Protein AF-A0A1I0Y227-F1 (afdb_monomer)

Mean predicted aligned error: 12.65 Å

Nearest PDB structures (foldseek):
  1t8q-assembly2_C  TM=7.961E-01  e=6.641E-20  Escherichia coli
  8cwp-assembly1_A-2  TM=7.856E-01  e=3.814E-19  Haemophilus influenzae
  2pz0-assembly1_A  TM=8.758E-01  e=2.659E-15  Caldanaerobacter subterraneus subsp. tengcongensis MB4
  1zcc-assembly1_D  TM=8.301E-01  e=1.974E-12  Agrobacterium fabrum str. C58
  1zcc-assembly1_C  TM=8.437E-01  e=1.335E-11  Agrobacterium fabrum str. C58

Foldseek 3Di:
DDDDDDDDDDDDDDDDDDDDDDDDDDDDDDDPDDDDPPDPPPPPPPDPPFFWAFAKAFFWKAFFAQADFDAACFAQQPADDFLNDHDSDRHAGDFFFLEWDQDPVRWIKGWAWLQRPDLVRWLRHFTKIWTWDAQIQGLVGTDSYIDTPDIATAFEQPVQQVDDASPNPDNGRTHHSNSWGWRYWDADPQRWIWTATAQQRWIFIAHNRNYTDHHTQGDPQFGEPNHPPQDPPHDTFAYHRFGFNEWEAAPNRQKIWTKTFWHTPPDPQRQWIKTWIAGPVVRDTPPDIAIAGALDSQKTWQYKYDPHRFKMWIWIFHQDAALLGQFGWIWIFGNVAADPVRHTDIATDDGQLFHAHLSQGQPDQWGQSGGRRHDRWSRFRYWDQDPVRWIKTWGGQSPPHIDRGHPSGGDITMITTIDRDTFRQFDDDLAAEEAEQALLLQAQGQFSSSNSVLQSLQHLAYEFEWDAALVQFTWGDVFQFCQQFKPQVVDPVCPVQFAWDQFLNDIDTHHGRSSHDPVRQQVIWTARNCCVLRVNNRVCHPPTGTDTPLSSLSSQQNGAGLSRHRRAYEYEYPRQVPCVVVVNHCLVVVQVSCVVSVQQACPHRYEYEYCADVSLQVNLVVTHHAYEHEAEPWADHSVCVVVVHPDISVNLLPLVNLLVCLVRHQEYEYEPCQQWNADPQQATDDGPCSLVSNVVSNYAYEYDDQEQFQLPDGPVQHDDDHRSDGTNSCVVVVVSVVSPHRYYHYSRSSNNQWDWQKEWEDEWLLFDQDPCPSLVLLQPLPNQQLQLVLQQCLVSVGQKYKYWQHFDDPVCSNVVSSLPSHQQDDRDPGDHHHQPDKDFDWWQFQAALQDPLQPPPDGDDQNRTLAGHVHTRGRAMMMTHNFDWPPVPKFKQRFAFQVLDPPQPAQPPRDDPVSRVRRGLANTIWMFIWGQDSSATETETEHEAAQQDDGDPSSRRLSSLLVRLVVLLCQQVWNQSDATPVGDGIHDRPSHWYKYWYLSNFFQWQGPHDPSSNCSQPVRLFKHALLAFEPQQVVQLVVLPALSVVTDDDSRSFFFAPGNYPPGTGNRTDIIITPSKDWPHWHWQDYHPPPPSNQSQDHPVHSTDRGTMIITTIRPSDSD

Organism: NCBI:txid988821

InterPro domains:
  IPR005135 Endonuclease/exonuclease/phosphatase [PF03372] (761-1107)
  IPR017946 PLC-like phosphodiesterase, TIM beta/alpha-barrel domain superfamily [G3DSA:3.20.20.190] (430-754)
  IPR017946 PLC-like phosphodiesterase, TIM beta/alpha-barrel domain superfamily [SSF51695] (431-753)
  IPR027372 Phytase-like domain [PF13449] (94-399)
  IPR030395 Glycerophosphodiester phosphodiesterase domain [PF03009] (436-750)
  IPR030395 Glycerophosphodiester phosphodiesterase domain [PS51704] (431-737)
  IPR036691 Endonuclease/exonuclease/phosphatase superfamily [G3DSA:3.60.10.10] (755-1117)
  IPR036691 Endonuclease/exonuclease/phosphatase superfamily [SSF56219] (756-1115)

Secondary structure (DSSP, 8-state):
---------------------------PPP----SSS-SSS-TTS----PPPEEEEEEEEEEEE-TT-EESSS-B-TTPPPBTTB-S-BSSEE----SEEEE-TTS-EEEE--SSSSSTTT-TT-B-EEEEEEEE-BBTTB---EEEEEEEEE-B-TT--SSS--TTTTSSS-B-BTTT--EEEEEE-TTS-EEEEETTTTEEEEE-TTSBB-S--EE-TT---TT-TT--TTPPPSSPTT-S--EEEE-TTSSEEEEE-SS--TT-S-TTEEEEEEEETTTTEEEEEEEEEE-SSTT-EEEEEEESSSSEEEEEEE-S--GGG---EEEEEEEEEEE-TTSBEEEEEEEETT-BB-TT-TT-SSSTT-SSSB----SEEEEEEE-TTSPEEEEEE-TTTT--SSSTTSPPPEEEEEEEEEEEPPPPPPSSEEEETTTTTTTS-SSSHHHHHHHHHTT-SEE--EEEE-TTS-EEE-S-SB-TTTBGGGG-GGGGGG-EEEEETTEEEEE-BGGGS-HHHHTTS-B--S-TTT-GGGGGGTTTPPPPBHHHHHHHHHH-B-TTSSBPEE--EE-SHHHHHHTT---HHHHHHHHHHHT--STTSSBEEEES-HHHHHHHTTT--SEEEEEE-SSS--HHHHHHT----HHHHTSHHHHHHHTTT-SEEEEEHHHHSPBPTTS-B----SHHHHHHHTT-EEEEEEE--BGGGS-GGG--SS-TTSB--HHHHHHHHHHTT--EEEES-HHHHS--EEEEEEEEEEE--SSTTHHHHHHTTS--HHHHHHHHHHHHH--SEEEEEEE---TT-HHHHHHIIIIISS--TTPPP----EEE----SBT-B-SS-TT-SSS--SGGGBSBS-SSTTTT-EEEEESSPB-TTS-EE-SS-BGGGSTT--PPTTTS-HHHHTT-BS-SS-EEEEEEEETTEEEEEEEE-PPPS-SS-TT-HHHHHHHHHHHHHHHHHTT-TT-B-TT--B--PPTT--EEEEEE----SSSS--GGGTTHHHHT-TTB-----B-SHHHHHHHHH-TTGGG--S-GGG--EE--SSTT-EE--EEEEEBTTSEEEEEEES-PPTTSTTHHHH-SSSPSS-SB--EEEEEE-----

Sequence (1120 aa):
MRRLRTRTVLVTGLVACLLTPTAALAAPADTAADSAAGSAADAQTGRTRISPLTEPTLVARATLDADTLVEGPPSGALATPANGRQGPFAGQVVPGFSAVVEGRDGTLYGMPDNGFGTKGNSADFLLRIYTLAPDWETAEGGSGELALDGFISLRDPDGLAGFPIVNEGTAERLLTGGDFDVESLVQLRDGTFWIGEEFGPFLLHVDATGKLLQAPVPFPGGRSPQNPFLAPDESPRVKASKGFESLAVSANGKFLYPITEGAYVDDPQQRRRTVHEVDTATGQYTGRTWDYEADREPNVIGDAFMVGNHRMLVVERDDFDGAASVTKRVYEVDLKQVEPDGYLRKTLVLDALKIANPDGIGAGDGYGTGDPYSLPVQSFETVVRLRDGRLLIANDNNYPGNAARVPGTPDATELAVVDLRRVPAAAPSETTVIAHRGASGERPEHTLAAYERAILACADYIEPDLVMTKDGVLVSRHENEISGTTDVATRPEFADRRTTKTVDGTAYTGWFTEDFTLAELRTLRAVERLPEVRPGNTAFDGLYEIPTFDEVIDLARRSVSCDGRPVGVIPEIKHGTYFDSIGLSMEEAVVAGIDAAGWNSRGYPVQIQSFEVGNLQELNGMTTVRLAQLIDAAGAPADKVAAGDPLTYADMVTREGLHDVAEYADVVGLQKNVMIPREEDGTLGEPTGVIEQAHRLGLEVTGWTFRKENQFLPAEFRIGDDPNAPGDLVGEIRAFVQAGMDNAFTDDPAVAVTDDLRVATYNLSLNRATEGGLAADLATGDNAQAKAVAEVIQTAAPDVVLLNEFDHDAEGVSARLFRENYLEVPQGDGAPVTYPYAFWAPVNTGVPSGFDLNNDGSVGGPDDAWGFGAFPGQYGMLVLSRYPIDTDAVRTFQGFRWQDMPGNVIPADWYSSEELESFPLSSKSHWDVPVVVDGRTVHVLAAHPTPPSFDGAEDRNGRRNHDEIRFWADYVQGADYVYDDEGVHGGLARGERFVIVGDLNADPADGDSYDTAIGQLLSLDLLQDPAPTSAGGPEAAAAQGGANAAHTGDPALDTADFADTAPGNLRVDYVLPSTTLGVADAGVFWPAAGQPGSELTGTFPFPTSDHRLVWADLEVDLLR

Radius of gyration: 35.4 Å; Cα contacts (8 Å, |Δi|>4): 2829; chains: 1; bounding box: 126×94×93 Å

pLDDT: mean 90.55, std 14.95, range [24.23, 98.81]

Structure (mmCIF, N/CA/C/O backbone):
data_AF-A0A1I0Y227-F1
#
_entry.id   AF-A0A1I0Y227-F1
#
loop_
_atom_site.group_PDB
_atom_site.id
_atom_site.type_symbol
_atom_site.label_atom_id
_atom_site.label_alt_id
_atom_site.label_comp_id
_atom_site.label_asym_id
_atom_site.label_entity_id
_atom_site.label_seq_id
_atom_site.pdbx_PDB_ins_code
_atom_site.Cartn_x
_atom_site.Cartn_y
_atom_site.Cartn_z
_atom_site.occupancy
_atom_site.B_iso_or_equiv
_atom_site.auth_seq_id
_atom_site.auth_comp_id
_atom_site.auth_asym_id
_atom_site.auth_atom_id
_atom_site.pdbx_PDB_model_num
ATOM 1 N N . MET A 1 1 ? -68.365 -30.123 2.644 1.00 35.91 1 MET A N 1
ATOM 2 C CA . MET A 1 1 ? -68.358 -31.374 1.846 1.00 35.91 1 MET A CA 1
ATOM 3 C C . MET A 1 1 ? -66.928 -31.619 1.355 1.00 35.91 1 MET A C 1
ATOM 5 O O . MET A 1 1 ? -66.407 -30.762 0.667 1.00 35.91 1 MET A O 1
ATOM 9 N N . ARG A 1 2 ? -66.180 -32.532 2.007 1.00 33.25 2 ARG A N 1
ATOM 10 C CA . ARG A 1 2 ? -65.522 -33.751 1.446 1.00 33.25 2 ARG A CA 1
ATOM 11 C C . ARG A 1 2 ? -64.756 -33.516 0.128 1.00 33.25 2 ARG A C 1
ATOM 13 O O . ARG A 1 2 ? -65.394 -33.316 -0.891 1.00 33.25 2 ARG A O 1
ATOM 20 N N . ARG A 1 3 ? -63.417 -33.395 0.134 1.00 39.12 3 ARG A N 1
ATOM 21 C CA . ARG A 1 3 ? -62.353 -34.441 0.215 1.00 39.12 3 ARG A CA 1
ATOM 22 C C . ARG A 1 3 ? -62.492 -35.566 -0.818 1.00 39.12 3 ARG A C 1
ATOM 24 O O . ARG A 1 3 ? -63.443 -36.335 -0.735 1.00 39.12 3 ARG A O 1
ATOM 31 N N . LEU A 1 4 ? -61.435 -35.775 -1.606 1.00 28.73 4 LEU A N 1
ATOM 32 C CA . LEU A 1 4 ? -61.007 -37.110 -2.023 1.00 28.73 4 LEU A CA 1
ATOM 33 C C . LEU A 1 4 ? -59.515 -37.323 -1.722 1.00 28.73 4 LEU A C 1
ATOM 35 O O . LEU A 1 4 ? -58.655 -36.516 -2.054 1.00 28.73 4 LEU A O 1
ATOM 39 N N . ARG A 1 5 ? -59.275 -38.446 -1.048 1.00 40.09 5 ARG A N 1
ATOM 40 C CA . ARG A 1 5 ? -58.043 -39.236 -0.930 1.00 40.09 5 ARG A CA 1
ATOM 41 C C . ARG A 1 5 ? -58.349 -40.553 -1.688 1.00 40.09 5 ARG A C 1
ATOM 43 O O . ARG A 1 5 ? -59.504 -40.792 -2.037 1.00 40.09 5 ARG A O 1
ATOM 50 N N . THR A 1 6 ? -57.417 -41.463 -1.955 1.00 28.11 6 THR A N 1
ATOM 51 C CA . THR A 1 6 ? -56.985 -42.490 -0.985 1.00 28.11 6 THR A CA 1
ATOM 52 C C . THR A 1 6 ? -55.779 -43.254 -1.527 1.00 28.11 6 THR A C 1
ATOM 54 O O . THR A 1 6 ? -55.561 -43.346 -2.728 1.00 28.11 6 THR A O 1
ATOM 57 N N . ARG A 1 7 ? -54.979 -43.730 -0.577 1.00 30.11 7 ARG A N 1
ATOM 58 C CA . ARG A 1 7 ? -53.579 -44.140 -0.636 1.00 30.11 7 ARG A CA 1
ATOM 59 C C . ARG A 1 7 ? -53.488 -45.658 -0.359 1.00 30.11 7 ARG A C 1
ATOM 61 O O . ARG A 1 7 ? -54.288 -46.150 0.434 1.00 30.11 7 ARG A O 1
ATOM 68 N N . THR A 1 8 ? -52.439 -46.297 -0.902 1.00 28.64 8 THR A N 1
ATOM 69 C CA . THR A 1 8 ? -51.575 -47.299 -0.214 1.00 28.64 8 THR A CA 1
ATOM 70 C C . THR A 1 8 ? -51.910 -48.814 -0.346 1.00 28.64 8 THR A C 1
ATOM 72 O O . THR A 1 8 ? -52.780 -49.318 0.349 1.00 28.64 8 THR A O 1
ATOM 75 N N . VAL A 1 9 ? -51.083 -49.522 -1.157 1.00 28.19 9 VAL A N 1
ATOM 76 C CA . VAL A 1 9 ? -50.067 -50.567 -0.777 1.00 28.19 9 VAL A CA 1
ATOM 77 C C . VAL A 1 9 ? -50.231 -52.086 -1.065 1.00 28.19 9 VAL A C 1
ATOM 79 O O . VAL A 1 9 ? -51.200 -52.715 -0.662 1.00 28.19 9 VAL A O 1
ATOM 82 N N . LEU A 1 10 ? -49.125 -52.595 -1.664 1.00 26.73 10 LEU A N 1
ATOM 83 C CA . LEU A 1 10 ? -48.409 -53.903 -1.740 1.00 26.73 10 LEU A CA 1
ATOM 84 C C . LEU A 1 10 ? -49.098 -55.240 -2.092 1.00 26.73 10 LEU A C 1
ATOM 86 O O . LEU A 1 10 ? -50.113 -55.594 -1.509 1.00 26.73 10 LEU A O 1
ATOM 90 N N . VAL A 1 11 ? -48.389 -56.053 -2.911 1.00 24.94 11 VAL A N 1
ATOM 91 C CA . VAL A 1 11 ? -47.783 -57.380 -2.580 1.00 24.94 11 VAL A CA 1
ATOM 92 C C . VAL A 1 11 ? -46.835 -57.868 -3.720 1.00 24.94 11 VAL A C 1
ATOM 94 O O . VAL A 1 11 ? -46.925 -57.423 -4.858 1.00 24.94 11 VAL A O 1
ATOM 97 N N . THR A 1 12 ? -45.895 -58.733 -3.323 1.00 29.42 12 THR A N 1
ATOM 98 C CA . THR A 1 12 ? -44.632 -59.324 -3.841 1.00 29.42 12 THR A CA 1
ATOM 99 C C . THR A 1 12 ? -44.636 -60.252 -5.081 1.00 29.42 12 THR A C 1
ATOM 101 O O . THR A 1 12 ? -45.651 -60.859 -5.407 1.00 29.42 12 THR A O 1
ATOM 104 N N . GLY A 1 13 ? -43.437 -60.497 -5.663 1.00 24.23 13 GLY A N 1
ATOM 105 C CA . GLY A 1 13 ? -43.122 -61.670 -6.514 1.00 24.23 13 GLY A CA 1
ATOM 106 C C . GLY A 1 13 ? -41.698 -61.717 -7.131 1.00 24.23 13 GLY A C 1
ATOM 107 O O . GLY A 1 13 ? -41.348 -60.858 -7.926 1.00 24.23 13 GLY A O 1
ATOM 108 N N . LEU A 1 14 ? -40.911 -62.740 -6.762 1.00 28.48 14 LEU A N 1
ATOM 109 C CA . LEU A 1 14 ? -39.513 -63.102 -7.120 1.00 28.48 14 LEU A CA 1
ATOM 110 C C . LEU A 1 14 ? -39.367 -63.794 -8.506 1.00 28.48 14 LEU A C 1
ATOM 112 O O . LEU A 1 14 ? -40.310 -64.478 -8.882 1.00 28.48 14 LEU A O 1
ATOM 116 N N . VAL A 1 15 ? -38.177 -63.761 -9.153 1.00 25.47 15 VAL A N 1
ATOM 117 C CA . VAL A 1 15 ? -37.394 -64.901 -9.747 1.00 25.47 15 VAL A CA 1
ATOM 118 C C . VAL A 1 15 ? -36.026 -64.399 -10.287 1.00 25.47 15 VAL A C 1
ATOM 120 O O . VAL A 1 15 ? -35.926 -63.289 -10.798 1.00 25.47 15 VAL A O 1
ATOM 123 N N . ALA A 1 16 ? -34.983 -65.235 -10.160 1.00 26.61 16 ALA A N 1
ATOM 124 C CA . ALA A 1 16 ? -33.559 -65.003 -10.454 1.00 26.61 16 ALA A CA 1
ATOM 125 C C . ALA A 1 16 ? -32.971 -65.956 -11.535 1.00 26.61 16 ALA A C 1
ATOM 127 O O . ALA A 1 16 ? -33.628 -66.934 -11.889 1.00 26.61 16 ALA A O 1
ATOM 128 N N . CYS A 1 17 ? -31.683 -65.723 -11.883 1.00 26.19 17 CYS A N 1
ATOM 129 C CA . CYS A 1 17 ? -30.651 -66.574 -12.554 1.00 26.19 17 CYS A CA 1
ATOM 130 C C . CYS A 1 17 ? -30.380 -66.306 -14.057 1.00 26.19 17 CYS A C 1
ATOM 132 O O . CYS A 1 17 ? -31.331 -66.192 -14.815 1.00 26.19 17 CYS A O 1
ATOM 134 N N . LEU A 1 18 ? -29.152 -66.308 -14.620 1.00 27.12 18 LEU A N 1
ATOM 135 C CA . LEU A 1 18 ? -27.733 -66.301 -14.177 1.00 27.12 18 LEU A CA 1
ATOM 136 C C . LEU A 1 18 ? -26.827 -66.273 -15.457 1.00 27.12 18 LEU A C 1
ATOM 138 O O . LEU A 1 18 ? -27.217 -66.855 -16.465 1.00 27.12 18 LEU A O 1
ATOM 142 N N . LEU A 1 19 ? -25.597 -65.739 -15.322 1.00 26.58 19 LEU A N 1
ATOM 143 C CA . LEU A 1 19 ? -24.307 -66.086 -15.991 1.00 26.58 19 LEU A CA 1
ATOM 144 C C . LEU A 1 19 ? -23.741 -65.316 -17.223 1.00 26.58 19 LEU A C 1
ATOM 146 O O . LEU A 1 19 ? -24.401 -65.056 -18.220 1.00 26.58 19 LEU A O 1
ATOM 150 N N . THR A 1 20 ? -22.441 -65.017 -17.051 1.00 26.22 20 THR A N 1
ATOM 151 C CA . THR A 1 20 ? -21.367 -64.248 -17.745 1.00 26.22 20 THR A CA 1
ATOM 152 C C . THR A 1 20 ? -20.598 -65.099 -18.800 1.00 26.22 20 THR A C 1
ATOM 154 O O . THR A 1 20 ? -21.082 -66.210 -19.034 1.00 26.22 20 THR A O 1
ATOM 157 N N . PRO A 1 21 ? -19.418 -64.731 -19.414 1.00 42.28 21 PRO A N 1
ATOM 158 C CA . PRO A 1 21 ? -18.433 -63.615 -19.230 1.00 42.28 21 PRO A CA 1
ATOM 159 C C . PRO A 1 21 ? -17.977 -62.928 -20.569 1.00 42.28 21 PRO A C 1
ATOM 161 O O . PRO A 1 21 ? -18.496 -63.282 -21.616 1.00 42.28 21 PRO A O 1
ATOM 164 N N . THR A 1 22 ? -17.150 -61.866 -20.675 1.00 26.62 22 THR A N 1
ATOM 165 C CA . THR A 1 22 ? -15.727 -61.677 -20.284 1.00 26.62 22 THR A CA 1
ATOM 166 C C . THR A 1 22 ? -15.225 -60.220 -20.467 1.00 26.62 22 THR A C 1
ATOM 168 O O . THR A 1 22 ? -15.478 -59.618 -21.503 1.00 26.62 22 THR A O 1
ATOM 171 N N . ALA A 1 23 ? -14.424 -59.765 -19.489 1.00 26.94 23 ALA A N 1
ATOM 172 C CA . ALA A 1 23 ? -13.204 -58.928 -19.529 1.00 26.94 23 ALA A CA 1
ATOM 173 C C . ALA A 1 23 ? -13.139 -57.600 -20.329 1.00 26.94 23 ALA A C 1
ATOM 175 O O . ALA A 1 23 ? -12.976 -57.600 -21.545 1.00 26.94 23 ALA A O 1
ATOM 176 N N . ALA A 1 24 ? -13.046 -56.483 -19.594 1.00 27.38 24 ALA A N 1
ATOM 177 C CA . ALA A 1 24 ? -12.377 -55.251 -20.020 1.00 27.38 24 ALA A CA 1
ATOM 178 C C . ALA A 1 24 ? -11.326 -54.859 -18.965 1.00 27.38 24 ALA A C 1
ATOM 180 O O . ALA A 1 24 ? -11.592 -54.921 -17.764 1.00 27.38 24 ALA A O 1
ATOM 181 N N . LEU A 1 25 ? -10.123 -54.534 -19.444 1.00 29.00 25 LEU A N 1
ATOM 182 C CA . LEU A 1 25 ? -8.980 -54.048 -18.675 1.00 29.00 25 LEU A CA 1
ATOM 183 C C . LEU A 1 25 ? -9.198 -52.603 -18.209 1.00 29.00 25 LEU A C 1
ATOM 185 O O . LEU A 1 25 ? -9.838 -51.806 -18.890 1.00 29.00 25 LEU A O 1
ATOM 189 N N . ALA A 1 26 ? -8.632 -52.310 -17.042 1.00 28.20 26 ALA A N 1
ATOM 190 C CA . ALA A 1 26 ? -8.669 -51.041 -16.337 1.00 28.20 26 ALA A CA 1
ATOM 191 C C . ALA A 1 26 ? -7.771 -49.958 -16.965 1.00 28.20 26 ALA A C 1
ATOM 193 O O . ALA A 1 26 ? -6.666 -50.249 -17.421 1.00 28.20 26 ALA A O 1
ATOM 194 N N . ALA A 1 27 ? -8.229 -48.709 -16.871 1.00 28.72 27 ALA A N 1
ATOM 195 C CA . ALA A 1 27 ? -7.420 -47.494 -16.769 1.00 28.72 27 ALA A CA 1
ATOM 196 C C . ALA A 1 27 ? -8.154 -46.543 -15.794 1.00 28.72 27 ALA A C 1
ATOM 198 O O . ALA A 1 27 ? -9.390 -46.522 -15.826 1.00 28.72 27 ALA A O 1
ATOM 199 N N . PRO A 1 28 ? -7.458 -45.840 -14.882 1.00 29.83 28 PRO A N 1
ATOM 200 C CA . PRO A 1 28 ? -8.103 -45.091 -13.809 1.00 29.83 28 PRO A CA 1
ATOM 201 C C . PRO A 1 28 ? -8.656 -43.763 -14.336 1.00 29.83 28 PRO A C 1
ATOM 203 O O . PRO A 1 28 ? -8.022 -43.093 -15.147 1.00 29.83 28 PRO A O 1
ATOM 206 N N . ALA A 1 29 ? -9.854 -43.408 -13.879 1.00 27.69 29 ALA A N 1
ATOM 207 C CA . ALA A 1 29 ? -10.400 -42.067 -13.999 1.00 27.69 29 ALA A CA 1
ATOM 208 C C . ALA A 1 29 ? -10.073 -41.324 -12.701 1.00 27.69 29 ALA A C 1
ATOM 210 O O . ALA A 1 29 ? -10.506 -41.757 -11.631 1.00 27.69 29 ALA A O 1
ATOM 211 N N . ASP A 1 30 ? -9.307 -40.241 -12.814 1.00 27.31 30 ASP A N 1
ATOM 212 C CA . ASP A 1 30 ? -9.138 -39.257 -11.751 1.00 27.31 30 ASP A CA 1
ATOM 213 C C . ASP A 1 30 ? -10.489 -38.609 -11.438 1.00 27.31 30 ASP A C 1
ATOM 215 O O . ASP A 1 30 ? -11.207 -38.118 -12.314 1.00 27.31 30 ASP A O 1
ATOM 219 N N . THR A 1 31 ? -10.857 -38.655 -10.165 1.00 29.59 31 THR A N 1
ATOM 220 C CA . THR A 1 31 ? -12.074 -38.070 -9.616 1.00 29.59 31 THR A CA 1
ATOM 221 C C . THR A 1 31 ? -11.836 -36.603 -9.276 1.00 29.59 31 THR A C 1
ATOM 223 O O . THR A 1 31 ? -11.270 -36.295 -8.233 1.00 29.59 31 THR A O 1
ATOM 226 N N . ALA A 1 32 ? -12.327 -35.694 -10.120 1.00 32.28 32 ALA A N 1
ATOM 227 C CA . ALA A 1 32 ? -12.645 -34.325 -9.722 1.00 32.28 32 ALA A CA 1
ATOM 228 C C . ALA A 1 32 ? -14.060 -34.313 -9.119 1.00 32.28 32 ALA A C 1
ATOM 230 O O . ALA A 1 32 ? -15.047 -34.105 -9.823 1.00 32.28 32 ALA A O 1
ATOM 231 N N . ALA A 1 33 ? -14.154 -34.640 -7.833 1.00 30.80 33 ALA A N 1
ATOM 232 C CA . ALA A 1 33 ? -15.348 -34.449 -7.016 1.00 30.80 33 ALA A CA 1
ATOM 233 C C . ALA A 1 33 ? -14.953 -34.520 -5.535 1.00 30.80 33 ALA A C 1
ATOM 235 O O . ALA A 1 33 ? -15.154 -35.547 -4.900 1.00 30.80 33 ALA A O 1
ATOM 236 N N . ASP A 1 34 ? -14.364 -33.445 -5.013 1.00 28.19 34 ASP A N 1
ATOM 237 C CA . ASP A 1 34 ? -14.393 -33.139 -3.579 1.00 28.19 34 ASP A CA 1
ATOM 238 C C . ASP A 1 34 ? -14.025 -31.665 -3.361 1.00 28.19 34 ASP A C 1
ATOM 240 O O . ASP A 1 34 ? -12.858 -31.288 -3.400 1.00 28.19 34 ASP A O 1
ATOM 244 N N . SER A 1 35 ? -15.032 -30.806 -3.175 1.00 30.75 35 SER A N 1
ATOM 245 C CA . SER A 1 35 ? -14.838 -29.441 -2.654 1.00 30.75 35 SER A CA 1
ATOM 246 C C . SER A 1 35 ? -16.098 -28.857 -1.997 1.00 30.75 35 SER A C 1
ATOM 248 O O . SER A 1 35 ? -16.312 -27.651 -2.042 1.00 30.75 35 SER A O 1
ATOM 250 N N . ALA A 1 36 ? -16.975 -29.684 -1.412 1.00 31.50 36 ALA A N 1
ATOM 251 C CA . ALA A 1 36 ? -18.208 -29.167 -0.796 1.00 31.50 36 ALA A CA 1
ATOM 252 C C . ALA A 1 36 ? -18.665 -29.874 0.495 1.00 31.50 36 ALA A C 1
ATOM 254 O O . ALA A 1 36 ? -19.810 -29.701 0.901 1.00 31.50 36 ALA A O 1
ATOM 255 N N . ALA A 1 37 ? -17.820 -30.668 1.166 1.00 28.66 37 ALA A N 1
ATOM 256 C CA . ALA A 1 37 ? -18.249 -31.386 2.380 1.00 28.66 37 ALA A CA 1
ATOM 257 C C . ALA A 1 37 ? -17.203 -31.495 3.507 1.00 28.66 37 ALA A C 1
ATOM 259 O O . ALA A 1 37 ? -17.393 -32.278 4.437 1.00 28.66 37 ALA A O 1
ATOM 260 N N . GLY A 1 38 ? -16.120 -30.717 3.466 1.00 28.64 38 GLY A N 1
ATOM 261 C CA . GLY A 1 38 ? -15.080 -30.726 4.498 1.00 28.64 38 GLY A CA 1
ATOM 262 C C . GLY A 1 38 ? -15.081 -29.460 5.352 1.00 28.64 38 GLY A C 1
ATOM 263 O O . GLY A 1 38 ? -14.218 -28.621 5.159 1.00 28.64 38 GLY A O 1
ATOM 264 N N . SER A 1 39 ? -16.031 -29.294 6.278 1.00 35.78 39 SER A N 1
ATOM 265 C CA . SER A 1 39 ? -15.917 -28.245 7.318 1.00 35.78 39 SER A CA 1
ATOM 266 C C . SER A 1 39 ? -16.409 -28.652 8.711 1.00 35.78 39 SER A C 1
ATOM 268 O O . SER A 1 39 ? -16.387 -27.842 9.629 1.00 35.78 39 SER A O 1
ATOM 270 N N . ALA A 1 40 ? -16.811 -29.911 8.922 1.00 30.11 40 ALA A N 1
ATOM 271 C CA . ALA A 1 40 ? -17.374 -30.345 10.208 1.00 30.11 40 ALA A CA 1
ATOM 272 C C . ALA A 1 40 ? -16.551 -31.416 10.956 1.00 30.11 40 ALA A C 1
ATOM 274 O O . ALA A 1 40 ? -16.970 -31.846 12.027 1.00 30.11 40 ALA A O 1
ATOM 275 N N . ALA A 1 41 ? -15.407 -31.867 10.422 1.00 26.59 41 ALA A N 1
ATOM 276 C CA . ALA A 1 41 ? -14.636 -32.979 11.004 1.00 26.59 41 ALA A CA 1
ATOM 277 C C . ALA A 1 41 ? -13.223 -32.619 11.512 1.00 26.59 41 ALA A C 1
ATOM 279 O O . ALA A 1 41 ? -12.666 -33.398 12.281 1.00 26.59 41 ALA A O 1
ATOM 280 N N . ASP A 1 42 ? -12.669 -31.451 11.169 1.00 26.55 42 ASP A N 1
ATOM 281 C CA . ASP A 1 42 ? -11.286 -31.074 11.529 1.00 26.55 42 ASP A CA 1
ATOM 282 C C . ASP A 1 42 ? -11.144 -30.344 12.880 1.00 26.55 42 ASP A C 1
ATOM 284 O O . ASP A 1 42 ? -10.037 -30.048 13.320 1.00 26.55 42 ASP A O 1
ATOM 288 N N . ALA A 1 43 ? -12.236 -30.141 13.623 1.00 27.19 43 ALA A N 1
ATOM 289 C CA . ALA A 1 43 ? -12.214 -29.459 14.924 1.00 27.19 43 ALA A CA 1
ATOM 290 C C . ALA A 1 43 ? -11.578 -30.273 16.082 1.00 27.19 43 ALA A C 1
ATOM 292 O O . ALA A 1 43 ? -11.646 -29.853 17.234 1.00 27.19 43 ALA A O 1
ATOM 293 N N . GLN A 1 44 ? -10.985 -31.448 15.824 1.00 26.77 44 GLN A N 1
ATOM 294 C CA . GLN A 1 44 ? -10.410 -32.317 16.869 1.00 26.77 44 GLN A CA 1
ATOM 295 C C . GLN A 1 44 ? -8.898 -32.555 16.779 1.00 26.77 44 GLN A C 1
ATOM 297 O O . GLN A 1 44 ? -8.334 -33.199 17.663 1.00 26.77 44 GLN A O 1
ATOM 302 N N . THR A 1 45 ? -8.212 -31.998 15.782 1.00 25.80 45 THR A N 1
ATOM 303 C CA . THR A 1 45 ? -6.745 -32.014 15.708 1.00 25.80 45 THR A CA 1
ATOM 304 C C . THR A 1 45 ? -6.283 -30.633 15.268 1.00 25.80 45 THR A C 1
ATOM 306 O O . THR A 1 45 ? -6.407 -30.323 14.091 1.00 25.80 45 THR A O 1
ATOM 309 N N . GLY A 1 46 ? -5.811 -29.799 16.201 1.00 26.38 46 GLY A N 1
ATOM 310 C CA . GLY A 1 46 ? -5.457 -28.383 16.002 1.00 26.38 46 GLY A CA 1
ATOM 311 C C . GLY A 1 46 ? -4.321 -28.118 15.006 1.00 26.38 46 GLY A C 1
ATOM 312 O O . GLY A 1 46 ? -3.253 -27.655 15.380 1.00 26.38 46 GLY A O 1
ATOM 313 N N . ARG A 1 47 ? -4.546 -28.425 13.730 1.00 26.97 47 ARG A N 1
ATOM 314 C CA . ARG A 1 47 ? -3.725 -28.035 12.586 1.00 26.97 47 ARG A CA 1
ATOM 315 C C . ARG A 1 47 ? -4.656 -27.417 11.555 1.00 26.97 47 ARG A C 1
ATOM 317 O O . ARG A 1 47 ? -5.178 -28.116 10.688 1.00 26.97 47 ARG A O 1
ATOM 324 N N . THR A 1 48 ? -4.888 -26.118 11.675 1.00 32.84 48 THR A N 1
ATOM 325 C CA . THR A 1 48 ? -5.594 -25.335 10.661 1.00 32.84 48 THR A CA 1
ATOM 326 C C . THR A 1 48 ? -4.735 -25.352 9.397 1.00 32.84 48 THR A C 1
ATOM 328 O O . THR A 1 48 ? -3.625 -24.828 9.393 1.00 32.84 48 THR A O 1
ATOM 331 N N . ARG A 1 49 ? -5.185 -26.026 8.332 1.00 33.66 49 ARG A N 1
ATOM 332 C CA . ARG A 1 49 ? -4.516 -25.925 7.029 1.00 33.66 49 ARG A CA 1
ATOM 333 C C . ARG A 1 49 ? -4.806 -24.541 6.460 1.00 33.66 49 ARG A C 1
ATOM 335 O O . ARG A 1 49 ? -5.916 -24.299 5.995 1.00 33.66 49 ARG A O 1
ATOM 342 N N . ILE A 1 50 ? -3.812 -23.663 6.501 1.00 49.47 50 ILE A N 1
ATOM 343 C CA . ILE A 1 50 ? -3.828 -22.399 5.769 1.00 49.47 50 ILE A CA 1
ATOM 344 C C . ILE A 1 50 ? -3.808 -22.744 4.272 1.00 49.47 50 ILE A C 1
ATOM 346 O O . ILE A 1 50 ? -2.970 -23.529 3.821 1.00 49.47 50 ILE A O 1
ATOM 350 N N . SER A 1 51 ? -4.789 -22.253 3.514 1.00 48.44 51 SER A N 1
ATOM 351 C CA . SER A 1 51 ? -4.812 -22.441 2.058 1.00 48.44 51 SER A CA 1
ATOM 352 C C . SER A 1 51 ? -3.896 -21.401 1.413 1.00 48.44 51 SER A C 1
ATOM 354 O O . SER A 1 51 ? -3.932 -20.254 1.843 1.00 48.44 51 SER A O 1
ATOM 356 N N . PRO A 1 52 ? -3.079 -21.766 0.411 1.00 63.16 52 PRO A N 1
ATOM 357 C CA . PRO A 1 52 ? -2.202 -20.808 -0.251 1.00 63.16 52 PRO A CA 1
ATOM 358 C C . PRO A 1 52 ? -3.018 -19.745 -0.999 1.00 63.16 52 PRO A C 1
ATOM 360 O O . PRO A 1 52 ? -4.019 -20.077 -1.645 1.00 63.16 52 PRO A O 1
ATOM 363 N N . LEU A 1 53 ? -2.566 -18.496 -0.928 1.00 73.62 53 LEU A N 1
ATOM 364 C CA . LEU A 1 53 ? -3.115 -17.357 -1.656 1.00 73.62 53 LEU A CA 1
ATOM 365 C C . LEU A 1 53 ? -2.513 -17.272 -3.048 1.00 73.62 53 LEU A C 1
ATOM 367 O O . LEU A 1 53 ? -1.435 -17.802 -3.308 1.00 73.62 53 LEU A O 1
ATOM 371 N N . THR A 1 54 ? -3.241 -16.631 -3.957 1.00 82.88 54 THR A N 1
ATOM 372 C CA . THR A 1 54 ? -2.677 -16.218 -5.242 1.00 82.88 54 THR A CA 1
ATOM 373 C C . THR A 1 54 ? -2.269 -14.762 -5.111 1.00 82.88 54 THR A C 1
ATOM 375 O O . THR A 1 54 ? -3.140 -13.904 -5.014 1.00 82.88 54 THR A O 1
ATOM 378 N N . GLU A 1 55 ? -0.969 -14.505 -5.090 1.00 85.44 55 GLU A N 1
ATOM 379 C CA . GLU A 1 55 ? -0.400 -13.164 -5.038 1.00 85.44 55 GLU A CA 1
ATOM 380 C C . GLU A 1 55 ? 0.054 -12.768 -6.450 1.00 85.44 55 GLU A C 1
ATOM 382 O O . GLU A 1 55 ? 0.894 -13.455 -7.043 1.00 85.44 55 GLU A O 1
ATOM 387 N N . PRO A 1 56 ? -0.510 -11.699 -7.035 1.00 93.19 56 PRO A N 1
ATOM 388 C CA . PRO A 1 56 ? 0.032 -11.122 -8.251 1.00 93.19 56 PRO A CA 1
ATOM 389 C C . PRO A 1 56 ? 1.396 -10.491 -7.966 1.00 93.19 56 PRO A C 1
ATOM 391 O O . PRO A 1 56 ? 1.505 -9.597 -7.130 1.00 93.19 56 PRO A O 1
ATOM 394 N N . THR A 1 57 ? 2.425 -10.928 -8.684 1.00 93.94 57 THR A N 1
ATOM 395 C CA . THR A 1 57 ? 3.796 -10.436 -8.530 1.00 93.94 57 THR A CA 1
ATOM 396 C C . THR A 1 57 ? 4.321 -9.899 -9.854 1.00 93.94 57 THR A C 1
ATOM 398 O O . THR A 1 57 ? 4.244 -10.582 -10.879 1.00 93.94 57 THR A O 1
ATOM 401 N N . LEU A 1 58 ? 4.870 -8.687 -9.844 1.00 97.38 58 LEU A N 1
ATOM 402 C CA . LEU A 1 58 ? 5.550 -8.097 -10.988 1.00 97.38 58 LEU A CA 1
ATOM 403 C C . LEU A 1 58 ? 6.839 -8.881 -11.247 1.00 97.38 58 LEU A C 1
ATOM 405 O O . LEU A 1 58 ? 7.631 -9.098 -10.338 1.00 97.38 58 LEU A O 1
ATOM 409 N N . VAL A 1 59 ? 7.033 -9.338 -12.484 1.00 97.44 59 VAL A N 1
ATOM 410 C CA . VAL A 1 59 ? 8.221 -10.127 -12.866 1.00 97.44 59 VAL A CA 1
ATOM 411 C C . VAL A 1 59 ? 8.973 -9.558 -14.057 1.00 97.44 59 VAL A C 1
ATOM 413 O O . VAL A 1 59 ? 10.089 -9.992 -14.335 1.00 97.44 59 VAL A O 1
ATOM 416 N N . ALA A 1 60 ? 8.359 -8.631 -14.790 1.00 98.06 60 ALA A N 1
ATOM 417 C CA . ALA A 1 60 ? 9.025 -7.920 -15.865 1.00 98.06 60 ALA A CA 1
ATOM 418 C C . ALA A 1 60 ? 8.342 -6.580 -16.143 1.00 98.06 60 ALA A C 1
ATOM 420 O O . ALA A 1 60 ? 7.113 -6.500 -16.080 1.00 98.06 60 ALA A O 1
ATOM 421 N N . ARG A 1 61 ? 9.109 -5.561 -16.528 1.00 98.06 61 ARG A N 1
ATOM 422 C CA . ARG A 1 61 ? 8.572 -4.266 -16.965 1.00 98.06 61 ARG A CA 1
ATOM 423 C C . ARG A 1 61 ? 9.379 -3.697 -18.127 1.00 98.06 61 ARG A C 1
ATOM 425 O O . ARG A 1 61 ? 10.591 -3.872 -18.185 1.00 98.06 61 ARG A O 1
ATOM 432 N N . ALA A 1 62 ? 8.709 -3.031 -19.060 1.00 98.19 62 ALA A N 1
ATOM 433 C CA . ALA A 1 62 ? 9.350 -2.248 -20.110 1.00 98.19 62 ALA A CA 1
ATOM 434 C C . ALA A 1 62 ? 8.532 -0.987 -20.413 1.00 98.19 62 ALA A C 1
ATOM 436 O O . ALA A 1 62 ? 7.302 -1.016 -20.355 1.00 98.19 62 ALA A O 1
ATOM 437 N N . THR A 1 63 ? 9.204 0.112 -20.753 1.00 97.56 63 THR A N 1
ATOM 438 C CA . THR A 1 63 ? 8.566 1.409 -21.010 1.00 97.56 63 THR A CA 1
ATOM 439 C C . THR A 1 63 ? 9.034 2.056 -22.309 1.00 97.56 63 THR A C 1
ATOM 441 O O . THR A 1 63 ? 10.201 1.952 -22.683 1.00 97.56 63 THR A O 1
ATOM 444 N N . LEU A 1 64 ? 8.120 2.733 -23.001 1.00 97.69 64 LEU A N 1
ATOM 445 C CA . LEU A 1 64 ? 8.399 3.592 -24.151 1.00 97.69 64 LEU A CA 1
ATOM 446 C C . LEU A 1 64 ? 8.156 5.046 -23.747 1.00 97.69 64 LEU A C 1
ATOM 448 O O . LEU A 1 64 ? 7.092 5.374 -23.222 1.00 97.69 64 LEU A O 1
ATOM 452 N N . ASP A 1 65 ? 9.127 5.917 -24.019 1.00 96.44 65 ASP A N 1
ATOM 453 C CA . ASP A 1 65 ? 9.007 7.352 -23.751 1.00 96.44 65 ASP A CA 1
ATOM 454 C C . ASP A 1 65 ? 7.758 7.928 -24.441 1.00 96.44 65 ASP A C 1
ATOM 456 O O . ASP A 1 65 ? 7.537 7.703 -25.635 1.00 96.44 65 ASP A O 1
ATOM 460 N N . ALA A 1 66 ? 6.956 8.687 -23.694 1.00 95.12 66 ALA A N 1
ATOM 461 C CA . ALA A 1 66 ? 5.720 9.296 -24.172 1.00 95.12 66 ALA A CA 1
ATOM 462 C C . ALA A 1 66 ? 5.933 10.236 -25.374 1.00 95.12 66 ALA A C 1
ATOM 464 O O . ALA A 1 66 ? 5.061 10.378 -26.226 1.00 95.12 66 ALA A O 1
ATOM 465 N N . ASP A 1 67 ? 7.100 10.880 -25.462 1.00 95.38 67 ASP A N 1
ATOM 466 C CA . ASP A 1 67 ? 7.473 11.796 -26.539 1.00 95.38 67 ASP A CA 1
ATOM 467 C C . ASP A 1 67 ? 8.103 11.058 -27.748 1.00 95.38 67 ASP A C 1
ATOM 469 O O . ASP A 1 67 ? 8.698 11.687 -28.633 1.00 95.38 67 ASP A O 1
ATOM 473 N N . THR A 1 68 ? 7.972 9.726 -27.824 1.00 96.56 68 THR A N 1
ATOM 474 C CA . THR A 1 68 ? 8.479 8.920 -28.944 1.00 96.56 68 THR A CA 1
ATOM 475 C C . THR A 1 68 ? 7.859 9.349 -30.273 1.00 96.56 68 THR A C 1
ATOM 477 O O . THR A 1 68 ? 6.642 9.339 -30.474 1.00 96.56 68 THR A O 1
ATOM 480 N N . LEU A 1 69 ? 8.733 9.652 -31.239 1.00 96.06 69 LEU A N 1
ATOM 481 C CA . LEU A 1 69 ? 8.367 9.962 -32.618 1.00 96.06 69 LEU A CA 1
ATOM 482 C C . LEU A 1 69 ? 8.928 8.916 -33.578 1.00 96.06 69 LEU A C 1
ATOM 484 O O . LEU A 1 69 ? 10.127 8.637 -33.587 1.00 96.06 69 LEU A O 1
ATOM 488 N N . VAL A 1 70 ? 8.072 8.417 -34.465 1.00 95.88 70 VAL A N 1
ATOM 489 C CA . VAL A 1 70 ? 8.446 7.497 -35.547 1.00 95.88 70 VAL A CA 1
ATOM 490 C C . VAL A 1 70 ? 8.235 8.130 -36.925 1.00 95.88 70 VAL A C 1
ATOM 492 O O . VAL A 1 70 ? 7.663 9.215 -37.072 1.00 95.88 70 VAL A O 1
ATOM 495 N N . GLU A 1 71 ? 8.705 7.442 -37.970 1.00 94.31 71 GLU A N 1
ATOM 496 C CA . GLU A 1 71 ? 8.542 7.885 -39.357 1.00 94.31 71 GLU A CA 1
ATOM 497 C C . GLU A 1 71 ? 7.058 8.085 -39.712 1.00 94.31 71 GLU A C 1
ATOM 499 O O . GLU A 1 71 ? 6.237 7.165 -39.640 1.00 94.31 71 GLU A O 1
ATOM 504 N N . GLY A 1 72 ? 6.711 9.296 -40.144 1.00 91.69 72 GLY A N 1
ATOM 505 C CA . GLY A 1 72 ? 5.360 9.682 -40.538 1.00 91.69 72 GLY A CA 1
ATOM 506 C C . GLY A 1 72 ? 5.262 11.182 -40.834 1.00 91.69 72 GLY A C 1
ATOM 507 O O . GLY A 1 72 ? 6.247 11.906 -40.665 1.00 91.69 72 GLY A O 1
ATOM 508 N N . PRO A 1 73 ? 4.105 11.664 -41.322 1.00 91.62 73 PRO A N 1
ATOM 509 C CA . PRO A 1 73 ? 3.855 13.098 -41.418 1.00 91.62 73 PRO A CA 1
ATOM 510 C C . PRO A 1 73 ? 3.854 13.745 -40.018 1.00 91.62 73 PRO A C 1
ATOM 512 O O . PRO A 1 73 ? 3.673 13.039 -39.026 1.00 91.62 73 PRO A O 1
ATOM 515 N N . PRO A 1 74 ? 4.024 15.078 -39.919 1.00 95.56 74 PRO A N 1
ATOM 516 C CA . PRO A 1 74 ? 3.725 15.796 -38.686 1.00 95.56 74 PRO A CA 1
ATOM 517 C C . PRO A 1 74 ? 2.306 15.488 -38.202 1.00 95.56 74 PRO A C 1
ATOM 519 O O . PRO A 1 74 ? 1.380 15.501 -39.015 1.00 95.56 74 PRO A O 1
ATOM 522 N N . SER A 1 75 ? 2.152 15.243 -36.904 1.00 95.56 75 SER A N 1
ATOM 523 C CA . SER A 1 75 ? 0.878 14.875 -36.269 1.00 95.56 75 SER A CA 1
ATOM 524 C C . SER A 1 75 ? 0.520 15.831 -35.126 1.00 95.56 75 SER A C 1
ATOM 526 O O . SER A 1 75 ? 1.364 16.606 -34.666 1.00 95.56 75 SER A O 1
ATOM 528 N N . GLY A 1 76 ? -0.732 15.813 -34.668 1.00 95.38 76 GLY A N 1
ATOM 529 C CA . GLY A 1 76 ? -1.172 16.547 -33.482 1.00 95.38 76 GLY A CA 1
ATOM 530 C C . GLY A 1 76 ? -1.313 18.049 -33.695 1.00 95.38 76 GLY A C 1
ATOM 531 O O . GLY A 1 76 ? -1.227 18.820 -32.741 1.00 95.38 76 GLY A O 1
ATOM 532 N N . ALA A 1 77 ? -1.543 18.509 -34.928 1.00 96.19 77 ALA A N 1
ATOM 533 C CA . ALA A 1 77 ? -1.737 19.932 -35.213 1.00 96.19 77 ALA A CA 1
ATOM 534 C C . ALA A 1 77 ? -2.946 20.531 -34.471 1.00 96.19 77 ALA A C 1
ATOM 536 O O . ALA A 1 77 ? -2.994 21.742 -34.243 1.00 96.19 77 ALA A O 1
ATOM 537 N N . LEU A 1 78 ? -3.918 19.686 -34.116 1.00 95.75 78 LEU A N 1
ATOM 538 C CA . LEU A 1 78 ? -5.120 20.039 -33.360 1.00 95.75 78 LEU A CA 1
ATOM 539 C C . LEU A 1 78 ? -5.180 19.369 -31.978 1.00 95.75 78 LEU A C 1
ATOM 541 O O . LEU A 1 78 ? -6.201 19.499 -31.303 1.00 95.75 78 LEU A O 1
ATOM 545 N N . ALA A 1 79 ? -4.119 18.672 -31.557 1.00 94.38 79 ALA A N 1
ATOM 546 C CA . ALA A 1 79 ? -4.059 18.033 -30.247 1.00 94.38 79 ALA A CA 1
ATOM 547 C C . ALA A 1 79 ? -4.228 19.075 -29.130 1.00 94.38 79 ALA A C 1
ATOM 549 O O . ALA A 1 79 ? -3.709 20.195 -29.217 1.00 94.38 79 ALA A O 1
ATOM 550 N N . THR A 1 80 ? -4.956 18.707 -28.076 1.00 94.56 80 THR A N 1
ATOM 551 C CA . THR A 1 80 ? -5.141 19.571 -26.907 1.00 94.56 80 THR A CA 1
ATOM 552 C C . THR A 1 80 ? -3.812 19.667 -26.152 1.00 94.56 80 THR A C 1
ATOM 554 O O . THR A 1 80 ? -3.284 18.632 -25.752 1.00 94.56 80 THR A O 1
ATOM 557 N N . PRO A 1 81 ? -3.241 20.870 -25.940 1.00 95.19 81 PRO A N 1
ATOM 558 C CA . PRO A 1 81 ? -2.007 20.997 -25.175 1.00 95.19 81 PRO A CA 1
ATOM 559 C C . PRO A 1 81 ? -2.205 20.552 -23.722 1.00 95.19 81 PRO A C 1
ATOM 561 O O . PRO A 1 81 ? -3.111 21.042 -23.048 1.00 95.19 81 PRO A O 1
ATOM 564 N N . ALA A 1 82 ? -1.327 19.681 -23.234 1.00 95.44 82 ALA A N 1
ATOM 565 C CA . ALA A 1 82 ? -1.293 19.209 -21.851 1.00 95.44 82 ALA A CA 1
ATOM 566 C C . ALA A 1 82 ? 0.154 18.896 -21.445 1.00 95.44 82 ALA A C 1
ATOM 568 O O . ALA A 1 82 ? 1.012 18.708 -22.309 1.00 95.44 82 ALA A O 1
ATOM 569 N N . ASN A 1 83 ? 0.448 18.920 -20.140 1.00 95.31 83 ASN A N 1
ATOM 570 C CA . ASN A 1 83 ? 1.750 18.525 -19.576 1.00 95.31 83 ASN A CA 1
ATOM 571 C C . ASN A 1 83 ? 2.976 19.166 -20.271 1.00 95.31 83 ASN A C 1
ATOM 573 O O . ASN A 1 83 ? 4.030 18.558 -20.463 1.00 95.31 83 ASN A O 1
ATOM 577 N N . GLY A 1 84 ? 2.823 20.423 -20.706 1.00 95.00 84 GLY A N 1
ATOM 578 C CA . GLY A 1 84 ? 3.862 21.197 -21.394 1.00 95.00 84 GLY A CA 1
ATOM 579 C C . GLY A 1 84 ? 4.098 20.841 -22.869 1.00 95.00 84 GLY A C 1
ATOM 580 O O . GLY A 1 84 ? 4.987 21.432 -23.483 1.00 95.00 84 GLY A O 1
ATOM 581 N N . ARG A 1 85 ? 3.325 19.920 -23.455 1.00 95.94 85 ARG A N 1
ATOM 582 C CA . ARG A 1 85 ? 3.433 19.501 -24.861 1.00 95.94 85 ARG A CA 1
ATOM 583 C C . ARG A 1 85 ? 2.382 20.205 -25.713 1.00 95.94 85 ARG A C 1
ATOM 585 O O . ARG A 1 85 ? 1.240 20.403 -25.301 1.00 95.94 85 ARG A O 1
ATOM 592 N N . GLN A 1 86 ? 2.776 20.588 -26.923 1.00 95.81 86 GLN A N 1
ATOM 593 C CA . GLN A 1 86 ? 1.902 21.217 -27.908 1.00 95.81 86 GLN A CA 1
ATOM 594 C C . GLN A 1 86 ? 2.364 20.843 -29.318 1.00 95.81 86 GLN A C 1
ATOM 596 O O . GLN A 1 86 ? 3.534 21.029 -29.653 1.00 95.81 86 GLN A O 1
ATOM 601 N N . GLY A 1 87 ? 1.436 20.359 -30.143 1.00 93.56 87 GLY A N 1
ATOM 602 C CA . GLY A 1 87 ? 1.704 20.057 -31.545 1.00 93.56 87 GLY A CA 1
ATOM 603 C C . GLY A 1 87 ? 1.703 21.295 -32.465 1.00 93.56 87 GLY A C 1
ATOM 604 O O . GLY A 1 87 ? 1.441 22.421 -32.025 1.00 93.56 87 GLY A O 1
ATOM 605 N N . PRO A 1 88 ? 1.980 21.115 -33.770 1.00 95.81 88 PRO A N 1
ATOM 606 C CA . PRO A 1 88 ? 2.250 19.833 -34.417 1.00 95.81 88 PRO A CA 1
ATOM 607 C C . PRO A 1 88 ? 3.628 19.275 -34.050 1.00 95.81 88 PRO A C 1
ATOM 609 O O . PRO A 1 88 ? 4.617 20.008 -33.982 1.00 95.81 88 PRO A O 1
ATOM 612 N N . PHE A 1 89 ? 3.695 17.964 -33.870 1.00 96.38 89 PHE A N 1
ATOM 613 C CA . PHE A 1 89 ? 4.929 17.226 -33.635 1.00 96.38 89 PHE A CA 1
ATOM 614 C C . PHE A 1 89 ? 5.625 16.927 -34.965 1.00 96.38 89 PHE A C 1
ATOM 616 O O . PHE A 1 89 ? 4.985 16.826 -36.008 1.00 96.38 89 PHE A O 1
ATOM 623 N N . ALA A 1 90 ? 6.955 16.811 -34.959 1.00 94.88 90 ALA A N 1
ATOM 624 C CA . ALA A 1 90 ? 7.743 16.720 -36.195 1.00 94.88 90 ALA A CA 1
ATOM 625 C C . ALA A 1 90 ? 7.560 15.399 -36.976 1.00 94.88 90 ALA A C 1
ATOM 627 O O . ALA A 1 90 ? 7.989 15.317 -38.128 1.00 94.88 90 ALA A O 1
ATOM 628 N N . GLY A 1 91 ? 6.927 14.395 -36.366 1.00 95.25 91 GLY A N 1
ATOM 629 C CA . GLY A 1 91 ? 6.617 13.094 -36.956 1.00 95.25 91 GLY A CA 1
ATOM 630 C C . GLY A 1 91 ? 5.339 12.500 -36.366 1.00 95.25 91 GLY A C 1
ATOM 631 O O . GLY A 1 91 ? 4.522 13.221 -35.784 1.00 95.25 91 GLY A O 1
ATOM 632 N N . GLN A 1 92 ? 5.184 11.184 -36.511 1.00 95.44 92 GLN A N 1
ATOM 633 C CA . GLN A 1 92 ? 4.072 10.440 -35.925 1.00 95.44 92 GLN A CA 1
ATOM 634 C C . GLN A 1 92 ? 4.394 10.152 -34.457 1.00 95.44 92 GLN A C 1
ATOM 636 O O . GLN A 1 92 ? 5.355 9.434 -34.180 1.00 95.44 92 GLN A O 1
ATOM 641 N N . VAL A 1 93 ? 3.600 10.708 -33.543 1.00 95.25 93 VAL A N 1
ATOM 642 C CA . VAL A 1 93 ? 3.633 10.321 -32.127 1.00 95.25 93 VAL A CA 1
ATOM 643 C C . VAL A 1 93 ? 3.179 8.869 -31.993 1.00 95.25 93 VAL A C 1
ATOM 645 O O . VAL A 1 93 ? 2.289 8.430 -32.733 1.00 95.25 93 VAL A O 1
ATOM 648 N N . VAL A 1 94 ? 3.800 8.137 -31.070 1.00 95.44 94 VAL A N 1
ATOM 649 C CA . VAL A 1 94 ? 3.325 6.830 -30.606 1.00 95.44 94 VAL A CA 1
ATOM 650 C C . VAL A 1 94 ? 2.808 7.013 -29.174 1.00 95.44 94 VAL A C 1
ATOM 652 O O . VAL A 1 94 ? 3.628 7.073 -28.262 1.00 95.44 94 VAL A O 1
ATOM 655 N N . PRO A 1 95 ? 1.484 7.187 -28.984 1.00 92.19 95 PRO A N 1
ATOM 656 C CA . PRO A 1 95 ? 0.872 7.190 -27.662 1.00 92.19 95 PRO A CA 1
ATOM 657 C C . PRO A 1 95 ? 0.928 5.785 -27.048 1.00 92.19 95 PRO A C 1
ATOM 659 O O . PRO A 1 95 ? 1.508 4.859 -27.625 1.00 92.19 95 PRO A O 1
ATOM 662 N N . GLY A 1 96 ? 0.314 5.637 -25.877 1.00 92.56 96 GLY A N 1
ATOM 663 C CA . GLY A 1 96 ? 0.061 4.345 -25.264 1.00 92.56 96 GLY A CA 1
ATOM 664 C C . GLY A 1 96 ? -0.771 3.418 -26.145 1.00 92.56 96 GLY A C 1
ATOM 665 O O . GLY A 1 96 ? -1.178 3.762 -27.254 1.00 92.56 96 GLY A O 1
ATOM 666 N N . PHE A 1 97 ? -0.924 2.183 -25.682 1.00 96.06 97 PHE A N 1
ATOM 667 C CA . PHE A 1 97 ? -1.584 1.141 -26.452 1.00 96.06 97 PHE A CA 1
ATOM 668 C C . PHE A 1 97 ? -2.918 0.798 -25.801 1.00 96.06 97 PHE A C 1
ATOM 670 O O . PHE A 1 97 ? -2.926 0.170 -24.742 1.00 96.06 97 PHE A O 1
ATOM 677 N N . SER A 1 98 ? -4.015 1.128 -26.481 1.00 94.62 98 SER A N 1
ATOM 678 C CA . SER A 1 98 ? -5.354 0.629 -26.154 1.00 94.62 98 SER A CA 1
ATOM 679 C C . SER A 1 98 ? -5.474 -0.880 -26.394 1.00 94.62 98 SER A C 1
ATOM 681 O O . SER A 1 98 ? -6.272 -1.556 -25.760 1.00 94.62 98 SER A O 1
ATOM 683 N N . ALA A 1 99 ? -4.606 -1.469 -27.233 1.00 96.44 99 ALA A N 1
ATOM 684 C CA . ALA A 1 99 ? -4.524 -2.921 -27.378 1.00 96.44 99 ALA A CA 1
ATOM 685 C C . ALA A 1 99 ? -3.101 -3.463 -27.515 1.00 96.44 99 ALA A C 1
ATOM 687 O O . ALA A 1 99 ? -2.308 -2.994 -28.338 1.00 96.44 99 ALA A O 1
ATOM 688 N N . VAL A 1 100 ? -2.826 -4.577 -26.832 1.00 97.06 100 VAL A N 1
ATOM 689 C CA . VAL A 1 100 ? -1.648 -5.423 -27.076 1.00 97.06 100 VAL A CA 1
ATOM 690 C C . VAL A 1 100 ? -2.080 -6.863 -27.340 1.00 97.06 100 VAL A C 1
ATOM 692 O O . VAL A 1 100 ? -2.993 -7.376 -26.705 1.00 97.06 100 VAL A O 1
ATOM 695 N N . VAL A 1 101 ? -1.410 -7.562 -28.262 1.00 95.62 101 VAL A N 1
ATOM 696 C CA . VAL A 1 101 ? -1.604 -9.007 -28.474 1.00 95.62 101 VAL A CA 1
ATOM 697 C C . VAL A 1 101 ? -0.297 -9.750 -28.706 1.00 95.62 101 VAL A C 1
ATOM 699 O O . VAL A 1 101 ? 0.607 -9.259 -29.380 1.00 95.62 101 VAL A O 1
ATOM 702 N N . GLU A 1 102 ? -0.228 -10.990 -28.217 1.00 94.94 102 GLU A N 1
ATOM 703 C CA . GLU A 1 102 ? 0.856 -11.921 -28.539 1.00 94.94 102 GLU A CA 1
ATOM 704 C C . GLU A 1 102 ? 0.506 -12.757 -29.782 1.00 94.94 102 GLU A C 1
ATOM 706 O O . GLU A 1 102 ? -0.399 -13.600 -29.788 1.00 94.94 102 GLU A O 1
ATOM 711 N N . GLY A 1 103 ? 1.258 -12.528 -30.855 1.00 90.06 103 GLY A N 1
ATOM 712 C CA . GLY A 1 103 ? 1.155 -13.227 -32.125 1.00 90.06 103 GLY A CA 1
ATOM 713 C C . GLY A 1 103 ? 1.536 -14.705 -32.059 1.00 90.06 103 GLY A C 1
ATOM 714 O O . GLY A 1 103 ? 1.969 -15.268 -31.044 1.00 90.06 103 GLY A O 1
ATOM 715 N N . ARG A 1 104 ? 1.360 -15.407 -33.186 1.00 81.06 104 ARG A N 1
ATOM 716 C CA . ARG A 1 104 ? 1.566 -16.865 -33.217 1.00 81.06 104 ARG A CA 1
ATOM 717 C C . ARG A 1 104 ? 3.022 -17.318 -33.058 1.00 81.06 104 ARG A C 1
ATOM 719 O O . ARG A 1 104 ? 3.263 -18.435 -32.588 1.00 81.06 104 ARG A O 1
ATOM 726 N N . ASP A 1 105 ? 3.934 -16.463 -33.455 1.00 87.31 105 ASP A N 1
ATOM 727 C CA . ASP A 1 105 ? 5.386 -16.575 -33.404 1.00 87.31 105 ASP A CA 1
ATOM 728 C C . ASP A 1 105 ? 5.998 -15.962 -32.136 1.00 87.31 105 ASP A C 1
ATOM 730 O O . ASP A 1 105 ? 7.213 -16.029 -31.977 1.00 87.31 105 ASP A O 1
ATOM 734 N N . GLY A 1 106 ? 5.171 -15.444 -31.219 1.00 88.94 106 GLY A N 1
ATOM 735 C CA . GLY A 1 106 ? 5.619 -14.751 -30.007 1.00 88.94 106 GLY A CA 1
ATOM 736 C C . GLY A 1 106 ? 5.870 -13.258 -30.224 1.00 88.94 106 GLY A C 1
ATOM 737 O O . GLY A 1 106 ? 6.249 -12.567 -29.286 1.00 88.94 106 GLY A O 1
ATOM 738 N N . THR A 1 107 ? 5.650 -12.741 -31.437 1.00 93.62 107 THR A N 1
ATOM 739 C CA . THR A 1 107 ? 5.737 -11.306 -31.705 1.00 93.62 107 THR A CA 1
ATOM 740 C C . THR A 1 107 ? 4.630 -10.564 -30.968 1.00 93.62 107 THR A C 1
ATOM 742 O O . THR A 1 107 ? 3.455 -10.897 -31.120 1.00 93.62 107 THR A O 1
ATOM 745 N N . LEU A 1 108 ? 4.996 -9.543 -30.198 1.00 97.44 108 LEU A N 1
ATOM 746 C CA . LEU A 1 108 ? 4.041 -8.648 -29.559 1.00 97.44 108 LEU A CA 1
ATOM 747 C C . LEU A 1 108 ? 3.636 -7.540 -30.535 1.00 97.44 108 LEU A C 1
ATOM 749 O O . LEU A 1 108 ? 4.483 -6.933 -31.194 1.00 97.44 108 LEU A O 1
ATOM 753 N N . TYR A 1 109 ? 2.335 -7.284 -30.620 1.00 97.88 109 TYR A N 1
ATOM 754 C CA . TYR A 1 109 ? 1.769 -6.193 -31.403 1.00 97.88 109 TYR A CA 1
ATOM 755 C C . TYR A 1 109 ? 1.052 -5.217 -30.480 1.00 97.88 109 TYR A C 1
ATOM 757 O O . TYR A 1 109 ? 0.224 -5.664 -29.696 1.00 97.88 109 TYR A O 1
ATOM 765 N N . GLY A 1 110 ? 1.347 -3.923 -30.600 1.00 97.62 110 GLY A N 1
ATOM 766 C CA . GLY A 1 110 ? 0.666 -2.841 -29.885 1.00 97.62 110 GLY A CA 1
ATOM 767 C C . GLY A 1 110 ? -0.081 -1.935 -30.856 1.00 97.62 110 GLY A C 1
ATOM 768 O O . GLY A 1 110 ? 0.427 -1.642 -31.939 1.00 97.62 110 GLY A O 1
ATOM 769 N N . MET A 1 111 ? -1.278 -1.497 -30.502 1.00 98.06 111 MET A N 1
ATOM 770 C CA . MET A 1 111 ? -2.088 -0.583 -31.302 1.00 98.06 111 MET A CA 1
ATOM 771 C C . MET A 1 111 ? -2.561 0.554 -30.395 1.00 98.06 111 MET A C 1
ATOM 773 O O . MET A 1 111 ? -3.251 0.266 -29.423 1.00 98.06 111 MET A O 1
ATOM 777 N N . PRO A 1 112 ? -2.149 1.804 -30.669 1.00 96.62 112 PRO A N 1
ATOM 778 C CA . PRO A 1 112 ? -2.747 2.974 -30.044 1.00 96.62 112 PRO A CA 1
ATOM 779 C C . PRO A 1 112 ? -4.176 3.194 -30.531 1.00 96.62 112 PRO A C 1
ATOM 781 O O . PRO A 1 112 ? -4.529 2.723 -31.622 1.00 96.62 112 PRO A O 1
ATOM 784 N N . ASP A 1 113 ? -4.920 3.984 -29.765 1.00 94.88 113 ASP A N 1
ATOM 785 C CA . ASP A 1 113 ? -6.262 4.454 -30.083 1.00 94.88 113 ASP A CA 1
ATOM 786 C C . ASP A 1 113 ? -6.299 5.430 -31.285 1.00 94.88 113 ASP A C 1
ATOM 788 O O . ASP A 1 113 ? -5.444 5.430 -32.189 1.00 94.88 113 ASP A O 1
ATOM 792 N N . ASN A 1 114 ? -7.312 6.301 -31.342 1.00 94.25 114 ASN A N 1
ATOM 793 C CA . ASN A 1 114 ? -7.351 7.363 -32.345 1.00 94.25 114 ASN A CA 1
ATOM 794 C C . ASN A 1 114 ? -6.189 8.377 -32.237 1.00 94.25 114 ASN A C 1
ATOM 796 O O . ASN A 1 114 ? -5.984 9.148 -33.178 1.00 94.25 114 ASN A O 1
ATOM 800 N N . GLY A 1 115 ? -5.438 8.405 -31.137 1.00 93.12 115 GLY A N 1
ATOM 801 C CA . GLY A 1 115 ? -4.191 9.136 -30.949 1.00 93.12 115 GLY A CA 1
ATOM 802 C C . GLY A 1 115 ? -4.281 10.372 -30.055 1.00 93.12 115 GLY A C 1
ATOM 803 O O . GLY A 1 115 ? -3.429 10.552 -29.192 1.00 93.12 115 GLY A O 1
ATOM 804 N N . PHE A 1 116 ? -5.248 11.273 -30.278 1.00 94.00 116 PHE A N 1
ATOM 805 C CA . PHE A 1 116 ? -5.369 12.542 -29.526 1.00 94.00 116 PHE A CA 1
ATOM 806 C C . PHE A 1 116 ? -6.731 12.718 -28.830 1.00 94.00 116 PHE A C 1
ATOM 808 O O . PHE A 1 116 ? -7.093 13.830 -28.420 1.00 94.00 116 PHE A O 1
ATOM 815 N N . GLY A 1 117 ? -7.495 11.634 -28.701 1.00 87.06 117 GLY A N 1
ATOM 816 C CA . GLY A 1 117 ? -8.697 11.519 -27.878 1.00 87.06 117 GLY A CA 1
ATOM 817 C C . GLY A 1 117 ? -10.017 11.918 -28.541 1.00 87.06 117 GLY A C 1
ATOM 818 O O . GLY A 1 117 ? -11.075 11.661 -27.974 1.00 87.06 117 GLY A O 1
ATOM 819 N N . THR A 1 118 ? -10.036 12.556 -29.722 1.00 91.00 118 THR A N 1
ATOM 820 C CA . THR A 1 118 ? -11.308 12.833 -30.418 1.00 91.00 118 THR A CA 1
ATOM 821 C C . THR A 1 118 ? -11.205 12.761 -31.939 1.00 91.00 118 THR A C 1
ATOM 823 O O . THR A 1 118 ? -10.220 13.154 -32.562 1.00 91.00 118 THR A O 1
ATOM 826 N N . LYS A 1 119 ? -12.339 12.482 -32.588 1.00 92.94 119 LYS A N 1
ATOM 827 C CA . LYS A 1 119 ? -12.478 12.596 -34.051 1.00 92.94 119 LYS A CA 1
ATOM 828 C C . LYS A 1 119 ? -11.992 13.939 -34.622 1.00 92.94 119 LYS A C 1
ATOM 830 O O . LYS A 1 119 ? -11.535 14.012 -35.760 1.00 92.94 119 LYS A O 1
ATOM 835 N N . GLY A 1 120 ? -12.163 15.026 -33.864 1.00 92.38 120 GLY A N 1
ATOM 836 C CA . GLY A 1 120 ? -11.888 16.389 -34.320 1.00 92.38 120 GLY A CA 1
ATOM 837 C C . GLY A 1 120 ? -10.410 16.779 -34.311 1.00 92.38 120 GLY A C 1
ATOM 838 O O . GLY A 1 120 ? -10.026 17.662 -35.079 1.00 92.38 120 GLY A O 1
ATOM 839 N N . ASN A 1 121 ? -9.594 16.144 -33.469 1.00 94.50 121 ASN A N 1
ATOM 840 C CA . ASN A 1 121 ? -8.169 16.448 -33.325 1.00 94.50 121 ASN A CA 1
ATOM 841 C C . ASN A 1 121 ? -7.238 15.330 -33.817 1.00 94.50 121 ASN A C 1
ATOM 843 O O . ASN A 1 121 ? -6.051 15.594 -33.984 1.00 94.50 121 ASN A O 1
ATOM 847 N N . SER A 1 122 ? -7.780 14.160 -34.156 1.00 96.25 122 SER A N 1
ATOM 848 C CA . SER A 1 122 ? -7.014 12.985 -34.592 1.00 96.25 122 SER A CA 1
ATOM 849 C C . SER A 1 122 ? -6.925 12.783 -36.113 1.00 96.25 122 SER A C 1
ATOM 851 O O . SER A 1 122 ? -6.473 11.749 -36.603 1.00 96.25 122 SER A O 1
ATOM 853 N N . ALA A 1 123 ? -7.335 13.772 -36.915 1.00 96.19 123 ALA A N 1
ATOM 854 C CA . ALA A 1 123 ? -7.357 13.642 -38.376 1.00 96.19 123 ALA A CA 1
ATOM 855 C C . ALA A 1 123 ? -5.963 13.466 -39.015 1.00 96.19 123 ALA A C 1
ATOM 857 O O . ALA A 1 123 ? -5.872 12.905 -40.106 1.00 96.19 123 ALA A O 1
ATOM 858 N N . ASP A 1 124 ? -4.896 13.943 -38.367 1.00 96.06 124 ASP A N 1
ATOM 859 C CA . ASP A 1 124 ? -3.505 13.822 -38.825 1.00 96.06 124 ASP A CA 1
ATOM 860 C C . ASP A 1 124 ? -2.722 12.681 -38.142 1.00 96.06 124 ASP A C 1
ATOM 862 O O . ASP A 1 124 ? -1.521 12.542 -38.372 1.00 96.06 124 ASP A O 1
ATOM 866 N N . PHE A 1 125 ? -3.403 11.837 -37.360 1.00 97.38 125 PHE A N 1
ATOM 867 C CA . PHE A 1 125 ? -2.831 10.663 -36.705 1.00 97.38 125 PHE A CA 1
ATOM 868 C C . PHE A 1 125 ? -3.075 9.403 -37.543 1.00 97.38 125 PHE A C 1
ATOM 870 O O . PHE A 1 125 ? -4.222 9.014 -37.755 1.00 97.38 125 PHE A O 1
ATOM 877 N N . LEU A 1 126 ? -2.023 8.757 -38.055 1.00 97.88 126 LEU A N 1
ATOM 878 C CA . LEU A 1 126 ? -2.172 7.525 -38.841 1.00 97.88 126 LEU A CA 1
ATOM 879 C C . LEU A 1 126 ? -2.434 6.320 -37.930 1.00 97.88 126 LEU A C 1
ATOM 881 O O . LEU A 1 126 ? -1.608 6.024 -37.069 1.00 97.88 126 LEU A O 1
ATOM 885 N N . LEU A 1 127 ? -3.499 5.559 -38.199 1.00 98.38 127 LEU A N 1
ATOM 886 C CA . LEU A 1 127 ? -3.786 4.333 -37.450 1.00 98.38 127 LEU A CA 1
ATOM 887 C C . LEU A 1 127 ? -2.788 3.230 -37.817 1.00 98.38 127 LEU A C 1
ATOM 889 O O . LEU A 1 127 ? -2.613 2.886 -38.998 1.00 98.38 127 LEU A O 1
ATOM 893 N N . ARG A 1 128 ? -2.115 2.678 -36.803 1.00 98.00 128 ARG A N 1
ATOM 894 C CA . ARG A 1 128 ? -1.012 1.727 -36.970 1.00 98.00 128 ARG A CA 1
ATOM 895 C C . ARG A 1 128 ? -1.025 0.631 -35.912 1.00 98.00 128 ARG A C 1
ATOM 897 O O . ARG A 1 128 ? -1.331 0.886 -34.759 1.00 98.00 128 ARG A O 1
ATOM 904 N N . ILE A 1 129 ? -0.588 -0.559 -36.319 1.00 98.44 129 ILE A N 1
ATOM 905 C CA . ILE A 1 129 ? -0.230 -1.659 -35.417 1.00 98.44 129 ILE A CA 1
ATOM 906 C C . ILE A 1 129 ? 1.298 -1.750 -35.397 1.00 98.44 129 ILE A C 1
ATOM 908 O O . ILE A 1 129 ? 1.917 -1.979 -36.439 1.00 98.44 129 ILE A O 1
ATOM 912 N N . TYR A 1 130 ? 1.910 -1.555 -34.239 1.00 98.12 130 TYR A N 1
ATOM 913 C CA . TYR A 1 130 ? 3.352 -1.588 -34.021 1.00 98.12 130 TYR A CA 1
ATOM 914 C C . TYR A 1 130 ? 3.820 -2.979 -33.615 1.00 98.12 130 TYR A C 1
ATOM 916 O O . TYR A 1 130 ? 3.112 -3.709 -32.932 1.00 98.12 130 TYR A O 1
ATOM 924 N N . THR A 1 131 ? 5.025 -3.348 -34.040 1.00 97.69 131 THR A N 1
ATOM 925 C CA . THR A 1 131 ? 5.730 -4.525 -33.522 1.00 97.69 131 THR A CA 1
ATOM 926 C C . THR A 1 131 ? 6.576 -4.103 -32.331 1.00 97.69 131 THR A C 1
ATOM 928 O O . THR A 1 131 ? 7.409 -3.206 -32.466 1.00 97.69 131 THR A O 1
ATOM 931 N N . LEU A 1 132 ? 6.340 -4.736 -31.185 1.00 98.00 132 LEU A N 1
ATOM 932 C CA . LEU A 1 132 ? 6.938 -4.388 -29.903 1.00 98.00 132 LEU A CA 1
ATOM 933 C C . LEU A 1 132 ? 8.122 -5.310 -29.598 1.00 98.00 132 LEU A C 1
ATOM 935 O O . LEU A 1 132 ? 7.994 -6.535 -29.673 1.00 98.00 132 LEU A O 1
ATOM 939 N N . ALA A 1 133 ? 9.249 -4.714 -29.222 1.00 96.94 133 ALA A N 1
ATOM 940 C CA . ALA A 1 133 ? 10.468 -5.402 -28.817 1.00 96.94 133 ALA A CA 1
ATOM 941 C C . ALA A 1 133 ? 10.899 -4.907 -27.423 1.00 96.94 133 ALA A C 1
ATOM 943 O O . ALA A 1 133 ? 11.771 -4.042 -27.320 1.00 96.94 133 ALA A O 1
ATOM 944 N N . PRO A 1 134 ? 10.250 -5.392 -26.348 1.00 97.00 134 PRO A N 1
ATOM 945 C CA . PRO A 1 134 ? 10.628 -5.037 -24.985 1.00 97.00 134 PRO A CA 1
ATOM 946 C C . PRO A 1 134 ? 11.966 -5.678 -24.601 1.00 97.00 134 PRO A C 1
ATOM 948 O O . PRO A 1 134 ? 12.126 -6.897 -24.711 1.00 97.00 134 PRO A O 1
ATOM 951 N N . ASP A 1 135 ? 12.900 -4.866 -24.109 1.00 97.44 135 ASP A N 1
ATOM 952 C CA . ASP A 1 135 ? 14.035 -5.323 -23.310 1.00 97.44 135 ASP A CA 1
ATOM 953 C C . ASP A 1 135 ? 13.648 -5.232 -21.832 1.00 97.44 135 ASP A C 1
ATOM 955 O O . ASP A 1 135 ? 13.766 -4.190 -21.190 1.00 97.44 135 ASP A O 1
ATOM 959 N N . TRP A 1 136 ? 13.082 -6.325 -21.328 1.00 97.75 136 TRP A N 1
ATOM 960 C CA . TRP A 1 136 ? 12.481 -6.388 -20.003 1.00 97.75 136 TRP A CA 1
ATOM 961 C C . TRP A 1 136 ? 13.482 -6.090 -18.890 1.00 97.75 136 TRP A C 1
ATOM 963 O O . TRP A 1 136 ? 14.498 -6.768 -18.782 1.00 97.75 136 TRP A O 1
ATOM 973 N N . GLU A 1 137 ? 13.139 -5.165 -18.001 1.00 97.69 137 GLU A N 1
ATOM 974 C CA . GLU A 1 137 ? 13.709 -5.126 -16.659 1.00 97.69 137 GLU A CA 1
ATOM 975 C C . GLU A 1 137 ? 13.103 -6.271 -15.840 1.00 97.69 137 GLU A C 1
ATOM 977 O O . GLU A 1 137 ? 11.881 -6.424 -15.791 1.00 97.69 137 GLU A O 1
ATOM 982 N N . THR A 1 138 ? 13.954 -7.090 -15.230 1.00 95.06 138 THR A N 1
ATOM 983 C CA . THR A 1 138 ? 13.593 -8.244 -14.393 1.00 95.06 138 THR A CA 1
ATOM 984 C C . THR A 1 138 ? 14.490 -8.286 -13.152 1.00 95.06 138 THR A C 1
ATOM 986 O O . THR A 1 138 ? 15.446 -7.516 -13.062 1.00 95.06 138 THR A O 1
ATOM 989 N N . ALA A 1 139 ? 14.260 -9.236 -12.241 1.00 83.19 139 ALA A N 1
ATOM 990 C CA . ALA A 1 139 ? 15.165 -9.498 -11.114 1.00 83.19 139 ALA A CA 1
ATOM 991 C C . ALA A 1 139 ? 16.626 -9.767 -11.549 1.00 83.19 139 ALA A C 1
ATOM 993 O O . ALA A 1 139 ? 17.570 -9.453 -10.828 1.00 83.19 139 ALA A O 1
ATOM 994 N N . GLU A 1 140 ? 16.830 -10.309 -12.756 1.00 87.50 140 GLU A N 1
ATOM 995 C CA . GLU A 1 140 ? 18.158 -10.590 -13.325 1.00 87.50 140 GLU A CA 1
ATOM 996 C C . GLU A 1 140 ? 18.782 -9.364 -14.036 1.00 87.50 140 GLU A C 1
ATOM 998 O O . GLU A 1 140 ? 19.897 -9.441 -14.557 1.00 87.50 140 GLU A O 1
ATOM 1003 N N . GLY A 1 141 ? 18.081 -8.224 -14.063 1.00 82.44 141 GLY A N 1
ATOM 1004 C CA . GLY A 1 141 ? 18.446 -7.010 -14.795 1.00 82.44 141 GLY A CA 1
ATOM 1005 C C . GLY A 1 141 ? 17.706 -6.857 -16.131 1.00 82.44 141 GLY A C 1
ATOM 1006 O O . GLY A 1 141 ? 16.669 -7.481 -16.358 1.00 82.44 141 GLY A O 1
ATOM 1007 N N . GLY A 1 142 ? 18.244 -5.995 -17.000 1.00 92.62 142 GLY A N 1
ATOM 1008 C CA . GLY A 1 142 ? 17.634 -5.551 -18.265 1.00 92.62 142 GLY A CA 1
ATOM 1009 C C . GLY A 1 142 ? 17.437 -4.033 -18.290 1.00 92.62 142 GLY A C 1
ATOM 1010 O O . GLY A 1 142 ? 17.480 -3.399 -17.238 1.00 92.62 142 GLY A O 1
ATOM 1011 N N . SER A 1 143 ? 17.306 -3.421 -19.473 1.00 95.81 143 SER A N 1
ATOM 1012 C CA . SER A 1 143 ? 17.207 -1.950 -19.556 1.00 95.81 143 SER A CA 1
ATOM 1013 C C . SER A 1 143 ? 15.832 -1.396 -19.185 1.00 95.81 143 SER A C 1
ATOM 1015 O O . SER A 1 143 ? 15.734 -0.220 -18.843 1.00 95.81 143 SER A O 1
ATOM 1017 N N . GLY A 1 144 ? 14.776 -2.210 -19.277 1.00 97.06 144 GLY A N 1
ATOM 1018 C CA . GLY A 1 144 ? 13.402 -1.739 -19.121 1.00 97.06 144 GLY A CA 1
ATOM 1019 C C . GLY A 1 144 ? 12.932 -0.856 -20.279 1.00 97.06 144 GLY A C 1
ATOM 1020 O O . GLY A 1 144 ? 11.902 -0.190 -20.158 1.00 97.06 144 GLY A O 1
ATOM 1021 N N . GLU A 1 145 ? 13.654 -0.824 -21.404 1.00 97.62 145 GLU A N 1
ATOM 1022 C CA . GLU A 1 145 ? 13.283 -0.046 -22.585 1.00 97.62 145 GLU A CA 1
ATOM 1023 C C . GLU A 1 145 ? 12.392 -0.861 -23.532 1.00 97.62 145 GLU A C 1
ATOM 1025 O O . GLU A 1 145 ? 12.663 -2.015 -23.872 1.00 97.62 145 GLU A O 1
ATOM 1030 N N . LEU A 1 146 ? 11.320 -0.238 -24.014 1.00 97.75 146 LEU A N 1
ATOM 1031 C CA . LEU A 1 146 ? 10.481 -0.772 -25.077 1.00 97.75 146 LEU A CA 1
ATOM 1032 C C . LEU A 1 146 ? 10.909 -0.181 -26.420 1.00 97.75 146 LEU A C 1
ATOM 1034 O O . LEU A 1 146 ? 10.737 1.010 -26.668 1.00 97.75 146 LEU A O 1
ATOM 1038 N N . ALA A 1 147 ? 11.413 -1.024 -27.321 1.00 96.38 147 ALA A N 1
ATOM 1039 C CA . ALA A 1 147 ? 11.701 -0.634 -28.696 1.00 96.38 147 ALA A CA 1
ATOM 1040 C C . ALA A 1 147 ? 10.545 -0.983 -29.650 1.00 96.38 147 ALA A C 1
ATOM 1042 O O . ALA A 1 147 ? 9.750 -1.896 -29.409 1.00 96.38 147 ALA A O 1
ATOM 1043 N N . LEU A 1 148 ? 10.482 -0.265 -30.776 1.00 97.19 148 LEU A N 1
ATOM 1044 C CA . LEU A 1 148 ? 9.537 -0.513 -31.866 1.00 97.19 148 LEU A CA 1
ATOM 1045 C C . LEU A 1 148 ? 10.294 -1.009 -33.107 1.00 97.19 148 LEU A C 1
ATOM 1047 O O . LEU A 1 148 ? 11.029 -0.246 -33.736 1.00 97.19 148 LEU A O 1
ATOM 1051 N N . ASP A 1 149 ? 10.081 -2.267 -33.495 1.00 95.56 149 ASP A N 1
ATOM 1052 C CA . ASP A 1 149 ? 10.788 -2.901 -34.625 1.00 95.56 149 ASP A CA 1
ATOM 1053 C C . ASP A 1 149 ? 10.187 -2.547 -35.995 1.00 95.56 149 ASP A C 1
ATOM 1055 O O . ASP A 1 149 ? 10.826 -2.687 -37.043 1.00 95.56 149 ASP A O 1
ATOM 1059 N N . GLY A 1 150 ? 8.934 -2.098 -36.013 1.00 96.31 150 GLY A N 1
ATOM 1060 C CA . GLY A 1 150 ? 8.223 -1.754 -37.236 1.00 96.31 150 GLY A CA 1
ATOM 1061 C C . GLY A 1 150 ? 6.747 -1.473 -36.998 1.00 96.31 150 GLY A C 1
ATOM 1062 O O . GLY A 1 150 ? 6.259 -1.523 -35.870 1.00 96.31 150 GLY A O 1
ATOM 1063 N N . PHE A 1 151 ? 6.023 -1.175 -38.076 1.00 97.19 151 PHE A N 1
ATOM 1064 C CA . PHE A 1 151 ? 4.588 -0.912 -38.015 1.00 97.19 151 PHE A CA 1
ATOM 1065 C C . PHE A 1 151 ? 3.845 -1.348 -39.280 1.00 97.19 151 PHE A C 1
ATOM 1067 O O . PHE A 1 151 ? 4.402 -1.424 -40.378 1.00 97.19 151 PHE A O 1
ATOM 1074 N N . ILE A 1 152 ? 2.545 -1.567 -39.114 1.00 97.62 152 ILE A N 1
ATOM 1075 C CA . ILE A 1 152 ? 1.552 -1.843 -40.146 1.00 97.62 152 ILE A CA 1
ATOM 1076 C C . ILE A 1 152 ? 0.593 -0.652 -40.180 1.00 97.62 152 ILE A C 1
ATOM 1078 O O . ILE A 1 152 ? -0.047 -0.364 -39.178 1.00 97.62 152 ILE A O 1
ATOM 1082 N N . SER A 1 153 ? 0.474 0.051 -41.310 1.00 97.81 153 SER A N 1
ATOM 1083 C CA . SER A 1 153 ? -0.506 1.144 -41.450 1.00 97.81 153 SER A CA 1
ATOM 1084 C C . SER A 1 153 ? -1.853 0.620 -41.940 1.00 97.81 153 SER A C 1
ATOM 1086 O O . SER A 1 153 ? -1.920 -0.045 -42.983 1.00 97.81 153 SER A O 1
ATOM 1088 N N . LEU A 1 154 ? -2.920 0.958 -41.212 1.00 98.62 154 LEU A N 1
ATOM 1089 C CA . LEU A 1 154 ? -4.281 0.603 -41.593 1.00 98.62 154 LEU A CA 1
ATOM 1090 C C . LEU A 1 154 ? -4.719 1.418 -42.811 1.00 98.62 154 LEU A C 1
ATOM 1092 O O . LEU A 1 154 ? -4.448 2.618 -42.912 1.00 98.62 154 LEU A O 1
ATOM 1096 N N . ARG A 1 155 ? -5.364 0.761 -43.778 1.00 98.56 155 ARG A N 1
ATOM 1097 C CA . ARG A 1 155 ? -5.706 1.398 -45.053 1.00 98.56 155 ARG A CA 1
ATOM 1098 C C . ARG A 1 155 ? -6.877 0.758 -45.780 1.00 98.56 155 ARG A C 1
ATOM 1100 O O . ARG A 1 155 ? -7.119 -0.444 -45.669 1.00 98.56 155 ARG A O 1
ATOM 1107 N N . ASP A 1 156 ? -7.538 1.559 -46.605 1.00 98.50 156 ASP A N 1
ATOM 1108 C CA . ASP A 1 156 ? -8.716 1.163 -47.376 1.00 98.50 156 ASP A CA 1
ATOM 1109 C C . ASP A 1 156 ? -8.563 1.419 -48.894 1.00 98.50 156 ASP A C 1
ATOM 1111 O O . ASP A 1 156 ? -9.358 2.152 -49.481 1.00 98.50 156 ASP A O 1
ATOM 1115 N N . PRO A 1 157 ? -7.561 0.844 -49.588 1.00 98.06 157 PRO A N 1
ATOM 1116 C CA . PRO A 1 157 ? -7.306 1.121 -51.008 1.00 98.06 157 PRO A CA 1
ATOM 1117 C C . PRO A 1 157 ? -8.454 0.691 -51.937 1.00 98.06 157 PRO A C 1
ATOM 1119 O O . PRO A 1 157 ? -8.552 1.182 -53.062 1.00 98.06 157 PRO A O 1
ATOM 1122 N N . ASP A 1 158 ? -9.328 -0.207 -51.474 1.00 97.56 158 ASP A N 1
ATOM 1123 C CA . ASP A 1 158 ? -10.459 -0.731 -52.243 1.00 97.56 158 ASP A CA 1
ATOM 1124 C C . ASP A 1 158 ? -11.771 0.048 -51.989 1.00 97.56 158 ASP A C 1
ATOM 1126 O O . ASP A 1 158 ? -12.782 -0.245 -52.632 1.00 97.56 158 ASP A O 1
ATOM 1130 N N . GLY A 1 159 ? -11.773 1.052 -51.100 1.00 97.12 159 GLY A N 1
ATOM 1131 C CA . GLY A 1 159 ? -12.944 1.894 -50.817 1.00 97.12 159 GLY A CA 1
ATOM 1132 C C . GLY A 1 159 ? -14.074 1.165 -50.080 1.00 97.12 159 GLY A C 1
ATOM 1133 O O . GLY A 1 159 ? -15.252 1.399 -50.359 1.00 97.12 159 GLY A O 1
ATOM 1134 N N . LEU A 1 160 ? -13.725 0.243 -49.185 1.00 97.69 160 LEU A N 1
ATOM 1135 C CA . LEU A 1 160 ? -14.631 -0.619 -48.433 1.00 97.69 160 LEU A CA 1
ATOM 1136 C C . LEU A 1 160 ? -15.189 0.031 -47.161 1.00 97.69 160 LEU A C 1
ATOM 1138 O O . LEU A 1 160 ? -16.198 -0.462 -46.660 1.00 97.69 160 LEU A O 1
ATOM 1142 N N . ALA A 1 161 ? -14.617 1.137 -46.662 1.00 96.19 161 ALA A N 1
ATOM 1143 C CA . ALA A 1 161 ? -15.110 1.820 -45.457 1.00 96.19 161 ALA A CA 1
ATOM 1144 C C . ALA A 1 161 ? -16.591 2.237 -45.572 1.00 96.19 161 ALA A C 1
ATOM 1146 O O . ALA A 1 161 ? -17.337 2.215 -44.596 1.00 96.19 161 ALA A O 1
ATOM 1147 N N . GLY A 1 162 ? -17.046 2.571 -46.786 1.00 93.88 162 GLY A N 1
ATOM 1148 C CA . GLY A 1 162 ? -18.453 2.875 -47.070 1.00 93.88 162 GLY A CA 1
ATOM 1149 C C . GLY A 1 162 ? -18.892 4.306 -46.728 1.00 93.88 162 GLY A C 1
ATOM 1150 O O . GLY A 1 162 ? -20.069 4.629 -46.887 1.00 93.88 162 GLY A O 1
ATOM 1151 N N . PHE A 1 163 ? -17.963 5.169 -46.312 1.00 95.94 163 PHE A N 1
ATOM 1152 C CA . PHE A 1 163 ? -18.150 6.602 -46.069 1.00 95.94 163 PHE A CA 1
ATOM 1153 C C . PHE A 1 163 ? -16.859 7.379 -46.414 1.00 95.94 163 PHE A C 1
ATOM 1155 O O . PHE A 1 163 ? -15.812 6.750 -46.573 1.00 95.94 163 PHE A O 1
ATOM 1162 N N . PRO A 1 164 ? -16.907 8.718 -46.585 1.00 96.12 164 PRO A N 1
ATOM 1163 C CA . PRO A 1 164 ? -15.709 9.510 -46.871 1.00 96.12 164 PRO A CA 1
ATOM 1164 C C . PRO A 1 164 ? -14.707 9.476 -45.712 1.00 96.12 164 PRO A C 1
ATOM 1166 O O . PRO A 1 164 ? -15.088 9.794 -44.587 1.00 96.12 164 PRO A O 1
ATOM 1169 N N . ILE A 1 165 ? -13.446 9.164 -46.013 1.00 97.56 165 ILE A N 1
ATOM 1170 C CA . ILE A 1 165 ? -12.337 9.166 -45.040 1.00 97.56 165 ILE A CA 1
ATOM 1171 C C . ILE A 1 165 ? -11.413 10.384 -45.225 1.00 97.56 165 ILE A C 1
ATOM 1173 O O . ILE A 1 165 ? -11.466 11.065 -46.254 1.00 97.56 165 ILE A O 1
ATOM 1177 N N . VAL A 1 166 ? -10.519 10.662 -44.275 1.00 97.12 166 VAL A N 1
ATOM 1178 C CA . VAL A 1 166 ? -9.590 11.807 -44.337 1.00 97.12 166 VAL A CA 1
ATOM 1179 C C . VAL A 1 166 ? -8.696 11.743 -45.580 1.00 97.12 166 VAL A C 1
ATOM 1181 O O . VAL A 1 166 ? -8.575 12.721 -46.323 1.00 97.12 166 VAL A O 1
ATOM 1184 N N . ASN A 1 167 ? -8.119 10.573 -45.868 1.00 96.94 167 ASN A N 1
ATOM 1185 C CA . ASN A 1 167 ? -7.201 10.373 -46.995 1.00 96.94 167 ASN A CA 1
ATOM 1186 C C . ASN A 1 167 ? -7.885 9.845 -48.271 1.00 96.94 167 ASN A C 1
ATOM 1188 O O . ASN A 1 167 ? -7.234 9.203 -49.103 1.00 96.94 167 ASN A O 1
ATOM 1192 N N . GLU A 1 168 ? -9.177 10.144 -48.459 1.00 96.31 168 GLU A N 1
ATOM 1193 C CA . GLU A 1 168 ? -10.042 9.656 -49.553 1.00 96.31 168 GLU A CA 1
ATOM 1194 C C . GLU A 1 168 ? -9.406 9.806 -50.947 1.00 96.31 168 GLU A C 1
ATOM 1196 O O . GLU A 1 168 ? -9.535 8.929 -51.801 1.00 96.31 168 GLU A O 1
ATOM 1201 N N . GLY A 1 169 ? -8.703 10.922 -51.177 1.00 94.31 169 GLY A N 1
ATOM 1202 C CA . GLY A 1 169 ? -8.090 11.275 -52.462 1.00 94.31 169 GLY A CA 1
ATOM 1203 C C . GLY A 1 169 ? -6.704 10.675 -52.729 1.00 94.31 169 GLY A C 1
ATOM 1204 O O . GLY A 1 169 ? -6.094 11.007 -53.748 1.00 94.31 169 GLY A O 1
ATOM 1205 N N . THR A 1 170 ? -6.176 9.843 -51.829 1.00 95.81 170 THR A N 1
ATOM 1206 C CA . THR A 1 170 ? -4.855 9.205 -51.969 1.00 95.81 170 THR A CA 1
ATOM 1207 C C . THR A 1 170 ? -4.978 7.784 -52.526 1.00 95.81 170 THR A C 1
ATOM 1209 O O . THR A 1 170 ? -6.048 7.189 -52.480 1.00 95.81 170 THR A O 1
ATOM 1212 N N . ALA A 1 171 ? -3.893 7.228 -53.079 1.00 93.75 171 ALA A N 1
ATOM 1213 C CA . ALA A 1 171 ? -3.918 5.872 -53.643 1.00 93.75 171 ALA A CA 1
ATOM 1214 C C . ALA A 1 171 ? -4.045 4.786 -52.563 1.00 93.75 171 ALA A C 1
ATOM 1216 O O . ALA A 1 171 ? -4.792 3.831 -52.742 1.00 93.75 171 ALA A O 1
ATOM 1217 N N . GLU A 1 172 ? -3.327 4.948 -51.449 1.00 95.06 172 GLU A N 1
ATOM 1218 C CA . GLU A 1 172 ? -3.338 3.970 -50.359 1.00 95.06 172 GLU A CA 1
ATOM 1219 C C . GLU A 1 172 ? -4.548 4.126 -49.441 1.00 95.06 172 GLU A C 1
ATOM 1221 O O . GLU A 1 172 ? -4.931 3.141 -48.826 1.00 95.06 172 GLU A O 1
ATOM 1226 N N . ARG A 1 173 ? -5.172 5.317 -49.363 1.00 97.50 173 ARG A N 1
ATOM 1227 C CA . ARG A 1 173 ? -6.334 5.574 -48.491 1.00 97.50 173 ARG A CA 1
ATOM 1228 C C . ARG A 1 173 ? -6.046 5.175 -47.036 1.00 97.50 173 ARG A C 1
ATOM 1230 O O . ARG A 1 173 ? -6.779 4.387 -46.442 1.00 97.50 173 ARG A O 1
ATOM 1237 N N . LEU A 1 174 ? -4.927 5.676 -46.502 1.00 98.19 174 LEU A N 1
ATOM 1238 C CA . LEU A 1 174 ? -4.511 5.425 -45.118 1.00 98.19 174 LEU A CA 1
ATOM 1239 C C . LEU A 1 174 ? -5.587 5.918 -44.147 1.00 98.19 174 LEU A C 1
ATOM 1241 O O . LEU A 1 174 ? -6.041 7.056 -44.280 1.00 98.19 174 LEU A O 1
ATOM 1245 N N . LEU A 1 175 ? -5.964 5.077 -43.191 1.00 98.44 175 LEU A N 1
ATOM 1246 C CA . LEU A 1 175 ? -6.955 5.413 -42.174 1.00 98.44 175 LEU A CA 1
ATOM 1247 C C . LEU A 1 175 ? -6.305 6.245 -41.066 1.00 98.44 175 LEU A C 1
ATOM 1249 O O . LEU A 1 175 ? -5.148 6.011 -40.703 1.00 98.44 175 LEU A O 1
ATOM 1253 N N . THR A 1 176 ? -7.044 7.224 -40.553 1.00 98.12 176 THR A N 1
ATOM 1254 C CA . THR A 1 176 ? -6.594 8.091 -39.458 1.00 98.12 176 THR A CA 1
ATOM 1255 C C . THR A 1 176 ? -7.528 8.009 -38.260 1.00 98.12 176 THR A C 1
ATOM 1257 O O . THR A 1 176 ? -8.649 7.513 -38.381 1.00 98.12 176 THR A O 1
ATOM 1260 N N . GLY A 1 177 ? -7.104 8.539 -37.113 1.00 96.81 177 GLY A N 1
ATOM 1261 C CA . GLY A 1 177 ? -7.976 8.675 -35.942 1.00 96.81 177 GLY A CA 1
ATOM 1262 C C . GLY A 1 177 ? -9.166 9.623 -36.158 1.00 96.81 177 GLY A C 1
ATOM 1263 O O . GLY A 1 177 ? -10.071 9.708 -35.338 1.00 96.81 177 GLY A O 1
ATOM 1264 N N . GLY A 1 178 ? -9.218 10.342 -37.286 1.00 96.56 178 GLY A N 1
ATOM 1265 C CA . GLY A 1 178 ? -10.423 11.050 -37.727 1.00 96.56 178 GLY A CA 1
ATOM 1266 C C . GLY A 1 178 ? -11.469 10.141 -38.391 1.00 96.56 178 GLY A C 1
ATOM 1267 O O . GLY A 1 178 ? -12.626 10.548 -38.541 1.00 96.56 178 GLY A O 1
ATOM 1268 N N . ASP A 1 179 ? -11.077 8.932 -38.801 1.00 97.75 179 ASP A N 1
ATOM 1269 C CA . ASP A 1 179 ? -11.923 7.970 -39.510 1.00 97.75 179 ASP A CA 1
ATOM 1270 C C . ASP A 1 179 ? -12.551 6.947 -38.555 1.00 97.75 179 ASP A C 1
ATOM 1272 O O . ASP A 1 179 ? -13.769 6.748 -38.603 1.00 97.75 179 ASP A O 1
ATOM 1276 N N . PHE A 1 180 ? -11.731 6.343 -37.688 1.00 97.88 180 PHE A N 1
ATOM 1277 C CA . PHE A 1 180 ? -12.103 5.298 -36.728 1.00 97.88 180 PHE A CA 1
ATOM 1278 C C . PHE A 1 180 ? -11.420 5.519 -35.374 1.00 97.88 180 PHE A C 1
ATOM 1280 O O . PHE A 1 180 ? -10.322 6.074 -35.332 1.00 97.88 180 PHE A O 1
ATOM 1287 N N . ASP A 1 181 ? -12.071 5.042 -34.315 1.00 96.88 181 ASP A N 1
ATOM 1288 C CA . ASP A 1 181 ? -11.602 5.086 -32.923 1.00 96.88 181 ASP A CA 1
ATOM 1289 C C . ASP A 1 181 ? -11.281 3.666 -32.468 1.00 96.88 181 ASP A C 1
ATOM 1291 O O . ASP A 1 181 ? -12.181 2.951 -32.047 1.00 96.88 181 ASP A O 1
ATOM 1295 N N . VAL A 1 182 ? -10.085 3.174 -32.794 1.00 97.69 182 VAL A N 1
ATOM 1296 C CA . VAL A 1 182 ? -9.752 1.744 -32.677 1.00 97.69 182 VAL A CA 1
ATOM 1297 C C . VAL A 1 182 ? -9.261 1.420 -31.271 1.00 97.69 182 VAL A C 1
ATOM 1299 O O . VAL A 1 182 ? -8.229 1.933 -30.890 1.00 97.69 182 VAL A O 1
ATOM 1302 N N . GLU A 1 183 ? -9.920 0.518 -30.546 1.00 95.62 183 GLU A N 1
ATOM 1303 C CA . GLU A 1 183 ? -9.579 0.283 -29.125 1.00 95.62 183 GLU A CA 1
ATOM 1304 C C . GLU A 1 183 ? -9.046 -1.111 -28.841 1.00 95.62 183 GLU A C 1
ATOM 1306 O O . GLU A 1 183 ? -8.217 -1.309 -27.971 1.00 95.62 183 GLU A O 1
ATOM 1311 N N . SER A 1 184 ? -9.481 -2.112 -29.605 1.00 96.81 184 SER A N 1
ATOM 1312 C CA . SER A 1 184 ? -9.119 -3.504 -29.331 1.00 96.81 184 SER A CA 1
ATOM 1313 C C . SER A 1 184 ? -8.665 -4.239 -30.572 1.00 96.81 184 SER A C 1
ATOM 1315 O O . SER A 1 184 ? -9.146 -4.002 -31.680 1.00 96.81 184 SER A O 1
ATOM 1317 N N . LEU A 1 185 ? -7.748 -5.186 -30.386 1.00 96.50 185 LEU A N 1
ATOM 1318 C CA . LEU A 1 185 ? -7.103 -5.931 -31.459 1.00 96.50 185 LEU A CA 1
ATOM 1319 C C . LEU A 1 185 ? -7.089 -7.424 -31.138 1.00 96.50 185 LEU A C 1
ATOM 1321 O O . LEU A 1 185 ? -6.727 -7.831 -30.044 1.00 96.50 185 LEU A O 1
ATOM 1325 N N . VAL A 1 186 ? -7.394 -8.270 -32.126 1.00 96.31 186 VAL A N 1
ATOM 1326 C CA . VAL A 1 186 ? -7.126 -9.716 -32.056 1.00 96.31 186 VAL A CA 1
ATOM 1327 C C . VAL A 1 186 ? -6.547 -10.240 -33.363 1.00 96.31 186 VAL A C 1
ATOM 1329 O O . VAL A 1 186 ? -6.976 -9.856 -34.452 1.00 96.31 186 VAL A O 1
ATOM 1332 N N . GLN A 1 187 ? -5.610 -11.185 -33.271 1.00 95.31 187 GLN A N 1
ATOM 1333 C CA . GLN A 1 187 ? -5.036 -11.863 -34.436 1.00 95.31 187 GLN A CA 1
ATOM 1334 C C . GLN A 1 187 ? -5.652 -13.257 -34.633 1.00 95.31 187 GLN A C 1
ATOM 1336 O O . GLN A 1 187 ? -5.657 -14.102 -33.732 1.00 95.31 187 GLN A O 1
ATOM 1341 N N . LEU A 1 188 ? -6.144 -13.541 -35.841 1.00 93.81 188 LEU A N 1
ATOM 1342 C CA . LEU A 1 188 ? -6.618 -14.871 -36.221 1.00 93.81 188 LEU A CA 1
ATOM 1343 C C . LEU A 1 188 ? -5.478 -15.788 -36.674 1.00 93.81 188 LEU A C 1
ATOM 1345 O O . LEU A 1 188 ? -4.350 -15.389 -36.948 1.00 93.81 188 LEU A O 1
ATOM 1349 N N . ARG A 1 189 ? -5.787 -17.086 -36.785 1.00 89.81 189 ARG A N 1
ATOM 1350 C CA . ARG A 1 189 ? -4.804 -18.128 -37.135 1.00 89.81 189 ARG A CA 1
ATOM 1351 C C . ARG A 1 189 ? -4.199 -17.978 -38.531 1.00 89.81 189 ARG A C 1
ATOM 1353 O O . ARG A 1 189 ? -3.162 -18.580 -38.788 1.00 89.81 189 ARG A O 1
ATOM 1360 N N . ASP A 1 190 ? -4.873 -17.261 -39.420 1.00 92.00 190 ASP A N 1
ATOM 1361 C CA . ASP A 1 190 ? -4.421 -16.969 -40.780 1.00 92.00 190 ASP A CA 1
ATOM 1362 C C . ASP A 1 190 ? -3.566 -15.692 -40.871 1.00 92.00 190 ASP A C 1
ATOM 1364 O O . ASP A 1 190 ? -3.124 -15.343 -41.964 1.00 92.00 190 ASP A O 1
ATOM 1368 N N . GLY A 1 191 ? -3.303 -15.026 -39.739 1.00 92.94 191 GLY A N 1
ATOM 1369 C CA . GLY A 1 191 ? -2.511 -13.800 -39.653 1.00 92.94 191 GLY A CA 1
ATOM 1370 C C . GLY A 1 191 ? -3.300 -12.519 -39.928 1.00 92.94 191 GLY A C 1
ATOM 1371 O O . GLY A 1 191 ? -2.712 -11.443 -39.912 1.00 92.94 191 GLY A O 1
ATOM 1372 N N . THR A 1 192 ? -4.609 -12.612 -40.188 1.00 96.44 192 THR A N 1
ATOM 1373 C CA . THR A 1 192 ? -5.481 -11.432 -40.289 1.00 96.44 192 THR A CA 1
ATOM 1374 C C . THR A 1 192 ? -5.827 -10.881 -38.906 1.00 96.44 192 THR A C 1
ATOM 1376 O O . THR A 1 192 ? -5.781 -11.614 -37.913 1.00 96.44 192 THR A O 1
ATOM 1379 N N . PHE A 1 193 ? -6.193 -9.602 -38.844 1.00 97.75 193 PHE A N 1
ATOM 1380 C CA . PHE A 1 193 ? -6.541 -8.917 -37.602 1.00 97.75 193 PHE A CA 1
ATOM 1381 C C . PHE A 1 193 ? -7.997 -8.463 -37.608 1.00 97.75 193 PHE A C 1
ATOM 1383 O O . PHE A 1 193 ? -8.483 -7.931 -38.609 1.00 97.75 193 PHE A O 1
ATOM 1390 N N . TRP A 1 194 ? -8.674 -8.653 -36.481 1.00 98.31 194 TRP A N 1
ATOM 1391 C CA . TRP A 1 194 ? -9.960 -8.024 -36.200 1.00 98.31 194 TRP A CA 1
ATOM 1392 C C . TRP A 1 194 ? -9.782 -6.930 -35.161 1.00 98.31 194 TRP A C 1
ATOM 1394 O O . TRP A 1 194 ? -9.012 -7.110 -34.220 1.00 98.31 194 TRP A O 1
ATOM 1404 N N . ILE A 1 195 ? -10.488 -5.822 -35.363 1.00 98.62 195 ILE A N 1
ATOM 1405 C CA . ILE A 1 195 ? -10.365 -4.614 -34.549 1.00 98.62 195 ILE A CA 1
ATOM 1406 C C . ILE A 1 195 ? -11.756 -4.151 -34.115 1.00 98.62 195 ILE A C 1
ATOM 1408 O O . ILE A 1 195 ? -12.662 -4.092 -34.955 1.00 98.62 195 ILE A O 1
ATOM 1412 N N . GLY A 1 196 ? -11.920 -3.860 -32.825 1.00 98.06 196 GLY A N 1
ATOM 1413 C CA . GLY A 1 196 ? -13.074 -3.141 -32.285 1.00 98.06 196 GLY A CA 1
ATOM 1414 C C . GLY A 1 196 ? -12.858 -1.636 -32.405 1.00 98.06 196 GLY A C 1
ATOM 1415 O O . GLY A 1 196 ? -11.730 -1.171 -32.263 1.00 98.06 196 GLY A O 1
ATOM 1416 N N . GLU A 1 197 ? -13.909 -0.887 -32.736 1.00 96.50 197 GLU A N 1
ATOM 1417 C CA . GLU A 1 197 ? -13.825 0.574 -32.778 1.00 96.50 197 GLU A CA 1
ATOM 1418 C C . GLU A 1 197 ? -15.086 1.261 -32.240 1.00 96.50 197 GLU A C 1
ATOM 1420 O O . GLU A 1 197 ? -16.173 0.664 -32.235 1.00 96.50 197 GLU A O 1
ATOM 1425 N N . GLU A 1 198 ? -14.963 2.523 -31.822 1.00 95.75 198 GLU A N 1
ATOM 1426 C CA . GLU A 1 198 ? -15.997 3.203 -31.043 1.00 95.75 198 GLU A CA 1
ATOM 1427 C C . GLU A 1 198 ? -16.912 4.186 -31.784 1.00 95.75 198 GLU A C 1
ATOM 1429 O O . GLU A 1 198 ? -18.071 4.404 -31.393 1.00 95.75 198 GLU A O 1
ATOM 1434 N N . PHE A 1 199 ? -16.433 4.811 -32.859 1.00 95.38 199 PHE A N 1
ATOM 1435 C CA . PHE A 1 199 ? -17.190 5.847 -33.562 1.00 95.38 199 PHE A CA 1
ATOM 1436 C C . PHE A 1 199 ? -18.399 5.290 -34.303 1.00 95.38 199 PHE A C 1
ATOM 1438 O O . PHE A 1 199 ? -19.392 5.992 -34.464 1.00 95.38 199 PHE A O 1
ATOM 1445 N N . GLY A 1 200 ? -18.360 4.052 -34.773 1.00 93.31 200 GLY A N 1
ATOM 1446 C CA . GLY A 1 200 ? -19.508 3.338 -35.310 1.00 93.31 200 GLY A CA 1
ATOM 1447 C C . GLY A 1 200 ? -20.518 3.023 -34.205 1.00 93.31 200 GLY A C 1
ATOM 1448 O O . GLY A 1 200 ? -21.569 3.668 -34.124 1.00 93.31 200 GLY A O 1
ATOM 1449 N N . PRO A 1 201 ? -20.280 2.052 -33.322 1.00 96.50 201 PRO A N 1
ATOM 1450 C CA . PRO A 1 201 ? -19.179 1.093 -33.303 1.00 96.50 201 PRO A CA 1
ATOM 1451 C C . PRO A 1 201 ? -19.240 0.053 -34.439 1.00 96.50 201 PRO A C 1
ATOM 1453 O O . PRO A 1 201 ? -20.321 -0.373 -34.878 1.00 96.50 201 PRO A O 1
ATOM 1456 N N . PHE A 1 202 ? -18.068 -0.364 -34.909 1.00 97.44 202 PHE A N 1
ATOM 1457 C CA . PHE A 1 202 ? -17.852 -1.332 -35.979 1.00 97.44 202 PHE A CA 1
ATOM 1458 C C . PHE A 1 202 ? -16.851 -2.412 -35.556 1.00 97.44 202 PHE A C 1
ATOM 1460 O O . PHE A 1 202 ? -16.034 -2.219 -34.663 1.00 97.44 202 PHE A O 1
ATOM 1467 N N . LEU A 1 203 ? -16.877 -3.548 -36.256 1.00 98.50 203 LEU A N 1
ATOM 1468 C CA . LEU A 1 203 ? -15.732 -4.459 -36.289 1.00 98.50 203 LEU A CA 1
ATOM 1469 C C . LEU A 1 203 ? -15.035 -4.355 -37.643 1.00 98.50 203 LEU A C 1
ATOM 1471 O O . LEU A 1 203 ? -15.658 -4.578 -38.690 1.00 98.50 203 LEU A O 1
ATOM 1475 N N . LEU A 1 204 ? -13.744 -4.036 -37.624 1.00 98.56 204 LEU A N 1
ATOM 1476 C CA . LEU A 1 204 ? -12.896 -3.981 -38.812 1.00 98.56 204 LEU A CA 1
ATOM 1477 C C . LEU A 1 204 ? -12.167 -5.318 -38.976 1.00 98.56 204 LEU A C 1
ATOM 1479 O O . LEU A 1 204 ? -11.755 -5.931 -37.996 1.00 98.56 204 LEU A O 1
ATOM 1483 N N . HIS A 1 205 ? -11.986 -5.769 -40.220 1.00 98.38 205 HIS A N 1
ATOM 1484 C CA . HIS A 1 205 ? -11.199 -6.965 -40.539 1.00 98.38 205 HIS A CA 1
ATOM 1485 C C . HIS A 1 205 ? -10.146 -6.607 -41.578 1.00 98.38 205 HIS A C 1
ATOM 1487 O O . HIS A 1 205 ? -10.487 -6.249 -42.709 1.00 98.38 205 HIS A O 1
ATOM 1493 N N . VAL A 1 206 ? -8.875 -6.683 -41.194 1.00 98.56 206 VAL A N 1
ATOM 1494 C CA . VAL A 1 206 ? -7.738 -6.301 -42.037 1.00 98.56 206 VAL A CA 1
ATOM 1495 C C . VAL A 1 206 ? -6.797 -7.482 -42.258 1.00 98.56 206 VAL A C 1
ATOM 1497 O O . VAL A 1 206 ? -6.693 -8.388 -41.428 1.00 98.56 206 VAL A O 1
ATOM 1500 N N . ASP A 1 207 ? -6.102 -7.500 -43.394 1.00 97.94 207 ASP A N 1
ATOM 1501 C CA . ASP A 1 207 ? -5.040 -8.478 -43.624 1.00 97.94 207 ASP A CA 1
ATOM 1502 C C . ASP A 1 207 ? -3.770 -8.163 -42.816 1.00 97.94 207 ASP A C 1
ATOM 1504 O O . ASP A 1 207 ? -3.653 -7.114 -42.185 1.00 97.94 207 ASP A O 1
ATOM 1508 N N . ALA A 1 208 ? -2.783 -9.060 -42.873 1.00 95.88 208 ALA A N 1
ATOM 1509 C CA . ALA A 1 208 ? -1.495 -8.898 -42.191 1.00 95.88 208 ALA A CA 1
ATOM 1510 C C . ALA A 1 208 ? -0.693 -7.658 -42.641 1.00 95.88 208 ALA A C 1
ATOM 1512 O O . ALA A 1 208 ? 0.334 -7.338 -42.053 1.00 95.88 208 ALA A O 1
ATOM 1513 N N . THR A 1 209 ? -1.121 -6.979 -43.709 1.00 97.62 209 THR A N 1
ATOM 1514 C CA . THR A 1 209 ? -0.516 -5.731 -44.175 1.00 97.62 209 THR A CA 1
ATOM 1515 C C . THR A 1 209 ? -1.290 -4.501 -43.719 1.00 97.62 209 THR A C 1
ATOM 1517 O O . THR A 1 209 ? -0.823 -3.405 -44.000 1.00 97.62 209 THR A O 1
ATOM 1520 N N . GLY A 1 210 ? -2.442 -4.642 -43.055 1.00 98.06 210 GLY A N 1
ATOM 1521 C CA . GLY A 1 210 ? -3.308 -3.538 -42.623 1.00 98.06 210 GLY A CA 1
ATOM 1522 C C . GLY A 1 210 ? -4.365 -3.125 -43.650 1.00 98.06 210 GLY A C 1
ATOM 1523 O O . GLY A 1 210 ? -5.038 -2.112 -43.467 1.00 98.06 210 GLY A O 1
ATOM 1524 N N . LYS A 1 211 ? -4.527 -3.870 -44.750 1.00 98.62 211 LYS A N 1
ATOM 1525 C CA . LYS A 1 211 ? -5.555 -3.571 -45.754 1.00 98.62 211 LYS A CA 1
ATOM 1526 C C . LYS A 1 211 ? -6.916 -4.092 -45.292 1.00 98.62 211 LYS A C 1
ATOM 1528 O O . LYS A 1 211 ? -7.047 -5.280 -45.005 1.00 98.62 211 LYS A O 1
ATOM 1533 N N . LEU A 1 212 ? -7.932 -3.230 -45.314 1.00 98.50 212 LEU A N 1
ATOM 1534 C CA . LEU A 1 212 ? -9.326 -3.591 -45.051 1.00 98.50 212 LEU A CA 1
ATOM 1535 C C . LEU A 1 212 ? -9.823 -4.657 -46.048 1.00 98.50 212 LEU A C 1
ATOM 1537 O O . LEU A 1 212 ? -9.680 -4.502 -47.262 1.00 98.50 212 LEU A O 1
ATOM 1541 N N . LEU A 1 213 ? -10.375 -5.759 -45.529 1.00 97.88 213 LEU A N 1
ATOM 1542 C CA . LEU A 1 213 ? -10.782 -6.938 -46.310 1.00 97.88 213 LEU A CA 1
ATOM 1543 C C . LEU A 1 213 ? -12.260 -6.930 -46.708 1.00 97.88 213 LEU A C 1
ATOM 1545 O O . LEU A 1 213 ? -12.645 -7.551 -47.701 1.00 97.88 213 LEU A O 1
ATOM 1549 N N . GLN A 1 214 ? -13.090 -6.248 -45.926 1.00 96.50 214 GLN A N 1
ATOM 1550 C CA . GLN A 1 214 ? -14.532 -6.157 -46.123 1.00 96.50 214 GLN A CA 1
ATOM 1551 C C . GLN A 1 214 ? -15.073 -4.862 -45.521 1.00 96.50 214 GLN A C 1
ATOM 1553 O O . GLN A 1 214 ? -14.375 -4.179 -44.775 1.00 96.50 214 GLN A O 1
ATOM 1558 N N . ALA A 1 215 ? -16.326 -4.533 -45.838 1.00 96.75 215 ALA A N 1
ATOM 1559 C CA . ALA A 1 215 ? -16.993 -3.406 -45.200 1.00 96.75 215 ALA A CA 1
ATOM 1560 C C . ALA A 1 215 ? -17.031 -3.595 -43.669 1.00 96.75 215 ALA A C 1
ATOM 1562 O O . ALA A 1 215 ? -17.278 -4.724 -43.227 1.00 96.75 215 ALA A O 1
ATOM 1563 N N . PRO A 1 216 ? -16.824 -2.524 -42.875 1.00 97.75 216 PRO A N 1
ATOM 1564 C CA . PRO A 1 216 ? -16.939 -2.576 -41.420 1.00 97.75 216 PRO A CA 1
ATOM 1565 C C . PRO A 1 216 ? -18.255 -3.231 -40.984 1.00 97.75 216 PRO A C 1
ATOM 1567 O O . PRO A 1 216 ? -19.325 -2.881 -41.493 1.00 97.75 216 PRO A O 1
ATOM 1570 N N . VAL A 1 217 ? -18.192 -4.195 -40.062 1.00 97.88 217 VAL A N 1
ATOM 1571 C CA . VAL A 1 217 ? -19.387 -4.897 -39.571 1.00 97.88 217 VAL A CA 1
ATOM 1572 C C . VAL A 1 217 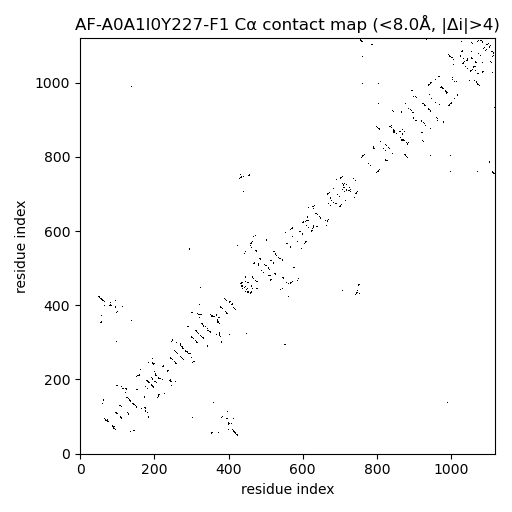? -20.121 -3.974 -38.592 1.00 97.88 217 VAL A C 1
ATOM 1574 O O . VAL A 1 217 ? -19.561 -3.667 -37.542 1.00 97.88 217 VAL A O 1
ATOM 1577 N N . PRO A 1 218 ? -21.354 -3.521 -38.890 1.00 96.56 218 PRO A N 1
ATOM 1578 C CA . PRO A 1 218 ? -22.076 -2.589 -38.031 1.00 96.56 218 PRO A CA 1
ATOM 1579 C C . PRO A 1 218 ? -22.613 -3.266 -36.778 1.00 96.56 218 PRO A C 1
ATOM 1581 O O . PRO A 1 218 ? -23.206 -4.345 -36.856 1.00 96.56 218 PRO A O 1
ATOM 1584 N N . PHE A 1 219 ? -22.491 -2.584 -35.641 1.00 96.69 219 PHE A N 1
ATOM 1585 C CA . PHE A 1 219 ? -23.105 -3.032 -34.404 1.00 96.69 219 PHE A CA 1
ATOM 1586 C C . PHE A 1 219 ? -24.643 -2.942 -34.470 1.00 96.69 219 PHE A C 1
ATOM 1588 O O . PHE A 1 219 ? -25.195 -1.852 -34.643 1.00 96.69 219 PHE A O 1
ATOM 1595 N N . PRO A 1 220 ? -25.388 -4.053 -34.304 1.00 93.25 220 PRO A N 1
ATOM 1596 C CA . PRO A 1 220 ? -26.848 -4.018 -34.316 1.00 93.25 220 PRO A CA 1
ATOM 1597 C C . PRO A 1 220 ? -27.448 -3.393 -33.052 1.00 93.25 220 PRO A C 1
ATOM 1599 O O . PRO A 1 220 ? -28.628 -3.048 -33.059 1.00 93.25 220 PRO A O 1
ATOM 1602 N N . GLY A 1 221 ? -26.678 -3.277 -31.964 1.00 89.31 221 GLY A N 1
ATOM 1603 C CA . GLY A 1 221 ? -27.178 -2.765 -30.690 1.00 89.31 221 GLY A CA 1
ATOM 1604 C C . GLY A 1 221 ? -27.305 -1.245 -30.632 1.00 89.31 221 GLY A C 1
ATOM 1605 O O . GLY A 1 221 ? -27.970 -0.749 -29.729 1.00 89.31 221 GLY A O 1
ATOM 1606 N N . GLY A 1 222 ? -26.748 -0.495 -31.581 1.00 92.62 222 GLY A N 1
ATOM 1607 C CA . GLY A 1 222 ? -26.907 0.954 -31.622 1.00 92.62 222 GLY A CA 1
ATOM 1608 C C . GLY A 1 222 ? -25.766 1.665 -32.329 1.00 92.62 222 GLY A C 1
ATOM 1609 O O . GLY A 1 222 ? -24.823 1.044 -32.806 1.00 92.62 222 GLY A O 1
ATOM 1610 N N . ARG A 1 223 ? -25.877 2.990 -32.382 1.00 96.19 223 ARG A N 1
ATOM 1611 C CA . ARG A 1 223 ? -24.880 3.894 -32.960 1.00 96.19 223 ARG A CA 1
ATOM 1612 C C . ARG A 1 223 ? -24.456 4.925 -31.925 1.00 96.19 223 ARG A C 1
ATOM 1614 O O . ARG A 1 223 ? -25.285 5.305 -31.087 1.00 96.19 223 ARG A O 1
ATOM 1621 N N . SER A 1 224 ? -23.210 5.378 -32.016 1.00 96.06 224 SER A N 1
ATOM 1622 C CA . SER A 1 224 ? -22.728 6.544 -31.274 1.00 96.06 224 SER A CA 1
ATOM 1623 C C . SER A 1 224 ? -23.002 7.844 -32.055 1.00 96.06 224 SER A C 1
ATOM 1625 O O . SER A 1 224 ? -23.364 7.792 -33.240 1.00 96.06 224 SER A O 1
ATOM 1627 N N . PRO A 1 225 ? -22.860 9.028 -31.428 1.00 95.69 225 PRO A N 1
ATOM 1628 C CA . PRO A 1 225 ? -22.984 10.321 -32.108 1.00 95.69 225 PRO A CA 1
ATOM 1629 C C . PRO A 1 225 ? -22.027 10.507 -33.294 1.00 95.69 225 PRO A C 1
ATOM 1631 O O . PRO A 1 225 ? -22.331 11.272 -34.210 1.00 95.69 225 PRO A O 1
ATOM 1634 N N . GLN A 1 226 ? -20.875 9.832 -33.282 1.00 95.25 226 GLN A N 1
ATOM 1635 C CA . GLN A 1 226 ? -19.844 9.929 -34.315 1.00 95.25 226 GLN A CA 1
ATOM 1636 C C . GLN A 1 226 ? -20.105 9.022 -35.529 1.00 95.25 226 GLN A C 1
ATOM 1638 O O . GLN A 1 226 ? -19.391 9.148 -36.536 1.00 95.25 226 GLN A O 1
ATOM 1643 N N . ASN A 1 227 ? -21.122 8.151 -35.462 1.00 96.50 227 ASN A N 1
ATOM 1644 C CA . ASN A 1 227 ? -21.383 7.153 -36.492 1.00 96.50 227 ASN A CA 1
ATOM 1645 C C . ASN A 1 227 ? -21.752 7.828 -37.825 1.00 96.50 227 ASN A C 1
ATOM 1647 O O . ASN A 1 227 ? -22.727 8.584 -37.884 1.00 96.50 227 ASN A O 1
ATOM 1651 N N . PRO A 1 228 ? -21.052 7.514 -38.931 1.00 95.00 228 PRO A N 1
ATOM 1652 C CA . PRO A 1 228 ? -21.294 8.138 -40.236 1.00 95.00 228 PRO A CA 1
ATOM 1653 C C . PRO A 1 228 ? -22.676 7.825 -40.839 1.00 95.00 228 PRO A C 1
ATOM 1655 O O . PRO A 1 228 ? -23.100 8.479 -41.793 1.00 95.00 228 PRO A O 1
ATOM 1658 N N . PHE A 1 229 ? -23.385 6.836 -40.296 1.00 95.06 229 PHE A N 1
ATOM 1659 C CA . PHE A 1 229 ? -24.714 6.392 -40.711 1.00 95.06 229 PHE A CA 1
ATOM 1660 C C . PHE A 1 229 ? -25.821 6.729 -39.696 1.00 95.06 229 PHE A C 1
ATOM 1662 O O . PHE A 1 229 ? -26.949 6.261 -39.876 1.00 95.06 229 PHE A O 1
ATOM 1669 N N . LEU A 1 230 ? -25.535 7.505 -38.641 1.00 95.38 230 LEU A N 1
ATOM 1670 C CA . LEU A 1 230 ? -26.566 8.014 -37.730 1.00 95.38 230 LEU A CA 1
ATOM 1671 C C . LEU A 1 230 ? -27.470 8.998 -38.487 1.00 95.38 230 LEU A C 1
ATOM 1673 O O . LEU A 1 230 ? -26.998 9.998 -39.036 1.00 95.38 230 LEU A O 1
ATOM 1677 N N . ALA A 1 231 ? -28.773 8.716 -38.552 1.00 93.38 231 ALA A N 1
ATOM 1678 C CA . ALA A 1 231 ? -29.699 9.628 -39.218 1.00 93.38 231 ALA A CA 1
ATOM 1679 C C . ALA A 1 231 ? -29.881 10.923 -38.394 1.00 93.38 231 ALA A C 1
ATOM 1681 O O . ALA A 1 231 ? -29.831 10.872 -37.168 1.00 93.38 231 ALA A O 1
ATOM 1682 N N . PRO A 1 232 ? -30.149 12.088 -39.020 1.00 90.75 232 PRO A N 1
ATOM 1683 C CA . PRO A 1 232 ? -30.302 13.359 -38.297 1.00 90.75 232 PRO A CA 1
ATOM 1684 C C . PRO A 1 232 ? -31.379 13.375 -37.197 1.00 90.75 232 PRO A C 1
ATOM 1686 O O . PRO A 1 232 ? -31.337 14.230 -36.317 1.00 90.75 232 PRO A O 1
ATOM 1689 N N . ASP A 1 233 ? -32.368 12.486 -37.279 1.00 92.38 233 ASP A N 1
ATOM 1690 C CA . ASP A 1 233 ? -33.469 12.312 -36.329 1.00 92.38 233 ASP A CA 1
ATOM 1691 C C . ASP A 1 233 ? -33.341 11.048 -35.455 1.00 92.38 233 ASP A C 1
ATOM 1693 O O . ASP A 1 233 ? -34.203 10.789 -34.613 1.00 92.38 233 ASP A O 1
ATOM 1697 N N . GLU A 1 234 ? -32.272 10.269 -35.624 1.00 93.75 234 GLU A N 1
ATOM 1698 C CA . GLU A 1 234 ? -31.974 9.089 -34.814 1.00 93.75 234 GLU A CA 1
ATOM 1699 C C . GLU A 1 234 ? -31.230 9.498 -33.536 1.00 93.75 234 GLU A C 1
ATOM 1701 O O . GLU A 1 234 ? -30.217 10.192 -33.581 1.00 93.75 234 GLU A O 1
ATOM 1706 N N . SER A 1 235 ? -31.734 9.070 -32.375 1.00 94.69 235 SER A N 1
ATOM 1707 C CA . SER A 1 235 ? -31.029 9.273 -31.105 1.00 94.69 235 SER A CA 1
ATOM 1708 C C . SER A 1 235 ? -29.940 8.208 -30.932 1.00 94.69 235 SER A C 1
ATOM 1710 O O . SER A 1 235 ? -30.244 7.022 -31.084 1.00 94.69 235 SER A O 1
ATOM 1712 N N . PRO A 1 236 ? -28.695 8.596 -30.605 1.00 96.12 236 PRO A N 1
ATOM 1713 C CA . PRO A 1 236 ? -27.617 7.646 -30.370 1.00 96.12 236 PRO A CA 1
ATOM 1714 C C . PRO A 1 236 ? -27.920 6.814 -29.120 1.00 96.12 236 PRO A C 1
ATOM 1716 O O . PRO A 1 236 ? -28.360 7.340 -28.096 1.00 96.12 236 PRO A O 1
ATOM 1719 N N . ARG A 1 237 ? -27.698 5.502 -29.220 1.00 95.56 237 ARG A N 1
ATOM 1720 C CA . ARG A 1 237 ? -27.909 4.548 -28.118 1.00 95.56 237 ARG A CA 1
ATOM 1721 C C . ARG A 1 237 ? -26.608 4.220 -27.385 1.00 95.56 237 ARG A C 1
ATOM 1723 O O . ARG A 1 237 ? -26.635 3.880 -26.206 1.00 95.56 237 ARG A O 1
ATOM 1730 N N . VAL A 1 238 ? -25.484 4.362 -28.081 1.00 96.00 238 VAL A N 1
ATOM 1731 C CA . VAL A 1 238 ? -24.130 4.286 -27.528 1.00 96.00 238 VAL A CA 1
ATOM 1732 C C . VAL A 1 238 ? -23.666 5.718 -27.249 1.00 96.00 238 VAL A C 1
ATOM 1734 O O . VAL A 1 238 ? -23.970 6.620 -28.033 1.00 96.00 238 VAL A O 1
ATOM 1737 N N . LYS A 1 239 ? -22.997 5.957 -26.117 1.00 93.44 239 LYS A N 1
ATOM 1738 C CA . LYS A 1 239 ? -22.457 7.286 -25.777 1.00 93.44 239 LYS A CA 1
ATOM 1739 C C . LYS A 1 239 ? -21.284 7.632 -26.720 1.00 93.44 239 LYS A C 1
ATOM 1741 O O . LYS A 1 239 ? -20.805 6.783 -27.465 1.00 93.44 239 LYS A O 1
ATOM 1746 N N . ALA A 1 240 ? -20.891 8.904 -26.764 1.00 91.81 240 ALA A N 1
ATOM 1747 C CA . ALA A 1 240 ? -19.740 9.335 -27.561 1.00 91.81 240 ALA A CA 1
ATOM 1748 C C . ALA A 1 240 ? -18.455 8.723 -26.995 1.00 91.81 240 ALA A C 1
ATOM 1750 O O . ALA A 1 240 ? -18.260 8.874 -25.793 1.00 91.81 240 ALA A O 1
ATOM 1751 N N . SER A 1 241 ? -17.637 8.091 -27.849 1.00 86.31 241 SER A N 1
ATOM 1752 C CA . SER A 1 241 ? -16.410 7.372 -27.442 1.00 86.31 241 SER A CA 1
ATOM 1753 C C . SER A 1 241 ? -16.672 6.475 -26.227 1.00 86.31 241 SER A C 1
ATOM 1755 O O . SER A 1 241 ? -16.207 6.738 -25.124 1.00 86.31 241 SER A O 1
ATOM 1757 N N . LYS A 1 242 ? -17.630 5.559 -26.433 1.00 92.00 242 LYS A N 1
ATOM 1758 C CA . LYS A 1 242 ? -18.014 4.468 -25.522 1.00 92.00 242 LYS A CA 1
ATOM 1759 C C . LYS A 1 242 ? -18.496 3.257 -26.338 1.00 92.00 242 LYS A C 1
ATOM 1761 O O . LYS A 1 242 ? -19.493 2.611 -25.984 1.00 92.00 242 LYS A O 1
ATOM 1766 N N . GLY A 1 243 ? -17.938 3.079 -27.533 1.00 93.88 243 GLY A N 1
ATOM 1767 C CA . GLY A 1 243 ? -18.284 1.998 -28.448 1.00 93.88 243 GLY A CA 1
ATOM 1768 C C . GLY A 1 243 ? -17.539 0.724 -28.076 1.00 93.88 243 GLY A C 1
ATOM 1769 O O . GLY A 1 243 ? -17.650 0.325 -26.924 1.00 93.88 243 GLY A O 1
ATOM 1770 N N . PHE A 1 244 ? -16.928 -0.002 -29.020 1.00 96.94 244 PHE A N 1
ATOM 1771 C CA . PHE A 1 244 ? -16.258 -1.264 -28.681 1.00 96.94 244 PHE A CA 1
ATOM 1772 C C . PHE A 1 244 ? -14.856 -1.042 -28.116 1.00 96.94 244 PHE A C 1
ATOM 1774 O O . PHE A 1 244 ? -13.899 -1.133 -28.880 1.00 96.94 244 PHE A O 1
ATOM 1781 N N . GLU A 1 245 ? -14.764 -0.887 -26.794 1.00 94.62 245 GLU A N 1
ATOM 1782 C CA . GLU A 1 245 ? -13.473 -0.897 -26.100 1.00 94.62 245 GLU A CA 1
ATOM 1783 C C . GLU A 1 245 ? -12.765 -2.234 -26.293 1.00 94.62 245 GLU A C 1
ATOM 1785 O O . GLU A 1 245 ? -11.634 -2.297 -26.746 1.00 94.62 245 GLU A O 1
ATOM 1790 N N . SER A 1 246 ? -13.456 -3.344 -26.011 1.00 96.94 246 SER A N 1
ATOM 1791 C CA . SER A 1 246 ? -12.804 -4.647 -25.930 1.00 96.94 246 SER A CA 1
ATOM 1792 C C . SER A 1 246 ? -13.297 -5.645 -26.962 1.00 96.94 246 SER A C 1
ATOM 1794 O O . SER A 1 246 ? -14.468 -5.670 -27.365 1.00 96.94 246 SER A O 1
ATOM 1796 N N . LEU A 1 247 ? -12.381 -6.526 -27.363 1.00 97.44 247 LEU A N 1
ATOM 1797 C CA . LEU A 1 247 ? -12.623 -7.580 -28.332 1.00 97.44 247 LEU A CA 1
ATOM 1798 C C . LEU A 1 247 ? -11.840 -8.828 -27.941 1.00 97.44 247 LEU A C 1
ATOM 1800 O O . LEU A 1 247 ? -10.643 -8.922 -28.173 1.00 97.44 247 LEU A O 1
ATOM 1804 N N . ALA A 1 248 ? -12.539 -9.852 -27.458 1.00 97.25 248 ALA A N 1
ATOM 1805 C CA . ALA A 1 248 ? -11.911 -11.144 -27.201 1.00 97.25 248 ALA A CA 1
ATOM 1806 C C . ALA A 1 248 ? -12.143 -12.121 -28.367 1.00 97.25 248 ALA A C 1
ATOM 1808 O O . ALA A 1 248 ? -13.157 -12.062 -29.065 1.00 97.25 248 ALA A O 1
ATOM 1809 N N . VAL A 1 249 ? -11.251 -13.098 -28.564 1.00 96.00 249 VAL A N 1
ATOM 1810 C CA . VAL A 1 249 ? -11.418 -14.152 -29.583 1.00 96.00 249 VAL A CA 1
ATOM 1811 C C . VAL A 1 249 ? -11.379 -15.546 -28.971 1.00 96.00 249 VAL A C 1
ATOM 1813 O O . VAL A 1 249 ? -10.497 -15.898 -28.198 1.00 96.00 249 VAL A O 1
ATOM 1816 N N . SER A 1 250 ? -12.337 -16.395 -29.338 1.00 94.88 250 SER A N 1
ATOM 1817 C CA . SER A 1 250 ? -12.333 -17.812 -28.947 1.00 94.88 250 SER A CA 1
ATOM 1818 C C . SER A 1 250 ? -11.040 -18.529 -29.369 1.00 94.88 250 SER A C 1
ATOM 1820 O O . SER A 1 250 ? -10.515 -18.302 -30.456 1.00 94.88 250 SER A O 1
ATOM 1822 N N . ALA A 1 251 ? -10.574 -19.501 -28.579 1.00 88.69 251 ALA A N 1
ATOM 1823 C CA . ALA A 1 251 ? -9.322 -20.229 -28.846 1.00 88.69 251 ALA A CA 1
ATOM 1824 C C . ALA A 1 251 ? -9.243 -20.908 -30.238 1.00 88.69 251 ALA A C 1
ATOM 1826 O O . ALA A 1 251 ? -8.160 -21.158 -30.783 1.00 88.69 251 ALA A O 1
ATOM 1827 N N . ASN A 1 252 ? -10.390 -21.245 -30.839 1.00 89.94 252 ASN A N 1
ATOM 1828 C CA . ASN A 1 252 ? -10.466 -21.811 -32.189 1.00 89.94 252 ASN A CA 1
ATOM 1829 C C . ASN A 1 252 ? -10.560 -20.754 -33.308 1.00 89.94 252 ASN A C 1
ATOM 1831 O O . ASN A 1 252 ? -10.490 -21.133 -34.475 1.00 89.94 252 ASN A O 1
ATOM 1835 N N . GLY A 1 253 ? -10.672 -19.469 -32.965 1.00 92.88 253 GLY A N 1
ATOM 1836 C CA . GLY A 1 253 ? -10.797 -18.341 -33.886 1.00 92.88 253 GLY A CA 1
ATOM 1837 C C . GLY A 1 253 ? -12.170 -18.212 -34.543 1.00 92.88 253 GLY A C 1
ATOM 1838 O O . GLY A 1 253 ? -12.298 -17.474 -35.512 1.00 92.88 253 GLY A O 1
ATOM 1839 N N . LYS A 1 254 ? -13.183 -18.962 -34.087 1.00 95.12 254 LYS A N 1
ATOM 1840 C CA . LYS A 1 254 ? -14.506 -19.006 -34.730 1.00 95.12 254 LYS A CA 1
ATOM 1841 C C . LYS A 1 254 ? -15.411 -17.849 -34.310 1.00 95.12 254 LYS A C 1
ATOM 1843 O O . LYS A 1 254 ? -16.243 -17.404 -35.092 1.00 95.12 254 LYS A O 1
ATOM 1848 N N . PHE A 1 255 ? -15.279 -17.422 -33.064 1.00 97.62 255 PHE A N 1
ATOM 1849 C CA . PHE A 1 255 ? -16.114 -16.392 -32.468 1.00 97.62 255 PHE A CA 1
ATOM 1850 C C . PHE A 1 255 ? -15.277 -15.257 -31.901 1.00 97.62 255 PHE A C 1
ATOM 1852 O O . PHE A 1 255 ? -14.249 -15.524 -31.268 1.00 97.62 255 PHE A O 1
ATOM 1859 N N . LEU A 1 256 ? -15.757 -14.038 -32.126 1.00 98.19 256 LEU A N 1
ATOM 1860 C CA . LEU A 1 256 ? -15.340 -12.818 -31.447 1.00 98.19 256 LEU A CA 1
ATOM 1861 C C . LEU A 1 256 ? -16.363 -12.455 -30.375 1.00 98.19 256 LEU A C 1
ATOM 1863 O O . LEU A 1 256 ? -17.552 -12.749 -30.544 1.00 98.19 256 LEU A O 1
ATOM 1867 N N . TYR A 1 257 ? -15.895 -11.777 -29.334 1.00 98.25 257 TYR A N 1
ATOM 1868 C CA . TYR A 1 257 ? -16.700 -11.314 -28.217 1.00 98.25 257 TYR A CA 1
ATOM 1869 C C . TYR A 1 257 ? -16.462 -9.828 -27.943 1.00 98.25 257 TYR A C 1
ATOM 1871 O O . TYR A 1 257 ? -15.679 -9.507 -27.052 1.00 98.25 257 TYR A O 1
ATOM 1879 N N . PRO A 1 258 ? -17.071 -8.922 -28.727 1.00 98.06 258 PRO A N 1
ATOM 1880 C CA . PRO A 1 258 ? -16.945 -7.498 -28.471 1.00 98.06 258 PRO A CA 1
ATOM 1881 C C . PRO A 1 258 ? -17.820 -7.057 -27.290 1.00 98.06 258 PRO A C 1
ATOM 1883 O O . PRO A 1 258 ? -18.949 -7.547 -27.129 1.00 98.06 258 PRO A O 1
ATOM 1886 N N . ILE A 1 259 ? -17.318 -6.105 -26.506 1.00 97.62 259 ILE A N 1
ATOM 1887 C CA . ILE A 1 259 ? -18.009 -5.490 -25.364 1.00 97.62 259 ILE A CA 1
ATOM 1888 C C . ILE A 1 259 ? -17.922 -3.977 -25.531 1.00 97.62 259 ILE A C 1
ATOM 1890 O O . ILE A 1 259 ? -16.894 -3.463 -25.962 1.00 97.62 259 ILE A O 1
ATOM 1894 N N . THR A 1 260 ? -19.009 -3.265 -25.228 1.00 95.81 260 THR A N 1
ATOM 1895 C CA . THR A 1 260 ? -18.952 -1.802 -25.217 1.00 95.81 260 THR A CA 1
ATOM 1896 C C . THR A 1 260 ? -18.308 -1.270 -23.941 1.00 95.81 260 THR A C 1
ATOM 1898 O O . THR A 1 260 ? -18.546 -1.846 -22.878 1.00 95.81 260 THR A O 1
ATOM 1901 N N . GLU A 1 261 ? -17.577 -0.156 -24.026 1.00 94.44 261 GLU A N 1
ATOM 1902 C CA . GLU A 1 261 ? -16.909 0.479 -22.878 1.00 94.44 261 GLU A CA 1
ATOM 1903 C C . GLU A 1 261 ? -17.915 0.793 -21.747 1.00 94.44 261 GLU A C 1
ATOM 1905 O O . GLU A 1 261 ? -17.749 0.436 -20.574 1.00 94.44 261 GLU A O 1
ATOM 1910 N N . GLY A 1 262 ? -19.027 1.430 -22.135 1.00 93.69 262 GLY A N 1
ATOM 1911 C CA . GLY A 1 262 ? -20.096 1.902 -21.257 1.00 93.69 262 GLY A CA 1
ATOM 1912 C C . GLY A 1 262 ? -21.436 1.171 -21.424 1.00 93.69 262 GLY A C 1
ATOM 1913 O O . GLY A 1 262 ? -21.644 0.373 -22.343 1.00 93.69 262 GLY A O 1
ATOM 1914 N N . ALA A 1 263 ? -22.389 1.489 -20.539 1.00 94.31 263 ALA A N 1
ATOM 1915 C CA . ALA A 1 263 ? -23.799 1.123 -20.698 1.00 94.31 263 ALA A CA 1
ATOM 1916 C C . ALA A 1 263 ? -24.466 1.920 -21.831 1.00 94.31 263 ALA A C 1
ATOM 1918 O O . ALA A 1 263 ? -24.064 3.043 -22.158 1.00 94.31 263 ALA A O 1
ATOM 1919 N N . TYR A 1 264 ? -25.557 1.376 -22.377 1.00 94.94 264 TYR A N 1
ATOM 1920 C CA . TYR A 1 264 ? -26.395 2.116 -23.320 1.00 94.94 264 TYR A CA 1
ATOM 1921 C C . TYR A 1 264 ? -27.119 3.280 -22.637 1.00 94.94 264 TYR A C 1
ATOM 1923 O O . TYR A 1 264 ? -27.483 3.216 -21.462 1.00 94.94 264 TYR A O 1
ATOM 1931 N N . VAL A 1 265 ? -27.369 4.348 -23.398 1.00 93.94 265 VAL A N 1
ATOM 1932 C CA . VAL A 1 265 ? -28.035 5.571 -22.909 1.00 93.94 265 VAL A CA 1
ATOM 1933 C C . VAL A 1 265 ? -29.435 5.279 -22.363 1.00 93.94 265 VAL A C 1
ATOM 1935 O O . VAL A 1 265 ? -29.867 5.902 -21.399 1.00 93.94 265 VAL A O 1
ATOM 1938 N N . ASP A 1 266 ? -30.148 4.345 -22.989 1.00 93.12 266 ASP A N 1
ATOM 1939 C CA . ASP A 1 266 ? -31.513 3.954 -22.634 1.00 93.12 266 ASP A CA 1
ATOM 1940 C C . ASP A 1 266 ? -31.577 2.741 -21.692 1.00 93.12 266 ASP A C 1
ATOM 1942 O O . ASP A 1 266 ? -32.668 2.237 -21.413 1.00 93.12 266 ASP A O 1
ATOM 1946 N N . ASP A 1 267 ? -30.427 2.260 -21.210 1.00 93.44 267 ASP A N 1
ATOM 1947 C CA . ASP A 1 267 ? -30.372 1.140 -20.282 1.00 93.44 267 ASP A CA 1
ATOM 1948 C C . ASP A 1 267 ? -30.800 1.587 -18.873 1.00 93.44 267 ASP A C 1
ATOM 1950 O O . ASP A 1 267 ? -30.166 2.474 -18.302 1.00 93.44 267 ASP A O 1
ATOM 1954 N N . PRO A 1 268 ? -31.844 1.000 -18.262 1.00 90.50 268 PRO A N 1
ATOM 1955 C CA . PRO A 1 268 ? -32.194 1.337 -16.885 1.00 90.50 268 PRO A CA 1
ATOM 1956 C C . PRO A 1 268 ? -31.100 0.951 -15.874 1.00 90.50 268 PRO A C 1
ATOM 1958 O O . PRO A 1 268 ? -31.024 1.581 -14.827 1.00 90.50 268 PRO A O 1
ATOM 1961 N N . GLN A 1 269 ? -30.259 -0.043 -16.188 1.00 92.69 269 GLN A N 1
ATOM 1962 C CA . GLN A 1 269 ? -29.162 -0.528 -15.352 1.00 92.69 269 GLN A CA 1
ATOM 1963 C C . GLN A 1 269 ? -27.822 -0.041 -15.906 1.00 92.69 269 GLN A C 1
ATOM 1965 O O . GLN A 1 269 ? -27.175 -0.705 -16.714 1.00 92.69 269 GLN A O 1
ATOM 1970 N N . GLN A 1 270 ? -27.367 1.121 -15.439 1.00 92.56 270 GLN A N 1
ATOM 1971 C CA . GLN A 1 270 ? -26.134 1.743 -15.937 1.00 92.56 270 GLN A CA 1
ATOM 1972 C C . GLN A 1 270 ? -24.839 1.002 -15.531 1.00 92.56 270 GLN A C 1
ATOM 1974 O O . GLN A 1 270 ? -23.787 1.253 -16.116 1.00 92.56 270 GLN A O 1
ATOM 1979 N N . ARG A 1 271 ? -24.904 0.020 -14.616 1.00 93.44 271 ARG A N 1
ATOM 1980 C CA . ARG A 1 271 ? -23.811 -0.939 -14.331 1.00 93.44 271 ARG A CA 1
ATOM 1981 C C . ARG A 1 271 ? -23.688 -2.065 -15.369 1.00 93.44 271 ARG A C 1
ATOM 1983 O O . ARG A 1 271 ? -22.681 -2.764 -15.389 1.00 93.44 271 ARG A O 1
ATOM 1990 N N . ARG A 1 272 ? -24.682 -2.268 -16.243 1.00 95.56 272 ARG A N 1
ATOM 1991 C CA . ARG A 1 272 ? -24.667 -3.368 -17.216 1.00 95.56 272 ARG A CA 1
ATOM 1992 C C . ARG A 1 272 ? -23.745 -3.069 -18.398 1.00 95.56 272 ARG A C 1
ATOM 1994 O O . ARG A 1 272 ? -23.800 -1.992 -18.993 1.00 95.56 272 ARG A O 1
ATOM 2001 N N . ARG A 1 273 ? -22.945 -4.059 -18.780 1.00 95.56 273 ARG A N 1
ATOM 2002 C CA . ARG A 1 273 ? -22.206 -4.146 -20.045 1.00 95.56 273 ARG A CA 1
ATOM 2003 C C . ARG A 1 273 ? -22.626 -5.437 -20.737 1.00 95.56 273 ARG A C 1
ATOM 2005 O O . ARG A 1 273 ? -22.873 -6.433 -20.065 1.00 95.56 273 ARG A O 1
ATOM 2012 N N . THR A 1 274 ? -22.746 -5.443 -22.060 1.00 95.50 274 THR A N 1
ATOM 2013 C CA . THR A 1 274 ? -23.219 -6.634 -22.785 1.00 95.50 274 THR A CA 1
ATOM 2014 C C . THR A 1 274 ? -22.113 -7.185 -23.670 1.00 95.50 274 THR A C 1
ATOM 2016 O O . THR A 1 274 ? -21.645 -6.506 -24.582 1.00 95.50 274 THR A O 1
ATOM 2019 N N . VAL A 1 275 ? -21.746 -8.441 -23.428 1.00 97.56 275 VAL A N 1
ATOM 2020 C CA . VAL A 1 275 ? -20.858 -9.233 -24.281 1.00 97.56 275 VAL A CA 1
ATOM 2021 C C . VAL A 1 275 ? -21.674 -9.765 -25.450 1.00 97.56 275 VAL A C 1
ATOM 2023 O O . VAL A 1 275 ? -22.675 -10.453 -25.238 1.00 97.56 275 VAL A O 1
ATOM 2026 N N . HIS A 1 276 ? -21.258 -9.483 -26.682 1.00 97.88 276 HIS A N 1
ATOM 2027 C CA . HIS A 1 276 ? -21.902 -10.009 -27.894 1.00 97.88 276 HIS A CA 1
ATOM 2028 C C . HIS A 1 276 ? -21.089 -11.157 -28.479 1.00 97.88 276 HIS A C 1
ATOM 2030 O O . HIS A 1 276 ? -19.913 -11.286 -28.184 1.00 97.88 276 HIS A O 1
ATOM 2036 N N . GLU A 1 277 ? -21.679 -11.991 -29.332 1.00 98.00 277 GLU A N 1
ATOM 2037 C CA . GLU A 1 277 ? -20.925 -12.997 -30.088 1.00 98.00 277 GLU A CA 1
ATOM 2038 C C . GLU A 1 277 ? -21.057 -12.789 -31.598 1.00 98.00 277 GLU A C 1
ATOM 2040 O O . GLU A 1 277 ? -22.166 -12.676 -32.133 1.00 98.00 277 GLU A O 1
ATOM 2045 N N . VAL A 1 278 ? -19.922 -12.813 -32.298 1.00 98.44 278 VAL A N 1
ATOM 2046 C CA . VAL A 1 278 ? -19.835 -12.655 -33.757 1.00 98.44 278 VAL A CA 1
ATOM 2047 C C . VAL A 1 278 ? -19.111 -13.847 -34.372 1.00 98.44 278 VAL A C 1
ATOM 2049 O O . VAL A 1 278 ? -18.049 -14.240 -33.900 1.00 98.44 278 VAL A O 1
ATOM 2052 N N . ASP A 1 279 ? -19.670 -14.435 -35.431 1.00 97.75 279 ASP A N 1
ATOM 2053 C CA . ASP A 1 279 ? -19.034 -15.524 -36.183 1.00 97.75 279 ASP A CA 1
ATOM 2054 C C . ASP A 1 279 ? -18.030 -14.953 -37.200 1.00 97.75 279 ASP A C 1
ATOM 2056 O O . ASP A 1 279 ? -18.410 -14.233 -38.126 1.00 97.75 279 ASP A O 1
ATOM 2060 N N . THR A 1 280 ? -16.748 -15.294 -37.047 1.00 96.50 280 THR A N 1
ATOM 2061 C CA . THR A 1 280 ? -15.642 -14.744 -37.855 1.00 96.50 280 THR A CA 1
ATOM 2062 C C . THR A 1 280 ? -15.690 -15.158 -39.320 1.00 96.50 280 THR A C 1
ATOM 2064 O O . THR A 1 280 ? -15.167 -14.446 -40.172 1.00 96.50 280 THR A O 1
ATOM 2067 N N . ALA A 1 281 ? -16.319 -16.292 -39.645 1.00 94.00 281 ALA A N 1
ATOM 2068 C CA . ALA A 1 281 ? -16.403 -16.773 -41.021 1.00 94.00 281 ALA A CA 1
ATOM 2069 C C . ALA A 1 281 ? -17.465 -16.018 -41.829 1.00 94.00 281 ALA A C 1
ATOM 2071 O O . ALA A 1 281 ? -17.372 -15.940 -43.053 1.00 94.00 281 ALA A O 1
ATOM 2072 N N . THR A 1 282 ? -18.491 -15.500 -41.153 1.00 94.69 282 THR A N 1
ATOM 2073 C CA . THR A 1 282 ? -19.600 -14.775 -41.789 1.00 94.69 282 THR A CA 1
ATOM 2074 C C . THR A 1 282 ? -19.567 -13.271 -41.543 1.00 94.69 282 THR A C 1
ATOM 2076 O O . THR A 1 282 ? -20.217 -12.539 -42.288 1.00 94.69 282 THR A O 1
ATOM 2079 N N . GLY A 1 283 ? -18.850 -12.810 -40.513 1.00 93.00 283 GLY A N 1
ATOM 2080 C CA . GLY A 1 283 ? -18.891 -11.424 -40.049 1.00 93.00 283 GLY A CA 1
ATOM 2081 C C . GLY A 1 283 ? -20.262 -11.030 -39.492 1.00 93.00 283 GLY A C 1
ATOM 2082 O O . GLY A 1 283 ? -20.663 -9.879 -39.621 1.00 93.00 283 GLY A O 1
ATOM 2083 N N . GLN A 1 284 ? -21.028 -11.983 -38.946 1.00 95.75 284 GLN A N 1
ATOM 2084 C CA . GLN A 1 284 ? -22.393 -11.751 -38.462 1.00 95.75 284 GLN A CA 1
ATOM 2085 C C . GLN A 1 284 ? -22.526 -12.025 -36.965 1.00 95.75 284 GLN A C 1
ATOM 2087 O O . GLN A 1 284 ? -22.019 -13.025 -36.452 1.00 95.75 284 GLN A O 1
ATOM 2092 N N . TYR A 1 285 ? -23.279 -11.162 -36.280 1.00 97.88 285 TYR A N 1
ATOM 2093 C CA . TYR A 1 285 ? -23.711 -11.385 -34.903 1.00 97.88 285 TYR A CA 1
ATOM 2094 C C . TYR A 1 285 ? -24.602 -12.624 -34.830 1.00 97.88 285 TYR A C 1
ATOM 2096 O O . TYR A 1 285 ? -25.562 -12.761 -35.592 1.00 97.88 285 TYR A O 1
ATOM 2104 N N . THR A 1 286 ? -24.314 -13.520 -33.890 1.00 97.62 286 THR A N 1
ATOM 2105 C CA . THR A 1 286 ? -25.074 -14.769 -33.733 1.00 97.62 286 THR A CA 1
ATOM 2106 C C . THR A 1 286 ? -26.388 -14.563 -32.973 1.00 97.62 286 THR A C 1
ATOM 2108 O O . THR A 1 286 ? -27.260 -15.433 -32.993 1.00 97.62 286 THR A O 1
ATOM 2111 N N . GLY A 1 287 ? -26.529 -13.411 -32.305 1.00 96.44 287 GLY A N 1
ATOM 2112 C CA . GLY A 1 287 ? -27.640 -13.075 -31.415 1.00 96.44 287 GLY A CA 1
ATOM 2113 C C . GLY A 1 287 ? -27.479 -13.607 -29.988 1.00 96.44 287 GLY A C 1
ATOM 2114 O O . GLY A 1 287 ? -28.378 -13.407 -29.177 1.00 96.44 287 GLY A O 1
ATOM 2115 N N . ARG A 1 288 ? -26.367 -14.287 -29.671 1.00 96.94 288 ARG A N 1
ATOM 2116 C CA . ARG A 1 288 ? -26.025 -14.649 -28.290 1.00 96.94 288 ARG A CA 1
ATOM 2117 C C . ARG A 1 288 ? -25.373 -13.468 -27.582 1.00 96.94 288 ARG A C 1
ATOM 2119 O O . ARG A 1 288 ? -24.490 -12.830 -28.156 1.00 96.94 288 ARG A O 1
ATOM 2126 N N . THR A 1 289 ? -25.810 -13.223 -26.352 1.00 97.00 289 THR A N 1
ATOM 2127 C CA . THR A 1 289 ? -25.300 -12.159 -25.489 1.00 97.00 289 THR A CA 1
ATOM 2128 C C . THR A 1 289 ? -25.207 -12.617 -24.038 1.00 97.00 289 THR A C 1
ATOM 2130 O O . THR A 1 289 ? -25.924 -13.536 -23.632 1.00 97.00 289 THR A O 1
ATOM 2133 N N . TRP A 1 290 ? -24.355 -11.946 -23.267 1.00 97.69 290 TRP A N 1
ATOM 2134 C CA . TRP A 1 290 ? -24.226 -12.113 -21.821 1.00 97.69 290 TRP A CA 1
ATOM 2135 C C . TRP A 1 290 ? -24.093 -10.751 -21.158 1.00 97.69 290 TRP A C 1
ATOM 2137 O O . TRP A 1 290 ? -23.434 -9.872 -21.708 1.00 97.69 290 TRP A O 1
ATOM 2147 N N . ASP A 1 291 ? -24.688 -10.597 -19.982 1.00 97.31 291 ASP A N 1
ATOM 2148 C CA . ASP A 1 291 ? -24.613 -9.353 -19.229 1.00 97.31 291 ASP A CA 1
ATOM 2149 C C . ASP A 1 291 ? -23.500 -9.450 -18.181 1.00 97.31 291 ASP A C 1
ATOM 2151 O O . ASP A 1 291 ? -23.449 -10.380 -17.378 1.00 97.31 291 ASP A O 1
ATOM 2155 N N . TYR A 1 292 ? -22.594 -8.484 -18.215 1.00 97.00 292 TYR A N 1
ATOM 2156 C CA . TYR A 1 292 ? -21.550 -8.238 -17.232 1.00 97.00 292 TYR A CA 1
ATOM 2157 C C . TYR A 1 292 ? -21.986 -7.068 -16.346 1.00 97.00 292 TYR A C 1
ATOM 2159 O O . TYR A 1 292 ? -22.502 -6.069 -16.852 1.00 97.00 292 TYR A O 1
ATOM 2167 N N . GLU A 1 293 ? -21.784 -7.180 -15.037 1.00 94.75 293 GLU A N 1
ATOM 2168 C CA . GLU A 1 293 ? -22.083 -6.107 -14.090 1.00 94.75 293 GLU A CA 1
ATOM 2169 C C . GLU A 1 293 ? -20.792 -5.433 -13.614 1.00 94.75 293 GLU A C 1
ATOM 2171 O O . GLU A 1 293 ? -19.976 -6.049 -12.920 1.00 94.75 293 GLU A O 1
ATOM 2176 N N . ALA A 1 294 ? -20.622 -4.158 -13.958 1.00 94.12 294 ALA A N 1
ATOM 2177 C CA . ALA A 1 294 ? -19.566 -3.324 -13.396 1.00 94.12 294 ALA A CA 1
ATOM 2178 C C . ALA A 1 294 ? -19.786 -3.105 -11.886 1.00 94.12 294 ALA A C 1
ATOM 2180 O O . ALA A 1 294 ? -20.927 -3.108 -11.419 1.00 94.12 294 ALA A O 1
ATOM 2181 N N . ASP A 1 295 ? -18.712 -2.921 -11.116 1.00 89.38 295 ASP A N 1
ATOM 2182 C CA . ASP A 1 295 ? -18.731 -2.615 -9.676 1.00 89.38 295 ASP A CA 1
ATOM 2183 C C . ASP A 1 295 ? -19.502 -1.324 -9.402 1.00 89.38 295 ASP A C 1
ATOM 2185 O O . ASP A 1 295 ? -20.299 -1.254 -8.468 1.00 89.38 295 ASP A O 1
ATOM 2189 N N . ARG A 1 296 ? -19.315 -0.316 -10.259 1.00 88.69 296 ARG A N 1
ATOM 2190 C CA . ARG A 1 296 ? -19.994 0.977 -10.160 1.00 88.69 296 ARG A CA 1
ATOM 2191 C C . ARG A 1 296 ? -20.509 1.442 -11.512 1.00 88.69 296 ARG A C 1
ATOM 2193 O O . ARG A 1 296 ? -20.008 1.046 -12.558 1.00 88.69 296 ARG A O 1
ATOM 2200 N N . GLU A 1 297 ? -21.507 2.320 -11.487 1.00 89.12 297 GLU A N 1
ATOM 2201 C CA . GLU A 1 297 ? -22.022 2.976 -12.694 1.00 89.12 297 GLU A CA 1
ATOM 2202 C C . GLU A 1 297 ? -20.933 3.675 -13.541 1.00 89.12 297 GLU A C 1
ATOM 2204 O O . GLU A 1 297 ? -20.910 3.423 -14.751 1.00 89.12 297 GLU A O 1
ATOM 2209 N N . PRO A 1 298 ? -20.034 4.505 -12.965 1.00 90.44 298 PRO A N 1
ATOM 2210 C CA . PRO A 1 298 ? -18.974 5.169 -13.726 1.00 90.44 298 PRO A CA 1
ATOM 2211 C C . PRO A 1 298 ? -17.851 4.239 -14.198 1.00 90.44 298 PRO A C 1
ATOM 2213 O O . PRO A 1 298 ? -17.069 4.664 -15.039 1.00 90.44 298 PRO A O 1
ATOM 2216 N N . ASN A 1 299 ? -17.753 3.006 -13.690 1.00 93.69 299 ASN A N 1
ATOM 2217 C CA . ASN A 1 299 ? -16.697 2.097 -14.122 1.00 93.69 299 ASN A CA 1
ATOM 2218 C C . ASN A 1 299 ? -16.926 1.662 -15.570 1.00 93.69 299 ASN A C 1
ATOM 2220 O O . ASN A 1 299 ? -18.059 1.432 -16.003 1.00 93.69 299 ASN A O 1
ATOM 2224 N N . VAL A 1 300 ? -15.847 1.500 -16.314 1.00 95.75 300 VAL A N 1
ATOM 2225 C CA . VAL A 1 300 ? -15.853 1.134 -17.727 1.00 95.75 300 VAL A CA 1
ATOM 2226 C C . VAL A 1 300 ? -15.046 -0.136 -17.973 1.00 95.75 300 VAL A C 1
ATOM 2228 O O . VAL A 1 300 ? -14.268 -0.568 -17.121 1.00 95.75 300 VAL A O 1
ATOM 2231 N N . ILE A 1 301 ? -15.294 -0.776 -19.115 1.00 97.25 301 ILE A N 1
ATOM 2232 C CA . ILE A 1 301 ? -14.509 -1.927 -19.574 1.00 97.25 301 ILE A CA 1
ATOM 2233 C C . ILE A 1 301 ? -13.297 -1.401 -20.319 1.00 97.25 301 ILE A C 1
ATOM 2235 O O . ILE A 1 301 ? -13.518 -0.619 -21.225 1.00 97.25 301 ILE A O 1
ATOM 2239 N N . GLY A 1 302 ? -12.091 -1.854 -19.964 1.00 95.94 302 GLY A N 1
ATOM 2240 C CA . GLY A 1 302 ? -10.847 -1.473 -20.650 1.00 95.94 302 GLY A CA 1
ATOM 2241 C C . GLY A 1 302 ? -10.359 -2.493 -21.688 1.00 95.94 302 GLY A C 1
ATOM 2242 O O . GLY A 1 302 ? -9.806 -2.125 -22.705 1.00 95.94 302 GLY A O 1
ATOM 2243 N N . ASP A 1 303 ? -10.564 -3.795 -21.457 1.00 97.25 303 ASP A N 1
ATOM 2244 C CA . ASP A 1 303 ? -10.127 -4.869 -22.366 1.00 97.25 303 ASP A CA 1
ATOM 2245 C C . ASP A 1 303 ? -10.789 -6.206 -21.999 1.00 97.25 303 ASP A C 1
ATOM 2247 O O . ASP A 1 303 ? -11.385 -6.358 -20.926 1.00 97.25 303 ASP A O 1
ATOM 2251 N N . ALA A 1 304 ? -10.680 -7.203 -22.877 1.00 97.44 304 ALA A N 1
ATOM 2252 C CA . ALA A 1 304 ? -11.117 -8.559 -22.620 1.00 97.44 304 ALA A CA 1
ATOM 2253 C C . ALA A 1 304 ? -10.303 -9.614 -23.385 1.00 97.44 304 ALA A C 1
ATOM 2255 O O . ALA A 1 304 ? -10.133 -9.557 -24.601 1.00 97.44 304 ALA A O 1
ATOM 2256 N N . PHE A 1 305 ? -9.921 -10.689 -22.690 1.00 97.06 305 PHE A N 1
ATOM 2257 C CA . PHE A 1 305 ? -9.089 -11.755 -23.248 1.00 97.06 305 PHE A CA 1
ATOM 2258 C C . PHE A 1 305 ? -9.618 -13.156 -22.931 1.00 97.06 305 PHE A C 1
ATOM 2260 O O . PHE A 1 305 ? -9.863 -13.514 -21.780 1.00 97.06 305 PHE A O 1
ATOM 2267 N N . MET A 1 306 ? -9.751 -14.024 -23.939 1.00 95.50 306 MET A N 1
ATOM 2268 C CA . MET A 1 306 ? -10.203 -15.406 -23.720 1.00 95.50 306 MET A CA 1
ATOM 2269 C C . MET A 1 306 ? -9.074 -16.297 -23.192 1.00 95.50 306 MET A C 1
ATOM 2271 O O . MET A 1 306 ? -8.141 -16.638 -23.915 1.00 95.50 306 MET A O 1
ATOM 2275 N N . VAL A 1 307 ? -9.226 -16.802 -21.967 1.00 92.06 307 VAL A N 1
ATOM 2276 C CA . VAL A 1 307 ? -8.290 -17.758 -21.336 1.00 92.06 307 VAL A CA 1
ATOM 2277 C C . VAL A 1 307 ? -8.738 -19.220 -21.449 1.00 92.06 307 VAL A C 1
ATOM 2279 O O . VAL A 1 307 ? -8.055 -20.136 -20.990 1.00 92.06 307 VAL A O 1
ATOM 2282 N N . GLY A 1 308 ? -9.884 -19.471 -22.087 1.00 87.88 308 GLY A N 1
ATOM 2283 C CA . GLY A 1 308 ? -10.409 -20.810 -22.340 1.00 87.88 308 GLY A CA 1
ATOM 2284 C C . GLY A 1 308 ? -11.484 -20.829 -23.427 1.00 87.88 308 GLY A C 1
ATOM 2285 O O . GLY A 1 308 ? -11.630 -19.897 -24.207 1.00 87.88 308 GLY A O 1
ATOM 2286 N N . ASN A 1 309 ? -12.276 -21.903 -23.492 1.00 86.94 309 ASN A N 1
ATOM 2287 C CA . ASN A 1 309 ? -13.374 -21.995 -24.472 1.00 86.94 309 ASN A CA 1
ATOM 2288 C C . ASN A 1 309 ? -14.604 -21.153 -24.094 1.00 86.94 309 ASN A C 1
ATOM 2290 O O . ASN A 1 309 ? -15.447 -20.896 -24.946 1.00 86.94 309 ASN A O 1
ATOM 2294 N N . HIS A 1 310 ? -14.739 -20.808 -22.815 1.00 92.00 310 HIS A N 1
ATOM 2295 C CA . HIS A 1 310 ? -15.880 -20.081 -22.253 1.00 92.00 310 HIS A CA 1
ATOM 2296 C C . HIS A 1 310 ? -15.480 -19.198 -21.062 1.00 92.00 310 HIS A C 1
ATOM 2298 O O . HIS A 1 310 ? -16.357 -18.713 -20.366 1.00 92.00 310 HIS A O 1
ATOM 2304 N N . ARG A 1 311 ? -14.175 -19.032 -20.808 1.00 95.81 311 ARG A N 1
ATOM 2305 C CA . ARG A 1 311 ? -13.642 -18.200 -19.725 1.00 95.81 311 ARG A CA 1
ATOM 2306 C C . ARG A 1 311 ? -12.901 -17.021 -20.333 1.00 95.81 311 ARG A C 1
ATOM 2308 O O . ARG A 1 311 ? -12.137 -17.227 -21.283 1.00 95.81 311 ARG A O 1
ATOM 2315 N N . MET A 1 312 ? -13.149 -15.840 -19.792 1.00 96.50 312 MET A N 1
ATOM 2316 C CA . MET A 1 312 ? -12.669 -14.560 -20.298 1.00 96.50 312 MET A CA 1
ATOM 2317 C C . MET A 1 312 ? -12.160 -13.725 -19.127 1.00 96.50 312 MET A C 1
ATOM 2319 O O . MET A 1 312 ? -12.814 -13.692 -18.090 1.00 96.50 312 MET A O 1
ATOM 2323 N N . LEU A 1 313 ? -11.009 -13.088 -19.294 1.00 97.81 313 LEU A N 1
ATOM 2324 C CA . LEU A 1 313 ? -10.559 -11.988 -18.452 1.00 97.81 313 LEU A CA 1
ATOM 2325 C C . LEU A 1 313 ? -11.196 -10.705 -18.972 1.00 97.81 313 LEU A C 1
ATOM 2327 O O . LEU A 1 313 ? -11.262 -10.532 -20.184 1.00 97.81 313 LEU A O 1
ATOM 2331 N N . VAL A 1 314 ? -11.658 -9.840 -18.082 1.00 98.25 314 VAL A N 1
ATOM 2332 C CA . VAL A 1 314 ? -12.266 -8.547 -18.398 1.00 98.25 314 VAL A CA 1
ATOM 2333 C C . VAL A 1 314 ? -11.611 -7.504 -17.504 1.00 98.25 314 VAL A C 1
ATOM 2335 O O . VAL A 1 314 ? -11.616 -7.664 -16.282 1.00 98.25 314 VAL A O 1
ATOM 2338 N N . VAL A 1 315 ? -11.034 -6.469 -18.109 1.00 98.12 315 VAL A N 1
ATOM 2339 C CA . VAL A 1 315 ? -10.523 -5.301 -17.389 1.00 98.12 315 VAL A CA 1
ATOM 2340 C C . VAL A 1 315 ? -11.688 -4.376 -17.079 1.00 98.12 315 VAL A C 1
ATOM 2342 O O . VAL A 1 315 ? -12.462 -4.024 -17.967 1.00 98.12 315 VAL A O 1
ATOM 2345 N N . GLU A 1 316 ? -11.793 -3.975 -15.821 1.00 96.81 316 GLU A N 1
ATOM 2346 C CA . GLU A 1 316 ? -12.728 -2.972 -15.340 1.00 96.81 316 GLU A CA 1
ATOM 2347 C C . GLU A 1 316 ? -11.955 -1.860 -14.628 1.00 96.81 316 GLU A C 1
ATOM 2349 O O . GLU A 1 316 ? -11.131 -2.131 -13.750 1.00 96.81 316 GLU A O 1
ATOM 2354 N N . ARG A 1 317 ? -12.229 -0.606 -14.990 1.00 96.25 317 ARG A N 1
ATOM 2355 C CA . ARG A 1 317 ? -11.519 0.560 -14.457 1.00 96.25 317 ARG A CA 1
ATOM 2356 C C . ARG A 1 317 ? -12.449 1.730 -14.151 1.00 96.25 317 ARG A C 1
ATOM 2358 O O . ARG A 1 317 ? -13.523 1.841 -14.737 1.00 96.25 317 ARG A O 1
ATOM 2365 N N . ASP A 1 318 ? -12.025 2.610 -13.252 1.00 94.69 318 ASP A N 1
ATOM 2366 C CA . ASP A 1 318 ? -12.524 3.989 -13.200 1.00 94.69 318 ASP A CA 1
ATOM 2367 C C . ASP A 1 318 ? -11.738 4.911 -14.157 1.00 94.69 318 ASP A C 1
ATOM 2369 O O . ASP A 1 318 ? -10.733 4.503 -14.742 1.00 94.69 318 ASP A O 1
ATOM 2373 N N . ASP A 1 319 ? -12.183 6.162 -14.284 1.00 93.12 319 ASP A N 1
ATOM 2374 C CA . ASP A 1 319 ? -11.526 7.208 -15.084 1.00 93.12 319 ASP A CA 1
ATOM 2375 C C . ASP A 1 319 ? -10.561 8.092 -14.258 1.00 93.12 319 ASP A C 1
ATOM 2377 O O . ASP A 1 319 ? -10.188 9.177 -14.704 1.00 93.12 319 ASP A O 1
ATOM 2381 N N . PHE A 1 320 ? -10.175 7.680 -13.045 1.00 94.12 320 PHE A N 1
ATOM 2382 C CA . PHE A 1 320 ? -9.182 8.394 -12.237 1.00 94.12 320 PHE A CA 1
ATOM 2383 C C . PHE A 1 320 ? -7.760 7.909 -12.539 1.00 94.12 320 PHE A C 1
ATOM 2385 O O . PHE A 1 320 ? -7.561 6.809 -13.058 1.00 94.12 320 PHE A O 1
ATOM 2392 N N . ASP A 1 321 ? -6.766 8.722 -12.185 1.00 93.31 321 ASP A N 1
ATOM 2393 C CA . ASP A 1 321 ? -5.351 8.386 -12.277 1.00 93.31 321 ASP A CA 1
ATOM 2394 C C . ASP A 1 321 ? -4.589 8.682 -10.973 1.00 93.31 321 ASP A C 1
ATOM 2396 O O . ASP A 1 321 ? -5.080 9.324 -10.036 1.00 93.31 321 ASP A O 1
ATOM 2400 N N . GLY A 1 322 ? -3.383 8.124 -10.878 1.00 91.88 322 GLY A N 1
ATOM 2401 C CA . GLY A 1 322 ? -2.490 8.249 -9.736 1.00 91.88 322 GLY A CA 1
ATOM 2402 C C . GLY A 1 322 ? -3.187 7.923 -8.414 1.00 91.88 322 GLY A C 1
ATOM 2403 O O . GLY A 1 322 ? -3.958 6.966 -8.300 1.00 91.88 322 GLY A O 1
ATOM 2404 N N . ALA A 1 323 ? -2.947 8.772 -7.417 1.00 89.00 323 ALA A N 1
ATOM 2405 C CA . ALA A 1 323 ? -3.474 8.624 -6.065 1.00 89.00 323 ALA A CA 1
ATOM 2406 C C . ALA A 1 323 ? -5.009 8.708 -5.954 1.00 89.00 323 ALA A C 1
ATOM 2408 O O . ALA A 1 323 ? -5.545 8.377 -4.890 1.00 89.00 323 ALA A O 1
ATOM 2409 N N . ALA A 1 324 ? -5.701 9.170 -7.004 1.00 92.06 324 ALA A N 1
ATOM 2410 C CA . ALA A 1 324 ? -7.157 9.260 -7.040 1.00 92.06 324 ALA A CA 1
ATOM 2411 C C . ALA A 1 324 ? -7.847 7.966 -7.511 1.00 92.06 324 ALA A C 1
ATOM 2413 O O . ALA A 1 324 ? -9.066 7.846 -7.388 1.00 92.06 324 ALA A O 1
ATOM 2414 N N . SER A 1 325 ? -7.079 7.010 -8.043 1.00 92.88 325 SER A N 1
ATOM 2415 C CA . SER A 1 325 ? -7.590 5.727 -8.534 1.00 92.88 325 SER A CA 1
ATOM 2416 C C . SER A 1 325 ? -8.259 4.908 -7.426 1.00 92.88 325 SER A C 1
ATOM 2418 O O . SER A 1 325 ? -7.774 4.855 -6.297 1.00 92.88 325 SER A O 1
ATOM 2420 N N . VAL A 1 326 ? -9.359 4.237 -7.770 1.00 91.19 326 VAL A N 1
ATOM 2421 C CA . VAL A 1 326 ? -10.166 3.386 -6.876 1.00 91.19 326 VAL A CA 1
ATOM 2422 C C . VAL A 1 326 ? -10.372 1.987 -7.460 1.00 91.19 326 VAL A C 1
ATOM 2424 O O . VAL A 1 326 ? -10.516 1.019 -6.728 1.00 91.19 326 VAL A O 1
ATOM 2427 N N . THR A 1 327 ? -10.438 1.836 -8.778 1.00 92.38 327 THR A N 1
ATOM 2428 C CA . THR A 1 327 ? -10.670 0.546 -9.430 1.00 92.38 327 THR A CA 1
ATOM 2429 C C . THR A 1 327 ? -9.810 0.431 -10.676 1.00 92.38 327 THR A C 1
ATOM 2431 O O . THR A 1 327 ? -10.018 1.172 -11.634 1.00 92.38 327 THR A O 1
ATOM 2434 N N . LYS A 1 328 ? -8.882 -0.535 -10.673 1.00 95.44 328 LYS A N 1
ATOM 2435 C CA . LYS A 1 328 ? -8.137 -1.021 -11.848 1.00 95.44 328 LYS A CA 1
ATOM 2436 C C . LYS A 1 328 ? -8.045 -2.545 -11.753 1.00 95.44 328 LYS A C 1
ATOM 2438 O O . LYS A 1 328 ? -7.053 -3.086 -11.284 1.00 95.44 328 LYS A O 1
ATOM 2443 N N . ARG A 1 329 ? -9.107 -3.267 -12.106 1.00 95.56 329 ARG A N 1
ATOM 2444 C CA . ARG A 1 329 ? -9.237 -4.701 -11.795 1.00 95.56 329 ARG A CA 1
ATOM 2445 C C . ARG A 1 329 ? -9.356 -5.555 -13.040 1.00 95.56 329 ARG A C 1
ATOM 2447 O O . ARG A 1 329 ? -9.962 -5.163 -14.029 1.00 95.56 329 ARG A O 1
ATOM 2454 N N . VAL A 1 330 ? -8.827 -6.769 -12.955 1.00 97.62 330 VAL A N 1
ATOM 2455 C CA . VAL A 1 330 ? -9.065 -7.836 -13.924 1.00 97.62 330 VAL A CA 1
ATOM 2456 C C . VAL A 1 330 ? -9.938 -8.887 -13.266 1.00 97.62 330 VAL A C 1
ATOM 2458 O O . VAL A 1 330 ? -9.549 -9.521 -12.281 1.00 97.62 330 VAL A O 1
ATOM 2461 N N . TYR A 1 331 ? -11.107 -9.111 -13.849 1.00 96.94 331 TYR A N 1
ATOM 2462 C CA . TYR A 1 331 ? -12.028 -10.156 -13.439 1.00 96.94 331 TYR A CA 1
ATOM 2463 C C . TYR A 1 331 ? -12.008 -11.312 -14.428 1.00 96.94 331 TYR A C 1
ATOM 2465 O O . TYR A 1 331 ? -11.984 -11.107 -15.636 1.00 96.94 331 TYR A O 1
ATOM 2473 N N . GLU A 1 332 ? -12.105 -12.540 -13.935 1.00 96.62 332 GLU A N 1
ATOM 2474 C CA . GLU A 1 332 ? -12.475 -13.670 -14.775 1.00 96.62 332 GLU A CA 1
ATOM 2475 C C . GLU A 1 332 ? -13.986 -13.892 -14.741 1.00 96.62 332 GLU A C 1
ATOM 2477 O O . GLU A 1 332 ? -14.594 -13.928 -13.670 1.00 96.62 332 GLU A O 1
ATOM 2482 N N . VAL A 1 333 ? -14.578 -14.113 -15.913 1.00 96.75 333 VAL A N 1
ATOM 2483 C CA . VAL A 1 333 ? -15.972 -14.531 -16.081 1.00 96.75 333 VAL A CA 1
ATOM 2484 C C . VAL A 1 333 ? -16.076 -15.842 -16.852 1.00 96.75 333 VAL A C 1
ATOM 2486 O O . VAL A 1 333 ? -15.284 -16.12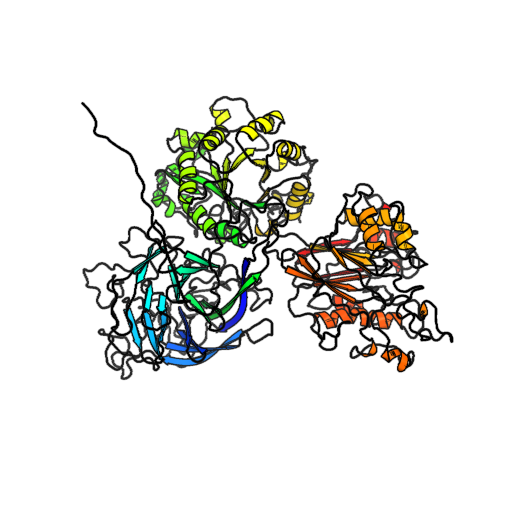7 -17.756 1.00 96.75 333 VAL A O 1
ATOM 2489 N N . ASP A 1 334 ? -17.093 -16.642 -16.529 1.00 95.06 334 ASP A N 1
ATOM 2490 C CA . ASP A 1 334 ? -17.448 -17.861 -17.260 1.00 95.06 334 ASP A CA 1
ATOM 2491 C C . ASP A 1 334 ? -18.785 -17.668 -17.991 1.00 95.06 334 ASP A C 1
ATOM 2493 O O . ASP A 1 334 ? -19.839 -17.587 -17.368 1.00 95.06 334 ASP A O 1
ATOM 2497 N N . LEU A 1 335 ? -18.766 -17.695 -19.328 1.00 95.19 335 LEU A N 1
ATOM 2498 C CA . LEU A 1 335 ? -19.940 -17.541 -20.203 1.00 95.19 335 LEU A CA 1
ATOM 2499 C C . LEU A 1 335 ? -21.020 -18.629 -20.009 1.00 95.19 335 LEU A C 1
ATOM 2501 O O . LEU A 1 335 ? -22.074 -18.593 -20.650 1.00 95.19 335 LEU A O 1
ATOM 2505 N N . LYS A 1 336 ? -20.771 -19.641 -19.173 1.00 95.06 336 LYS A N 1
ATOM 2506 C CA . LYS A 1 336 ? -21.755 -20.658 -18.771 1.00 95.06 336 LYS A CA 1
ATOM 2507 C C . LYS A 1 336 ? -22.333 -20.439 -17.373 1.00 95.06 336 LYS A C 1
ATOM 2509 O O . LYS A 1 336 ? -23.268 -21.157 -17.019 1.00 95.06 336 LYS A O 1
ATOM 2514 N N . GLN A 1 337 ? -21.780 -19.521 -16.586 1.00 94.94 337 GLN A N 1
ATOM 2515 C CA . GLN A 1 337 ? -22.169 -19.273 -15.201 1.00 94.94 337 GLN A CA 1
ATOM 2516 C C . GLN A 1 337 ? -22.820 -17.898 -15.097 1.00 94.94 337 GLN A C 1
ATOM 2518 O O . GLN A 1 337 ? -22.148 -16.873 -15.050 1.00 94.94 337 GLN A O 1
ATOM 2523 N N . VAL A 1 338 ? -24.149 -17.908 -15.085 1.00 93.88 338 VAL A N 1
ATOM 2524 C CA . VAL A 1 338 ? -24.979 -16.723 -14.874 1.00 93.88 338 VAL A CA 1
ATOM 2525 C C . VAL A 1 338 ? -25.608 -16.849 -13.494 1.00 93.88 338 VAL A C 1
ATOM 2527 O O . VAL A 1 338 ? -26.196 -17.889 -13.179 1.00 93.88 338 VAL A O 1
ATOM 2530 N N . GLU A 1 339 ? -25.440 -15.819 -12.676 1.00 87.69 339 GLU A N 1
ATOM 2531 C CA . GLU A 1 339 ? -26.015 -15.726 -11.340 1.00 87.69 339 GLU A CA 1
ATOM 2532 C C . GLU A 1 339 ? -27.544 -15.535 -11.403 1.00 87.69 339 GLU A C 1
ATOM 2534 O O . GLU A 1 339 ? -28.102 -15.217 -12.460 1.00 87.69 339 GLU A O 1
ATOM 2539 N N . PRO A 1 340 ? -28.281 -15.762 -10.297 1.00 86.38 340 PRO A N 1
ATOM 2540 C CA . PRO A 1 340 ? -29.737 -15.606 -10.267 1.00 86.38 340 PRO A CA 1
ATOM 2541 C C . PRO A 1 340 ? -30.259 -14.216 -10.670 1.00 86.38 340 PRO A C 1
ATOM 2543 O O . PRO A 1 340 ? -31.421 -14.108 -11.065 1.00 86.38 340 PRO A O 1
ATOM 2546 N N . ASP A 1 341 ? -29.427 -13.179 -10.567 1.00 83.19 341 ASP A N 1
ATOM 2547 C CA . ASP A 1 341 ? -29.717 -11.799 -10.978 1.00 83.19 341 ASP A CA 1
ATOM 2548 C C . ASP A 1 341 ? -29.611 -11.568 -12.501 1.00 83.19 341 ASP A C 1
ATOM 2550 O O . ASP A 1 341 ? -30.102 -10.558 -13.005 1.00 83.19 341 ASP A O 1
ATOM 2554 N N . GLY A 1 342 ? -29.061 -12.534 -13.245 1.00 92.00 342 GLY A N 1
ATOM 2555 C CA . GLY A 1 342 ? -28.914 -12.488 -14.698 1.00 92.00 342 GLY A CA 1
ATOM 2556 C C . GLY A 1 342 ? -27.535 -12.053 -15.198 1.00 92.00 342 GLY A C 1
ATOM 2557 O O . GLY A 1 342 ? -27.334 -12.062 -16.414 1.00 92.00 342 GLY A O 1
ATOM 2558 N N . TYR A 1 343 ? -26.588 -11.737 -14.311 1.00 95.19 343 TYR A N 1
ATOM 2559 C CA . TYR A 1 343 ? -25.230 -11.346 -14.689 1.00 95.19 343 TYR A CA 1
ATOM 2560 C C . TYR A 1 343 ? -24.254 -12.525 -14.671 1.00 95.19 343 TYR A C 1
ATOM 2562 O O . TYR A 1 343 ? -24.458 -13.537 -14.000 1.00 95.19 343 TYR A O 1
ATOM 2570 N N . LEU A 1 344 ? -23.172 -12.416 -15.439 1.00 96.12 344 LEU A N 1
ATOM 2571 C CA . LEU A 1 344 ? -22.061 -13.361 -15.384 1.00 96.12 344 LEU A CA 1
ATOM 2572 C C . LEU A 1 344 ? -21.440 -13.370 -13.983 1.00 96.12 344 LEU A C 1
ATOM 2574 O O . LEU A 1 344 ? -21.115 -12.314 -13.440 1.00 96.12 344 LEU A O 1
ATOM 2578 N N . ARG A 1 345 ? -21.192 -14.567 -13.432 1.00 91.94 345 ARG A N 1
ATOM 2579 C CA . ARG A 1 345 ? -20.346 -14.697 -12.240 1.00 91.94 345 ARG A CA 1
ATOM 2580 C C . ARG A 1 345 ? -18.957 -14.168 -12.581 1.00 91.94 345 ARG A C 1
ATOM 2582 O O . ARG A 1 345 ? -18.321 -14.692 -13.500 1.00 91.94 345 ARG A O 1
ATOM 2589 N N . LYS A 1 346 ? -18.483 -13.197 -11.801 1.00 91.38 346 LYS A N 1
ATOM 2590 C CA . LYS A 1 346 ? -17.121 -12.672 -11.893 1.00 91.38 346 LYS A CA 1
ATOM 2591 C C . LYS A 1 346 ? -16.285 -13.013 -10.663 1.00 91.38 346 LYS A C 1
ATOM 2593 O O . LYS A 1 346 ? -16.815 -13.188 -9.567 1.00 91.38 346 LYS A O 1
ATOM 2598 N N . THR A 1 347 ? -14.982 -13.176 -10.849 1.00 90.19 347 THR A N 1
ATOM 2599 C CA . THR A 1 347 ? -14.013 -13.490 -9.787 1.00 90.19 347 THR A CA 1
ATOM 2600 C C . THR A 1 347 ? -12.765 -12.647 -9.996 1.00 90.19 347 THR A C 1
ATOM 2602 O O . THR A 1 347 ? -12.257 -12.607 -11.115 1.00 90.19 347 THR A O 1
ATOM 2605 N N . LEU A 1 348 ? -12.303 -11.946 -8.956 1.00 91.62 348 LEU A N 1
ATOM 2606 C CA . LEU A 1 348 ? -11.106 -11.108 -9.035 1.00 91.62 348 LEU A CA 1
ATOM 2607 C C . LEU A 1 348 ? -9.881 -11.979 -9.351 1.00 91.62 348 LEU A C 1
ATOM 2609 O O . LEU A 1 348 ? -9.678 -13.017 -8.722 1.00 91.62 348 LEU A O 1
ATOM 2613 N N . VAL A 1 349 ? -9.096 -11.569 -10.347 1.00 93.38 349 VAL A N 1
ATOM 2614 C CA . VAL A 1 349 ? -7.835 -12.220 -10.744 1.00 93.38 349 VAL A CA 1
ATOM 2615 C C . VAL A 1 349 ? -6.640 -11.355 -10.381 1.00 93.38 349 VAL A C 1
ATOM 2617 O O . VAL A 1 349 ? -5.626 -11.873 -9.926 1.00 93.38 349 VAL A O 1
ATOM 2620 N N . LEU A 1 350 ? -6.758 -10.051 -10.615 1.00 94.44 350 LEU A N 1
ATOM 2621 C CA . LEU A 1 350 ? -5.708 -9.074 -10.381 1.00 94.44 350 LEU A CA 1
ATOM 2622 C C . LEU A 1 350 ? -6.362 -7.754 -9.981 1.00 94.44 350 LEU A C 1
ATOM 2624 O O . LEU A 1 350 ? -7.249 -7.273 -10.687 1.00 94.44 350 LEU A O 1
ATOM 2628 N N . ASP A 1 351 ? -5.889 -7.168 -8.889 1.00 93.56 351 ASP A N 1
ATOM 2629 C CA . ASP A 1 351 ? -6.054 -5.745 -8.630 1.00 93.56 351 ASP A CA 1
ATOM 2630 C C . ASP A 1 351 ? -4.774 -5.031 -9.073 1.00 93.56 351 ASP A C 1
ATOM 2632 O O . ASP A 1 351 ? -3.716 -5.204 -8.476 1.00 93.56 351 ASP A O 1
ATOM 2636 N N . ALA A 1 352 ? -4.835 -4.268 -10.160 1.00 96.12 352 ALA A N 1
ATOM 2637 C CA . ALA A 1 352 ? -3.676 -3.569 -10.697 1.00 96.12 352 ALA A CA 1
ATOM 2638 C C . ALA A 1 352 ? -3.257 -2.372 -9.830 1.00 96.12 352 ALA A C 1
ATOM 2640 O O . ALA A 1 352 ? -2.224 -1.770 -10.106 1.00 96.12 352 ALA A O 1
ATOM 2641 N N . LEU A 1 353 ? -4.004 -2.036 -8.771 1.00 93.56 353 LEU A N 1
ATOM 2642 C CA . LEU A 1 353 ? -3.547 -1.116 -7.729 1.00 93.56 353 LEU A CA 1
ATOM 2643 C C . LEU A 1 353 ? -2.704 -1.814 -6.645 1.00 93.56 353 LEU A C 1
ATOM 2645 O O . LEU A 1 353 ? -2.152 -1.126 -5.787 1.00 93.56 353 LEU A O 1
ATOM 2649 N N . LYS A 1 354 ? -2.569 -3.150 -6.691 1.00 89.62 354 LYS A N 1
ATOM 2650 C CA . LYS A 1 354 ? -1.780 -3.946 -5.740 1.00 89.62 354 LYS A CA 1
ATOM 2651 C C . LYS A 1 354 ? -1.117 -5.159 -6.387 1.00 89.62 354 LYS A C 1
ATOM 2653 O O . LYS A 1 354 ? -1.710 -6.230 -6.506 1.00 89.62 354 LYS A O 1
ATOM 2658 N N . ILE A 1 355 ? 0.151 -5.006 -6.739 1.00 93.00 355 ILE A N 1
ATOM 2659 C CA . ILE A 1 355 ? 0.983 -6.069 -7.302 1.00 93.00 355 ILE A CA 1
ATOM 2660 C C . ILE A 1 355 ? 2.274 -6.121 -6.493 1.00 93.00 355 ILE A C 1
ATOM 2662 O O . ILE A 1 355 ? 2.979 -5.122 -6.414 1.00 93.00 355 ILE A O 1
ATOM 2666 N N . ALA A 1 356 ? 2.612 -7.263 -5.898 1.00 85.81 356 ALA A N 1
ATOM 2667 C CA . ALA A 1 356 ? 3.876 -7.402 -5.179 1.00 85.81 356 ALA A CA 1
ATOM 2668 C C . ALA A 1 356 ? 5.056 -7.137 -6.131 1.00 85.81 356 ALA A C 1
ATOM 2670 O O . ALA A 1 356 ? 5.069 -7.633 -7.259 1.00 85.81 356 ALA A O 1
ATOM 2671 N N . ASN A 1 357 ? 6.050 -6.373 -5.688 1.00 86.38 357 ASN A N 1
ATOM 2672 C CA . ASN A 1 357 ? 7.259 -6.058 -6.452 1.00 86.38 357 ASN A CA 1
ATOM 2673 C C . ASN A 1 357 ? 8.520 -6.311 -5.609 1.00 86.38 357 ASN A C 1
ATOM 2675 O O . ASN A 1 357 ? 9.307 -5.391 -5.384 1.00 86.38 357 ASN A O 1
ATOM 2679 N N . PRO A 1 358 ? 8.724 -7.551 -5.125 1.00 76.75 358 PRO A N 1
ATOM 2680 C CA . PRO A 1 358 ? 9.821 -7.866 -4.210 1.00 76.75 358 PRO A CA 1
ATOM 2681 C C . PRO A 1 358 ? 11.201 -7.605 -4.826 1.00 76.75 358 PRO A C 1
ATOM 2683 O O . PRO A 1 358 ? 12.153 -7.366 -4.094 1.00 76.75 358 PRO A O 1
ATOM 2686 N N . ASP A 1 359 ? 11.285 -7.623 -6.158 1.00 80.31 359 ASP A N 1
ATOM 2687 C CA . ASP A 1 359 ? 12.517 -7.462 -6.926 1.00 80.31 359 ASP A CA 1
ATOM 2688 C C . ASP A 1 359 ? 12.812 -5.984 -7.276 1.00 80.31 359 ASP A C 1
ATOM 2690 O O . ASP A 1 359 ? 13.794 -5.693 -7.959 1.00 80.31 359 ASP A O 1
ATOM 2694 N N . GLY A 1 360 ? 11.961 -5.037 -6.849 1.00 80.56 360 GLY A N 1
ATOM 2695 C CA . GLY A 1 360 ? 12.144 -3.599 -7.085 1.00 80.56 360 GLY A CA 1
ATOM 2696 C C . GLY A 1 360 ? 12.123 -3.188 -8.563 1.00 80.56 360 GLY A C 1
ATOM 2697 O O . GLY A 1 360 ? 12.715 -2.172 -8.928 1.00 80.56 360 GLY A O 1
ATOM 2698 N N . ILE A 1 361 ? 11.456 -3.967 -9.422 1.00 89.38 361 ILE A N 1
ATOM 2699 C CA . ILE A 1 361 ? 11.431 -3.768 -10.876 1.00 89.38 361 ILE A CA 1
ATOM 2700 C C . ILE A 1 361 ? 10.760 -2.432 -11.195 1.00 89.38 361 ILE A C 1
ATOM 2702 O O . ILE A 1 361 ? 9.593 -2.214 -10.859 1.00 89.38 361 ILE A O 1
ATOM 2706 N N . GLY A 1 362 ? 11.480 -1.541 -11.874 1.00 87.56 362 GLY A N 1
ATOM 2707 C CA . GLY A 1 362 ? 10.980 -0.236 -12.291 1.00 87.56 362 GLY A CA 1
ATOM 2708 C C . GLY A 1 362 ? 10.735 0.751 -11.150 1.00 87.56 362 GLY A C 1
ATOM 2709 O O . GLY A 1 362 ? 10.096 1.780 -11.396 1.00 87.56 362 GLY A O 1
ATOM 2710 N N . ALA A 1 363 ? 11.208 0.452 -9.935 1.00 84.19 363 ALA A N 1
ATOM 2711 C CA . ALA A 1 363 ? 11.037 1.303 -8.766 1.00 84.19 363 ALA A CA 1
ATOM 2712 C C . ALA A 1 363 ? 11.763 2.648 -8.929 1.00 84.19 363 ALA A C 1
ATOM 2714 O O . ALA A 1 363 ? 12.864 2.737 -9.474 1.00 84.19 363 ALA A O 1
ATOM 2715 N N . GLY A 1 364 ? 11.128 3.721 -8.458 1.00 82.25 364 GLY A N 1
ATOM 2716 C CA . GLY A 1 364 ? 11.648 5.086 -8.544 1.00 82.25 364 GLY A CA 1
ATOM 2717 C C . GLY A 1 364 ? 10.653 6.103 -7.989 1.00 82.25 364 GLY A C 1
ATOM 2718 O O . GLY A 1 364 ? 9.707 5.733 -7.307 1.00 82.25 364 GLY A O 1
ATOM 2719 N N . ASP A 1 365 ? 10.817 7.380 -8.331 1.00 78.62 365 ASP A N 1
ATOM 2720 C CA . ASP A 1 365 ? 10.017 8.475 -7.743 1.00 78.62 365 ASP A CA 1
ATOM 2721 C C . ASP A 1 365 ? 8.576 8.589 -8.291 1.00 78.62 365 ASP A C 1
ATOM 2723 O O . ASP A 1 365 ? 7.804 9.450 -7.865 1.00 78.62 365 ASP A O 1
ATOM 2727 N N . GLY A 1 366 ? 8.210 7.767 -9.279 1.00 86.38 366 GLY A N 1
ATOM 2728 C CA . GLY A 1 366 ? 6.865 7.754 -9.853 1.00 86.38 366 GLY A CA 1
ATOM 2729 C C . GLY A 1 366 ? 5.842 7.133 -8.901 1.00 86.38 366 GLY A C 1
ATOM 2730 O O . GLY A 1 366 ? 6.120 6.136 -8.240 1.00 86.38 366 GLY A O 1
ATOM 2731 N N . TYR A 1 367 ? 4.624 7.675 -8.862 1.00 90.06 367 TYR A N 1
ATOM 2732 C CA . TYR A 1 367 ? 3.558 7.115 -8.035 1.00 90.06 367 TYR A CA 1
ATOM 2733 C C . TYR A 1 367 ? 3.307 5.641 -8.390 1.00 90.06 367 TYR A C 1
ATOM 2735 O O . TYR A 1 367 ? 3.064 5.298 -9.553 1.00 90.06 367 TYR A O 1
ATOM 2743 N N . GLY A 1 368 ? 3.362 4.774 -7.377 1.00 87.81 368 GLY A N 1
ATOM 2744 C CA . GLY A 1 368 ? 3.012 3.365 -7.511 1.00 87.81 368 GLY A CA 1
ATOM 2745 C C . GLY A 1 368 ? 4.058 2.478 -8.191 1.00 87.81 368 GLY A C 1
ATOM 2746 O O . GLY A 1 368 ? 3.676 1.451 -8.739 1.00 87.81 368 GLY A O 1
ATOM 2747 N N . THR A 1 369 ? 5.338 2.855 -8.226 1.00 90.25 369 THR A N 1
ATOM 2748 C CA . THR A 1 369 ? 6.398 2.028 -8.843 1.00 90.25 369 THR A CA 1
ATOM 2749 C C . THR A 1 369 ? 7.172 1.142 -7.855 1.00 90.25 369 THR A C 1
ATOM 2751 O O . THR A 1 369 ? 7.920 0.279 -8.302 1.00 90.25 369 THR A O 1
ATOM 2754 N N . GLY A 1 370 ? 7.008 1.342 -6.540 1.00 82.50 370 GLY A N 1
ATOM 2755 C CA . GLY A 1 370 ? 7.691 0.584 -5.476 1.00 82.50 370 GLY A CA 1
ATOM 2756 C C . GLY A 1 370 ? 7.148 -0.837 -5.251 1.00 82.50 370 GLY A C 1
ATOM 2757 O O . GLY A 1 370 ? 6.625 -1.449 -6.179 1.00 82.50 370 GLY A O 1
ATOM 2758 N N . ASP A 1 371 ? 7.282 -1.358 -4.025 1.00 78.19 371 ASP A N 1
ATOM 2759 C CA . ASP A 1 371 ? 6.616 -2.583 -3.540 1.00 78.19 371 ASP A CA 1
ATOM 2760 C C . ASP A 1 371 ? 5.540 -2.185 -2.506 1.00 78.19 371 ASP A C 1
ATOM 2762 O O . ASP A 1 371 ? 5.889 -1.614 -1.476 1.00 78.19 371 ASP A O 1
ATOM 2766 N N . PRO A 1 372 ? 4.240 -2.420 -2.762 1.00 82.44 372 PRO A N 1
ATOM 2767 C CA . PRO A 1 372 ? 3.689 -2.985 -3.986 1.00 82.44 372 PRO A CA 1
ATOM 2768 C C . PRO A 1 372 ? 3.761 -2.007 -5.169 1.00 82.44 372 PRO A C 1
ATOM 2770 O O . PRO A 1 372 ? 3.599 -0.791 -5.038 1.00 82.44 372 PRO A O 1
ATOM 2773 N N . TYR A 1 373 ? 3.928 -2.576 -6.356 1.00 93.56 373 TYR A N 1
ATOM 2774 C CA . TYR A 1 373 ? 3.737 -1.894 -7.623 1.00 93.56 373 TYR A CA 1
ATOM 2775 C C . TYR A 1 373 ? 2.236 -1.738 -7.906 1.00 93.56 373 TYR A C 1
ATOM 2777 O O . TYR A 1 373 ? 1.410 -2.587 -7.564 1.00 93.56 373 TYR A O 1
ATOM 2785 N N . SER A 1 374 ? 1.876 -0.659 -8.592 1.00 95.12 374 SER A N 1
ATOM 2786 C CA . SER A 1 374 ? 0.543 -0.432 -9.144 1.00 95.12 374 SER A CA 1
ATOM 2787 C C . SER A 1 374 ? 0.620 0.148 -10.555 1.00 95.12 374 SER A C 1
ATOM 2789 O O . SER A 1 374 ? 1.607 0.779 -10.940 1.00 95.12 374 SER A O 1
ATOM 2791 N N . LEU A 1 375 ? -0.457 -0.008 -11.325 1.00 96.19 375 LEU A N 1
ATOM 2792 C CA . LEU A 1 375 ? -0.691 0.642 -12.615 1.00 96.19 375 LEU A CA 1
ATOM 2793 C C . LEU A 1 375 ? -1.911 1.585 -12.506 1.00 96.19 375 LEU A C 1
ATOM 2795 O O . LEU A 1 375 ? -2.991 1.275 -13.013 1.00 96.19 375 LEU A O 1
ATOM 2799 N N . PRO A 1 376 ? -1.776 2.739 -11.820 1.00 94.31 376 PRO A N 1
ATOM 2800 C CA . PRO A 1 376 ? -2.882 3.629 -11.467 1.00 94.31 376 PRO A CA 1
ATOM 2801 C C . PRO A 1 376 ? -3.179 4.629 -12.593 1.00 94.31 376 PRO A C 1
ATOM 2803 O O . PRO A 1 376 ? -3.250 5.833 -12.381 1.00 94.31 376 PRO A O 1
ATOM 2806 N N . VAL A 1 377 ? -3.272 4.149 -13.824 1.00 94.88 377 VAL A N 1
ATOM 2807 C CA . VAL A 1 377 ? -3.452 4.986 -15.019 1.00 94.88 377 VAL A CA 1
ATOM 2808 C C . VAL A 1 377 ? -4.935 5.136 -15.348 1.00 94.88 377 VAL A C 1
ATOM 2810 O O . VAL A 1 377 ? -5.709 4.200 -15.136 1.00 94.88 377 VAL A O 1
ATOM 2813 N N . GLN A 1 378 ? -5.335 6.291 -15.891 1.00 93.62 378 GLN A N 1
ATOM 2814 C CA . GLN A 1 378 ? -6.718 6.512 -16.330 1.00 93.62 378 GLN A CA 1
ATOM 2815 C C . GLN A 1 378 ? -7.166 5.411 -17.294 1.00 93.62 378 GLN A C 1
ATOM 2817 O O . GLN A 1 378 ? -8.201 4.794 -17.061 1.00 93.62 378 GLN A O 1
ATOM 2822 N N . SER A 1 379 ? -6.345 5.130 -18.305 1.00 93.19 379 SER A N 1
ATOM 2823 C CA . SER A 1 379 ? -6.607 4.161 -19.367 1.00 93.19 379 SER A CA 1
ATOM 2824 C C . SER A 1 379 ? -5.828 2.862 -19.149 1.00 93.19 379 SER A C 1
ATOM 2826 O O . SER A 1 379 ? -4.794 2.593 -19.761 1.00 93.19 379 SER A O 1
ATOM 2828 N N . PHE A 1 380 ? -6.301 2.059 -18.192 1.00 95.50 380 PHE A N 1
ATOM 2829 C CA . PHE A 1 380 ? -5.860 0.673 -18.023 1.00 95.50 380 PHE A CA 1
ATOM 2830 C C . PHE A 1 380 ? -6.643 -0.222 -18.993 1.00 95.50 380 PHE A C 1
ATOM 2832 O O . PHE A 1 380 ? -7.781 -0.597 -18.716 1.00 95.50 380 PHE A O 1
ATOM 2839 N N . GLU A 1 381 ? -6.042 -0.519 -20.143 1.00 91.38 381 GLU A N 1
ATOM 2840 C CA . GLU A 1 381 ? -6.769 -0.984 -21.339 1.00 91.38 381 GLU A CA 1
ATOM 2841 C C . GLU A 1 381 ? -6.145 -2.223 -21.980 1.00 91.38 381 GLU A C 1
ATOM 2843 O O . GLU A 1 381 ? -6.448 -2.591 -23.102 1.00 91.38 381 GLU A O 1
ATOM 2848 N N . THR A 1 382 ? -5.254 -2.925 -21.288 1.00 96.00 382 THR A N 1
ATOM 2849 C CA . THR A 1 382 ? -4.680 -4.152 -21.845 1.00 96.00 382 THR A CA 1
ATOM 2850 C C . THR A 1 382 ? -4.605 -5.247 -20.801 1.00 96.00 382 THR A C 1
ATOM 2852 O O . THR A 1 382 ? -4.007 -5.072 -19.737 1.00 96.00 382 THR A O 1
ATOM 2855 N N . VAL A 1 383 ? -5.139 -6.420 -21.152 1.00 97.25 383 VAL A N 1
ATOM 2856 C CA . VAL A 1 383 ? -4.841 -7.686 -20.484 1.00 97.25 383 VAL A CA 1
ATOM 2857 C C . VAL A 1 383 ? -4.621 -8.799 -21.504 1.00 97.25 383 VAL A C 1
ATOM 2859 O O . VAL A 1 383 ? -5.497 -9.177 -22.273 1.00 97.25 383 VAL A O 1
ATOM 2862 N N . VAL A 1 384 ? -3.449 -9.424 -21.463 1.00 96.00 384 VAL A N 1
ATOM 2863 C CA . VAL A 1 384 ? -3.121 -10.570 -22.316 1.00 96.00 384 VAL A CA 1
ATOM 2864 C C . VAL A 1 384 ? -2.609 -11.699 -21.452 1.00 96.00 384 VAL A C 1
ATOM 2866 O O . VAL A 1 384 ? -1.682 -11.516 -20.671 1.00 96.00 384 VAL A O 1
ATOM 2869 N N . ARG A 1 385 ? -3.151 -12.909 -21.621 1.00 95.69 385 ARG A N 1
ATOM 2870 C CA . ARG A 1 385 ? -2.490 -14.093 -21.069 1.00 95.69 385 ARG A CA 1
ATOM 2871 C C . ARG A 1 385 ? -1.439 -14.588 -22.053 1.00 95.69 385 ARG A C 1
ATOM 2873 O O . ARG A 1 385 ? -1.787 -15.168 -23.085 1.00 95.69 385 ARG A O 1
ATOM 2880 N N . LEU A 1 386 ? -0.176 -14.378 -21.702 1.00 95.06 386 LEU A N 1
ATOM 2881 C CA . LEU A 1 386 ? 0.971 -14.852 -22.462 1.00 95.06 386 LEU A CA 1
ATOM 2882 C C . LEU A 1 386 ? 0.995 -16.385 -22.505 1.00 95.06 386 LEU A C 1
ATOM 2884 O O . LEU A 1 386 ? 0.397 -17.082 -21.677 1.00 95.06 386 LEU A O 1
ATOM 2888 N N . ARG A 1 387 ? 1.707 -16.942 -23.484 1.00 90.75 387 ARG A N 1
ATOM 2889 C CA . ARG A 1 387 ? 1.814 -18.403 -23.680 1.00 90.75 387 ARG A CA 1
ATOM 2890 C C . ARG A 1 387 ? 2.365 -19.179 -22.500 1.00 90.75 387 ARG A C 1
ATOM 2892 O O . ARG A 1 387 ? 2.012 -20.347 -22.337 1.00 90.75 387 ARG A O 1
ATOM 2899 N N . ASP A 1 388 ? 3.259 -18.566 -21.742 1.00 90.62 388 ASP A N 1
ATOM 2900 C CA . ASP A 1 388 ? 3.831 -19.157 -20.533 1.00 90.62 388 ASP A CA 1
ATOM 2901 C C . ASP A 1 388 ? 2.841 -19.163 -19.356 1.00 90.62 388 ASP A C 1
ATOM 2903 O O . ASP A 1 388 ? 3.074 -19.834 -18.354 1.00 90.62 388 ASP A O 1
ATOM 2907 N N . GLY A 1 389 ? 1.692 -18.504 -19.516 1.00 92.38 389 GLY A N 1
ATOM 2908 C CA . GLY A 1 389 ? 0.596 -18.470 -18.565 1.00 92.38 389 GLY A CA 1
ATOM 2909 C C . GLY A 1 389 ? 0.512 -17.187 -17.748 1.00 92.38 389 GLY A C 1
ATOM 2910 O O . GLY A 1 389 ? -0.540 -17.013 -17.125 1.00 92.38 389 GLY A O 1
ATOM 2911 N N . ARG A 1 390 ? 1.541 -16.327 -17.787 1.00 96.56 390 ARG A N 1
ATOM 2912 C CA . ARG A 1 390 ? 1.595 -15.026 -17.100 1.00 96.56 390 ARG A CA 1
ATOM 2913 C C . ARG A 1 390 ? 0.667 -14.007 -17.758 1.00 96.56 390 ARG A C 1
ATOM 2915 O O . ARG A 1 390 ? 0.213 -14.203 -18.889 1.00 96.56 390 ARG A O 1
ATOM 2922 N N . LEU A 1 391 ? 0.366 -12.931 -17.042 1.00 98.12 391 LEU A N 1
ATOM 2923 C CA . LEU A 1 391 ? -0.432 -11.822 -17.557 1.00 98.12 391 LEU A CA 1
ATOM 2924 C C . LEU A 1 391 ? 0.491 -10.700 -18.026 1.00 98.12 391 LEU A C 1
ATOM 2926 O O . LEU A 1 391 ? 1.424 -10.349 -17.321 1.00 98.12 391 LEU A O 1
ATOM 2930 N N . LEU A 1 392 ? 0.226 -10.135 -19.196 1.00 98.12 392 LEU A N 1
ATOM 2931 C CA . LEU A 1 392 ? 0.762 -8.849 -19.622 1.00 98.12 392 LEU A CA 1
ATOM 2932 C C . LEU A 1 392 ? -0.348 -7.816 -19.465 1.00 98.12 392 LEU A C 1
ATOM 2934 O O . LEU A 1 392 ? -1.455 -8.023 -19.967 1.00 98.12 392 LEU A O 1
ATOM 2938 N N . ILE A 1 393 ? -0.035 -6.728 -18.773 1.00 97.88 393 ILE A N 1
ATOM 2939 C CA . ILE A 1 393 ? -0.884 -5.550 -18.624 1.00 97.88 393 ILE A CA 1
ATOM 2940 C C . ILE A 1 393 ? -0.184 -4.334 -19.225 1.00 97.88 393 ILE A C 1
ATOM 2942 O O . ILE A 1 393 ? 1.048 -4.276 -19.241 1.00 97.88 393 ILE A O 1
ATOM 2946 N N . ALA A 1 394 ? -0.963 -3.385 -19.740 1.00 96.75 394 ALA A N 1
ATOM 2947 C CA . ALA A 1 394 ? -0.429 -2.163 -20.332 1.00 96.75 394 ALA A CA 1
ATOM 2948 C C . ALA A 1 394 ? -1.393 -0.980 -20.183 1.00 96.75 394 ALA A C 1
ATOM 2950 O O . ALA A 1 394 ? -2.560 -1.167 -19.821 1.00 96.75 394 ALA A O 1
ATOM 2951 N N . ASN A 1 395 ? -0.890 0.225 -20.451 1.00 95.75 395 ASN A N 1
ATOM 2952 C CA . ASN A 1 395 ? -1.675 1.456 -20.454 1.00 95.75 395 ASN A CA 1
ATOM 2953 C C . ASN A 1 395 ? -1.833 2.067 -21.852 1.00 95.75 395 ASN A C 1
ATOM 2955 O O . ASN A 1 395 ? -0.923 2.004 -22.687 1.00 95.75 395 ASN A O 1
ATOM 2959 N N . ASP A 1 396 ? -2.937 2.790 -22.024 1.00 94.00 396 ASP A N 1
ATOM 2960 C CA . ASP A 1 396 ? -2.976 3.951 -22.902 1.00 94.00 396 ASP A CA 1
ATOM 2961 C C . ASP A 1 396 ? -2.648 5.215 -22.082 1.00 94.00 396 ASP A C 1
ATOM 2963 O O . ASP A 1 396 ? -3.109 5.415 -20.954 1.00 94.00 396 ASP A O 1
ATOM 2967 N N . ASN A 1 397 ? -1.764 6.061 -22.602 1.00 91.38 397 ASN A N 1
ATOM 2968 C CA . ASN A 1 397 ? -1.334 7.286 -21.931 1.00 91.38 397 ASN A CA 1
ATOM 2969 C C . ASN A 1 397 ? -2.103 8.531 -22.408 1.00 91.38 397 ASN A C 1
ATOM 2971 O O . ASN A 1 397 ? -1.799 9.630 -21.936 1.00 91.38 397 ASN A O 1
ATOM 2975 N N . ASN A 1 398 ? -3.078 8.383 -23.319 1.00 90.81 398 ASN A N 1
ATOM 2976 C CA . ASN A 1 398 ? -3.906 9.470 -23.861 1.00 90.81 398 ASN A CA 1
ATOM 2977 C C . ASN A 1 398 ? -3.075 10.715 -24.203 1.00 90.81 398 ASN A C 1
ATOM 2979 O O . ASN A 1 398 ? -3.365 11.833 -23.754 1.00 90.81 398 ASN A O 1
ATOM 2983 N N . TYR A 1 399 ? -1.959 10.520 -24.908 1.00 93.88 399 TYR A N 1
ATOM 2984 C CA . TYR A 1 399 ? -0.930 11.544 -25.052 1.00 93.88 399 TYR A CA 1
ATOM 2985 C C . TYR A 1 399 ? -1.479 12.879 -25.610 1.00 93.88 399 TYR A C 1
ATOM 2987 O O . TYR A 1 399 ? -2.223 12.895 -26.594 1.00 93.88 399 TYR A O 1
ATOM 2995 N N . PRO A 1 400 ? -1.059 14.042 -25.066 1.00 94.19 400 PRO A N 1
ATOM 2996 C CA . PRO A 1 400 ? -0.092 14.229 -23.978 1.00 94.19 400 PRO A CA 1
ATOM 2997 C C . PRO A 1 400 ? -0.745 14.371 -22.588 1.00 94.19 400 PRO A C 1
ATOM 2999 O O . PRO A 1 400 ? -0.177 15.041 -21.726 1.00 94.19 400 PRO A O 1
ATOM 3002 N N . GLY A 1 401 ? -1.959 13.846 -22.396 1.00 92.12 401 GLY A N 1
ATOM 3003 C CA . GLY A 1 401 ? -2.864 14.166 -21.290 1.00 92.12 401 GLY A CA 1
ATOM 3004 C C . GLY A 1 401 ? -2.585 13.474 -19.955 1.00 92.12 401 GLY A C 1
ATOM 3005 O O . GLY A 1 401 ? -2.530 14.177 -18.943 1.00 92.12 401 GLY A O 1
ATOM 3006 N N . ASN A 1 402 ? -2.403 12.150 -19.931 1.00 94.19 402 ASN A N 1
ATOM 3007 C CA . ASN A 1 402 ? -2.272 11.412 -18.665 1.00 94.19 402 ASN A CA 1
ATOM 3008 C C . ASN A 1 402 ? -0.909 11.671 -18.014 1.00 94.19 402 ASN A C 1
ATOM 3010 O O . ASN A 1 402 ? 0.103 11.783 -18.709 1.00 94.19 402 ASN A O 1
ATOM 3014 N N . ALA A 1 403 ? -0.900 11.799 -16.686 1.00 94.38 403 ALA A N 1
ATOM 3015 C CA . ALA A 1 403 ? 0.293 12.083 -15.885 1.00 94.38 403 ALA A CA 1
ATOM 3016 C C . ALA A 1 403 ? 0.226 11.395 -14.507 1.00 94.38 403 ALA A C 1
ATOM 3018 O O . ALA A 1 403 ? 0.545 11.997 -13.476 1.00 94.38 403 ALA A O 1
ATOM 3019 N N . ALA A 1 404 ? -0.225 10.142 -14.497 1.00 94.31 404 ALA A N 1
ATOM 3020 C CA . ALA A 1 404 ? -0.468 9.320 -13.321 1.00 94.31 404 ALA A CA 1
ATOM 3021 C C . ALA A 1 404 ? 0.789 9.116 -12.469 1.00 94.31 404 ALA A C 1
ATOM 3023 O O . ALA A 1 404 ? 0.712 9.138 -11.239 1.00 94.31 404 ALA A O 1
ATOM 3024 N N . ARG A 1 405 ? 1.947 8.897 -13.112 1.00 93.31 405 ARG A N 1
ATOM 3025 C CA . ARG A 1 405 ? 3.213 8.624 -12.414 1.00 93.31 405 ARG A CA 1
ATOM 3026 C C . ARG A 1 405 ? 3.792 9.891 -11.800 1.00 93.31 405 ARG A C 1
ATOM 3028 O O . ARG A 1 405 ? 4.178 9.883 -10.634 1.00 93.31 405 ARG A 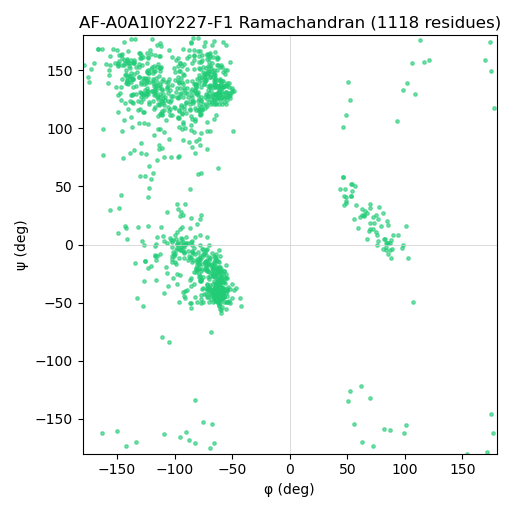O 1
ATOM 3035 N N . VAL A 1 406 ? 3.874 10.965 -12.586 1.00 92.56 406 VAL A N 1
ATOM 3036 C CA . VAL A 1 406 ? 4.476 12.242 -12.179 1.00 92.56 406 VAL A CA 1
ATOM 3037 C C . VAL A 1 406 ? 3.602 13.394 -12.680 1.00 92.56 406 VAL A C 1
ATOM 3039 O O . VAL A 1 406 ? 3.608 13.675 -13.883 1.00 92.56 406 VAL A O 1
ATOM 3042 N N . PRO A 1 407 ? 2.905 14.121 -11.785 1.00 89.62 407 PRO A N 1
ATOM 3043 C CA . PRO A 1 407 ? 2.029 15.217 -12.179 1.00 89.62 407 PRO A CA 1
ATOM 3044 C C . PRO A 1 407 ? 2.720 16.234 -13.098 1.00 89.62 407 PRO A C 1
ATOM 3046 O O . PRO A 1 407 ? 3.797 16.751 -12.794 1.00 89.62 407 PRO A O 1
ATOM 3049 N N . GLY A 1 408 ? 2.084 16.549 -14.228 1.00 91.69 408 GLY A N 1
ATOM 3050 C CA . GLY A 1 408 ? 2.607 17.499 -15.215 1.00 91.69 408 GLY A CA 1
ATOM 3051 C C . GLY A 1 408 ? 3.580 16.910 -16.244 1.00 91.69 408 GLY A C 1
ATOM 3052 O O . GLY A 1 408 ? 4.057 17.658 -17.102 1.00 91.69 408 GLY A O 1
ATOM 3053 N N . THR A 1 409 ? 3.860 15.605 -16.192 1.00 94.25 409 THR A N 1
ATOM 3054 C CA . THR A 1 409 ? 4.687 14.880 -17.169 1.00 94.25 409 THR A CA 1
ATOM 3055 C C . THR A 1 409 ? 3.840 13.803 -17.844 1.00 94.25 409 THR A C 1
ATOM 3057 O O . THR A 1 409 ? 3.222 13.035 -17.117 1.00 94.25 409 THR A O 1
ATOM 3060 N N . PRO A 1 410 ? 3.793 13.721 -19.190 1.00 95.19 410 PRO A N 1
ATOM 3061 C CA . PRO A 1 410 ? 3.053 12.654 -19.854 1.00 95.19 410 PRO A CA 1
ATOM 3062 C C . PRO A 1 410 ? 3.561 11.275 -19.426 1.00 95.19 410 PRO A C 1
ATOM 3064 O O . PRO A 1 410 ? 4.776 11.063 -19.381 1.00 95.19 410 PRO A O 1
ATOM 3067 N N . ASP A 1 411 ? 2.653 10.346 -19.141 1.00 95.12 411 ASP A N 1
ATOM 3068 C CA . ASP A 1 411 ? 3.031 8.980 -18.781 1.00 95.12 411 ASP A CA 1
ATOM 3069 C C . ASP A 1 411 ? 3.702 8.259 -19.956 1.00 95.12 411 ASP A C 1
ATOM 3071 O O . ASP A 1 411 ? 3.233 8.308 -21.096 1.00 95.12 411 ASP A O 1
ATOM 3075 N N . ALA A 1 412 ? 4.783 7.534 -19.669 1.00 95.81 412 ALA A N 1
ATOM 3076 C CA . ALA A 1 412 ? 5.342 6.569 -20.607 1.00 95.81 412 ALA A CA 1
ATOM 3077 C C . ALA A 1 412 ? 4.308 5.478 -20.935 1.00 95.81 412 ALA A C 1
ATOM 3079 O O . ALA A 1 412 ? 3.442 5.151 -20.116 1.00 95.81 412 ALA A O 1
ATOM 3080 N N . THR A 1 413 ? 4.418 4.884 -22.122 1.00 96.62 413 THR A N 1
ATOM 3081 C CA . THR A 1 413 ? 3.722 3.623 -22.390 1.00 96.62 413 THR A CA 1
ATOM 3082 C C . THR A 1 413 ? 4.431 2.528 -21.619 1.00 96.62 413 THR A C 1
ATOM 3084 O O . THR A 1 413 ? 5.649 2.399 -21.702 1.00 96.62 413 THR A O 1
ATOM 3087 N N . GLU A 1 414 ? 3.688 1.738 -20.871 1.00 95.81 414 GLU A N 1
ATOM 3088 C CA . GLU A 1 414 ? 4.205 0.798 -19.898 1.00 95.81 414 GLU A CA 1
ATOM 3089 C C . GLU A 1 414 ? 3.622 -0.584 -20.164 1.00 95.81 414 GLU A C 1
ATOM 3091 O O . GLU A 1 414 ? 2.408 -0.749 -20.224 1.00 95.81 414 GLU A O 1
ATOM 3096 N N . LEU A 1 415 ? 4.495 -1.578 -20.323 1.00 97.88 415 LEU A N 1
ATOM 3097 C CA . LEU A 1 415 ? 4.140 -2.992 -20.356 1.00 97.88 415 LEU A CA 1
ATOM 3098 C C . LEU A 1 415 ? 4.675 -3.633 -19.079 1.00 97.88 415 LEU A C 1
ATOM 3100 O O . LEU A 1 415 ? 5.874 -3.561 -18.806 1.00 97.88 415 LEU A O 1
ATOM 3104 N N . ALA A 1 416 ? 3.805 -4.306 -18.335 1.00 98.19 416 ALA A N 1
ATOM 3105 C CA . ALA A 1 416 ? 4.169 -5.050 -17.138 1.00 98.19 416 ALA A CA 1
ATOM 3106 C C . ALA A 1 416 ? 3.720 -6.509 -17.261 1.00 98.19 416 ALA A C 1
ATOM 3108 O O . ALA A 1 416 ? 2.598 -6.800 -17.677 1.00 98.19 416 ALA A O 1
ATOM 3109 N N . VAL A 1 417 ? 4.605 -7.437 -16.903 1.00 98.50 417 VAL A N 1
ATOM 3110 C CA . VAL A 1 417 ? 4.316 -8.871 -16.843 1.00 98.50 417 VAL A CA 1
ATOM 3111 C C . VAL A 1 417 ? 4.136 -9.271 -15.388 1.00 98.50 417 VAL A C 1
ATOM 3113 O O . VAL A 1 417 ? 5.026 -9.073 -14.563 1.00 98.50 417 VAL A O 1
ATOM 3116 N N . VAL A 1 418 ? 2.988 -9.871 -15.097 1.00 98.44 418 VAL A N 1
ATOM 3117 C CA . VAL A 1 418 ? 2.550 -10.280 -13.767 1.00 98.44 418 VAL A CA 1
ATOM 3118 C C . VAL A 1 418 ? 2.430 -11.798 -13.721 1.00 98.44 418 VAL A C 1
ATOM 3120 O O . VAL A 1 418 ? 1.756 -12.417 -14.553 1.00 98.44 418 VAL A O 1
ATOM 3123 N N . ASP A 1 419 ? 3.080 -12.403 -12.735 1.00 96.81 419 ASP A N 1
ATOM 3124 C CA . ASP A 1 419 ? 2.914 -13.810 -12.395 1.00 96.81 419 ASP A CA 1
ATOM 3125 C C . ASP A 1 419 ? 1.908 -13.966 -11.249 1.00 96.81 419 ASP A C 1
ATOM 3127 O O . ASP A 1 419 ? 1.899 -13.181 -10.308 1.00 96.81 419 ASP A O 1
ATOM 3131 N N . LEU A 1 420 ? 1.047 -14.978 -11.327 1.00 93.06 420 LEU A N 1
ATOM 3132 C CA . LEU A 1 420 ? 0.035 -15.262 -10.306 1.00 93.06 420 LEU A CA 1
ATOM 3133 C C . LEU A 1 420 ? 0.582 -16.347 -9.371 1.00 93.06 420 LEU A C 1
ATOM 3135 O O . LEU A 1 420 ? 0.222 -17.527 -9.484 1.00 93.06 420 LEU A O 1
ATOM 3139 N N . ARG A 1 421 ? 1.510 -15.951 -8.492 1.00 86.56 421 ARG A N 1
ATOM 3140 C CA . ARG A 1 421 ? 2.268 -16.861 -7.626 1.00 86.56 421 ARG A CA 1
ATOM 3141 C C . ARG A 1 421 ? 1.376 -17.422 -6.527 1.00 86.56 421 ARG A C 1
ATOM 3143 O O . ARG A 1 421 ? 0.471 -16.759 -6.033 1.00 86.56 421 ARG A O 1
ATOM 3150 N N . ARG A 1 422 ? 1.630 -18.670 -6.129 1.00 79.62 422 ARG A N 1
ATOM 3151 C CA . ARG A 1 422 ? 0.988 -19.253 -4.947 1.00 79.62 422 ARG A CA 1
ATOM 3152 C C . ARG A 1 422 ? 1.882 -19.058 -3.739 1.00 79.62 422 ARG A C 1
ATOM 3154 O O . ARG A 1 422 ? 2.925 -19.701 -3.671 1.00 79.62 422 ARG A O 1
ATOM 3161 N N . VAL A 1 423 ? 1.436 -18.243 -2.797 1.00 68.44 423 VAL A N 1
ATOM 3162 C CA . VAL A 1 423 ? 2.154 -17.958 -1.553 1.00 68.44 423 VAL A CA 1
ATOM 3163 C C . VAL A 1 423 ? 1.381 -18.525 -0.361 1.00 68.44 423 VAL A C 1
ATOM 3165 O O . VAL A 1 423 ? 0.163 -18.710 -0.453 1.00 68.44 423 VAL A O 1
ATOM 3168 N N . PRO A 1 424 ? 2.040 -18.889 0.749 1.00 59.44 424 PRO A N 1
ATOM 3169 C CA . PRO A 1 424 ? 1.336 -19.138 2.004 1.00 59.44 424 PRO A CA 1
ATOM 3170 C C . PRO A 1 424 ? 0.492 -17.910 2.368 1.00 59.44 424 PRO A C 1
ATOM 3172 O O . PRO A 1 424 ? 0.957 -16.792 2.184 1.00 59.44 424 PRO A O 1
ATOM 3175 N N . ALA A 1 425 ? -0.736 -18.096 2.863 1.00 60.22 425 ALA A N 1
ATOM 3176 C CA . ALA A 1 425 ? -1.426 -16.965 3.482 1.00 60.22 425 ALA A CA 1
ATOM 3177 C C . ALA A 1 425 ? -0.675 -16.574 4.755 1.00 60.22 425 ALA A C 1
ATOM 3179 O O . ALA A 1 425 ? -0.191 -17.469 5.465 1.00 60.22 425 ALA A O 1
ATOM 3180 N N . ALA A 1 426 ? -0.618 -15.278 5.048 1.00 55.97 426 ALA A N 1
ATOM 3181 C CA . ALA A 1 426 ? -0.135 -14.803 6.330 1.00 55.97 426 ALA A CA 1
ATOM 3182 C C . ALA A 1 426 ? -0.910 -15.471 7.477 1.00 55.97 426 ALA A C 1
ATOM 3184 O O . ALA A 1 426 ? -2.072 -15.888 7.338 1.00 55.97 426 ALA A O 1
ATOM 3185 N N . ALA A 1 427 ? -0.241 -15.628 8.619 1.00 53.03 427 ALA A N 1
ATOM 3186 C CA . ALA A 1 427 ? -0.942 -16.046 9.818 1.00 53.03 427 ALA A CA 1
ATOM 3187 C C . ALA A 1 427 ? -1.942 -14.939 10.192 1.00 53.03 427 ALA A C 1
ATOM 3189 O O . ALA A 1 427 ? -1.589 -13.765 10.132 1.00 53.03 427 ALA A O 1
ATOM 3190 N N . PRO A 1 428 ? -3.181 -15.278 10.584 1.00 55.66 428 PRO A N 1
ATOM 3191 C CA . PRO A 1 428 ? -4.102 -14.272 11.087 1.00 55.66 428 PRO A CA 1
ATOM 3192 C C . PRO A 1 428 ? -3.466 -13.596 12.296 1.00 55.66 428 PRO A C 1
ATOM 3194 O O . PRO A 1 428 ? -3.018 -14.299 13.206 1.00 55.66 428 PRO A O 1
ATOM 3197 N N . SER A 1 429 ? -3.447 -12.268 12.309 1.00 63.69 429 SER A N 1
ATOM 3198 C CA . SER A 1 429 ? -2.997 -11.544 13.489 1.00 63.69 429 SER A CA 1
ATOM 3199 C C . SER A 1 429 ? -3.907 -11.813 14.684 1.00 63.69 429 SER A C 1
ATOM 3201 O O . SER A 1 429 ? -5.109 -12.048 14.531 1.00 63.69 429 SER A O 1
ATOM 3203 N N . GLU A 1 430 ? -3.330 -11.749 15.883 1.00 68.62 430 GLU A N 1
ATOM 3204 C CA . GLU A 1 430 ? -4.098 -11.712 17.127 1.00 68.62 430 GLU A CA 1
ATOM 3205 C C . GLU A 1 430 ? -4.843 -10.377 17.309 1.00 68.62 430 GLU A C 1
ATOM 3207 O O . GLU A 1 430 ? -5.791 -10.326 18.088 1.00 68.62 430 GLU A O 1
ATOM 3212 N N . THR A 1 431 ? -4.468 -9.321 16.571 1.00 81.94 431 THR A N 1
ATOM 3213 C CA . THR A 1 431 ? -5.138 -8.014 16.587 1.00 81.94 431 THR A CA 1
ATOM 3214 C C . THR A 1 431 ? -5.692 -7.645 15.217 1.00 81.94 431 THR A C 1
ATOM 3216 O O . THR A 1 431 ? -4.945 -7.519 14.244 1.00 81.94 431 THR A O 1
ATOM 3219 N N . THR A 1 432 ? -6.999 -7.387 15.172 1.00 88.31 432 THR A N 1
ATOM 3220 C CA . THR A 1 432 ? -7.692 -6.931 13.960 1.00 88.31 432 THR A CA 1
ATOM 3221 C C . THR A 1 432 ? -7.527 -5.421 13.776 1.00 88.31 432 THR A C 1
ATOM 3223 O O . THR A 1 432 ? -7.838 -4.641 14.686 1.00 88.31 432 THR A O 1
ATOM 3226 N N . VAL A 1 433 ? -7.125 -4.990 12.581 1.00 92.00 433 VAL A N 1
ATOM 3227 C CA . VAL A 1 433 ? -7.094 -3.577 12.185 1.00 92.00 433 VAL A CA 1
ATOM 3228 C C . VAL A 1 433 ? -8.382 -3.223 11.454 1.00 92.00 433 VAL A C 1
ATOM 3230 O O . VAL A 1 433 ? -8.701 -3.763 10.393 1.00 92.00 433 VAL A O 1
ATOM 3233 N N . ILE A 1 434 ? -9.123 -2.267 12.010 1.00 96.44 434 ILE A N 1
ATOM 3234 C CA . ILE A 1 434 ? -10.374 -1.785 11.434 1.00 96.44 434 ILE A CA 1
ATOM 3235 C C . ILE A 1 434 ? -10.175 -0.365 10.908 1.00 96.44 434 ILE A C 1
ATOM 3237 O O . ILE A 1 434 ? -9.844 0.559 11.655 1.00 96.44 434 ILE A O 1
ATOM 3241 N N . ALA A 1 435 ? -10.419 -0.180 9.613 1.00 97.88 435 ALA A N 1
ATOM 3242 C CA . ALA A 1 435 ? -10.295 1.107 8.951 1.00 97.88 435 ALA A CA 1
ATOM 3243 C C . ALA A 1 435 ? -11.494 2.006 9.258 1.00 97.88 435 ALA A C 1
ATOM 3245 O O . ALA A 1 435 ? -12.542 1.920 8.606 1.00 97.88 435 ALA A O 1
ATOM 3246 N N . HIS A 1 436 ? -11.321 2.872 10.255 1.00 98.50 436 HIS A N 1
ATOM 3247 C CA . HIS A 1 436 ? -12.334 3.808 10.723 1.00 98.50 436 HIS A CA 1
ATOM 3248 C C . HIS A 1 436 ? -12.642 4.832 9.626 1.00 98.50 436 HIS A C 1
ATOM 3250 O O . HIS A 1 436 ? -11.833 5.713 9.307 1.00 98.50 436 HIS A O 1
ATOM 3256 N N . ARG A 1 437 ? -13.837 4.699 9.031 1.00 98.44 437 ARG A N 1
ATOM 3257 C CA . ARG A 1 437 ? -14.286 5.458 7.853 1.00 98.44 437 ARG A CA 1
ATOM 3258 C C . ARG A 1 437 ? -13.424 5.260 6.599 1.00 98.44 437 ARG A C 1
ATOM 3260 O O . ARG A 1 437 ? -13.420 6.118 5.709 1.00 98.44 437 ARG A O 1
ATOM 3267 N N . GLY A 1 438 ? -12.706 4.136 6.525 1.00 97.94 438 GLY A N 1
ATOM 3268 C CA . GLY A 1 438 ? -11.664 3.857 5.532 1.00 97.94 438 GLY A CA 1
ATOM 3269 C C . GLY A 1 438 ? -10.290 4.370 5.974 1.00 97.94 438 GLY A C 1
ATOM 3270 O O . GLY A 1 438 ? -10.056 4.598 7.155 1.00 97.94 438 GLY A O 1
ATOM 3271 N N . ALA A 1 439 ? -9.366 4.568 5.033 1.00 97.12 439 ALA A N 1
ATOM 3272 C CA . ALA A 1 439 ? -8.079 5.221 5.283 1.00 97.12 439 ALA A CA 1
ATOM 3273 C C . ALA A 1 439 ? -8.269 6.745 5.387 1.00 97.12 439 ALA A C 1
ATOM 3275 O O . ALA A 1 439 ? -7.779 7.516 4.557 1.00 97.12 439 ALA A O 1
ATOM 3276 N N . SER A 1 440 ? -9.058 7.180 6.371 1.00 97.88 440 SER A N 1
ATOM 3277 C CA . SER A 1 440 ? -9.489 8.572 6.539 1.00 97.88 440 SER A CA 1
ATOM 3278 C C . SER A 1 440 ? -8.342 9.526 6.903 1.00 97.88 440 SER A C 1
ATOM 3280 O O . SER A 1 440 ? -8.453 10.741 6.725 1.00 97.88 440 SER A O 1
ATOM 3282 N N . GLY A 1 441 ? -7.204 8.992 7.355 1.00 95.44 441 GLY A N 1
ATOM 3283 C CA . GLY A 1 441 ? -5.931 9.702 7.492 1.00 95.44 441 GLY A CA 1
ATOM 3284 C C . GLY A 1 441 ? -5.305 10.120 6.159 1.00 95.44 441 GLY A C 1
ATOM 3285 O O . GLY A 1 441 ? -4.486 11.035 6.130 1.00 95.44 441 GLY A O 1
ATOM 3286 N N . GLU A 1 442 ? -5.720 9.502 5.049 1.00 92.19 442 GLU A N 1
ATOM 3287 C CA . GLU A 1 442 ? -5.119 9.681 3.721 1.00 92.19 442 GLU A CA 1
ATOM 3288 C C . GLU A 1 442 ? -6.108 10.147 2.640 1.00 92.19 442 GLU A C 1
ATOM 3290 O O . GLU A 1 442 ? -5.691 10.619 1.578 1.00 92.19 442 GLU A O 1
ATOM 3295 N N . ARG A 1 443 ? -7.416 9.960 2.848 1.00 95.25 443 ARG A N 1
ATOM 3296 C CA . ARG A 1 443 ? -8.481 10.293 1.890 1.00 95.25 443 ARG A CA 1
ATOM 3297 C C . ARG A 1 443 ? -9.723 10.816 2.624 1.00 95.25 443 ARG A C 1
ATOM 3299 O O . ARG A 1 443 ? -9.935 10.430 3.771 1.00 95.25 443 ARG A O 1
ATOM 3306 N N . PRO A 1 444 ? -10.593 11.607 1.962 1.00 97.31 444 PRO A N 1
ATOM 3307 C CA . PRO A 1 444 ? -11.870 12.013 2.542 1.00 97.31 444 PRO A CA 1
ATOM 3308 C C . PRO A 1 444 ? -12.680 10.807 3.037 1.00 97.31 444 PRO A C 1
ATOM 3310 O O . PRO A 1 444 ? -12.905 9.845 2.291 1.00 97.31 444 PRO A O 1
ATOM 3313 N N . GLU A 1 445 ? -13.111 10.877 4.296 1.00 97.69 445 GLU A N 1
ATOM 3314 C CA . GLU A 1 445 ? -13.810 9.802 5.004 1.00 97.69 445 GLU A CA 1
ATOM 3315 C C . GLU A 1 445 ? -15.080 9.315 4.279 1.00 97.69 445 GLU A C 1
ATOM 3317 O O . GLU A 1 445 ? -15.755 10.073 3.573 1.00 97.69 445 GLU A O 1
ATOM 3322 N N . HIS A 1 446 ? -15.416 8.032 4.461 1.00 98.06 446 HIS A N 1
ATOM 3323 C CA . HIS A 1 446 ? -16.591 7.384 3.861 1.00 98.06 446 HIS A CA 1
ATOM 3324 C C . HIS A 1 446 ? -16.685 7.545 2.341 1.00 98.06 446 HIS A C 1
ATOM 3326 O O . HIS A 1 446 ? -17.748 7.803 1.775 1.00 98.06 446 HIS A O 1
ATOM 3332 N N . THR A 1 447 ? -15.569 7.418 1.643 1.00 97.56 447 THR A N 1
ATOM 3333 C CA . THR A 1 447 ? -15.553 7.310 0.183 1.00 97.56 447 THR A CA 1
ATOM 3334 C C . THR A 1 447 ? -15.090 5.913 -0.197 1.00 97.56 447 THR A C 1
ATOM 3336 O O . THR A 1 447 ? -14.310 5.301 0.529 1.00 97.56 447 THR A O 1
ATOM 3339 N N . LEU A 1 448 ? -15.522 5.398 -1.353 1.00 95.56 448 LEU A N 1
ATOM 3340 C CA . LEU A 1 448 ? -14.983 4.119 -1.838 1.00 95.56 448 LEU A CA 1
ATOM 3341 C C . LEU A 1 448 ? -13.466 4.193 -2.053 1.00 95.56 448 LEU A C 1
ATOM 3343 O O . LEU A 1 448 ? -12.799 3.188 -1.881 1.00 95.56 448 LEU A O 1
ATOM 3347 N N . ALA A 1 449 ? -12.916 5.379 -2.337 1.00 94.81 449 ALA A N 1
ATOM 3348 C CA . ALA A 1 449 ? -11.474 5.601 -2.396 1.00 94.81 449 ALA A CA 1
ATOM 3349 C C . ALA A 1 449 ? -10.786 5.399 -1.036 1.00 94.81 449 ALA A C 1
ATOM 3351 O O . ALA A 1 449 ? -9.743 4.756 -0.967 1.00 94.81 449 ALA A O 1
ATOM 3352 N N . ALA A 1 450 ? -11.366 5.916 0.055 1.00 97.44 450 ALA A N 1
ATOM 3353 C CA . ALA A 1 450 ? -10.837 5.695 1.400 1.00 97.44 450 ALA A CA 1
ATOM 3354 C C . ALA A 1 450 ? -10.932 4.218 1.809 1.00 97.44 450 ALA A C 1
ATOM 3356 O O . ALA A 1 450 ? -9.991 3.683 2.393 1.00 97.44 450 ALA A O 1
ATOM 3357 N N . TYR A 1 451 ? -12.041 3.548 1.485 1.00 97.31 451 TYR A N 1
ATOM 3358 C CA . TYR A 1 451 ? -12.202 2.117 1.750 1.00 97.31 451 TYR A CA 1
ATOM 3359 C C . TYR A 1 451 ? -11.240 1.261 0.940 1.00 97.31 451 TYR A C 1
ATOM 3361 O O . TYR A 1 451 ? -10.570 0.408 1.508 1.00 97.31 451 TYR A O 1
ATOM 3369 N N . GLU A 1 452 ? -11.108 1.528 -0.355 1.00 93.25 452 GLU A N 1
ATOM 3370 C CA . GLU A 1 452 ? -10.157 0.818 -1.200 1.00 93.25 452 GLU A CA 1
ATOM 3371 C C . GLU A 1 452 ? -8.728 1.023 -0.704 1.00 93.25 452 GLU A C 1
ATOM 3373 O O . GLU A 1 452 ? -7.995 0.058 -0.522 1.00 93.25 452 GLU A O 1
ATOM 3378 N N . ARG A 1 453 ? -8.335 2.262 -0.385 1.00 92.19 453 ARG A N 1
ATOM 3379 C CA . ARG A 1 453 ? -6.999 2.532 0.152 1.00 92.19 453 ARG A CA 1
ATOM 3380 C C . ARG A 1 453 ? -6.723 1.752 1.441 1.00 92.19 453 ARG A C 1
ATOM 3382 O O . ARG A 1 453 ? -5.611 1.256 1.605 1.00 92.19 453 ARG A O 1
ATOM 3389 N N . ALA A 1 454 ? -7.719 1.610 2.314 1.00 94.44 454 ALA A N 1
ATOM 3390 C CA . ALA A 1 454 ? -7.612 0.792 3.519 1.00 94.44 454 ALA A CA 1
ATOM 3391 C C . ALA A 1 454 ? -7.449 -0.705 3.217 1.00 94.44 454 ALA A C 1
ATOM 3393 O O . ALA A 1 454 ? -6.622 -1.363 3.838 1.00 94.44 454 ALA A O 1
ATOM 3394 N N . ILE A 1 455 ? -8.191 -1.232 2.242 1.00 91.62 455 ILE A N 1
ATOM 3395 C CA . ILE A 1 455 ? -8.073 -2.623 1.777 1.00 91.62 455 ILE A CA 1
ATOM 3396 C C . ILE A 1 455 ? -6.678 -2.879 1.198 1.00 91.62 455 ILE A C 1
ATOM 3398 O O . ILE A 1 455 ? -6.020 -3.866 1.530 1.00 91.62 455 ILE A O 1
ATOM 3402 N N . LEU A 1 456 ? -6.188 -1.957 0.363 1.00 87.06 456 LEU A N 1
ATOM 3403 C CA . LEU A 1 456 ? -4.836 -2.012 -0.189 1.00 87.06 456 LEU A CA 1
ATOM 3404 C C . LEU A 1 456 ? -3.787 -2.019 0.932 1.00 87.06 456 LEU A C 1
ATOM 3406 O O . LEU A 1 456 ? -2.817 -2.769 0.842 1.00 87.06 456 LEU A O 1
ATOM 3410 N N . ALA A 1 457 ? -4.043 -1.257 1.998 1.00 84.81 457 ALA A N 1
ATOM 3411 C CA . ALA A 1 457 ? -3.268 -1.197 3.235 1.00 84.81 457 ALA A CA 1
ATOM 3412 C C . ALA A 1 457 ? -3.556 -2.339 4.232 1.00 84.81 457 ALA A C 1
ATOM 3414 O O . ALA A 1 457 ? -3.232 -2.201 5.402 1.00 84.81 457 ALA A O 1
ATOM 3415 N N . CYS A 1 458 ? -4.170 -3.443 3.800 1.00 85.19 458 CYS A N 1
ATOM 3416 C CA . CYS A 1 458 ? -4.380 -4.641 4.618 1.00 85.19 458 CYS A CA 1
ATOM 3417 C C . CYS A 1 458 ? -5.291 -4.480 5.842 1.00 85.19 458 CYS A C 1
ATOM 3419 O O . CYS A 1 458 ? -5.197 -5.271 6.774 1.00 85.19 458 CYS A O 1
ATOM 3421 N N . ALA A 1 459 ? -6.219 -3.521 5.832 1.00 90.69 459 ALA A N 1
ATOM 3422 C CA . ALA A 1 459 ? -7.274 -3.496 6.840 1.00 90.69 459 ALA A CA 1
ATOM 3423 C C . ALA A 1 459 ? -8.147 -4.763 6.757 1.00 90.69 459 ALA A C 1
ATOM 3425 O O . ALA A 1 459 ? -8.621 -5.132 5.678 1.00 90.69 459 ALA A O 1
ATOM 3426 N N . ASP A 1 460 ? -8.417 -5.384 7.904 1.00 89.88 460 ASP A N 1
ATOM 3427 C CA . ASP A 1 460 ? -9.279 -6.565 8.003 1.00 89.88 460 ASP A CA 1
ATOM 3428 C C . ASP A 1 460 ? -10.755 -6.206 7.781 1.00 89.88 460 ASP A C 1
ATOM 3430 O O . ASP A 1 460 ? -11.532 -6.985 7.222 1.00 89.88 460 ASP A O 1
ATOM 3434 N N . TYR A 1 461 ? -11.146 -5.006 8.219 1.00 95.56 461 TYR A N 1
ATOM 3435 C CA . TYR A 1 461 ? -12.504 -4.481 8.112 1.00 95.56 461 TYR A CA 1
ATOM 3436 C C . TYR A 1 461 ? -12.510 -3.031 7.630 1.00 95.56 461 TYR A C 1
ATOM 3438 O O . TYR A 1 461 ? -11.664 -2.223 8.018 1.00 95.56 461 TYR A O 1
ATOM 3446 N N . ILE A 1 462 ? -13.543 -2.680 6.867 1.00 98.12 462 ILE A N 1
ATOM 3447 C CA . ILE A 1 462 ? -13.916 -1.295 6.572 1.00 98.12 462 ILE A CA 1
ATOM 3448 C C . ILE A 1 462 ? -15.166 -0.893 7.362 1.00 98.12 462 ILE A C 1
ATOM 3450 O O . ILE A 1 462 ? -16.114 -1.667 7.501 1.00 98.12 462 ILE A O 1
ATOM 3454 N N . GLU A 1 463 ? -15.181 0.331 7.881 1.00 98.38 463 GLU A N 1
ATOM 3455 C CA . GLU A 1 463 ? -16.249 0.828 8.754 1.00 98.38 463 GLU A CA 1
ATOM 3456 C C . GLU A 1 463 ? -17.082 1.913 8.042 1.00 98.38 463 GLU A C 1
ATOM 3458 O O . GLU A 1 463 ? -16.568 2.982 7.690 1.00 98.38 463 GLU A O 1
ATOM 3463 N N . PRO A 1 464 ? -18.355 1.628 7.710 1.00 98.50 464 PRO A N 1
ATOM 3464 C CA . PRO A 1 464 ? -19.298 2.654 7.286 1.00 98.50 464 PRO A CA 1
ATOM 3465 C C . PRO A 1 464 ? -20.250 3.098 8.400 1.00 98.50 464 PRO A C 1
ATOM 3467 O O . PRO A 1 464 ? -21.158 2.366 8.778 1.00 98.50 464 PRO A O 1
ATOM 3470 N N . ASP A 1 465 ? -20.171 4.368 8.783 1.00 98.69 465 ASP A N 1
ATOM 3471 C CA . ASP A 1 465 ? -21.262 5.058 9.467 1.00 98.69 465 ASP A CA 1
ATOM 3472 C C . ASP A 1 465 ? -22.451 5.213 8.515 1.00 98.69 465 ASP A C 1
ATOM 3474 O O . ASP A 1 465 ? -22.270 5.684 7.391 1.00 98.69 465 ASP A O 1
ATOM 3478 N N . LEU A 1 466 ? -23.658 4.833 8.932 1.00 98.69 466 LEU A N 1
ATOM 3479 C CA . LEU A 1 466 ? -24.859 4.834 8.102 1.00 98.69 466 LEU A CA 1
ATOM 3480 C C . LEU A 1 466 ? -25.886 5.864 8.573 1.00 98.69 466 LEU A C 1
ATOM 3482 O O . LEU A 1 466 ? -26.311 5.884 9.730 1.00 98.69 466 LEU A O 1
ATOM 3486 N N . VAL A 1 467 ? -26.346 6.659 7.607 1.00 98.50 467 VAL A N 1
ATOM 3487 C CA . VAL A 1 467 ? -27.494 7.569 7.705 1.00 98.50 467 VAL A CA 1
ATOM 3488 C C . VAL A 1 467 ? -28.421 7.347 6.510 1.00 98.50 467 VAL A C 1
ATOM 3490 O O . VAL A 1 467 ? -28.036 6.730 5.513 1.00 98.50 467 VAL A O 1
ATOM 3493 N N . MET A 1 468 ? -29.653 7.854 6.580 1.00 97.88 468 MET A N 1
ATOM 3494 C CA . MET A 1 468 ? -30.666 7.596 5.554 1.00 97.88 468 MET A CA 1
ATOM 3495 C C . MET A 1 468 ? -31.010 8.833 4.711 1.00 97.88 468 MET A C 1
ATOM 3497 O O . MET A 1 468 ? -31.098 9.962 5.205 1.00 97.88 468 MET A O 1
ATOM 3501 N N . THR A 1 469 ? -31.232 8.614 3.415 1.00 98.50 469 THR A N 1
ATOM 3502 C CA . THR A 1 469 ? -31.773 9.613 2.486 1.00 98.50 469 THR A CA 1
ATOM 3503 C C . THR A 1 469 ? -33.285 9.779 2.643 1.00 98.50 469 THR A C 1
ATOM 3505 O O . THR A 1 469 ? -33.986 8.944 3.213 1.00 98.50 469 THR A O 1
ATOM 3508 N N . LYS A 1 470 ? -33.838 10.840 2.052 1.00 98.06 470 LYS A N 1
ATOM 3509 C CA . LYS A 1 470 ? -35.285 11.107 2.019 1.00 98.06 470 LYS A CA 1
ATOM 3510 C C . LYS A 1 470 ? -36.116 9.964 1.423 1.00 98.06 470 LYS A C 1
ATOM 3512 O O . LYS A 1 470 ? -37.284 9.797 1.770 1.00 98.06 470 LYS A O 1
ATOM 3517 N N . ASP A 1 471 ? -35.548 9.254 0.455 1.00 97.94 471 ASP A N 1
ATOM 3518 C CA . ASP A 1 471 ? -36.157 8.131 -0.259 1.00 97.94 471 ASP A CA 1
ATOM 3519 C C . ASP A 1 471 ? -35.792 6.757 0.329 1.00 97.94 471 ASP A C 1
ATOM 3521 O O . ASP A 1 471 ? -36.120 5.738 -0.276 1.00 97.94 471 ASP A O 1
ATOM 3525 N N . GLY A 1 472 ? -35.212 6.725 1.535 1.00 96.81 472 GLY A N 1
ATOM 3526 C CA . GLY A 1 472 ? -35.041 5.506 2.326 1.00 96.81 472 GLY A CA 1
ATOM 3527 C C . GLY A 1 472 ? -33.794 4.688 1.990 1.00 96.81 472 GLY A C 1
ATOM 3528 O O . GLY A 1 472 ? -33.766 3.493 2.271 1.00 96.81 472 GLY A O 1
ATOM 3529 N N . VAL A 1 473 ? -32.784 5.293 1.359 1.00 98.00 473 VAL A N 1
ATOM 3530 C CA . VAL A 1 473 ? -31.527 4.618 1.008 1.00 98.00 473 VAL A CA 1
ATOM 3531 C C . VAL A 1 473 ? -30.483 4.871 2.092 1.00 98.00 473 VAL A C 1
ATOM 3533 O O . VAL A 1 473 ? -30.304 6.008 2.524 1.00 98.00 473 VAL A O 1
ATOM 3536 N N . LEU A 1 474 ? -29.771 3.822 2.504 1.00 98.50 474 LEU A N 1
ATOM 3537 C CA . LEU A 1 474 ? -28.630 3.930 3.414 1.00 98.50 474 LEU A CA 1
ATOM 3538 C C . LEU A 1 474 ? -27.397 4.439 2.664 1.00 98.50 474 LEU A C 1
ATOM 3540 O O . LEU A 1 474 ? -26.969 3.841 1.671 1.00 98.50 474 LEU A O 1
ATOM 3544 N N . VAL A 1 475 ? -26.816 5.530 3.153 1.00 98.50 475 VAL A N 1
ATOM 3545 C CA . VAL A 1 475 ? -25.581 6.124 2.631 1.00 98.50 475 VAL A CA 1
ATOM 3546 C C . VAL A 1 475 ? -24.540 6.218 3.730 1.00 98.50 475 VAL A C 1
ATOM 3548 O O . VAL A 1 475 ? -24.883 6.414 4.896 1.00 98.50 475 VAL A O 1
ATOM 3551 N N . SER A 1 476 ? -23.267 6.082 3.358 1.00 98.25 476 SER A N 1
ATOM 3552 C CA . SER A 1 476 ? -22.198 6.108 4.345 1.00 98.25 476 SER A CA 1
ATOM 3553 C C . SER A 1 476 ? -21.754 7.535 4.650 1.00 98.25 476 SER A C 1
ATOM 3555 O O . SER A 1 476 ? -21.165 8.183 3.785 1.00 98.25 476 SER A O 1
ATOM 3557 N N . ARG A 1 477 ? -22.041 8.038 5.852 1.00 97.56 477 ARG A N 1
ATOM 3558 C CA . ARG A 1 477 ? -21.591 9.334 6.385 1.00 97.56 477 ARG A CA 1
ATOM 3559 C C . ARG A 1 477 ? -21.647 9.307 7.912 1.00 97.56 477 ARG A C 1
ATOM 3561 O O . ARG A 1 477 ? -22.647 8.874 8.470 1.00 97.56 477 ARG A O 1
ATOM 3568 N N . HIS A 1 478 ? -20.628 9.875 8.557 1.00 96.75 478 HIS A N 1
ATOM 3569 C CA . HIS A 1 478 ? -20.571 9.965 10.016 1.00 96.75 478 HIS A CA 1
ATOM 3570 C C . HIS A 1 478 ? -21.693 10.807 10.633 1.00 96.75 478 HIS A C 1
ATOM 3572 O O . HIS A 1 478 ? -22.193 10.478 11.696 1.00 96.75 478 HIS A O 1
ATOM 3578 N N . GLU A 1 479 ? -22.099 11.901 9.993 1.00 95.94 479 GLU A N 1
ATOM 3579 C CA . GLU A 1 479 ? -23.218 12.726 10.457 1.00 95.94 479 GLU A CA 1
ATOM 3580 C C . GLU A 1 479 ? -24.250 12.853 9.342 1.00 95.94 479 GLU A C 1
ATOM 3582 O O . GLU A 1 479 ? -23.900 12.915 8.157 1.00 95.94 479 GLU A O 1
ATOM 3587 N N . ASN A 1 480 ? -25.525 12.968 9.717 1.00 97.38 480 ASN A N 1
ATOM 3588 C CA . ASN A 1 480 ? -26.564 13.296 8.747 1.00 97.38 480 ASN A CA 1
ATOM 3589 C C . ASN A 1 480 ? -26.473 14.763 8.296 1.00 97.38 480 ASN A C 1
ATOM 3591 O O . ASN A 1 480 ? -26.932 15.087 7.205 1.00 97.38 480 ASN A O 1
ATOM 3595 N N . GLU A 1 481 ? -25.854 15.645 9.090 1.00 98.19 481 GLU A N 1
ATOM 3596 C CA . GLU A 1 481 ? -25.488 17.008 8.690 1.00 98.19 481 GLU A CA 1
ATOM 3597 C C . GLU A 1 481 ? -24.203 16.998 7.839 1.00 98.19 481 GLU A C 1
ATOM 3599 O O . GLU A 1 481 ? -23.132 16.626 8.309 1.00 98.19 481 GLU A O 1
ATOM 3604 N N . ILE A 1 482 ? -24.299 17.423 6.577 1.00 98.06 482 ILE A N 1
ATOM 3605 C CA . ILE A 1 482 ? -23.252 17.225 5.559 1.00 98.06 482 ILE A CA 1
ATOM 3606 C C . ILE A 1 482 ? -22.547 18.515 5.112 1.00 98.06 482 ILE A C 1
ATOM 3608 O O . ILE A 1 482 ? -21.861 18.515 4.086 1.00 98.06 482 ILE A O 1
ATOM 3612 N N . SER A 1 483 ? -22.683 19.627 5.847 1.00 97.00 483 SER A N 1
ATOM 3613 C CA . SER A 1 483 ? -22.043 20.905 5.479 1.00 97.00 483 SER A CA 1
ATOM 3614 C C . SER A 1 483 ? -20.518 20.822 5.434 1.00 97.00 483 SER A C 1
ATOM 3616 O O . SER A 1 483 ? -19.905 21.505 4.620 1.00 97.00 483 SER A O 1
ATOM 3618 N N . GLY A 1 484 ? -19.917 20.054 6.349 1.00 95.56 484 GLY A N 1
ATOM 3619 C CA . GLY A 1 484 ? -18.462 19.980 6.534 1.00 95.56 484 GLY A CA 1
ATOM 3620 C C . GLY A 1 484 ? -17.773 18.824 5.809 1.00 95.56 484 GLY A C 1
ATOM 3621 O O . GLY A 1 484 ? -16.557 18.727 5.872 1.00 95.56 484 GLY A O 1
ATOM 3622 N N . THR A 1 485 ? -18.531 17.942 5.157 1.00 96.94 485 THR A N 1
ATOM 3623 C CA . THR A 1 485 ? -18.019 16.710 4.521 1.00 96.94 485 THR A CA 1
ATOM 3624 C C . THR A 1 485 ? -18.453 16.579 3.062 1.00 96.94 485 THR A C 1
ATOM 3626 O O . THR A 1 485 ? -18.161 15.582 2.396 1.00 96.94 485 THR A O 1
ATOM 3629 N N . THR A 1 486 ? -19.156 17.589 2.538 1.00 98.31 486 THR A N 1
ATOM 3630 C CA . THR A 1 486 ? -19.526 17.682 1.125 1.00 98.31 486 THR A CA 1
ATOM 3631 C C . THR A 1 486 ? -19.407 19.109 0.597 1.00 98.31 486 THR A C 1
ATOM 3633 O O . THR A 1 486 ? -19.358 20.080 1.350 1.00 98.31 486 THR A O 1
ATOM 3636 N N . ASP A 1 487 ? -19.452 19.256 -0.723 1.00 97.56 487 ASP A N 1
ATOM 3637 C CA . ASP A 1 487 ? -19.476 20.549 -1.405 1.00 97.56 487 ASP A CA 1
ATOM 3638 C C . ASP A 1 487 ? -20.853 21.256 -1.404 1.00 97.56 487 ASP A C 1
ATOM 3640 O O . ASP A 1 487 ? -21.009 22.301 -2.048 1.00 97.56 487 ASP A O 1
ATOM 3644 N N . VAL A 1 488 ? -21.852 20.744 -0.664 1.00 98.38 488 VAL A N 1
ATOM 3645 C CA . VAL A 1 488 ? -23.256 21.211 -0.681 1.00 98.38 488 VAL A CA 1
ATOM 3646 C C . VAL A 1 488 ? -23.412 22.712 -0.441 1.00 98.38 488 VAL A C 1
ATOM 3648 O O . VAL A 1 488 ? -24.237 23.364 -1.083 1.00 98.38 488 VAL A O 1
ATOM 3651 N N . ALA A 1 489 ? -22.581 23.296 0.427 1.00 96.81 489 ALA A N 1
ATOM 3652 C CA . ALA A 1 489 ? -22.632 24.720 0.751 1.00 96.81 489 ALA A CA 1
ATOM 3653 C C . ALA A 1 489 ? -22.325 25.625 -0.458 1.00 96.81 489 ALA A C 1
ATOM 3655 O O . ALA A 1 489 ? -22.699 26.800 -0.466 1.00 96.81 489 ALA A O 1
ATOM 3656 N N . THR A 1 490 ? -21.665 25.083 -1.487 1.00 96.31 490 THR A N 1
ATOM 3657 C CA . THR A 1 490 ? -21.308 25.797 -2.720 1.00 96.31 490 THR A CA 1
ATOM 3658 C C . THR A 1 490 ? -22.283 25.556 -3.874 1.00 96.31 490 THR A C 1
ATOM 3660 O O . THR A 1 490 ? -22.133 26.191 -4.917 1.00 96.31 490 THR A O 1
ATOM 3663 N N . ARG A 1 491 ? -23.306 24.703 -3.693 1.00 96.88 491 ARG A N 1
ATOM 3664 C CA . ARG A 1 491 ? -24.297 24.326 -4.718 1.00 96.88 491 ARG A CA 1
ATOM 3665 C C . ARG A 1 491 ? -25.550 25.216 -4.660 1.00 96.88 491 ARG A C 1
ATOM 3667 O O . ARG A 1 491 ? -26.393 25.033 -3.774 1.00 96.88 491 ARG A O 1
ATOM 3674 N N . PRO A 1 492 ? -25.730 26.187 -5.580 1.00 96.88 492 PRO A N 1
ATOM 3675 C CA . PRO A 1 492 ? -26.837 27.145 -5.503 1.00 96.88 492 PRO A CA 1
ATOM 3676 C C . PRO A 1 492 ? -28.225 26.497 -5.564 1.00 96.88 492 PRO A C 1
ATOM 3678 O O . PRO A 1 492 ? -29.164 26.995 -4.944 1.00 96.88 492 PRO A O 1
ATOM 3681 N N . GLU A 1 493 ? -28.358 25.383 -6.282 1.00 97.69 493 GLU A N 1
ATOM 3682 C CA . GLU A 1 493 ? -29.587 24.599 -6.420 1.00 97.69 493 GLU A CA 1
ATOM 3683 C C . GLU A 1 493 ? -30.093 24.007 -5.094 1.00 97.69 493 GLU A C 1
ATOM 3685 O O . GLU A 1 493 ? -31.290 23.740 -4.964 1.00 97.69 493 GLU A O 1
ATOM 3690 N N . PHE A 1 494 ? -29.220 23.868 -4.090 1.00 98.19 494 PHE A N 1
ATOM 3691 C CA . PHE A 1 494 ? -29.558 23.321 -2.775 1.00 98.19 494 PHE A CA 1
ATOM 3692 C C . PHE A 1 494 ? -29.559 24.364 -1.654 1.00 98.19 494 PHE A C 1
ATOM 3694 O O . PHE A 1 494 ? -29.851 24.019 -0.511 1.00 98.19 494 PHE A O 1
ATOM 3701 N N . ALA A 1 495 ? -29.321 25.646 -1.942 1.00 97.00 495 ALA A N 1
ATOM 3702 C CA . ALA A 1 495 ? -29.266 26.697 -0.920 1.00 97.00 495 ALA A CA 1
ATOM 3703 C C . ALA A 1 495 ? -30.533 26.758 -0.037 1.00 97.00 495 ALA A C 1
ATOM 3705 O O . ALA A 1 495 ? -30.440 26.923 1.180 1.00 97.00 495 ALA A O 1
ATOM 3706 N N . ASP A 1 496 ? -31.711 26.537 -0.631 1.00 97.00 496 ASP A N 1
ATOM 3707 C CA . ASP A 1 496 ? -33.009 26.545 0.062 1.00 97.00 496 ASP A CA 1
ATOM 3708 C C . ASP A 1 496 ? -33.252 25.308 0.956 1.00 97.00 496 ASP A C 1
ATOM 3710 O O . ASP A 1 496 ? -34.262 25.249 1.658 1.00 97.00 496 ASP A O 1
ATOM 3714 N N . ARG A 1 497 ? -32.367 24.299 0.928 1.00 97.75 497 ARG A N 1
ATOM 3715 C CA . ARG A 1 497 ? -32.424 23.114 1.809 1.00 97.75 497 ARG A CA 1
ATOM 3716 C C . ARG A 1 497 ? -31.747 23.337 3.159 1.00 97.75 497 ARG A C 1
ATOM 3718 O O . ARG A 1 497 ? -31.936 22.528 4.060 1.00 97.75 497 ARG A O 1
ATOM 3725 N N . ARG A 1 498 ? -31.003 24.434 3.327 1.00 98.38 498 ARG A N 1
ATOM 3726 C CA . ARG A 1 498 ? -30.355 24.748 4.599 1.00 98.38 498 ARG A CA 1
ATOM 3727 C C . ARG A 1 498 ? -31.404 24.992 5.684 1.00 98.38 498 ARG A C 1
ATOM 3729 O O . ARG A 1 498 ? -32.219 25.907 5.564 1.00 98.38 498 ARG A O 1
ATOM 3736 N N . THR A 1 499 ? -31.363 24.225 6.764 1.00 98.44 499 THR A N 1
ATOM 3737 C CA . THR A 1 499 ? -32.369 24.273 7.834 1.00 98.44 499 THR A CA 1
ATOM 3738 C C . THR A 1 499 ? -31.743 24.045 9.209 1.00 98.44 499 THR A C 1
ATOM 3740 O O . THR A 1 499 ? -30.547 23.788 9.311 1.00 98.44 499 THR A O 1
ATOM 3743 N N . THR A 1 500 ? -32.534 24.178 10.275 1.00 98.38 500 THR A N 1
ATOM 3744 C CA . THR A 1 500 ? -32.134 23.842 11.647 1.00 98.38 500 THR A CA 1
ATOM 3745 C C . THR A 1 500 ? -32.935 22.638 12.126 1.00 98.38 500 THR A C 1
ATOM 3747 O O . THR A 1 500 ? -34.167 22.680 12.088 1.00 98.38 500 THR A O 1
ATOM 3750 N N . LYS A 1 501 ? -32.256 21.596 12.613 1.00 97.88 501 LYS A N 1
ATOM 3751 C CA . LYS A 1 501 ? -32.878 20.393 13.186 1.00 97.88 501 LYS A CA 1
ATOM 3752 C C . LYS A 1 501 ? -32.300 20.092 14.562 1.00 97.88 501 LYS A C 1
ATOM 3754 O O . LYS A 1 501 ? -31.190 20.513 14.874 1.00 97.88 501 LYS A O 1
ATOM 3759 N N . THR A 1 502 ? -33.077 19.401 15.389 1.00 96.56 502 THR A N 1
ATOM 3760 C CA . THR A 1 502 ? -32.608 18.885 16.676 1.00 96.56 502 THR A CA 1
ATOM 3761 C C . THR A 1 502 ? -32.381 17.390 16.534 1.00 96.56 502 THR A C 1
ATOM 3763 O O . THR A 1 502 ? -33.353 16.659 16.369 1.00 96.56 502 THR A O 1
ATOM 3766 N N . VAL A 1 503 ? -31.120 16.976 16.595 1.00 95.50 503 VAL A N 1
ATOM 3767 C CA . VAL A 1 503 ? -30.674 15.580 16.539 1.00 95.50 503 VAL A CA 1
ATOM 3768 C C . VAL A 1 503 ? -30.115 15.253 17.920 1.00 95.50 503 VAL A C 1
ATOM 3770 O O . VAL A 1 503 ? -29.311 16.019 18.453 1.00 95.50 503 VAL A O 1
ATOM 3773 N N . ASP A 1 504 ? -30.652 14.216 18.559 1.00 93.12 504 ASP A N 1
ATOM 3774 C CA . ASP A 1 504 ? -30.266 13.747 19.900 1.00 93.12 504 ASP A CA 1
ATOM 3775 C C . ASP A 1 504 ? -30.194 14.855 20.967 1.00 93.12 504 ASP A C 1
ATOM 3777 O O . ASP A 1 504 ? -29.297 14.936 21.803 1.00 93.12 504 ASP A O 1
ATOM 3781 N N . GLY A 1 505 ? -31.167 15.770 20.923 1.00 90.62 505 GLY A N 1
ATOM 3782 C CA . GLY A 1 505 ? -31.274 16.897 21.856 1.00 90.62 505 GLY A CA 1
ATOM 3783 C C . GLY A 1 505 ? -30.387 18.104 21.527 1.00 90.62 505 GLY A C 1
ATOM 3784 O O . GLY A 1 505 ? -30.541 19.149 22.167 1.00 90.62 505 GLY A O 1
ATOM 3785 N N . THR A 1 506 ? -29.539 18.020 20.499 1.00 93.94 506 THR A N 1
ATOM 3786 C CA . THR A 1 506 ? -28.641 19.098 20.059 1.00 93.94 506 THR A CA 1
ATOM 3787 C C . THR A 1 506 ? -29.139 19.742 18.767 1.00 93.94 506 THR A C 1
ATOM 3789 O O . THR A 1 506 ? -29.598 19.070 17.850 1.00 93.94 506 THR A O 1
ATOM 3792 N N . ALA A 1 507 ? -29.105 21.077 18.688 1.00 97.19 507 ALA A N 1
ATOM 3793 C CA . ALA A 1 507 ? -29.559 21.817 17.512 1.00 97.19 507 ALA A CA 1
ATOM 3794 C C . ALA A 1 507 ? -28.417 22.051 16.510 1.00 97.19 507 ALA A C 1
ATOM 3796 O O . ALA A 1 507 ? -27.453 22.748 16.825 1.00 97.19 507 ALA A O 1
ATOM 3797 N N . TYR A 1 508 ? -28.588 21.569 15.281 1.00 97.44 508 TYR A N 1
ATOM 3798 C CA . TYR A 1 508 ? -27.660 21.742 14.161 1.00 97.44 508 TYR A CA 1
ATOM 3799 C C . TYR A 1 508 ? -28.295 22.601 13.075 1.00 97.44 508 TYR A C 1
ATOM 3801 O O . TYR A 1 508 ? -29.506 22.547 12.870 1.00 97.44 508 TYR A O 1
ATOM 3809 N N . THR A 1 509 ? -27.501 23.423 12.384 1.00 98.25 509 THR A N 1
ATOM 3810 C CA . THR A 1 509 ? -27.977 24.233 11.252 1.00 98.25 509 THR A CA 1
ATOM 3811 C C . THR A 1 509 ? -27.104 24.021 10.028 1.00 98.25 509 THR A C 1
ATOM 3813 O O . THR A 1 509 ? -25.963 24.479 10.010 1.00 98.25 509 THR A O 1
ATOM 3816 N N . GLY A 1 510 ? -27.676 23.433 8.985 1.00 98.25 510 GLY A N 1
ATOM 3817 C CA . GLY A 1 510 ? -26.942 23.020 7.798 1.00 98.25 510 GLY A CA 1
ATOM 3818 C C . GLY A 1 510 ? -27.826 22.252 6.821 1.00 98.25 510 GLY A C 1
ATOM 3819 O O . GLY A 1 510 ? -29.009 22.581 6.687 1.00 98.25 510 GLY A O 1
ATOM 3820 N N . TRP A 1 511 ? -27.256 21.272 6.132 1.00 98.62 511 TRP A N 1
ATOM 3821 C CA . TRP A 1 511 ? -27.943 20.429 5.153 1.00 98.62 511 TRP A CA 1
ATOM 3822 C C . TRP A 1 511 ? -27.933 18.993 5.640 1.00 98.62 511 TRP A C 1
ATOM 3824 O O . TRP A 1 511 ? -26.890 18.511 6.060 1.00 98.62 511 TRP A O 1
ATOM 3834 N N . PHE A 1 512 ? -29.079 18.323 5.572 1.00 98.75 512 PHE A N 1
ATOM 3835 C CA . PHE A 1 512 ? -29.247 17.009 6.181 1.00 98.75 512 PHE A CA 1
ATOM 3836 C C . PHE A 1 512 ? -29.559 15.950 5.132 1.00 98.75 512 PHE A C 1
ATOM 3838 O O . PHE A 1 512 ? -30.401 16.207 4.274 1.00 98.75 512 PHE A O 1
ATOM 3845 N N . THR A 1 513 ? -28.936 14.773 5.202 1.00 98.50 513 THR A N 1
ATOM 3846 C CA . THR A 1 513 ? -29.114 13.677 4.230 1.00 98.50 513 THR A CA 1
ATOM 3847 C C . THR A 1 513 ? -30.578 13.317 3.997 1.00 98.50 513 THR A C 1
ATOM 3849 O O . THR A 1 513 ? -30.988 13.112 2.854 1.00 98.50 513 THR A O 1
ATOM 3852 N N . GLU A 1 514 ? -31.407 13.340 5.040 1.00 98.44 514 GLU A N 1
ATOM 3853 C CA . GLU A 1 514 ? -32.830 13.006 4.948 1.00 98.44 514 GLU A CA 1
ATOM 3854 C C . GLU A 1 514 ? -33.690 14.072 4.233 1.00 98.44 514 GLU A C 1
ATOM 3856 O O . GLU A 1 514 ? -34.885 13.869 4.009 1.00 98.44 514 GLU A O 1
ATOM 3861 N N . ASP A 1 515 ? -33.107 15.213 3.847 1.00 98.38 515 ASP A N 1
ATOM 3862 C CA . ASP A 1 515 ? -33.768 16.236 3.025 1.00 98.38 515 ASP A CA 1
ATOM 3863 C C . ASP A 1 515 ? -33.505 16.059 1.516 1.00 98.38 515 ASP A C 1
ATOM 3865 O O . ASP A 1 515 ? -34.117 16.762 0.697 1.00 98.38 515 ASP A O 1
ATOM 3869 N N . PHE A 1 516 ? -32.644 15.106 1.144 1.00 98.62 516 PHE A N 1
ATOM 3870 C CA . PHE A 1 516 ? -32.229 14.813 -0.228 1.00 98.62 516 PHE A CA 1
ATOM 3871 C C . PHE A 1 516 ? -32.603 13.388 -0.630 1.00 98.62 516 PHE A C 1
ATOM 3873 O O . PHE A 1 516 ? -32.509 12.455 0.161 1.00 98.62 516 PHE A O 1
ATOM 3880 N N . THR A 1 517 ? -33.011 13.210 -1.882 1.00 98.44 517 THR A N 1
ATOM 3881 C CA . THR A 1 517 ? -33.056 11.879 -2.512 1.00 98.44 517 THR A CA 1
ATOM 3882 C C . THR A 1 517 ? -31.643 11.378 -2.813 1.00 98.44 517 THR A C 1
ATOM 3884 O O . THR A 1 517 ? -30.725 12.191 -2.962 1.00 98.44 517 THR A O 1
ATOM 3887 N N . LEU A 1 518 ? -31.458 10.066 -2.993 1.00 97.38 518 LEU A N 1
ATOM 3888 C CA . LEU A 1 518 ? -30.162 9.522 -3.424 1.00 97.38 518 LEU A CA 1
ATOM 3889 C C . LEU A 1 518 ? -29.681 10.180 -4.728 1.00 97.38 518 LEU A C 1
ATOM 3891 O O . LEU A 1 518 ? -28.511 10.534 -4.853 1.00 97.38 518 LEU A O 1
ATOM 3895 N N . ALA A 1 519 ? -30.592 10.391 -5.682 1.00 95.75 519 ALA A N 1
ATOM 3896 C CA . ALA A 1 519 ? -30.274 11.022 -6.961 1.00 95.75 519 ALA A CA 1
ATOM 3897 C C . ALA A 1 519 ? -29.753 12.461 -6.800 1.00 95.75 519 ALA A C 1
ATOM 3899 O O . ALA A 1 519 ? -28.852 12.865 -7.529 1.00 95.75 519 ALA A O 1
ATOM 3900 N N . GLU A 1 520 ? -30.287 13.233 -5.845 1.00 97.31 520 GLU A N 1
ATOM 3901 C CA . GLU A 1 520 ? -29.756 14.562 -5.521 1.00 97.31 520 GLU A CA 1
ATOM 3902 C C . GLU A 1 520 ? -28.390 14.452 -4.821 1.00 97.31 520 GLU A C 1
ATOM 3904 O O . GLU A 1 520 ? -27.457 15.150 -5.218 1.00 97.31 520 GLU A O 1
ATOM 3909 N N . LEU A 1 521 ? -28.228 13.548 -3.843 1.00 96.69 521 LEU A N 1
ATOM 3910 C CA . LEU A 1 521 ? -26.953 13.364 -3.129 1.00 96.69 521 LEU A CA 1
ATOM 3911 C C . LEU A 1 521 ? -25.806 12.925 -4.045 1.00 96.69 521 LEU A C 1
ATOM 3913 O O . LEU A 1 521 ? -24.683 13.386 -3.863 1.00 96.69 521 LEU A O 1
ATOM 3917 N N . ARG A 1 522 ? -26.073 12.108 -5.070 1.00 94.44 522 ARG A N 1
ATOM 3918 C CA . ARG A 1 522 ? -25.066 11.696 -6.070 1.00 94.44 522 ARG A CA 1
ATOM 3919 C C . ARG A 1 522 ? -24.471 12.854 -6.865 1.00 94.44 522 ARG A C 1
ATOM 3921 O O . ARG A 1 522 ? -23.387 12.731 -7.433 1.00 94.44 522 ARG A O 1
ATOM 3928 N N . THR A 1 523 ? -25.146 14.001 -6.895 1.00 96.00 523 THR A N 1
ATOM 3929 C CA . THR A 1 523 ? -24.609 15.203 -7.544 1.00 96.00 523 THR A CA 1
ATOM 3930 C C . THR A 1 523 ? -23.570 15.933 -6.693 1.00 96.00 523 THR A C 1
ATOM 3932 O O . THR A 1 523 ? -22.822 16.746 -7.242 1.00 96.00 523 THR A O 1
ATOM 3935 N N . LEU A 1 524 ? -23.510 15.653 -5.386 1.00 97.56 524 LEU A N 1
ATOM 3936 C CA . LEU A 1 524 ? -22.554 16.234 -4.445 1.00 97.56 524 LEU A CA 1
ATOM 3937 C C . LEU A 1 524 ? -21.220 15.488 -4.479 1.00 97.56 524 LEU A C 1
ATOM 3939 O O . LEU A 1 524 ? -21.123 14.357 -4.967 1.00 97.56 524 LEU A O 1
ATOM 3943 N N . ARG A 1 525 ? -20.179 16.133 -3.963 1.00 97.44 525 ARG A N 1
ATOM 3944 C CA . ARG A 1 525 ? -18.839 15.555 -3.849 1.00 97.44 525 ARG A CA 1
ATOM 3945 C C . ARG A 1 525 ? -18.322 15.656 -2.426 1.00 97.44 525 ARG A C 1
ATOM 3947 O O . ARG A 1 525 ? -18.579 16.649 -1.748 1.00 97.44 525 ARG A O 1
ATOM 3954 N N . ALA A 1 526 ? -17.633 14.610 -1.981 1.00 97.88 526 ALA A N 1
ATOM 3955 C CA . ALA A 1 526 ? -16.994 14.555 -0.675 1.00 97.88 526 ALA A CA 1
ATOM 3956 C C . ALA A 1 526 ? -15.854 15.581 -0.580 1.00 97.88 526 ALA A C 1
ATOM 3958 O O . ALA A 1 526 ? -15.187 15.866 -1.579 1.00 97.88 526 ALA A O 1
ATOM 3959 N N . VAL A 1 527 ? -15.642 16.110 0.623 1.00 97.69 527 VAL A N 1
ATOM 3960 C CA . VAL A 1 527 ? -14.498 16.967 0.965 1.00 97.69 527 VAL A CA 1
ATOM 3961 C C . VAL A 1 527 ? -13.910 16.537 2.307 1.00 97.69 527 VAL A C 1
ATOM 3963 O O . VAL A 1 527 ? -14.605 15.916 3.115 1.00 97.69 527 VAL A O 1
ATOM 3966 N N . GLU A 1 528 ? -12.639 16.853 2.535 1.00 96.38 528 GLU A N 1
ATOM 3967 C CA . GLU A 1 528 ? -11.924 16.579 3.780 1.00 96.38 528 GLU A CA 1
ATOM 3968 C C . GLU A 1 528 ? -12.576 17.300 4.974 1.00 96.38 528 GLU A C 1
ATOM 3970 O O . GLU A 1 528 ? -12.827 18.507 4.940 1.00 96.38 528 GLU A O 1
ATOM 3975 N N . ARG A 1 529 ? -12.825 16.553 6.057 1.00 94.81 529 ARG A N 1
ATOM 3976 C CA . ARG A 1 529 ? -13.478 17.047 7.278 1.00 94.81 529 ARG A CA 1
ATOM 3977 C C . ARG A 1 529 ? -12.531 17.865 8.159 1.00 94.81 529 ARG A C 1
ATOM 3979 O O . ARG A 1 529 ? -12.980 18.755 8.881 1.00 94.81 529 ARG A O 1
ATOM 3986 N N . LEU A 1 530 ? -11.237 17.549 8.128 1.00 95.69 530 LEU A N 1
ATOM 3987 C CA . LEU A 1 530 ? -10.180 18.136 8.952 1.00 95.69 530 LEU A CA 1
ATOM 3988 C C . LEU A 1 530 ? -9.086 18.801 8.089 1.00 95.69 530 LEU A C 1
ATOM 3990 O O . LEU A 1 530 ? -7.909 18.472 8.239 1.00 95.69 530 LEU A O 1
ATOM 3994 N N . PRO A 1 531 ? -9.410 19.764 7.205 1.00 95.19 531 PRO A N 1
ATOM 3995 C CA . PRO A 1 531 ? -8.461 20.302 6.220 1.00 95.19 531 PRO A CA 1
ATOM 3996 C C . PRO A 1 531 ? -7.251 21.012 6.850 1.00 95.19 531 PRO A C 1
ATOM 3998 O O . PRO A 1 531 ? -6.203 21.148 6.224 1.00 95.19 531 PRO A O 1
ATOM 4001 N N . GLU A 1 532 ? -7.380 21.466 8.096 1.00 95.31 532 GLU A N 1
ATOM 4002 C CA . GLU A 1 532 ? -6.308 22.125 8.850 1.00 95.31 532 GLU A CA 1
ATOM 4003 C C . GLU A 1 532 ? -5.350 21.126 9.518 1.00 95.31 532 GLU A C 1
ATOM 4005 O O . GLU A 1 532 ? -4.204 21.479 9.795 1.00 95.31 532 GLU A O 1
ATOM 4010 N N . VAL A 1 533 ? -5.811 19.896 9.769 1.00 95.69 533 VAL A N 1
ATOM 4011 C CA . VAL A 1 533 ? -5.011 18.795 10.332 1.00 95.69 533 VAL A CA 1
ATOM 4012 C C . VAL A 1 533 ? -4.411 17.952 9.208 1.00 95.69 533 VAL A C 1
ATOM 4014 O O . VAL A 1 533 ? -3.235 17.608 9.257 1.00 95.69 533 VAL A O 1
ATOM 4017 N N . ARG A 1 534 ? -5.198 17.687 8.156 1.00 94.88 534 ARG A N 1
ATOM 4018 C CA . ARG A 1 534 ? -4.860 16.837 7.005 1.00 94.88 534 ARG A CA 1
ATOM 4019 C C . ARG A 1 534 ? -4.894 17.628 5.691 1.00 94.88 534 ARG A C 1
ATOM 4021 O O . ARG A 1 534 ? -5.665 17.299 4.791 1.00 94.88 534 ARG A O 1
ATOM 4028 N N . PRO A 1 535 ? -4.059 18.671 5.520 1.00 90.81 535 PRO A N 1
ATOM 4029 C CA . PRO A 1 535 ? -4.084 19.489 4.307 1.00 90.81 535 PRO A CA 1
ATOM 4030 C C . PRO A 1 535 ? -3.791 18.681 3.034 1.00 90.81 535 PRO A C 1
ATOM 4032 O O . PRO A 1 535 ? -4.312 19.019 1.974 1.00 90.81 535 PRO A O 1
ATOM 4035 N N . GLY A 1 536 ? -3.015 17.593 3.125 1.00 88.88 536 GLY A N 1
ATOM 4036 C CA . GLY A 1 536 ? -2.755 16.689 1.998 1.00 88.88 536 GLY A CA 1
ATOM 4037 C C . GLY A 1 536 ? -4.018 16.026 1.435 1.00 88.88 536 GLY A C 1
ATOM 4038 O O . GLY A 1 536 ? -4.120 15.850 0.223 1.00 88.88 536 GLY A O 1
ATOM 4039 N N . ASN A 1 537 ? -5.018 15.752 2.279 1.00 92.31 537 ASN A N 1
ATOM 4040 C CA . ASN A 1 537 ? -6.266 15.120 1.846 1.00 92.31 537 ASN A CA 1
ATOM 4041 C C . ASN A 1 537 ? -7.142 16.058 1.003 1.00 92.31 537 ASN A C 1
ATOM 4043 O O . ASN A 1 537 ? -7.935 15.585 0.191 1.00 92.31 537 ASN A O 1
ATOM 4047 N N . THR A 1 538 ? -6.964 17.379 1.127 1.00 94.31 538 THR A N 1
ATOM 4048 C CA . THR A 1 538 ? -7.726 18.368 0.339 1.00 94.31 538 THR A CA 1
ATOM 4049 C C . THR A 1 538 ? -7.433 18.291 -1.162 1.00 94.31 538 THR A C 1
ATOM 4051 O O . THR A 1 538 ? -8.220 18.772 -1.973 1.00 94.31 538 THR A O 1
ATOM 4054 N N . ALA A 1 539 ? -6.343 17.622 -1.563 1.00 91.62 539 ALA A N 1
ATOM 4055 C CA . ALA A 1 539 ? -6.074 17.296 -2.963 1.00 91.62 539 ALA A CA 1
ATOM 4056 C C . ALA A 1 539 ? -7.163 16.400 -3.591 1.00 91.62 539 ALA A C 1
ATOM 4058 O O . ALA A 1 539 ? -7.280 16.356 -4.814 1.00 91.62 539 ALA A O 1
ATOM 4059 N N . PHE A 1 540 ? -7.964 15.714 -2.768 1.00 95.62 540 PHE A N 1
ATOM 4060 C CA . PHE A 1 540 ? -9.054 14.836 -3.197 1.00 95.62 540 PHE A CA 1
ATOM 4061 C C . PHE A 1 540 ? -10.450 15.462 -3.055 1.00 95.62 540 PHE A C 1
ATOM 4063 O O . PHE A 1 540 ? -11.454 14.804 -3.356 1.00 95.62 540 PHE A O 1
ATOM 4070 N N . ASP A 1 541 ? -10.537 16.718 -2.611 1.00 96.06 541 ASP A N 1
ATOM 4071 C CA . ASP A 1 541 ? -11.807 17.431 -2.500 1.00 96.06 541 ASP A CA 1
ATOM 4072 C C . ASP A 1 541 ? -12.495 17.520 -3.864 1.00 96.06 541 ASP A C 1
ATOM 4074 O O . ASP A 1 541 ? -11.891 17.863 -4.882 1.00 96.06 541 ASP A O 1
ATOM 4078 N N . GLY A 1 542 ? -13.797 17.235 -3.893 1.00 94.75 542 GLY A N 1
ATOM 4079 C CA . GLY A 1 542 ? -14.579 17.358 -5.121 1.00 94.75 542 GLY A CA 1
ATOM 4080 C C . GLY A 1 542 ? -14.498 16.152 -6.066 1.00 94.75 542 GLY A C 1
ATOM 4081 O O . GLY A 1 542 ? -15.188 16.156 -7.086 1.00 94.75 542 GLY A O 1
ATOM 4082 N N . LEU A 1 543 ? -13.716 15.114 -5.746 1.00 94.38 543 LEU A N 1
ATOM 4083 C CA . LEU A 1 543 ? -13.548 13.950 -6.626 1.00 94.38 543 LEU A CA 1
ATOM 4084 C C . LEU A 1 543 ? -14.636 12.889 -6.429 1.00 94.38 543 LEU A C 1
ATOM 4086 O O . LEU A 1 543 ? -15.269 12.453 -7.393 1.00 94.38 543 LEU A O 1
ATOM 4090 N N . TYR A 1 544 ? -14.883 12.482 -5.183 1.00 96.12 544 TYR A N 1
ATOM 4091 C CA . TYR A 1 544 ? -15.648 11.267 -4.895 1.00 96.12 544 TYR A CA 1
ATOM 4092 C C . TYR A 1 544 ? -17.112 11.527 -4.535 1.00 96.12 544 TYR A C 1
ATOM 4094 O O . TYR A 1 544 ? -17.464 12.538 -3.928 1.00 96.12 544 TYR A O 1
ATOM 4102 N N . GLU A 1 545 ? -17.974 10.576 -4.887 1.00 95.62 545 GLU A N 1
ATOM 4103 C CA . GLU A 1 545 ? -19.387 10.559 -4.499 1.00 95.62 545 GLU A CA 1
ATOM 4104 C C . GLU A 1 545 ? -19.590 10.041 -3.068 1.00 95.62 545 GLU A C 1
ATOM 4106 O O . GLU A 1 545 ? -18.705 9.420 -2.476 1.00 95.62 545 GLU A O 1
ATOM 4111 N N . ILE A 1 546 ? -20.796 10.257 -2.538 1.00 96.31 546 ILE A N 1
ATOM 4112 C CA . ILE A 1 546 ? -21.277 9.608 -1.315 1.00 96.31 546 ILE A CA 1
ATOM 4113 C C . ILE A 1 546 ? -21.684 8.162 -1.657 1.00 96.31 546 ILE A C 1
ATOM 4115 O O . ILE A 1 546 ? -22.602 7.990 -2.468 1.00 96.31 546 ILE A O 1
ATOM 4119 N N . PRO A 1 547 ? -21.048 7.131 -1.072 1.00 96.62 547 PRO A N 1
ATOM 4120 C CA . PRO A 1 547 ? -21.411 5.750 -1.336 1.00 96.62 547 PRO A CA 1
ATOM 4121 C C . PRO A 1 547 ? -22.669 5.333 -0.575 1.00 96.62 547 PRO A C 1
ATOM 4123 O O . PRO A 1 547 ? -22.967 5.816 0.519 1.00 96.62 547 PRO A O 1
ATOM 4126 N N . THR A 1 548 ? -23.396 4.397 -1.166 1.00 97.44 548 THR A N 1
ATOM 4127 C CA . THR A 1 548 ? -24.478 3.645 -0.519 1.00 97.44 548 THR A CA 1
ATOM 4128 C C . THR A 1 548 ? -23.920 2.466 0.266 1.00 97.44 548 THR A C 1
ATOM 4130 O O . THR A 1 548 ? -22.823 1.993 -0.025 1.00 97.44 548 THR A O 1
ATOM 4133 N N . PHE A 1 549 ? -24.684 1.952 1.230 1.00 97.06 549 PHE A N 1
ATOM 4134 C CA . PHE A 1 549 ? -24.285 0.750 1.968 1.00 97.06 549 PHE A CA 1
ATOM 4135 C C . PHE A 1 549 ? -24.063 -0.460 1.043 1.00 97.06 549 PHE A C 1
ATOM 4137 O O . PHE A 1 549 ? -23.066 -1.166 1.187 1.00 97.06 549 PHE A O 1
ATOM 4144 N N . ASP A 1 550 ? -24.929 -0.638 0.041 1.00 92.88 550 ASP A N 1
ATOM 4145 C CA . ASP A 1 550 ? -24.817 -1.723 -0.940 1.00 92.88 550 ASP A CA 1
ATOM 4146 C C . ASP A 1 550 ? -23.492 -1.669 -1.715 1.00 92.88 550 ASP A C 1
ATOM 4148 O O . ASP A 1 550 ? -22.870 -2.703 -1.934 1.00 92.88 550 ASP A O 1
ATOM 4152 N N . GLU A 1 551 ? -23.013 -0.477 -2.088 1.00 93.25 551 GLU A N 1
ATOM 4153 C CA . GLU A 1 551 ? -21.710 -0.327 -2.755 1.00 93.25 551 GLU A CA 1
ATOM 4154 C C . GLU A 1 551 ? -20.531 -0.622 -1.829 1.00 93.25 551 GLU A C 1
ATOM 4156 O O . GLU A 1 551 ? -19.525 -1.156 -2.289 1.00 93.25 551 GLU A O 1
ATOM 4161 N N . VAL A 1 552 ? -20.632 -0.279 -0.540 1.00 95.75 552 VAL A N 1
ATOM 4162 C CA . VAL A 1 552 ? -19.586 -0.606 0.442 1.00 95.75 552 VAL A CA 1
ATOM 4163 C C . VAL A 1 552 ? -19.503 -2.123 0.636 1.00 95.75 552 VAL A C 1
ATOM 4165 O O . VAL A 1 552 ? -18.406 -2.681 0.622 1.00 95.75 552 VAL A O 1
ATOM 4168 N N . ILE A 1 553 ? -20.647 -2.813 0.740 1.00 92.31 553 ILE A N 1
ATOM 4169 C CA . ILE A 1 553 ? -20.675 -4.281 0.798 1.00 92.31 553 ILE A CA 1
ATOM 4170 C C . ILE A 1 553 ? -20.179 -4.898 -0.516 1.00 92.31 553 ILE A C 1
ATOM 4172 O O . ILE A 1 553 ? -19.403 -5.853 -0.486 1.00 92.31 553 ILE A O 1
ATOM 4176 N N . ASP A 1 554 ? -20.606 -4.381 -1.671 1.00 87.88 554 ASP A N 1
ATOM 4177 C CA . ASP A 1 554 ? -20.152 -4.868 -2.977 1.00 87.88 554 ASP A CA 1
ATOM 4178 C C . ASP A 1 554 ? -18.631 -4.731 -3.128 1.00 87.88 554 ASP A C 1
ATOM 4180 O O . ASP A 1 554 ? -18.001 -5.664 -3.629 1.00 87.88 554 ASP A O 1
ATOM 4184 N N . LEU A 1 555 ? -18.041 -3.624 -2.658 1.00 90.88 555 LEU A N 1
ATOM 4185 C CA . LEU A 1 555 ? -16.592 -3.434 -2.624 1.00 90.88 555 LEU A CA 1
ATOM 4186 C C . LEU A 1 555 ? -15.924 -4.518 -1.773 1.00 90.88 555 LEU A C 1
ATOM 4188 O O . LEU A 1 555 ? -15.102 -5.272 -2.285 1.00 90.88 555 LEU A O 1
ATOM 4192 N N . ALA A 1 556 ? -16.338 -4.661 -0.511 1.00 91.31 556 ALA A N 1
ATOM 4193 C CA . ALA A 1 556 ? -15.761 -5.637 0.413 1.00 91.31 556 ALA A CA 1
ATOM 4194 C C . ALA A 1 556 ? -15.875 -7.085 -0.099 1.00 91.31 556 ALA A C 1
ATOM 4196 O O . ALA A 1 556 ? -14.924 -7.856 -0.012 1.00 91.31 556 ALA A O 1
ATOM 4197 N N . ARG A 1 557 ? -17.009 -7.458 -0.710 1.00 85.94 557 ARG A N 1
ATOM 4198 C CA . ARG A 1 557 ? -17.239 -8.795 -1.297 1.00 85.94 557 ARG A CA 1
ATOM 4199 C C . ARG A 1 557 ? -16.335 -9.120 -2.477 1.00 85.94 557 ARG A C 1
ATOM 4201 O O . ARG A 1 557 ? -16.134 -10.300 -2.773 1.00 85.94 557 ARG A O 1
ATOM 4208 N N . ARG A 1 558 ? -15.894 -8.094 -3.203 1.00 83.44 558 ARG A N 1
ATOM 4209 C CA . ARG A 1 558 ? -15.048 -8.216 -4.398 1.00 83.44 558 ARG A CA 1
ATOM 4210 C C . ARG A 1 558 ? -13.565 -8.043 -4.064 1.00 83.44 558 ARG A C 1
ATOM 4212 O O . ARG A 1 558 ? -12.743 -8.247 -4.951 1.00 83.44 558 ARG A O 1
ATOM 4219 N N . SER A 1 559 ? -13.250 -7.760 -2.802 1.00 86.69 559 SER A N 1
ATOM 4220 C CA . SER A 1 559 ? -11.902 -7.582 -2.277 1.00 86.69 559 SER A CA 1
ATOM 4221 C C . SER A 1 559 ? -11.523 -8.693 -1.296 1.00 86.69 559 SER A C 1
ATOM 4223 O O . SER A 1 559 ? -12.373 -9.404 -0.755 1.00 86.69 559 SER A O 1
ATOM 4225 N N . VAL A 1 560 ? -10.223 -8.835 -1.059 1.00 81.81 560 VAL A N 1
ATOM 4226 C CA . VAL A 1 560 ? -9.669 -9.743 -0.051 1.00 81.81 560 VAL A CA 1
ATOM 4227 C C . VAL A 1 560 ? -8.725 -8.972 0.867 1.00 81.81 560 VAL A C 1
ATOM 4229 O O . VAL A 1 560 ? -8.030 -8.065 0.408 1.00 81.81 560 VAL A O 1
ATOM 4232 N N . SER A 1 561 ? -8.731 -9.316 2.153 1.00 74.81 561 SER A N 1
ATOM 4233 C CA . SER A 1 561 ? -7.677 -8.944 3.092 1.00 74.81 561 SER A CA 1
ATOM 4234 C C . SER A 1 561 ? -6.389 -9.668 2.712 1.00 74.81 561 SER A C 1
ATOM 4236 O O . SER A 1 561 ? -6.362 -10.526 1.824 1.00 74.81 561 SER A O 1
ATOM 4238 N N . CYS A 1 562 ? -5.296 -9.306 3.363 1.00 73.69 562 CYS A N 1
ATOM 4239 C CA . CYS A 1 562 ? -3.987 -9.798 2.970 1.00 73.69 562 CYS A CA 1
ATOM 4240 C C . CYS A 1 562 ? -3.706 -11.236 3.478 1.00 73.69 562 CYS A C 1
ATOM 4242 O O . CYS A 1 562 ? -3.086 -12.024 2.766 1.00 73.69 562 CYS A O 1
ATOM 4244 N N . ASP A 1 563 ? -4.427 -11.684 4.518 1.00 70.81 563 ASP A N 1
ATOM 4245 C CA . ASP A 1 563 ? -4.606 -13.109 4.863 1.00 70.81 563 ASP A CA 1
ATOM 4246 C C . ASP A 1 563 ? -5.490 -13.892 3.853 1.00 70.81 563 ASP A C 1
ATOM 4248 O O . ASP A 1 563 ? -5.734 -15.099 3.994 1.00 70.81 563 ASP A O 1
ATOM 4252 N N . GLY A 1 564 ? -5.985 -13.200 2.822 1.00 73.50 564 GLY A N 1
ATOM 4253 C CA . GLY A 1 564 ? -6.774 -13.705 1.703 1.00 73.50 564 GLY A CA 1
ATOM 4254 C C . GLY A 1 564 ? -8.211 -14.090 2.025 1.00 73.50 564 GLY A C 1
ATOM 4255 O O . GLY A 1 564 ? -8.873 -14.751 1.213 1.00 73.50 564 GLY A O 1
ATOM 4256 N N . ARG A 1 565 ? -8.717 -13.702 3.197 1.00 76.88 565 ARG A N 1
ATOM 4257 C CA . ARG A 1 565 ? -10.145 -13.781 3.512 1.00 76.88 565 ARG A CA 1
ATOM 4258 C C . ARG A 1 565 ? -10.897 -12.611 2.865 1.00 76.88 565 ARG A C 1
ATOM 4260 O O . ARG A 1 565 ? -10.289 -11.641 2.430 1.00 76.88 565 ARG A O 1
ATOM 4267 N N . PRO A 1 566 ? -12.231 -12.683 2.729 1.00 83.19 566 PRO A N 1
ATOM 4268 C CA . PRO A 1 566 ? -13.011 -11.511 2.346 1.00 83.19 566 PRO A CA 1
ATOM 4269 C C . PRO A 1 566 ? -12.838 -10.394 3.380 1.00 83.19 566 PRO A C 1
ATOM 4271 O O . PRO A 1 566 ? -12.917 -10.669 4.577 1.00 83.19 566 PRO A O 1
ATOM 4274 N N . VAL A 1 567 ? -12.673 -9.155 2.914 1.00 90.44 567 VAL A N 1
ATOM 4275 C CA . VAL A 1 567 ? -12.644 -7.973 3.790 1.00 90.44 567 VAL A CA 1
ATOM 4276 C C . VAL A 1 567 ? -13.983 -7.851 4.513 1.00 90.44 567 VAL A C 1
ATOM 4278 O O . VAL A 1 567 ? -15.043 -8.021 3.905 1.00 90.44 567 VAL A O 1
ATOM 4281 N N . GLY A 1 568 ? -13.949 -7.555 5.807 1.00 94.00 568 GLY A N 1
ATOM 4282 C CA . GLY A 1 568 ? -15.151 -7.363 6.602 1.00 94.00 568 GLY A CA 1
ATOM 4283 C C . GLY A 1 568 ? -15.765 -5.969 6.521 1.00 94.00 568 GLY A C 1
ATOM 4284 O O . GLY A 1 568 ? -15.122 -5.004 6.118 1.00 94.00 568 GLY A O 1
ATOM 4285 N N . VAL A 1 569 ? -17.028 -5.845 6.939 1.00 97.12 569 VAL A N 1
ATOM 4286 C CA . VAL A 1 569 ? -17.744 -4.558 7.007 1.00 97.12 569 VAL A CA 1
ATOM 4287 C C . VAL A 1 569 ? -18.373 -4.382 8.386 1.00 97.12 569 VAL A C 1
ATOM 4289 O O . VAL A 1 569 ? -19.130 -5.245 8.834 1.00 97.12 569 VAL A O 1
ATOM 4292 N N . ILE A 1 570 ? -18.096 -3.253 9.043 1.00 98.12 570 ILE A N 1
ATOM 4293 C CA . ILE A 1 570 ? -18.670 -2.920 10.357 1.00 98.12 570 ILE A CA 1
ATOM 4294 C C . ILE A 1 570 ? -19.595 -1.702 10.241 1.00 98.12 570 ILE A C 1
ATOM 4296 O O . ILE A 1 570 ? -19.135 -0.589 10.476 1.00 98.12 570 ILE A O 1
ATOM 4300 N N . PRO A 1 571 ? -20.866 -1.849 9.814 1.00 98.31 571 PRO A N 1
ATOM 4301 C CA . PRO A 1 571 ? -21.758 -0.700 9.719 1.00 98.31 571 PRO A CA 1
ATOM 4302 C C . PRO A 1 571 ? -22.161 -0.141 11.090 1.00 98.31 571 PRO A C 1
ATOM 4304 O O . PRO A 1 571 ? -22.662 -0.886 11.937 1.00 98.31 571 PRO A O 1
ATOM 4307 N N . GLU A 1 572 ? -22.029 1.173 11.283 1.00 98.62 572 GLU A N 1
ATOM 4308 C CA . GLU A 1 572 ? -22.592 1.892 12.433 1.00 98.62 572 GLU A CA 1
ATOM 4309 C C . GLU A 1 572 ? -23.964 2.491 12.101 1.00 98.62 572 GLU A C 1
ATOM 4311 O O . GLU A 1 572 ? -24.114 3.201 11.111 1.00 98.62 572 GLU A O 1
ATOM 4316 N N . ILE A 1 573 ? -24.976 2.264 12.945 1.00 98.44 573 ILE A N 1
ATOM 4317 C CA . ILE A 1 573 ? -26.261 2.978 12.853 1.00 98.44 573 ILE A CA 1
ATOM 4318 C C . ILE A 1 573 ? -26.170 4.296 13.634 1.00 98.44 573 ILE A C 1
ATOM 4320 O O . ILE A 1 573 ? -26.054 4.268 14.866 1.00 98.44 573 ILE A O 1
ATOM 4324 N N . LYS A 1 574 ? -26.280 5.438 12.935 1.00 97.81 574 LYS A N 1
ATOM 4325 C CA . LYS A 1 574 ? -26.215 6.791 13.525 1.00 97.81 574 LYS A CA 1
ATOM 4326 C C . LYS A 1 574 ? -27.587 7.372 13.837 1.00 97.81 574 LYS A C 1
ATOM 4328 O O . LYS A 1 574 ? -28.435 7.472 12.959 1.00 97.81 574 LYS A O 1
ATOM 4333 N N . HIS A 1 575 ? -27.774 7.857 15.062 1.00 97.19 575 HIS A N 1
ATOM 4334 C CA . HIS A 1 575 ? -28.995 8.554 15.490 1.00 97.19 575 HIS A CA 1
ATOM 4335 C C . HIS A 1 575 ? -30.283 7.742 15.238 1.00 97.19 575 HIS A C 1
ATOM 4337 O O . HIS A 1 575 ? -31.261 8.272 14.698 1.00 97.19 575 HIS A O 1
ATOM 4343 N N . GLY A 1 576 ? -30.288 6.451 15.593 1.00 95.44 576 GLY A N 1
ATOM 4344 C CA . GLY A 1 576 ? -31.412 5.536 15.350 1.00 95.44 576 GLY A CA 1
ATOM 4345 C C . GLY A 1 576 ? -32.737 6.104 15.867 1.00 95.44 576 GLY A C 1
ATOM 4346 O O . GLY A 1 576 ? -33.688 6.276 15.103 1.00 95.44 576 GLY A O 1
ATOM 4347 N N . THR A 1 577 ? -32.758 6.564 17.123 1.00 95.81 577 THR A N 1
ATOM 4348 C CA . THR A 1 577 ? -33.937 7.200 17.736 1.00 95.81 577 THR A CA 1
ATOM 4349 C C . THR A 1 577 ? -34.425 8.435 16.960 1.00 95.81 577 THR A C 1
ATOM 4351 O O . THR A 1 577 ? -35.635 8.681 16.856 1.00 95.81 577 THR A O 1
ATOM 4354 N N . TYR A 1 578 ? -33.516 9.247 16.410 1.00 97.25 578 TYR A N 1
ATOM 4355 C CA . TYR A 1 578 ? -33.885 10.421 15.615 1.00 97.25 578 TYR A CA 1
ATOM 4356 C C . TYR A 1 578 ? -34.500 10.022 14.269 1.00 97.25 578 TYR A C 1
ATOM 4358 O O . TYR A 1 578 ? -35.580 10.520 13.931 1.00 97.25 578 TYR A O 1
ATOM 4366 N N . PHE A 1 579 ? -33.854 9.124 13.523 1.00 97.81 579 PHE A N 1
ATOM 4367 C CA . PHE A 1 579 ? -34.333 8.662 12.218 1.00 97.81 579 PHE A CA 1
ATOM 4368 C C . PHE A 1 579 ? -35.685 7.936 12.325 1.00 97.81 579 PHE A C 1
ATOM 4370 O O . PHE A 1 579 ? -36.600 8.201 11.534 1.00 97.81 579 PHE A O 1
ATOM 4377 N N . ASP A 1 580 ? -35.891 7.153 13.383 1.00 95.75 580 ASP A N 1
ATOM 4378 C CA . ASP A 1 580 ? -37.191 6.575 13.733 1.00 95.75 580 ASP A CA 1
ATOM 4379 C C . ASP A 1 580 ? -38.275 7.639 13.918 1.00 95.75 580 ASP A C 1
ATOM 4381 O O . ASP A 1 580 ? -39.391 7.521 13.397 1.00 95.75 580 ASP A O 1
ATOM 4385 N N . SER A 1 581 ? -37.954 8.726 14.628 1.00 95.69 581 SER A N 1
ATOM 4386 C CA . SER A 1 581 ? -38.914 9.794 14.936 1.00 95.69 581 SER A CA 1
ATOM 4387 C C . SER A 1 581 ? -39.454 10.513 13.691 1.00 95.69 581 SER A C 1
ATOM 4389 O O . SER A 1 581 ? -40.546 11.093 13.731 1.00 95.69 581 SER A O 1
ATOM 4391 N N . ILE A 1 582 ? -38.716 10.447 12.579 1.00 96.56 582 ILE A N 1
ATOM 4392 C CA . ILE A 1 582 ? -39.086 11.025 11.283 1.00 96.56 582 ILE A CA 1
ATOM 4393 C C . ILE A 1 582 ? -39.573 9.975 10.270 1.00 96.56 582 ILE A C 1
ATOM 4395 O O . ILE A 1 582 ? -39.896 10.330 9.136 1.00 96.56 582 ILE A O 1
ATOM 4399 N N . GLY A 1 583 ? -39.711 8.713 10.689 1.00 96.69 583 GLY A N 1
ATOM 4400 C CA . GLY A 1 583 ? -40.244 7.620 9.874 1.00 96.69 583 GLY A CA 1
ATOM 4401 C C . GLY A 1 583 ? -39.237 6.998 8.904 1.00 96.69 583 GLY A C 1
ATOM 4402 O O . GLY A 1 583 ? -39.658 6.487 7.867 1.00 96.69 583 GLY A O 1
ATOM 4403 N N . LEU A 1 584 ? -37.944 7.062 9.227 1.00 96.88 584 LEU A N 1
ATOM 4404 C CA . LEU A 1 584 ? -36.822 6.534 8.444 1.00 96.88 584 LEU A CA 1
ATOM 4405 C C . LEU A 1 584 ? -35.997 5.525 9.266 1.00 96.88 584 LEU A C 1
ATOM 4407 O O . LEU A 1 584 ? -34.778 5.632 9.330 1.00 96.88 584 LEU A O 1
ATOM 4411 N N . SER A 1 585 ? -36.673 4.572 9.913 1.00 94.81 585 SER A N 1
ATOM 4412 C CA . SER A 1 585 ? -36.027 3.500 10.688 1.00 94.81 585 SER A CA 1
ATOM 4413 C C . SER A 1 585 ? -35.007 2.731 9.845 1.00 94.81 585 SER A C 1
ATOM 4415 O O . SER A 1 585 ? -35.261 2.459 8.664 1.00 94.81 585 SER A O 1
ATOM 4417 N N . MET A 1 586 ? -33.834 2.445 10.413 1.00 97.06 586 MET A N 1
ATOM 4418 C CA . MET A 1 586 ? -32.661 1.998 9.650 1.00 97.06 586 MET A CA 1
ATOM 4419 C C . MET A 1 586 ? -32.356 0.514 9.839 1.00 97.06 586 MET A C 1
ATOM 4421 O O . MET A 1 586 ? -31.761 -0.104 8.957 1.00 97.06 586 MET A O 1
ATOM 4425 N N . GLU A 1 587 ? -32.787 -0.072 10.948 1.00 96.81 587 GLU A N 1
ATOM 4426 C CA . GLU A 1 587 ? -32.494 -1.429 11.389 1.00 96.81 587 GLU A CA 1
ATOM 4427 C C . GLU A 1 587 ? -32.926 -2.454 10.331 1.00 96.81 587 GLU A C 1
ATOM 4429 O O . GLU A 1 587 ? -32.119 -3.283 9.899 1.00 96.81 587 GLU A O 1
ATOM 4434 N N . GLU A 1 588 ? -34.163 -2.367 9.823 1.00 95.88 588 GLU A N 1
ATOM 4435 C CA . GLU A 1 588 ? -34.632 -3.259 8.758 1.00 95.88 588 GLU A CA 1
ATOM 4436 C C . GLU A 1 588 ? -33.867 -3.066 7.450 1.00 95.88 588 GLU A C 1
ATOM 4438 O O . GLU A 1 588 ? -33.630 -4.042 6.737 1.00 95.88 588 GLU A O 1
ATOM 4443 N N . ALA A 1 589 ? -33.493 -1.829 7.114 1.00 96.50 589 ALA A N 1
ATOM 4444 C CA . ALA A 1 589 ? -32.768 -1.535 5.883 1.00 96.50 589 ALA A CA 1
ATOM 4445 C C . ALA A 1 589 ? -31.338 -2.097 5.931 1.00 96.50 589 ALA A C 1
ATOM 4447 O O . ALA A 1 589 ? -30.880 -2.678 4.946 1.00 96.50 589 ALA A O 1
ATOM 4448 N N . VAL A 1 590 ? -30.662 -1.996 7.082 1.00 97.25 590 VAL A N 1
ATOM 4449 C CA . VAL A 1 590 ? -29.321 -2.562 7.293 1.00 97.25 590 VAL A CA 1
ATOM 4450 C C . VAL A 1 590 ? -29.375 -4.082 7.183 1.00 97.25 590 VAL A C 1
ATOM 4452 O O . VAL A 1 590 ? -28.606 -4.674 6.423 1.00 97.25 590 VAL A O 1
ATOM 4455 N N . VAL A 1 591 ? -30.322 -4.726 7.875 1.00 96.88 591 VAL A N 1
ATOM 4456 C CA . VAL A 1 591 ? -30.496 -6.186 7.798 1.00 96.88 591 VAL A CA 1
ATOM 4457 C C . VAL A 1 591 ? -30.828 -6.624 6.370 1.00 96.88 591 VAL A C 1
ATOM 4459 O O . VAL A 1 591 ? -30.247 -7.592 5.885 1.00 96.88 591 VAL A O 1
ATOM 4462 N N . ALA A 1 592 ? -31.692 -5.891 5.660 1.00 95.12 592 ALA A N 1
ATOM 4463 C CA . ALA A 1 592 ? -32.036 -6.197 4.274 1.00 95.12 592 ALA A CA 1
ATOM 4464 C C . ALA A 1 592 ? -30.831 -6.098 3.321 1.00 95.12 592 ALA A C 1
ATOM 4466 O O . ALA A 1 592 ? -30.686 -6.964 2.457 1.00 95.12 592 ALA A O 1
ATOM 4467 N N . GLY A 1 593 ? -29.963 -5.092 3.484 1.00 93.00 593 GLY A N 1
ATOM 4468 C CA . GLY A 1 593 ? -28.728 -4.960 2.699 1.00 93.00 593 GLY A CA 1
ATOM 4469 C C . GLY A 1 593 ? -27.769 -6.134 2.928 1.00 93.00 593 GLY A C 1
ATOM 4470 O O . GLY A 1 593 ? -27.282 -6.752 1.979 1.00 93.00 593 GLY A O 1
ATOM 4471 N N . ILE A 1 594 ? -27.578 -6.530 4.191 1.00 94.25 594 ILE A N 1
ATOM 4472 C CA . ILE A 1 594 ? -26.741 -7.685 4.558 1.00 94.25 594 ILE A CA 1
ATOM 4473 C C . ILE A 1 594 ? -27.329 -9.004 4.022 1.00 94.25 594 ILE A C 1
ATOM 4475 O O . ILE A 1 594 ? -26.598 -9.857 3.504 1.00 94.25 594 ILE A O 1
ATOM 4479 N N . ASP A 1 595 ? -28.649 -9.178 4.112 1.00 92.12 595 ASP A N 1
ATOM 4480 C CA . ASP A 1 595 ? -29.360 -10.343 3.576 1.00 92.12 595 ASP A CA 1
ATOM 4481 C C . ASP A 1 595 ? -29.234 -10.437 2.051 1.00 92.12 595 ASP A C 1
ATOM 4483 O O . ASP A 1 595 ? -28.991 -11.524 1.519 1.00 92.12 595 ASP A O 1
ATOM 4487 N N . ALA A 1 596 ? -29.362 -9.311 1.341 1.00 88.00 596 ALA A N 1
ATOM 4488 C CA . ALA A 1 596 ? -29.216 -9.249 -0.112 1.00 88.00 596 ALA A CA 1
ATOM 4489 C C . ALA A 1 596 ? -27.800 -9.641 -0.569 1.00 88.00 596 ALA A C 1
ATOM 4491 O O . ALA A 1 596 ? -27.639 -10.307 -1.594 1.00 88.00 596 ALA A O 1
ATOM 4492 N N . ALA A 1 597 ? -26.785 -9.303 0.227 1.00 83.81 597 ALA A N 1
ATOM 4493 C CA . ALA A 1 597 ? -25.400 -9.708 0.011 1.00 83.81 597 ALA A CA 1
ATOM 4494 C C . ALA A 1 597 ? -25.121 -11.191 0.333 1.00 83.81 597 ALA A C 1
ATOM 4496 O O . ALA A 1 597 ? -24.087 -11.733 -0.074 1.00 83.81 597 ALA A O 1
ATOM 4497 N N . GLY A 1 598 ? -26.029 -11.862 1.050 1.00 86.31 598 GLY A N 1
ATOM 4498 C CA . GLY A 1 598 ? -25.848 -13.229 1.538 1.00 86.31 598 GLY A CA 1
ATOM 4499 C C . GLY A 1 598 ? -24.862 -13.346 2.706 1.00 86.31 598 GLY A C 1
ATOM 4500 O O . GLY A 1 598 ? -24.373 -14.443 2.967 1.00 86.31 598 GLY A O 1
ATOM 4501 N N . TRP A 1 599 ? -24.558 -12.242 3.401 1.00 88.62 599 TRP A N 1
ATOM 4502 C CA . TRP A 1 599 ? -23.614 -12.164 4.528 1.00 88.62 599 TRP A CA 1
ATOM 4503 C C . TRP A 1 599 ? -24.318 -12.208 5.898 1.00 88.62 599 TRP A C 1
ATOM 4505 O O . TRP A 1 599 ? -23.903 -11.591 6.871 1.00 88.62 599 TRP A O 1
ATOM 4515 N N . ASN A 1 600 ? -25.411 -12.963 5.996 1.00 85.50 600 ASN A N 1
ATOM 4516 C CA . ASN A 1 600 ? -26.363 -12.913 7.110 1.00 85.50 600 ASN A CA 1
ATOM 4517 C C . ASN A 1 600 ? -26.154 -13.981 8.197 1.00 85.50 600 ASN A C 1
ATOM 4519 O O . ASN A 1 600 ? -27.104 -14.436 8.842 1.00 85.50 600 ASN A O 1
ATOM 4523 N N . SER A 1 601 ? -24.907 -14.404 8.401 1.00 85.38 601 SER A N 1
ATOM 4524 C CA . SER A 1 601 ? -24.549 -15.399 9.416 1.00 85.38 601 SER A CA 1
ATOM 4525 C C . SER A 1 601 ? -23.296 -14.994 10.181 1.00 85.38 601 SER A C 1
ATOM 4527 O O . SER A 1 601 ? -22.445 -14.301 9.634 1.00 85.38 601 SER A O 1
ATOM 4529 N N . ARG A 1 602 ? -23.132 -15.513 11.406 1.00 82.25 602 ARG A N 1
ATOM 4530 C CA . ARG A 1 602 ? -21.936 -15.303 12.252 1.00 82.25 602 ARG A CA 1
ATOM 4531 C C . ARG A 1 602 ? -20.605 -15.699 11.607 1.00 82.25 602 ARG A C 1
ATOM 4533 O O . ARG A 1 602 ? -19.564 -15.329 12.126 1.00 82.25 602 ARG A O 1
ATOM 4540 N N . GLY A 1 603 ? -20.631 -16.502 10.540 1.00 75.44 603 GLY A N 1
ATOM 4541 C CA . GLY A 1 603 ? -19.428 -16.918 9.817 1.00 75.44 603 GLY A CA 1
ATOM 4542 C C . GLY A 1 603 ? -18.958 -15.928 8.750 1.00 75.44 603 GLY A C 1
ATOM 4543 O O . GLY A 1 603 ? -17.914 -16.168 8.153 1.00 75.44 603 GLY A O 1
ATOM 4544 N N . TYR A 1 604 ? -19.722 -14.866 8.478 1.00 80.62 604 TYR A N 1
ATOM 4545 C CA . TYR A 1 604 ? -19.313 -13.784 7.582 1.00 80.62 604 TYR A CA 1
ATOM 4546 C C . TYR A 1 604 ? -18.714 -12.623 8.382 1.00 80.62 604 TYR A C 1
ATOM 4548 O O . TYR A 1 604 ? -19.148 -12.395 9.514 1.00 80.62 604 TYR A O 1
ATOM 4556 N N . PRO A 1 605 ? -17.756 -11.876 7.807 1.00 85.44 605 PRO A N 1
ATOM 4557 C CA . PRO A 1 605 ? -17.062 -10.794 8.495 1.00 85.44 605 PRO A CA 1
ATOM 4558 C C . PRO A 1 605 ? -17.923 -9.517 8.516 1.00 85.44 605 PRO A C 1
ATOM 4560 O O . PRO A 1 605 ? -17.563 -8.491 7.952 1.00 85.44 605 PRO A O 1
ATOM 4563 N N . VAL A 1 606 ? -19.107 -9.581 9.132 1.00 94.25 606 VAL A N 1
ATOM 4564 C CA . VAL A 1 606 ? -19.993 -8.422 9.325 1.00 94.25 606 VAL A CA 1
ATOM 4565 C C . VAL A 1 606 ? -20.274 -8.230 10.809 1.00 94.25 606 VAL A C 1
ATOM 4567 O O . VAL A 1 606 ? -20.502 -9.201 11.536 1.00 94.25 606 VAL A O 1
ATOM 4570 N N . GLN A 1 607 ? -20.284 -6.975 11.252 1.00 95.81 607 GLN A N 1
ATOM 4571 C CA . GLN A 1 607 ? -20.603 -6.593 12.626 1.00 95.81 607 GLN A CA 1
ATOM 4572 C C . GLN A 1 607 ? -21.392 -5.284 12.639 1.00 95.81 607 GLN A C 1
ATOM 4574 O O . GLN A 1 607 ? -20.905 -4.279 12.150 1.00 95.81 607 GLN A O 1
ATOM 4579 N N . ILE A 1 608 ? -22.598 -5.262 13.204 1.00 98.38 608 ILE A N 1
ATOM 4580 C CA . ILE A 1 608 ? -23.378 -4.017 13.300 1.00 98.38 608 ILE A CA 1
ATOM 4581 C C . ILE A 1 608 ? -23.053 -3.338 14.627 1.00 98.38 608 ILE A C 1
ATOM 4583 O O . ILE A 1 608 ? -23.119 -3.986 15.672 1.00 98.38 608 ILE A O 1
ATOM 4587 N N . GLN A 1 609 ? -22.728 -2.049 14.600 1.00 98.44 609 GLN A N 1
ATOM 4588 C CA . GLN A 1 609 ? -22.419 -1.279 15.804 1.00 98.44 609 GLN A CA 1
ATOM 4589 C C . GLN A 1 609 ? -23.374 -0.100 16.019 1.00 98.44 609 GLN A C 1
ATOM 4591 O O . GLN A 1 609 ? -23.959 0.434 15.076 1.00 98.44 609 GLN A O 1
ATOM 4596 N N . SER A 1 610 ? -23.561 0.299 17.278 1.00 98.56 610 SER A N 1
ATOM 4597 C CA . SER A 1 610 ? -24.272 1.533 17.630 1.00 98.56 610 SER A CA 1
ATOM 4598 C C . SER A 1 610 ? -23.922 1.996 19.045 1.00 98.56 610 SER A C 1
ATOM 4600 O O . SER A 1 610 ? -23.554 1.193 19.905 1.00 98.56 610 SER A O 1
ATOM 4602 N N . PHE A 1 611 ? -24.065 3.299 19.297 1.00 98.31 611 PHE A N 1
ATOM 4603 C CA . PHE A 1 611 ? -24.061 3.865 20.651 1.00 98.31 611 PHE A CA 1
ATOM 4604 C C . PHE A 1 611 ? -25.393 3.657 21.377 1.00 98.31 611 PHE A C 1
ATOM 4606 O O . PHE A 1 611 ? -25.416 3.550 22.604 1.00 98.31 611 PHE A O 1
ATOM 4613 N N . GLU A 1 612 ? -26.505 3.613 20.643 1.00 97.94 612 GLU A N 1
ATOM 4614 C CA . GLU A 1 612 ? -27.826 3.394 21.227 1.00 97.94 612 GLU A CA 1
ATOM 4615 C C . GLU A 1 612 ? -27.990 1.926 21.642 1.00 97.94 612 GLU A C 1
ATOM 4617 O O . GLU A 1 612 ? -27.458 1.013 21.017 1.00 97.94 612 GLU A O 1
ATOM 4622 N N . VAL A 1 613 ? -28.699 1.689 22.746 1.00 98.12 613 VAL A N 1
ATOM 4623 C CA . VAL A 1 613 ? -28.868 0.329 23.291 1.00 98.12 613 VAL A CA 1
ATOM 4624 C C . VAL A 1 613 ? -30.120 -0.330 22.711 1.00 98.12 613 VAL A C 1
ATOM 4626 O O . VAL A 1 613 ? -30.132 -1.528 22.434 1.00 98.12 613 VAL A O 1
ATOM 4629 N N . GLY A 1 614 ? -31.203 0.440 22.565 1.00 96.75 614 GLY A N 1
ATOM 4630 C CA . GLY A 1 614 ? -32.501 -0.066 22.124 1.00 96.75 614 GLY A CA 1
ATOM 4631 C C . GLY A 1 614 ? -32.461 -0.722 20.744 1.00 96.75 614 GLY A C 1
ATOM 4632 O O . GLY A 1 614 ? -33.012 -1.810 20.583 1.00 96.75 614 GLY A O 1
ATOM 4633 N N . ASN A 1 615 ? -31.765 -0.115 19.781 1.00 96.44 615 ASN A N 1
ATOM 4634 C CA . ASN A 1 615 ? -31.663 -0.664 18.430 1.00 96.44 615 ASN A CA 1
ATOM 4635 C C . ASN A 1 615 ? -30.824 -1.949 18.373 1.00 96.44 615 ASN A C 1
ATOM 4637 O O . ASN A 1 615 ? -31.206 -2.891 17.688 1.00 96.44 615 ASN A O 1
ATOM 4641 N N . LEU A 1 616 ? -29.731 -2.060 19.134 1.00 98.31 616 LEU A N 1
ATOM 4642 C CA . LEU A 1 616 ? -28.946 -3.295 19.209 1.00 98.31 616 LEU A CA 1
ATOM 4643 C C . LEU A 1 616 ? -29.755 -4.438 19.836 1.00 98.31 616 LEU A C 1
ATOM 4645 O O . LEU A 1 616 ? -29.682 -5.578 19.379 1.00 98.31 616 LEU A O 1
ATOM 4649 N N . GLN A 1 617 ? -30.585 -4.141 20.841 1.00 98.06 617 GLN A N 1
ATOM 4650 C CA . GLN A 1 617 ? -31.507 -5.124 21.419 1.00 98.06 617 GLN A CA 1
ATOM 4651 C C . GLN A 1 617 ? -32.564 -5.596 20.411 1.00 98.06 617 GLN A C 1
ATOM 4653 O O . GLN A 1 617 ? -32.915 -6.779 20.398 1.00 98.06 617 GLN A O 1
ATOM 4658 N N . GLU A 1 618 ? -33.060 -4.696 19.562 1.00 97.38 618 GLU A N 1
ATOM 4659 C CA . GLU A 1 618 ? -33.956 -5.032 18.455 1.00 97.38 618 GLU A CA 1
ATOM 4660 C C . GLU A 1 618 ? -33.248 -5.880 17.386 1.00 97.38 618 GLU A C 1
ATOM 4662 O O . GLU A 1 618 ? -33.727 -6.968 17.048 1.00 97.38 618 GLU A O 1
ATOM 4667 N N . LEU A 1 619 ? -32.062 -5.460 16.938 1.00 97.56 619 LEU A N 1
ATOM 4668 C CA . LEU A 1 619 ? -31.243 -6.163 15.950 1.00 97.56 619 LEU A CA 1
ATOM 4669 C C . LEU A 1 619 ? -30.869 -7.581 16.391 1.00 97.56 619 LEU A C 1
ATOM 4671 O O . LEU A 1 619 ? -30.895 -8.496 15.566 1.00 97.56 619 LEU A O 1
ATOM 4675 N N . ASN A 1 620 ? -30.612 -7.803 17.683 1.00 97.19 620 ASN A N 1
ATOM 4676 C CA . ASN A 1 620 ? -30.348 -9.136 18.241 1.00 97.19 620 ASN A CA 1
ATOM 4677 C C . ASN A 1 620 ? -31.531 -10.109 18.027 1.00 97.19 620 ASN A C 1
ATOM 4679 O O . ASN A 1 620 ? -31.366 -11.328 18.007 1.00 97.19 620 ASN A O 1
ATOM 4683 N N . GLY A 1 621 ? -32.747 -9.583 17.838 1.00 96.50 621 GLY A N 1
ATOM 4684 C CA . GLY A 1 621 ? -33.930 -10.354 17.454 1.00 96.50 621 GLY A CA 1
ATOM 4685 C C . GLY A 1 621 ? -34.140 -10.513 15.942 1.00 96.50 621 GLY A C 1
ATOM 4686 O O . GLY A 1 621 ? -34.965 -11.338 15.537 1.00 96.50 621 GLY A O 1
ATOM 4687 N N . MET A 1 622 ? -33.430 -9.743 15.112 1.00 95.88 622 MET A N 1
ATOM 4688 C CA . MET A 1 622 ? -33.631 -9.651 13.658 1.00 95.88 622 MET A CA 1
ATOM 4689 C C . MET A 1 622 ? -32.559 -10.377 12.847 1.00 95.88 622 MET A C 1
ATOM 4691 O O . MET A 1 622 ? -32.871 -10.946 11.802 1.00 95.88 622 MET A O 1
ATOM 4695 N N . THR A 1 623 ? -31.311 -10.369 13.315 1.00 95.06 623 THR A N 1
ATOM 4696 C CA . THR A 1 623 ? -30.164 -10.936 12.600 1.00 95.06 623 THR A CA 1
ATOM 4697 C C . THR A 1 623 ? -29.354 -11.875 13.485 1.00 95.06 623 THR A C 1
ATOM 4699 O O . THR A 1 623 ? -29.481 -11.889 14.704 1.00 95.06 623 THR A O 1
ATOM 4702 N N . THR A 1 624 ? -28.521 -12.702 12.853 1.00 92.69 624 THR A N 1
ATOM 4703 C CA . THR A 1 624 ? -27.531 -13.523 13.566 1.00 92.69 624 THR A CA 1
ATOM 4704 C C . THR A 1 624 ? -26.122 -12.950 13.493 1.00 92.69 624 THR A C 1
ATOM 4706 O O . THR A 1 624 ? -25.239 -13.490 14.147 1.00 92.69 624 THR A O 1
ATOM 4709 N N . VAL A 1 625 ? -25.914 -11.890 12.708 1.00 94.69 625 VAL A N 1
ATOM 4710 C CA . VAL A 1 625 ? -24.643 -11.164 12.579 1.00 94.69 625 VAL A CA 1
ATOM 4711 C C . VAL A 1 625 ? -24.198 -10.608 13.934 1.00 94.69 625 VAL A C 1
ATOM 4713 O O . VAL A 1 625 ? -25.030 -10.384 14.812 1.00 94.69 625 VAL A O 1
ATOM 4716 N N . ARG A 1 626 ? -22.884 -10.431 14.118 1.00 96.19 626 ARG A N 1
ATOM 4717 C CA . ARG A 1 626 ? -22.326 -9.940 15.381 1.00 96.19 626 ARG A CA 1
ATOM 4718 C C . ARG A 1 626 ? -22.770 -8.509 15.666 1.00 96.19 626 ARG A C 1
ATOM 4720 O O . ARG A 1 626 ? -22.894 -7.711 14.737 1.00 96.19 626 ARG A O 1
ATOM 4727 N N . LEU A 1 627 ? -22.966 -8.186 16.941 1.00 98.12 627 LEU A N 1
ATOM 4728 C CA . LEU A 1 627 ? -23.378 -6.850 17.381 1.00 98.12 627 LEU A CA 1
ATOM 4729 C C . LEU A 1 627 ? -22.336 -6.214 18.305 1.00 98.12 627 LEU A C 1
ATOM 4731 O O . LEU A 1 627 ? -21.764 -6.900 19.155 1.00 98.12 627 LEU A O 1
ATOM 4735 N N . ALA A 1 628 ? -22.115 -4.908 18.151 1.00 98.25 628 ALA A N 1
ATOM 4736 C CA . ALA A 1 628 ? -21.160 -4.126 18.931 1.00 98.25 628 ALA A CA 1
ATOM 4737 C C . ALA A 1 628 ? -21.832 -2.964 19.662 1.00 98.25 628 ALA A C 1
ATOM 4739 O O . ALA A 1 628 ? -22.403 -2.074 19.031 1.00 98.25 628 ALA A O 1
ATOM 4740 N N . GLN A 1 629 ? -21.694 -2.931 20.985 1.00 98.75 629 GLN A N 1
ATOM 4741 C CA . GLN A 1 629 ? -22.088 -1.773 21.782 1.00 98.75 629 GLN A CA 1
ATOM 4742 C C . GLN A 1 629 ? -20.938 -0.765 21.838 1.00 98.75 629 GLN A C 1
ATOM 4744 O O . GLN A 1 629 ? -19.894 -1.059 22.423 1.00 98.75 629 GLN A O 1
ATOM 4749 N N . LEU A 1 630 ? -21.140 0.434 21.295 1.00 98.75 630 LEU A N 1
ATOM 4750 C CA . LEU A 1 630 ? -20.198 1.546 21.435 1.00 98.75 630 LEU A CA 1
ATOM 4751 C C . LEU A 1 630 ? -20.395 2.257 22.778 1.00 98.75 630 LEU A C 1
ATOM 4753 O O . LEU A 1 630 ? -21.526 2.465 23.225 1.00 98.75 630 LEU A O 1
ATOM 4757 N N . ILE A 1 631 ? -19.293 2.615 23.436 1.00 98.62 631 ILE A N 1
ATOM 4758 C CA . ILE A 1 631 ? -19.275 3.248 24.756 1.00 98.62 631 ILE A CA 1
ATOM 4759 C C . ILE A 1 631 ? -18.245 4.381 24.761 1.00 98.62 631 ILE A C 1
ATOM 4761 O O . ILE A 1 631 ? -17.054 4.163 24.525 1.00 98.62 631 ILE A O 1
ATOM 4765 N N . ASP A 1 632 ? -18.709 5.592 25.071 1.00 97.50 632 ASP A N 1
ATOM 4766 C CA . ASP A 1 632 ? -17.858 6.773 25.237 1.00 97.50 632 ASP A CA 1
ATOM 4767 C C . ASP A 1 632 ? -17.339 6.892 26.687 1.00 97.50 632 ASP A C 1
ATOM 4769 O O . ASP A 1 632 ? -17.894 6.315 27.623 1.00 97.50 632 ASP A O 1
ATOM 4773 N N . ALA A 1 633 ? -16.289 7.682 26.905 1.00 95.62 633 ALA A N 1
ATOM 4774 C CA . ALA A 1 633 ? -15.700 7.908 28.225 1.00 95.62 633 ALA A CA 1
ATOM 4775 C C . ALA A 1 633 ? -16.618 8.690 29.181 1.00 95.62 633 ALA A C 1
ATOM 4777 O O . ALA A 1 633 ? -16.431 8.656 30.400 1.00 95.62 633 ALA A O 1
ATOM 4778 N N . ALA A 1 634 ? -17.602 9.419 28.649 1.00 95.56 634 ALA A N 1
ATOM 4779 C CA . ALA A 1 634 ? -18.553 10.196 29.433 1.00 95.56 634 ALA A CA 1
ATOM 4780 C C . ALA A 1 634 ? -19.900 10.339 28.716 1.00 95.56 634 ALA A C 1
ATOM 4782 O O . ALA A 1 634 ? -19.977 10.306 27.494 1.00 95.56 634 ALA A O 1
ATOM 4783 N N . GLY A 1 635 ? -20.968 10.569 29.483 1.00 96.25 635 GLY A N 1
ATOM 4784 C CA . GLY A 1 635 ? -22.318 10.763 28.947 1.00 96.25 635 GLY A CA 1
ATOM 4785 C C . GLY A 1 635 ? -23.200 9.521 29.070 1.00 96.25 635 GLY A C 1
ATOM 4786 O O . GLY A 1 635 ? -23.021 8.708 29.980 1.00 96.25 635 GLY A O 1
ATOM 4787 N N . ALA A 1 636 ? -24.197 9.426 28.194 1.00 97.19 636 ALA A N 1
ATOM 4788 C CA . ALA A 1 636 ? -25.214 8.380 28.193 1.00 97.19 636 ALA A CA 1
ATOM 4789 C C . ALA A 1 636 ? -25.701 8.097 26.758 1.00 97.19 636 ALA A C 1
ATOM 4791 O O . ALA A 1 636 ? -25.678 9.024 25.941 1.00 97.19 636 ALA A O 1
ATOM 4792 N N . PRO A 1 637 ? -26.191 6.877 26.465 1.00 97.44 637 PRO A N 1
ATOM 4793 C CA . PRO A 1 637 ? -26.830 6.560 25.187 1.00 97.44 637 PRO A CA 1
ATOM 4794 C C . PRO A 1 637 ? -28.029 7.476 24.885 1.00 97.44 637 PRO A C 1
ATOM 4796 O O . PRO A 1 637 ? -28.856 7.750 25.764 1.00 97.44 637 PRO A O 1
ATOM 4799 N N . ALA A 1 638 ? -28.139 7.952 23.641 1.00 94.88 638 ALA A N 1
ATOM 4800 C CA . ALA A 1 638 ? -29.150 8.938 23.243 1.00 94.88 638 ALA A CA 1
ATOM 4801 C C . ALA A 1 638 ? -30.593 8.422 23.411 1.00 94.88 638 ALA A C 1
ATOM 4803 O O . ALA A 1 638 ? -31.460 9.160 23.892 1.00 94.88 638 ALA A O 1
ATOM 4804 N N . ASP A 1 639 ? -30.841 7.145 23.110 1.00 96.69 639 ASP A N 1
ATOM 4805 C CA . ASP A 1 639 ? -32.138 6.479 23.283 1.00 96.69 639 ASP A CA 1
ATOM 4806 C C . ASP A 1 639 ? -32.580 6.448 24.754 1.00 96.69 639 ASP A C 1
ATOM 4808 O O . ASP A 1 639 ? -33.748 6.690 25.080 1.00 96.69 639 ASP A O 1
ATOM 4812 N N . LYS A 1 640 ? -31.636 6.222 25.675 1.00 97.25 640 LYS A N 1
ATOM 4813 C CA . LYS A 1 640 ? -31.889 6.234 27.124 1.00 97.25 640 LYS A CA 1
ATOM 4814 C C . LYS A 1 640 ? -32.215 7.628 27.624 1.00 97.25 640 LYS A C 1
ATOM 4816 O O . LYS A 1 640 ? -33.202 7.803 28.343 1.00 97.25 640 LYS A O 1
ATOM 4821 N N . VAL A 1 641 ? -31.475 8.636 27.165 1.00 95.75 641 VAL A N 1
ATOM 4822 C CA . VAL A 1 641 ? -31.781 10.040 27.472 1.00 95.75 641 VAL A CA 1
ATOM 4823 C C . VAL A 1 641 ? -33.174 10.417 26.959 1.00 95.75 641 VAL A C 1
ATOM 4825 O O . VAL A 1 641 ? -33.965 10.994 27.711 1.00 95.75 641 VAL A O 1
ATOM 4828 N N . ALA A 1 642 ? -33.516 10.051 25.720 1.00 94.19 642 ALA A N 1
ATOM 4829 C CA . ALA A 1 642 ? -34.830 10.310 25.131 1.00 94.19 642 ALA A CA 1
ATOM 4830 C C . ALA A 1 642 ? -35.971 9.612 25.900 1.00 94.19 642 ALA A C 1
ATOM 4832 O O . ALA A 1 642 ? -37.054 10.184 26.062 1.00 94.19 642 ALA A O 1
ATOM 4833 N N . ALA A 1 643 ? -35.718 8.413 26.434 1.00 95.44 643 ALA A N 1
ATOM 4834 C CA . ALA A 1 643 ? -36.651 7.666 27.277 1.00 95.44 643 ALA A CA 1
ATOM 4835 C C . ALA A 1 643 ? -36.729 8.169 28.736 1.00 95.44 643 ALA A C 1
ATOM 4837 O O . ALA A 1 643 ? -37.624 7.757 29.481 1.00 95.44 643 ALA A O 1
ATOM 4838 N N . GLY A 1 644 ? -35.832 9.069 29.156 1.00 95.75 644 GLY A N 1
ATOM 4839 C CA . GLY A 1 644 ? -35.715 9.527 30.544 1.00 95.75 644 GLY A CA 1
ATOM 4840 C C . GLY A 1 644 ? -35.118 8.482 31.496 1.00 95.75 644 GLY A C 1
ATOM 4841 O O . GLY A 1 644 ? -35.381 8.536 32.701 1.00 95.75 644 GLY A O 1
ATOM 4842 N N . ASP A 1 645 ? -34.358 7.529 30.960 1.00 96.75 645 ASP A N 1
ATOM 4843 C CA . ASP A 1 645 ? -33.615 6.504 31.692 1.00 96.75 645 ASP A CA 1
ATOM 4844 C C . ASP A 1 645 ? -32.271 7.084 32.195 1.00 96.75 645 ASP A C 1
ATOM 4846 O O . ASP A 1 645 ? -31.596 7.786 31.438 1.00 96.75 645 ASP A O 1
ATOM 4850 N N . PRO A 1 646 ? -31.886 6.875 33.472 1.00 96.50 646 PRO A N 1
ATOM 4851 C CA . PRO A 1 646 ? -30.654 7.429 34.029 1.00 96.50 646 PRO A CA 1
ATOM 4852 C C . PRO A 1 646 ? -29.362 6.683 33.644 1.00 96.50 646 PRO A C 1
ATOM 4854 O O . PRO A 1 646 ? -28.313 7.103 34.128 1.00 96.50 646 PRO A O 1
ATOM 4857 N N . LEU A 1 647 ? -29.414 5.598 32.857 1.00 97.56 647 LEU A N 1
ATOM 4858 C CA . LEU A 1 647 ? -28.236 4.811 32.467 1.00 97.56 647 LEU A CA 1
ATOM 4859 C C . LEU A 1 647 ? -27.140 5.682 31.828 1.00 97.56 647 LEU A C 1
ATOM 4861 O O . LEU A 1 647 ? -27.395 6.393 30.857 1.00 97.56 647 LEU A O 1
ATOM 4865 N N . THR A 1 648 ? -25.911 5.586 32.339 1.00 98.25 648 THR A N 1
ATOM 4866 C CA . THR A 1 648 ? -24.732 6.273 31.787 1.00 98.25 648 THR A CA 1
ATOM 4867 C C . THR A 1 648 ? -23.719 5.289 31.206 1.00 98.25 648 THR A C 1
ATOM 4869 O O . THR A 1 648 ? -23.708 4.113 31.570 1.00 98.25 648 THR A O 1
ATOM 4872 N N . TYR A 1 649 ? -22.799 5.766 30.363 1.00 98.31 649 TYR A N 1
ATOM 4873 C CA . TYR A 1 649 ? -21.694 4.928 29.875 1.00 98.31 649 TYR A CA 1
ATOM 4874 C C . TYR A 1 649 ? -20.803 4.406 31.013 1.00 98.31 649 TYR A C 1
ATOM 4876 O O . TYR A 1 649 ? -20.325 3.276 30.956 1.00 98.31 649 TYR A O 1
ATOM 4884 N N . ALA A 1 650 ? -20.643 5.182 32.092 1.00 97.56 650 ALA A N 1
ATOM 4885 C CA . ALA A 1 650 ? -19.909 4.746 33.279 1.00 97.56 650 ALA A CA 1
ATOM 4886 C C . ALA A 1 650 ? -20.585 3.555 33.982 1.00 97.56 650 ALA A C 1
ATOM 4888 O O . ALA A 1 650 ? -19.894 2.688 34.514 1.00 97.56 650 ALA A O 1
ATOM 4889 N N . ASP A 1 651 ? -21.921 3.484 33.963 1.00 98.19 651 ASP A N 1
ATOM 4890 C CA . ASP A 1 651 ? -22.663 2.340 34.502 1.00 98.19 651 ASP A CA 1
ATOM 4891 C C . ASP A 1 651 ? -22.483 1.093 33.616 1.00 98.19 651 ASP A C 1
ATOM 4893 O O . ASP A 1 651 ? -22.333 -0.017 34.135 1.00 98.19 651 ASP A O 1
ATOM 4897 N N . MET A 1 652 ? -22.423 1.277 32.290 1.00 98.44 652 MET A N 1
ATOM 4898 C CA . MET A 1 652 ? -22.288 0.197 31.299 1.00 98.44 652 MET A CA 1
ATOM 4899 C C . MET A 1 652 ? -20.943 -0.540 31.367 1.00 98.44 652 MET A C 1
ATOM 4901 O O . MET A 1 652 ? -20.885 -1.718 31.036 1.00 98.44 652 MET A O 1
ATOM 4905 N N . VAL A 1 653 ? -19.874 0.112 31.834 1.00 97.31 653 VAL A N 1
ATOM 4906 C CA . VAL A 1 653 ? -18.531 -0.501 31.955 1.00 97.31 653 VAL A CA 1
ATOM 4907 C C . VAL A 1 653 ? -18.250 -1.092 33.337 1.00 97.31 653 VAL A C 1
ATOM 4909 O O . VAL A 1 653 ? -17.149 -1.569 33.617 1.00 97.31 653 VAL A O 1
ATOM 4912 N N . THR A 1 654 ? -19.246 -1.090 34.226 1.00 97.31 654 THR A N 1
ATOM 4913 C CA . THR A 1 654 ? -19.191 -1.892 35.452 1.00 97.31 654 THR A CA 1
ATOM 4914 C C . THR A 1 654 ? -19.366 -3.375 35.124 1.00 97.31 654 THR A C 1
ATOM 4916 O O . THR A 1 654 ? -19.876 -3.737 34.070 1.00 97.31 654 THR A O 1
ATOM 4919 N N . ARG A 1 655 ? -19.020 -4.270 36.056 1.00 94.50 655 ARG A N 1
ATOM 4920 C CA . ARG A 1 655 ? -19.277 -5.712 35.884 1.00 94.50 655 ARG A CA 1
ATOM 4921 C C . ARG A 1 655 ? -20.747 -6.033 35.577 1.00 94.50 655 ARG A C 1
ATOM 4923 O O . ARG A 1 655 ? -21.004 -6.958 34.817 1.00 94.50 655 ARG A O 1
ATOM 4930 N N . GLU A 1 656 ? -21.684 -5.337 36.222 1.00 97.31 656 GLU A N 1
ATOM 4931 C CA . GLU A 1 656 ? -23.126 -5.533 36.001 1.00 97.31 656 GLU A CA 1
ATOM 4932 C C . GLU A 1 656 ? -23.531 -4.984 34.630 1.00 97.31 656 GLU A C 1
ATOM 4934 O O . GLU A 1 656 ? -24.142 -5.706 33.854 1.00 97.31 656 GLU A O 1
ATOM 4939 N N . GLY A 1 657 ? -23.066 -3.783 34.278 1.00 98.06 657 GLY A N 1
ATOM 4940 C CA . GLY A 1 657 ? -23.301 -3.199 32.958 1.00 98.06 65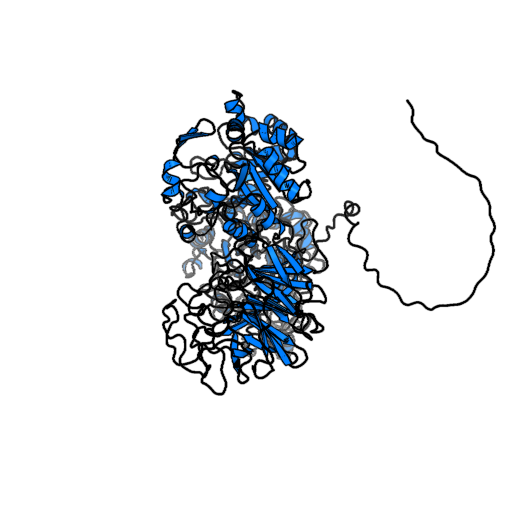7 GLY A CA 1
ATOM 4941 C C . GLY A 1 657 ? -22.765 -4.058 31.810 1.00 98.06 657 GLY A C 1
ATOM 4942 O O . GLY A 1 657 ? -23.496 -4.334 30.867 1.00 98.06 657 GLY A O 1
ATOM 4943 N N . LEU A 1 658 ? -21.532 -4.564 31.909 1.00 98.50 658 LEU A N 1
ATOM 4944 C CA . LEU A 1 658 ? -20.953 -5.443 30.888 1.00 98.50 658 LEU A CA 1
ATOM 4945 C C . LEU A 1 658 ? -21.704 -6.775 30.785 1.00 98.50 658 LEU A C 1
ATOM 4947 O O . LEU A 1 658 ? -21.812 -7.333 29.696 1.00 98.50 658 LEU A O 1
ATOM 4951 N N . HIS A 1 659 ? -22.230 -7.290 31.902 1.00 98.25 659 HIS A N 1
ATOM 4952 C CA . HIS A 1 659 ? -23.085 -8.474 31.877 1.00 98.25 659 HIS A CA 1
ATOM 4953 C C . HIS A 1 659 ? -24.380 -8.193 31.106 1.00 98.25 659 HIS A C 1
ATOM 4955 O O . HIS A 1 659 ? -24.774 -9.016 30.287 1.00 98.25 659 HIS A O 1
ATOM 4961 N N . ASP A 1 660 ? -25.010 -7.037 31.330 1.00 98.19 660 ASP A N 1
ATOM 4962 C CA . ASP A 1 660 ? -26.218 -6.631 30.606 1.00 98.19 660 ASP A CA 1
ATOM 4963 C C . ASP A 1 660 ? -25.940 -6.425 29.106 1.00 98.19 660 ASP A C 1
ATOM 4965 O O . ASP A 1 660 ? -26.738 -6.839 28.267 1.00 98.19 660 ASP A O 1
ATOM 4969 N N . VAL A 1 661 ? -24.783 -5.852 28.753 1.00 98.56 661 VAL A N 1
ATOM 4970 C CA . VAL A 1 661 ? -24.336 -5.714 27.355 1.00 98.56 661 VAL A CA 1
ATOM 4971 C C . VAL A 1 661 ? -24.155 -7.082 26.688 1.00 98.56 661 VAL A C 1
ATOM 4973 O O . VAL A 1 661 ? -24.625 -7.290 25.569 1.00 98.56 661 VAL A O 1
ATOM 4976 N N . ALA A 1 662 ? -23.550 -8.047 27.385 1.00 98.19 662 ALA A N 1
ATOM 4977 C CA . ALA A 1 662 ? -23.335 -9.404 26.876 1.00 98.19 662 ALA A CA 1
ATOM 4978 C C . ALA A 1 662 ? -24.633 -10.195 26.613 1.00 98.19 662 ALA A C 1
ATOM 4980 O O . ALA A 1 662 ? -24.590 -11.253 25.984 1.00 98.19 662 ALA A O 1
ATOM 4981 N N . GLU A 1 663 ? -25.801 -9.715 27.064 1.00 98.06 663 GLU A N 1
ATOM 4982 C CA . GLU A 1 663 ? -27.085 -10.337 26.715 1.00 98.06 663 GLU A CA 1
ATOM 4983 C C . GLU A 1 663 ? -27.501 -10.074 25.257 1.00 98.06 663 GLU A C 1
ATOM 4985 O O . GLU A 1 663 ? -28.315 -10.828 24.710 1.00 98.06 663 GLU A O 1
ATOM 4990 N N . TYR A 1 664 ? -26.968 -9.022 24.623 1.00 98.06 664 TYR A N 1
ATOM 4991 C CA . TYR A 1 664 ? -27.364 -8.617 23.270 1.00 98.06 664 TYR A CA 1
ATOM 4992 C C . TYR A 1 664 ? -26.216 -8.282 22.316 1.00 98.06 664 TYR A C 1
ATOM 4994 O O . TYR A 1 664 ? -26.458 -8.241 21.113 1.00 98.06 664 TYR A O 1
ATOM 5002 N N . ALA A 1 665 ? -25.000 -8.053 22.807 1.00 98.12 665 ALA A N 1
ATOM 5003 C CA . ALA A 1 665 ? -23.831 -7.756 21.988 1.00 98.12 665 ALA A CA 1
ATOM 5004 C C . ALA A 1 665 ? -22.744 -8.826 22.141 1.00 98.12 665 ALA A C 1
ATOM 5006 O O . ALA A 1 665 ? -22.639 -9.495 23.167 1.00 98.12 665 ALA A O 1
ATOM 5007 N N . ASP A 1 666 ? -21.920 -8.963 21.104 1.00 97.31 666 ASP A N 1
ATOM 5008 C CA . ASP A 1 666 ? -20.754 -9.852 21.068 1.00 97.31 666 ASP A CA 1
ATOM 5009 C C . ASP A 1 666 ? -19.435 -9.084 21.259 1.00 97.31 666 ASP A C 1
ATOM 5011 O O . ASP A 1 666 ? -18.388 -9.694 21.477 1.00 97.31 666 ASP A O 1
ATOM 5015 N N . VAL A 1 667 ? -19.480 -7.756 21.118 1.00 97.94 667 VAL A N 1
ATOM 5016 C CA . VAL A 1 667 ? -18.321 -6.859 21.135 1.00 97.94 667 VAL A CA 1
ATOM 5017 C C . VAL A 1 667 ? -18.667 -5.582 21.905 1.00 97.94 667 VAL A C 1
ATOM 5019 O O . VAL A 1 667 ? -19.790 -5.076 21.818 1.00 97.94 667 VAL A O 1
ATOM 5022 N N . VAL A 1 668 ? -17.695 -5.030 22.629 1.00 98.50 668 VAL A N 1
ATOM 5023 C CA . VAL A 1 668 ? -17.749 -3.671 23.184 1.00 98.50 668 VAL A CA 1
ATOM 5024 C C . VAL A 1 668 ? -16.716 -2.780 22.503 1.00 98.50 668 VAL A C 1
ATOM 5026 O O . VAL A 1 668 ? -15.518 -3.054 22.539 1.00 98.50 668 VAL A O 1
ATOM 5029 N N . GLY A 1 669 ? -17.184 -1.703 21.874 1.00 98.31 669 GLY A N 1
ATOM 5030 C CA . GLY A 1 669 ? -16.337 -0.678 21.273 1.00 98.31 669 GLY A CA 1
ATOM 5031 C C . GLY A 1 669 ? -16.084 0.456 22.260 1.00 98.31 669 GLY A C 1
ATOM 5032 O O . GLY A 1 669 ? -16.969 1.277 22.502 1.00 98.31 669 GLY A O 1
ATOM 5033 N N . LEU A 1 670 ? -14.888 0.522 22.835 1.00 98.62 670 LEU A N 1
ATOM 5034 C CA . LEU A 1 670 ? -14.547 1.435 23.922 1.00 98.62 670 LEU A CA 1
ATOM 5035 C C . LEU A 1 670 ? -13.700 2.611 23.432 1.00 98.62 670 LEU A C 1
ATOM 5037 O O . LEU A 1 670 ? -12.677 2.430 22.767 1.00 98.62 670 LEU A O 1
ATOM 5041 N N . GLN A 1 671 ? -14.075 3.822 23.843 1.00 98.25 671 GLN A N 1
ATOM 5042 C CA . GLN A 1 671 ? -13.192 4.977 23.712 1.00 98.25 671 GLN A CA 1
ATOM 5043 C C . GLN A 1 671 ? -11.891 4.722 24.504 1.00 98.25 671 GLN A C 1
ATOM 5045 O O . GLN A 1 671 ? -11.942 4.209 25.624 1.00 98.25 671 GLN A O 1
ATOM 5050 N N . LYS A 1 672 ? -10.722 5.081 23.946 1.00 96.81 672 LYS A N 1
ATOM 5051 C CA . LYS A 1 672 ? -9.386 4.770 24.517 1.00 96.81 672 LYS A CA 1
ATOM 5052 C C . LYS A 1 672 ? -9.259 4.986 26.040 1.00 96.81 672 LYS A C 1
ATOM 5054 O O . LYS A 1 672 ? -8.809 4.098 26.759 1.00 96.81 672 LYS A O 1
ATOM 5059 N N . ASN A 1 673 ? -9.736 6.115 26.559 1.00 96.12 673 ASN A N 1
ATOM 5060 C CA . ASN A 1 673 ? -9.634 6.499 27.972 1.00 96.12 673 ASN A CA 1
ATOM 5061 C C . ASN A 1 673 ? -10.502 5.654 28.923 1.00 96.12 673 ASN A C 1
ATOM 5063 O O . ASN A 1 673 ? -10.320 5.737 30.136 1.00 96.12 673 ASN A O 1
ATOM 5067 N N . VAL A 1 674 ? -11.445 4.856 28.411 1.00 97.81 674 VAL A N 1
ATOM 5068 C CA . VAL A 1 674 ? -12.178 3.857 29.210 1.00 97.81 674 VAL A CA 1
ATOM 5069 C C . VAL A 1 674 ? -11.261 2.684 29.572 1.00 97.81 674 VAL A C 1
ATOM 5071 O O . VAL A 1 674 ? -11.373 2.119 30.662 1.00 97.81 674 VAL A O 1
ATOM 5074 N N . MET A 1 675 ? -10.348 2.323 28.667 1.00 97.88 675 MET A N 1
ATOM 5075 C CA . MET A 1 675 ? -9.413 1.210 28.836 1.00 97.88 675 MET A CA 1
ATOM 5076 C C . MET A 1 675 ? -8.160 1.647 29.592 1.00 97.88 675 MET A C 1
ATOM 5078 O O . MET A 1 675 ? -7.851 1.066 30.632 1.00 97.88 675 MET A O 1
ATOM 5082 N N . ILE A 1 676 ? -7.485 2.685 29.093 1.00 97.88 676 ILE A N 1
ATOM 5083 C CA . ILE A 1 676 ? -6.282 3.271 29.690 1.00 97.88 676 ILE A CA 1
ATOM 5084 C C . ILE A 1 676 ? -6.484 4.794 29.747 1.00 97.88 676 ILE A C 1
ATOM 5086 O O . ILE A 1 676 ? -6.452 5.451 28.703 1.00 97.88 676 ILE A O 1
ATOM 5090 N N . PRO A 1 677 ? -6.769 5.377 30.925 1.00 96.38 677 PRO A N 1
ATOM 5091 C CA . PRO A 1 677 ? -6.983 6.813 31.071 1.00 96.38 677 PRO A CA 1
ATOM 5092 C C . PRO A 1 677 ? -5.706 7.611 30.793 1.00 96.38 677 PRO A C 1
ATOM 5094 O O . PRO A 1 677 ? -4.605 7.079 30.888 1.00 96.38 677 PRO A O 1
ATOM 5097 N N . ARG A 1 678 ? -5.846 8.913 30.516 1.00 95.00 678 ARG A N 1
ATOM 5098 C CA . ARG A 1 678 ? -4.706 9.841 30.492 1.00 95.00 678 ARG A CA 1
ATOM 5099 C C . ARG A 1 678 ? -4.512 10.520 31.839 1.00 95.00 678 ARG A C 1
ATOM 5101 O O . ARG A 1 678 ? -5.487 10.980 32.439 1.00 95.00 678 ARG A O 1
ATOM 5108 N N . GLU A 1 679 ? -3.260 10.639 32.251 1.00 95.19 679 GLU A N 1
ATOM 5109 C CA . GLU A 1 679 ? -2.840 11.419 33.412 1.00 95.19 679 GLU A CA 1
ATOM 5110 C C . GLU A 1 679 ? -2.875 12.931 33.122 1.00 95.19 679 GLU A C 1
ATOM 5112 O O . GLU A 1 679 ? -3.065 13.378 31.985 1.00 95.19 679 GLU A O 1
ATOM 5117 N N . GLU A 1 680 ? -2.696 13.758 34.159 1.00 95.06 680 GLU A N 1
ATOM 5118 C CA . GLU A 1 680 ? -2.737 15.227 34.026 1.00 95.06 680 GLU A CA 1
ATOM 5119 C C . GLU A 1 680 ? -1.654 15.788 33.086 1.00 95.06 680 GLU A C 1
ATOM 5121 O O . GLU A 1 680 ? -1.857 16.843 32.481 1.00 95.06 680 GLU A O 1
ATOM 5126 N N . ASP A 1 681 ? -0.515 15.104 32.956 1.00 93.31 681 ASP A N 1
ATOM 5127 C CA . ASP A 1 681 ? 0.573 15.479 32.044 1.00 93.31 681 ASP A CA 1
ATOM 5128 C C . ASP A 1 681 ? 0.361 14.987 30.600 1.00 93.31 681 ASP A C 1
ATOM 5130 O O . ASP A 1 681 ? 1.126 15.342 29.701 1.00 93.31 681 ASP A O 1
ATOM 5134 N N . GLY A 1 682 ? -0.724 14.246 30.356 1.00 92.75 682 GLY A N 1
ATOM 5135 C CA . GLY A 1 682 ? -1.099 13.722 29.051 1.00 92.75 682 GLY A CA 1
ATOM 5136 C C . GLY A 1 682 ? -0.487 12.367 28.708 1.00 92.75 682 GLY A C 1
ATOM 5137 O O . GLY A 1 682 ? -0.733 11.911 27.587 1.00 92.75 682 GLY A O 1
ATOM 5138 N N . THR A 1 683 ? 0.262 11.745 29.623 1.00 95.31 683 THR A N 1
ATOM 5139 C CA . THR A 1 683 ? 0.736 10.361 29.475 1.00 95.31 683 THR A CA 1
ATOM 5140 C C . THR A 1 683 ? -0.367 9.334 29.732 1.00 95.31 683 THR A C 1
ATOM 5142 O O . THR A 1 683 ? -1.425 9.684 30.269 1.00 95.31 683 THR A O 1
ATOM 5145 N N . LEU A 1 684 ? -0.177 8.082 29.305 1.00 94.50 684 LEU A N 1
ATOM 5146 C CA . LEU A 1 684 ? -1.064 6.980 29.676 1.00 94.50 684 LEU A CA 1
ATOM 5147 C C . LEU A 1 684 ? -0.910 6.628 31.163 1.00 94.50 684 LEU A C 1
ATOM 5149 O O . LEU A 1 684 ? 0.195 6.531 31.691 1.00 94.50 684 LEU A O 1
ATOM 5153 N N . GLY A 1 685 ? -2.043 6.421 31.832 1.00 94.19 685 GLY A N 1
ATOM 5154 C CA . GLY A 1 685 ? -2.112 5.885 33.189 1.00 94.19 685 GLY A CA 1
ATOM 5155 C C . GLY A 1 685 ? -2.204 4.357 33.211 1.00 94.19 685 GLY A C 1
ATOM 5156 O O . GLY A 1 685 ? -1.920 3.668 32.236 1.00 94.19 685 GLY A O 1
ATOM 5157 N N . GLU A 1 686 ? -2.657 3.810 34.337 1.00 93.44 686 GLU A N 1
ATOM 5158 C CA . GLU A 1 686 ? -2.837 2.362 34.503 1.00 93.44 686 GLU A CA 1
ATOM 5159 C C . GLU A 1 686 ? -4.134 1.845 33.838 1.00 93.44 686 GLU A C 1
ATOM 5161 O O . GLU A 1 686 ? -5.180 2.502 33.941 1.00 93.44 686 GLU A O 1
ATOM 5166 N N . PRO A 1 687 ? -4.135 0.639 33.232 1.00 95.62 687 PRO A N 1
ATOM 5167 C CA . PRO A 1 687 ? -5.349 0.018 32.700 1.00 95.62 687 PRO A CA 1
ATOM 5168 C C . PRO A 1 687 ? -6.458 -0.164 33.755 1.00 95.62 687 PRO A C 1
ATOM 5170 O O . PRO A 1 687 ? -6.230 -0.653 34.863 1.00 95.62 687 PRO A O 1
ATOM 5173 N N . THR A 1 688 ? -7.710 0.155 33.406 1.00 93.75 688 THR A N 1
ATOM 5174 C CA . THR A 1 688 ? -8.855 0.165 34.348 1.00 93.75 688 THR A CA 1
ATOM 5175 C C . THR A 1 688 ? -9.392 -1.225 34.728 1.00 93.75 688 THR A C 1
ATOM 5177 O O . THR A 1 688 ? -10.262 -1.351 35.595 1.00 93.75 688 THR A O 1
ATOM 5180 N N . GLY A 1 689 ? -8.913 -2.285 34.066 1.00 93.81 689 GLY A N 1
ATOM 5181 C CA . GLY A 1 689 ? -9.403 -3.661 34.209 1.00 93.81 689 GLY A CA 1
ATOM 5182 C C . GLY A 1 689 ? -10.740 -3.942 33.506 1.00 93.81 689 GLY A C 1
ATOM 5183 O O . GLY A 1 689 ? -11.325 -5.008 33.714 1.00 93.81 689 GLY A O 1
ATOM 5184 N N . VAL A 1 690 ? -11.259 -3.005 32.701 1.00 97.44 690 VAL A N 1
ATOM 5185 C CA . VAL A 1 690 ? -12.493 -3.191 31.912 1.00 97.44 690 VAL A CA 1
ATOM 5186 C C . VAL A 1 690 ? -12.345 -4.305 30.870 1.00 97.44 690 VAL A C 1
ATOM 5188 O O . VAL A 1 690 ? -13.254 -5.117 30.716 1.00 97.44 690 VAL A O 1
ATOM 5191 N N . ILE A 1 691 ? -11.171 -4.403 30.239 1.00 97.38 691 ILE A N 1
ATOM 5192 C CA . ILE A 1 691 ? -10.858 -5.388 29.196 1.00 97.38 691 ILE A CA 1
ATOM 5193 C C . ILE A 1 691 ? -10.998 -6.811 29.749 1.00 97.38 691 ILE A C 1
ATOM 5195 O O . ILE A 1 691 ? -11.828 -7.597 29.301 1.00 97.38 691 ILE A O 1
ATOM 5199 N N . GLU A 1 692 ? -10.289 -7.099 30.842 1.00 95.56 692 GLU A N 1
ATOM 5200 C CA . GLU A 1 692 ? -10.345 -8.395 31.527 1.00 95.56 692 GLU A CA 1
ATOM 5201 C C . GLU A 1 692 ? -11.776 -8.747 31.998 1.00 95.56 692 GLU A C 1
ATOM 5203 O O . GLU A 1 692 ? -12.161 -9.914 32.105 1.00 95.56 692 GLU A O 1
ATOM 5208 N N . GLN A 1 693 ? -12.599 -7.748 32.339 1.00 96.62 693 GLN A N 1
ATOM 5209 C CA . GLN A 1 693 ? -14.005 -7.965 32.696 1.00 96.62 693 GLN A CA 1
ATOM 5210 C C . GLN A 1 693 ? -14.871 -8.322 31.486 1.00 96.62 693 GLN A C 1
ATOM 5212 O O . GLN A 1 693 ? -15.672 -9.250 31.608 1.00 96.62 693 GLN A O 1
ATOM 5217 N N . ALA A 1 694 ? -14.689 -7.643 30.354 1.00 97.81 694 ALA A N 1
ATOM 5218 C CA . ALA A 1 694 ? -15.381 -7.939 29.104 1.00 97.81 694 ALA A CA 1
ATOM 5219 C C . ALA A 1 694 ? -15.046 -9.358 28.608 1.00 97.81 694 ALA A C 1
ATOM 5221 O O . ALA A 1 694 ? -15.951 -10.171 28.404 1.00 97.81 694 ALA A O 1
ATOM 5222 N N . HIS A 1 695 ? -13.760 -9.720 28.575 1.00 97.56 695 HIS A N 1
ATOM 5223 C CA . HIS A 1 695 ? -13.310 -11.058 28.172 1.00 97.56 695 HIS A CA 1
ATOM 5224 C C . HIS A 1 695 ? -13.890 -12.181 29.037 1.00 97.56 695 HIS A C 1
ATOM 5226 O O . HIS A 1 695 ? -14.289 -13.227 28.526 1.00 97.56 695 HIS A O 1
ATOM 5232 N N . ARG A 1 696 ? -14.016 -11.976 30.358 1.00 96.44 696 ARG A N 1
ATOM 5233 C CA . ARG A 1 696 ? -14.660 -12.956 31.261 1.00 96.44 696 ARG A CA 1
ATOM 5234 C C . ARG A 1 696 ? -16.128 -13.225 30.933 1.00 96.44 696 ARG A C 1
ATOM 5236 O O . ARG A 1 696 ? -16.654 -14.255 31.356 1.00 96.44 696 ARG A O 1
ATOM 5243 N N . LEU A 1 697 ? -16.780 -12.302 30.235 1.00 97.19 697 LEU A N 1
ATOM 5244 C CA . LEU A 1 697 ? -18.161 -12.415 29.773 1.00 97.19 697 LEU A CA 1
ATOM 5245 C C . LEU A 1 697 ? -18.248 -12.871 28.307 1.00 97.19 697 LEU A C 1
ATOM 5247 O O . LEU A 1 697 ? -19.351 -13.068 27.808 1.00 97.19 697 LEU A O 1
ATOM 5251 N N . GLY A 1 698 ? -17.108 -13.104 27.647 1.00 95.81 698 GLY A N 1
ATOM 5252 C CA . GLY A 1 698 ? -17.037 -13.523 26.248 1.00 95.81 698 GLY A CA 1
ATOM 5253 C C . GLY A 1 698 ? -17.229 -12.387 25.242 1.00 95.81 698 GLY A C 1
ATOM 5254 O O . GLY A 1 698 ? -17.507 -12.674 24.083 1.00 95.81 698 GLY A O 1
ATOM 5255 N N . LEU A 1 699 ? -17.105 -11.131 25.681 1.00 97.75 699 LEU A N 1
ATOM 5256 C CA . LEU A 1 699 ? -17.121 -9.959 24.809 1.00 97.75 699 LEU A CA 1
ATOM 5257 C C . LEU A 1 699 ? -15.713 -9.703 24.272 1.00 97.75 699 LEU A C 1
ATOM 5259 O O . LEU A 1 699 ? -14.773 -9.648 25.065 1.00 97.75 699 LEU A O 1
ATOM 5263 N N . GLU A 1 700 ? -15.589 -9.488 22.965 1.00 97.00 700 GLU A N 1
ATOM 5264 C CA . GLU A 1 700 ? -14.383 -8.879 22.387 1.00 97.00 700 GLU A CA 1
ATOM 5265 C C . GLU A 1 700 ? -14.367 -7.371 22.661 1.00 97.00 700 GLU A C 1
ATOM 5267 O O . GLU A 1 700 ? -15.417 -6.734 22.807 1.00 97.00 700 GLU A O 1
ATOM 5272 N N . VAL A 1 701 ? -13.173 -6.795 22.719 1.00 98.25 701 VAL A N 1
ATOM 5273 C CA . VAL A 1 701 ? -12.930 -5.389 23.015 1.00 98.25 701 VAL A CA 1
ATOM 5274 C C . VAL A 1 701 ? -12.267 -4.716 21.826 1.00 98.25 701 VAL A C 1
ATOM 5276 O O . VAL A 1 701 ? -11.137 -5.029 21.450 1.00 98.25 701 VAL A O 1
ATOM 5279 N N . THR A 1 702 ? -12.960 -3.721 21.287 1.00 98.25 702 THR A N 1
ATOM 5280 C CA . THR A 1 702 ? -12.457 -2.891 20.198 1.00 98.25 702 THR A CA 1
ATOM 5281 C C . THR A 1 702 ? -12.179 -1.476 20.698 1.00 98.25 702 THR A C 1
ATOM 5283 O O . THR A 1 702 ? -13.079 -0.820 21.216 1.00 98.25 702 THR A O 1
ATOM 5286 N N . GLY A 1 703 ? -10.958 -0.972 20.533 1.00 98.00 703 GLY A N 1
ATOM 5287 C CA . GLY A 1 703 ? -10.596 0.396 20.908 1.00 98.00 703 GLY A CA 1
ATOM 5288 C C . GLY A 1 703 ? -10.817 1.410 19.787 1.00 98.00 703 GLY A C 1
ATOM 5289 O O . GLY A 1 703 ? -10.504 1.125 18.632 1.00 98.00 703 GLY A O 1
ATOM 5290 N N . TRP A 1 704 ? -11.299 2.615 20.116 1.00 97.75 704 TRP A N 1
ATOM 5291 C CA . TRP A 1 704 ? -11.407 3.723 19.155 1.00 97.75 704 TRP A CA 1
ATOM 5292 C C . TRP A 1 704 ? -11.083 5.110 19.753 1.00 97.75 704 TRP A C 1
ATOM 5294 O O . TRP A 1 704 ? -11.292 5.364 20.940 1.00 97.75 704 TRP A O 1
ATOM 5304 N N . THR A 1 705 ? -10.567 6.078 18.987 1.00 97.62 705 THR A N 1
ATOM 5305 C CA . THR A 1 705 ? -9.937 5.941 17.656 1.00 97.62 705 THR A CA 1
ATOM 5306 C C . THR A 1 705 ? -8.439 6.219 17.767 1.00 97.62 705 THR A C 1
ATOM 5308 O O . THR A 1 705 ? -8.038 7.230 18.355 1.00 97.62 705 THR A O 1
ATOM 5311 N N . PHE A 1 706 ? -7.626 5.350 17.178 1.00 97.94 706 PHE A N 1
ATOM 5312 C CA . PHE A 1 706 ? -6.183 5.516 17.032 1.00 97.94 706 PHE A CA 1
ATOM 5313 C C . PHE A 1 706 ? -5.887 6.407 15.814 1.00 97.94 706 PHE A C 1
ATOM 5315 O O . PHE A 1 706 ? -6.509 6.261 14.763 1.00 97.94 706 PHE A O 1
ATOM 5322 N N . ARG A 1 707 ? -5.014 7.405 15.986 1.00 97.81 707 ARG A N 1
ATOM 5323 C CA . ARG A 1 707 ? -4.698 8.427 14.973 1.00 97.81 707 ARG A CA 1
ATOM 5324 C C . ARG A 1 707 ? -3.244 8.836 15.107 1.00 97.81 707 ARG A C 1
ATOM 5326 O O . ARG A 1 707 ? -2.809 9.079 16.232 1.00 97.81 707 ARG A O 1
ATOM 5333 N N . LYS A 1 708 ? -2.521 8.945 13.992 1.00 93.38 708 LYS A N 1
ATOM 5334 C CA . LYS A 1 708 ? -1.079 9.223 14.037 1.00 93.38 708 LYS A CA 1
ATOM 5335 C C . LYS A 1 708 ? -0.724 10.649 14.445 1.00 93.38 708 LYS A C 1
ATOM 5337 O O . LYS A 1 708 ? 0.406 10.876 14.850 1.00 93.38 708 LYS A O 1
ATOM 5342 N N . GLU A 1 709 ? -1.615 11.633 14.321 1.00 96.56 709 GLU A N 1
ATOM 5343 C CA . GLU A 1 709 ? -1.235 13.023 14.590 1.00 96.56 709 GLU A CA 1
ATOM 5344 C C . GLU A 1 709 ? -0.999 13.277 16.091 1.00 96.56 709 GLU A C 1
ATOM 5346 O O . GLU A 1 709 ? -1.840 12.944 16.931 1.00 96.56 709 GLU A O 1
ATOM 5351 N N . ASN A 1 710 ? 0.114 13.938 16.434 1.00 92.88 710 ASN A N 1
ATOM 5352 C CA . ASN A 1 710 ? 0.585 14.166 17.810 1.00 92.88 710 ASN A CA 1
ATOM 5353 C C . ASN A 1 710 ? -0.487 14.669 18.793 1.00 92.88 710 ASN A C 1
ATOM 5355 O O . ASN A 1 710 ? -0.499 14.287 19.967 1.00 92.88 710 ASN A O 1
ATOM 5359 N N . GLN A 1 711 ? -1.406 15.529 18.348 1.00 96.25 711 GLN A N 1
ATOM 5360 C CA . GLN A 1 711 ? -2.481 16.046 19.202 1.00 96.25 711 GLN A CA 1
ATOM 5361 C C . GLN A 1 711 ? -3.461 14.966 19.690 1.00 96.25 711 GLN A C 1
ATOM 5363 O O . GLN A 1 711 ? -4.090 15.140 20.735 1.00 96.25 711 GLN A O 1
ATOM 5368 N N . PHE A 1 712 ? -3.587 13.857 18.958 1.00 96.56 712 PHE A N 1
ATOM 5369 C CA . PHE A 1 712 ? -4.419 12.714 19.324 1.00 96.56 712 PHE A CA 1
ATOM 5370 C C . PHE A 1 712 ? -3.656 11.651 20.116 1.00 96.56 712 PHE A C 1
ATOM 5372 O O . PHE A 1 712 ? -4.300 10.789 20.719 1.00 96.56 712 PHE A O 1
ATOM 5379 N N . LEU A 1 713 ? -2.326 11.739 20.187 1.00 94.81 713 LEU A N 1
ATOM 5380 C CA . LEU A 1 713 ? -1.465 10.792 20.892 1.00 94.81 713 LEU A CA 1
ATOM 5381 C C . LEU A 1 713 ? -1.242 11.181 22.371 1.00 94.81 713 LEU A C 1
ATOM 5383 O O . LEU A 1 713 ? -1.338 12.372 22.732 1.00 94.81 713 LEU A O 1
ATOM 5387 N N . PRO A 1 714 ? -1.018 10.194 23.260 1.00 96.19 714 PRO A N 1
ATOM 5388 C CA . PRO A 1 714 ? -0.450 10.394 24.592 1.00 96.19 714 PRO A CA 1
ATOM 5389 C C . PRO A 1 714 ? 0.942 11.026 24.495 1.00 96.19 714 PRO A C 1
ATOM 5391 O O . PRO A 1 714 ? 1.590 10.940 23.455 1.00 96.19 714 PRO A O 1
ATOM 5394 N N . ALA A 1 715 ? 1.372 11.732 25.539 1.00 92.75 715 ALA A N 1
ATOM 5395 C CA . ALA A 1 715 ? 2.561 12.583 25.483 1.00 92.75 715 ALA A CA 1
ATOM 5396 C C . ALA A 1 715 ? 3.862 11.828 25.144 1.00 92.75 715 ALA A C 1
ATOM 5398 O O . ALA A 1 715 ? 4.706 12.378 24.444 1.00 92.75 715 ALA A O 1
ATOM 5399 N N . GLU A 1 716 ? 4.000 10.590 25.606 1.00 87.88 716 GLU A N 1
ATOM 5400 C CA . GLU A 1 716 ? 5.134 9.684 25.405 1.00 87.88 716 GLU A CA 1
ATOM 5401 C C . GLU A 1 716 ? 5.231 9.110 23.986 1.00 87.88 716 GLU A C 1
ATOM 5403 O O . GLU A 1 716 ? 6.319 8.727 23.574 1.00 87.88 716 GLU A O 1
ATOM 5408 N N . PHE A 1 717 ? 4.134 9.116 23.223 1.00 84.94 717 PHE A N 1
ATOM 5409 C CA . PHE A 1 717 ? 4.108 8.673 21.823 1.00 84.94 717 PHE A CA 1
ATOM 5410 C C . PHE A 1 717 ? 4.188 9.843 20.834 1.00 84.94 717 PHE A C 1
ATOM 5412 O O . PHE A 1 717 ? 4.059 9.663 19.626 1.00 84.94 717 PHE A O 1
ATOM 5419 N N . ARG A 1 718 ? 4.372 11.079 21.315 1.00 86.31 718 ARG A N 1
ATOM 5420 C CA . ARG A 1 718 ? 4.520 12.240 20.431 1.00 86.31 718 ARG A CA 1
ATOM 5421 C C . ARG A 1 718 ? 5.940 12.354 19.905 1.00 86.31 718 ARG A C 1
ATOM 5423 O O . ARG A 1 718 ? 6.894 12.309 20.677 1.00 86.31 718 ARG A O 1
ATOM 5430 N N . ILE A 1 719 ? 6.067 12.629 18.610 1.00 74.00 719 ILE A N 1
ATOM 5431 C CA . ILE A 1 719 ? 7.352 12.885 17.956 1.00 74.00 719 ILE A CA 1
ATOM 5432 C C . ILE A 1 719 ? 7.401 14.351 17.516 1.00 74.00 719 ILE A C 1
ATOM 5434 O O . ILE A 1 719 ? 6.676 14.784 16.620 1.00 74.00 719 ILE A O 1
ATOM 5438 N N . GLY A 1 720 ? 8.274 15.133 18.154 1.00 73.81 720 GLY A N 1
ATOM 5439 C CA . GLY A 1 720 ? 8.400 16.572 17.906 1.00 73.81 720 GLY A CA 1
ATOM 5440 C C . GLY A 1 720 ? 7.240 17.415 18.461 1.00 73.81 720 GLY A C 1
ATOM 5441 O O . GLY A 1 720 ? 6.375 16.933 19.188 1.00 73.81 720 GLY A O 1
ATOM 5442 N N . ASP A 1 721 ? 7.245 18.711 18.129 1.00 87.44 721 ASP A N 1
ATOM 5443 C CA . ASP A 1 721 ? 6.330 19.707 18.718 1.00 87.44 721 ASP A CA 1
ATOM 5444 C C . ASP A 1 721 ? 5.120 20.067 17.830 1.00 87.44 721 ASP A C 1
ATOM 5446 O O . ASP A 1 721 ? 4.222 20.786 18.276 1.00 87.44 721 ASP A O 1
ATOM 5450 N N . ASP A 1 722 ? 5.090 19.632 16.564 1.00 86.88 722 ASP A N 1
ATOM 5451 C CA . ASP A 1 722 ? 3.981 19.942 15.653 1.00 86.88 722 ASP A CA 1
ATOM 5452 C C . ASP A 1 722 ? 2.760 19.061 15.986 1.00 86.88 722 ASP A C 1
ATOM 5454 O O . ASP A 1 722 ? 2.844 17.840 15.844 1.00 86.88 722 ASP A O 1
ATOM 5458 N N . PRO A 1 723 ? 1.613 19.635 16.403 1.00 95.94 723 PRO A N 1
ATOM 5459 C CA . PRO A 1 723 ? 0.421 18.865 16.764 1.00 95.94 723 PRO A CA 1
ATOM 5460 C C . PRO A 1 723 ? -0.182 18.049 15.609 1.00 95.94 723 PRO A C 1
ATOM 5462 O O . PRO A 1 723 ? -0.936 17.110 15.873 1.00 95.94 723 PRO A O 1
ATOM 5465 N N . ASN A 1 724 ? 0.115 18.407 14.357 1.00 93.56 724 ASN A N 1
ATOM 5466 C CA . ASN A 1 724 ? -0.394 17.735 13.161 1.00 93.56 724 ASN A CA 1
ATOM 5467 C C . ASN A 1 724 ? 0.622 16.756 12.547 1.00 93.56 724 ASN A C 1
ATOM 5469 O O . ASN A 1 724 ? 0.269 16.028 11.621 1.00 93.56 724 ASN A O 1
ATOM 5473 N N . ALA A 1 725 ? 1.870 16.735 13.027 1.00 80.19 725 ALA A N 1
ATOM 5474 C CA . ALA A 1 725 ? 2.859 15.776 12.550 1.00 80.19 725 ALA A CA 1
ATOM 5475 C C . ALA A 1 725 ? 2.537 14.352 13.049 1.00 80.19 725 ALA A C 1
ATOM 5477 O O . ALA A 1 725 ? 1.966 14.211 14.138 1.00 80.19 725 ALA A O 1
ATOM 5478 N N . PRO A 1 726 ? 2.896 13.306 12.278 1.00 81.81 726 PRO A N 1
ATOM 5479 C CA . PRO A 1 726 ? 2.827 11.924 12.744 1.00 81.81 726 PRO A CA 1
ATOM 5480 C C . PRO A 1 726 ? 3.723 11.696 13.971 1.00 81.81 726 PRO A C 1
ATOM 5482 O O . PRO A 1 726 ? 4.889 12.090 13.959 1.00 81.81 726 PRO A O 1
ATOM 5485 N N . GLY A 1 727 ? 3.175 11.064 15.006 1.00 79.38 727 GLY A N 1
ATOM 5486 C CA . GLY A 1 727 ? 3.912 10.461 16.116 1.00 79.38 727 GLY A CA 1
ATOM 5487 C C . GLY A 1 727 ? 3.866 8.931 16.063 1.00 79.38 727 GLY A C 1
ATOM 5488 O O . GLY A 1 727 ? 3.518 8.348 15.036 1.00 79.38 727 GLY A O 1
ATOM 5489 N N . ASP A 1 728 ? 4.194 8.284 17.179 1.00 76.69 728 ASP A N 1
ATOM 5490 C CA . ASP A 1 728 ? 4.285 6.826 17.309 1.00 76.69 728 ASP A CA 1
ATOM 5491 C C . ASP A 1 728 ? 2.906 6.173 17.538 1.00 76.69 728 ASP A C 1
ATOM 5493 O O . ASP A 1 728 ? 2.497 5.834 18.652 1.00 76.69 728 ASP A O 1
ATOM 5497 N N . LEU A 1 729 ? 2.146 6.025 16.449 1.00 85.38 729 LEU A N 1
ATOM 5498 C CA . LEU A 1 729 ? 0.845 5.350 16.462 1.00 85.38 729 LEU A CA 1
ATOM 5499 C C . LEU A 1 729 ? 0.958 3.861 16.824 1.00 85.38 729 LEU A C 1
ATOM 5501 O O . LEU A 1 729 ? 0.087 3.334 17.521 1.00 85.38 729 LEU A O 1
ATOM 5505 N N . VAL A 1 730 ? 2.005 3.191 16.338 1.00 79.25 730 VAL A N 1
ATOM 5506 C CA . VAL A 1 730 ? 2.226 1.753 16.545 1.00 79.25 730 VAL A CA 1
ATOM 5507 C C . VAL A 1 730 ? 2.483 1.479 18.022 1.00 79.25 730 VAL A C 1
ATOM 5509 O O . VAL A 1 730 ? 1.849 0.592 18.595 1.00 79.25 730 VAL A O 1
ATOM 5512 N N . GLY A 1 731 ? 3.327 2.286 18.669 1.00 74.38 731 GLY A N 1
ATOM 5513 C CA . GLY A 1 731 ? 3.568 2.236 20.106 1.00 74.38 731 GLY A CA 1
ATOM 5514 C C . GLY A 1 731 ? 2.294 2.430 20.927 1.00 74.38 731 GLY A C 1
ATOM 5515 O O . GLY A 1 731 ? 2.058 1.663 21.866 1.00 74.38 731 GLY A O 1
ATOM 5516 N N . GLU A 1 732 ? 1.419 3.372 20.541 1.00 89.94 732 GLU A N 1
ATOM 5517 C CA . GLU A 1 732 ? 0.116 3.528 21.201 1.00 89.94 732 GLU A CA 1
ATOM 5518 C C . GLU A 1 732 ? -0.726 2.251 21.050 1.00 89.94 732 GLU A C 1
ATOM 5520 O O . GLU A 1 732 ? -1.186 1.706 22.051 1.00 89.94 732 GLU A O 1
ATOM 5525 N N . ILE A 1 733 ? -0.917 1.733 19.832 1.00 88.38 733 ILE A N 1
ATOM 5526 C CA . ILE A 1 733 ? -1.716 0.514 19.602 1.00 88.38 733 ILE A CA 1
ATOM 5527 C C . ILE A 1 733 ? -1.146 -0.663 20.402 1.00 88.38 733 ILE A C 1
ATOM 5529 O O . ILE A 1 733 ? -1.896 -1.356 21.095 1.00 88.38 733 ILE A O 1
ATOM 5533 N N . ARG A 1 734 ? 0.179 -0.842 20.384 1.00 81.69 734 ARG A N 1
ATOM 5534 C CA . ARG A 1 734 ? 0.899 -1.894 21.111 1.00 81.69 734 ARG A CA 1
ATOM 5535 C C . ARG A 1 734 ? 0.632 -1.830 22.615 1.00 81.69 734 ARG A C 1
ATOM 5537 O O . ARG A 1 734 ? 0.363 -2.869 23.215 1.00 81.69 734 ARG A O 1
ATOM 5544 N N . ALA A 1 735 ? 0.622 -0.641 23.219 1.00 81.56 735 ALA A N 1
ATOM 5545 C CA . ALA A 1 735 ? 0.308 -0.477 24.642 1.00 81.56 735 ALA A CA 1
ATOM 5546 C C . ALA A 1 735 ? -1.116 -0.957 24.990 1.00 81.56 735 ALA A C 1
ATOM 5548 O O . ALA A 1 735 ? -1.332 -1.604 26.017 1.00 81.56 735 ALA A O 1
ATOM 5549 N N . PHE A 1 736 ? -2.097 -0.700 24.120 1.00 92.44 736 PHE A N 1
ATOM 5550 C CA . PHE A 1 736 ? -3.476 -1.152 24.328 1.00 92.44 736 PHE A CA 1
ATOM 5551 C C . PHE A 1 736 ? -3.658 -2.651 24.056 1.00 92.44 736 PHE A C 1
ATOM 5553 O O . PHE A 1 736 ? -4.382 -3.317 24.799 1.00 92.44 736 PHE A O 1
ATOM 5560 N N . VAL A 1 737 ? -2.979 -3.203 23.048 1.00 84.88 737 VAL A N 1
ATOM 5561 C CA . VAL A 1 737 ? -2.956 -4.654 22.787 1.00 84.88 737 VAL A CA 1
ATOM 5562 C C . VAL A 1 737 ? -2.324 -5.400 23.964 1.00 84.88 737 VAL A C 1
ATOM 5564 O O . VAL A 1 737 ? -2.883 -6.387 24.434 1.00 84.88 737 VAL A O 1
ATOM 5567 N N . GLN A 1 738 ? -1.232 -4.884 24.538 1.00 80.62 738 GLN A N 1
ATOM 5568 C CA . GLN A 1 738 ? -0.620 -5.438 25.754 1.00 80.62 738 GLN A CA 1
ATOM 5569 C C . GLN A 1 738 ? -1.558 -5.390 26.971 1.00 80.62 738 GLN A C 1
ATOM 5571 O O . GLN A 1 738 ? -1.507 -6.276 27.825 1.00 80.62 738 GLN A O 1
ATOM 5576 N N . ALA A 1 739 ? -2.457 -4.403 27.040 1.00 83.94 739 ALA A N 1
ATOM 5577 C CA . ALA A 1 739 ? -3.521 -4.354 28.044 1.00 83.94 739 ALA A CA 1
ATOM 5578 C C . ALA A 1 739 ? -4.683 -5.338 27.765 1.00 83.94 739 ALA A C 1
ATOM 5580 O O . ALA A 1 739 ? -5.589 -5.466 28.595 1.00 83.94 739 ALA A O 1
ATOM 5581 N N . GLY A 1 740 ? -4.649 -6.046 26.631 1.00 85.81 740 GLY A N 1
ATOM 5582 C CA . GLY A 1 740 ? -5.599 -7.078 26.215 1.00 85.81 740 GLY A CA 1
ATOM 5583 C C . GLY A 1 740 ? -6.648 -6.621 25.197 1.00 85.81 740 GLY A C 1
ATOM 5584 O O . GLY A 1 740 ? -7.674 -7.275 25.070 1.00 85.81 740 GLY A O 1
ATOM 5585 N N . MET A 1 741 ? -6.471 -5.484 24.522 1.00 93.94 741 MET A N 1
ATOM 5586 C CA . MET A 1 741 ? -7.387 -5.064 23.452 1.00 93.94 741 MET A CA 1
ATOM 5587 C C . MET A 1 741 ? -7.331 -6.042 22.265 1.00 93.94 741 MET A C 1
ATOM 5589 O O . MET A 1 741 ? -6.240 -6.393 21.826 1.00 93.94 741 MET A O 1
ATOM 5593 N N . ASP A 1 742 ? -8.490 -6.429 21.719 1.00 92.12 742 ASP A N 1
ATOM 5594 C CA . ASP A 1 742 ? -8.572 -7.393 20.608 1.00 92.12 742 ASP A CA 1
ATOM 5595 C C . ASP A 1 742 ? -8.496 -6.707 19.234 1.00 92.12 742 ASP A C 1
ATOM 5597 O O . ASP A 1 742 ? -7.883 -7.220 18.302 1.00 92.12 742 ASP A O 1
ATOM 5601 N N . ASN A 1 743 ? -9.131 -5.539 19.084 1.00 94.50 743 ASN A N 1
ATOM 5602 C CA . ASN A 1 743 ? -9.268 -4.874 17.785 1.00 94.50 743 ASN A CA 1
ATOM 5603 C C . ASN A 1 743 ? -9.034 -3.358 17.897 1.00 94.50 743 ASN A C 1
ATOM 5605 O O . ASN A 1 743 ? -9.427 -2.740 18.890 1.00 94.50 743 ASN A O 1
ATOM 5609 N N . ALA A 1 744 ? -8.477 -2.733 16.858 1.00 95.75 744 ALA A N 1
ATOM 5610 C CA . ALA A 1 744 ? -8.206 -1.294 16.830 1.00 95.75 744 ALA A CA 1
ATOM 5611 C C . ALA A 1 744 ? -8.900 -0.598 15.649 1.00 95.75 744 ALA A C 1
ATOM 5613 O O . ALA A 1 744 ? -8.624 -0.898 14.489 1.00 95.75 744 ALA A O 1
ATOM 5614 N N . PHE A 1 745 ? -9.757 0.386 15.940 1.00 98.38 745 PHE A N 1
ATOM 5615 C CA . PHE A 1 745 ? -10.205 1.363 14.946 1.00 98.38 745 PHE A CA 1
ATOM 5616 C C . PHE A 1 745 ? -9.133 2.430 14.745 1.00 98.38 745 PHE A C 1
ATOM 5618 O O . PHE A 1 745 ? -8.810 3.172 15.680 1.00 98.38 745 PHE A O 1
ATOM 5625 N N . THR A 1 746 ? -8.640 2.558 13.517 1.00 98.00 746 THR A N 1
ATOM 5626 C CA . THR A 1 746 ? -7.622 3.546 13.145 1.00 98.00 746 THR A CA 1
ATOM 5627 C C . THR A 1 746 ? -8.020 4.321 11.894 1.00 98.00 746 THR A C 1
ATOM 5629 O O . THR A 1 746 ? -8.622 3.762 10.975 1.00 98.00 746 THR A O 1
ATOM 5632 N N . ASP A 1 747 ? -7.665 5.606 11.855 1.00 98.31 747 ASP A N 1
ATOM 5633 C CA . ASP A 1 747 ? -7.761 6.423 10.637 1.00 98.31 747 ASP A CA 1
ATOM 5634 C C . ASP A 1 747 ? -6.613 6.104 9.651 1.00 98.31 747 ASP A C 1
ATOM 5636 O O . ASP A 1 747 ? -6.704 6.423 8.463 1.00 98.31 747 ASP A O 1
ATOM 5640 N N . ASP A 1 748 ? -5.547 5.451 10.131 1.00 95.00 748 ASP A N 1
ATOM 5641 C CA . ASP A 1 748 ? -4.304 5.176 9.406 1.00 95.00 748 ASP A CA 1
ATOM 5642 C C . ASP A 1 748 ? -4.000 3.660 9.342 1.00 95.00 748 ASP A C 1
ATOM 5644 O O . ASP A 1 748 ? -3.033 3.204 9.960 1.00 95.00 748 ASP A O 1
ATOM 5648 N N . PRO A 1 749 ? -4.793 2.844 8.612 1.00 92.44 749 PRO A N 1
ATOM 5649 C CA . PRO A 1 749 ? -4.584 1.396 8.541 1.00 92.44 749 PRO A CA 1
ATOM 5650 C C . PRO A 1 749 ? -3.177 0.999 8.112 1.00 92.44 749 PRO A C 1
ATOM 5652 O O . PRO A 1 749 ? -2.608 0.108 8.723 1.00 92.44 749 PRO A O 1
ATOM 5655 N N . ALA A 1 750 ? -2.589 1.705 7.139 1.00 84.31 750 ALA A N 1
ATOM 5656 C CA . ALA A 1 750 ? -1.255 1.399 6.621 1.00 84.31 750 ALA A CA 1
ATOM 5657 C C . ALA A 1 750 ? -0.164 1.435 7.700 1.00 84.31 750 ALA A C 1
ATOM 5659 O O . ALA A 1 750 ? 0.782 0.671 7.615 1.00 84.31 750 ALA A O 1
ATOM 5660 N N . VAL A 1 751 ? -0.317 2.300 8.707 1.00 82.44 751 VAL A N 1
ATOM 5661 C CA . VAL A 1 751 ? 0.612 2.411 9.842 1.00 82.44 751 VAL A CA 1
ATOM 5662 C C . VAL A 1 751 ? 0.256 1.410 10.944 1.00 82.44 751 VAL A C 1
ATOM 5664 O O . VAL A 1 751 ? 1.108 0.990 11.703 1.00 82.44 751 VAL A O 1
ATOM 5667 N N . ALA A 1 752 ? -1.013 1.026 11.080 1.00 82.06 752 ALA A N 1
ATOM 5668 C CA . ALA A 1 752 ? -1.436 0.097 12.128 1.00 82.06 752 ALA A CA 1
ATOM 5669 C C . ALA A 1 752 ? -1.178 -1.378 11.788 1.00 82.06 752 ALA A C 1
ATOM 5671 O O . ALA A 1 752 ? -1.169 -2.208 12.693 1.00 82.06 752 ALA A O 1
ATOM 5672 N N . VAL A 1 753 ? -1.035 -1.713 10.501 1.00 74.00 753 VAL A N 1
ATOM 5673 C CA . VAL A 1 753 ? -0.751 -3.084 10.045 1.00 74.00 753 VAL A CA 1
ATOM 5674 C C . VAL A 1 753 ? 0.741 -3.409 9.993 1.00 74.00 753 VAL A C 1
ATOM 5676 O O . VAL A 1 753 ? 1.076 -4.572 9.789 1.00 74.00 753 VAL A O 1
ATOM 5679 N N . THR A 1 754 ? 1.625 -2.420 10.147 1.00 63.88 754 THR A N 1
ATOM 5680 C CA . THR A 1 754 ? 3.073 -2.639 10.224 1.00 63.88 754 THR A CA 1
ATOM 5681 C C . THR A 1 754 ? 3.435 -3.145 11.620 1.00 63.88 754 THR A C 1
ATOM 5683 O O . THR A 1 754 ? 3.301 -2.411 12.598 1.00 63.88 754 THR A O 1
ATOM 5686 N N . ASP A 1 755 ? 3.882 -4.398 11.717 1.00 62.69 755 ASP A N 1
ATOM 5687 C CA . ASP A 1 755 ? 4.626 -4.910 12.865 1.00 62.69 755 ASP A CA 1
ATOM 5688 C C . ASP A 1 755 ? 6.112 -4.714 12.562 1.00 62.69 755 ASP A C 1
ATOM 5690 O O . ASP A 1 755 ? 6.644 -5.248 11.586 1.00 62.69 755 ASP A O 1
ATOM 5694 N N . ASP A 1 756 ? 6.786 -3.939 13.403 1.00 74.31 756 ASP A N 1
ATOM 5695 C CA . ASP A 1 756 ? 8.237 -3.846 13.339 1.00 74.31 756 ASP A CA 1
ATOM 5696 C C . ASP A 1 756 ? 8.836 -5.184 13.780 1.00 74.31 756 ASP A C 1
ATOM 5698 O O . ASP A 1 756 ? 8.466 -5.740 14.817 1.00 74.31 756 ASP A O 1
ATOM 5702 N N . LEU A 1 757 ? 9.795 -5.694 13.014 1.00 87.19 757 LEU A N 1
ATOM 5703 C CA . LEU A 1 757 ? 10.627 -6.811 13.425 1.00 87.19 757 LEU A CA 1
ATOM 5704 C C . LEU A 1 757 ? 11.753 -6.276 14.310 1.00 87.19 757 LEU A C 1
ATOM 5706 O O . LEU A 1 757 ? 12.704 -5.678 13.797 1.00 87.19 757 LEU A O 1
ATOM 5710 N N . ARG A 1 758 ? 11.710 -6.539 15.621 1.00 93.50 758 ARG A N 1
ATOM 5711 C CA . ARG A 1 758 ? 12.841 -6.202 16.496 1.00 93.50 758 ARG A CA 1
ATOM 5712 C C . ARG A 1 758 ? 13.952 -7.232 16.351 1.00 93.50 758 ARG A C 1
ATOM 5714 O O . ARG A 1 758 ? 13.831 -8.367 16.826 1.00 93.50 758 ARG A O 1
ATOM 5721 N N . VAL A 1 759 ? 15.074 -6.822 15.767 1.00 98.00 759 VAL A N 1
ATOM 5722 C CA . VAL A 1 759 ? 16.279 -7.649 15.631 1.00 98.00 759 VAL A CA 1
ATOM 5723 C C . VAL A 1 759 ? 17.356 -7.166 16.595 1.00 98.00 759 VAL A C 1
ATOM 5725 O O . VAL A 1 759 ? 17.625 -5.971 16.689 1.00 98.00 759 VAL A O 1
ATOM 5728 N N . ALA A 1 760 ? 17.998 -8.095 17.305 1.00 98.69 760 ALA A N 1
ATOM 5729 C CA . ALA A 1 760 ? 19.034 -7.783 18.282 1.00 98.69 760 ALA A CA 1
ATOM 5730 C C . ALA A 1 760 ? 20.276 -8.683 18.188 1.00 98.69 760 ALA A C 1
ATOM 5732 O O . ALA A 1 760 ? 20.227 -9.821 17.717 1.00 98.69 760 ALA A O 1
ATOM 5733 N N . THR A 1 761 ? 21.388 -8.189 18.726 1.00 98.69 761 THR A N 1
ATOM 5734 C CA . THR A 1 761 ? 22.580 -8.978 19.061 1.00 98.69 761 THR A CA 1
ATOM 5735 C C . THR A 1 761 ? 22.952 -8.746 20.523 1.00 98.69 761 THR A C 1
ATOM 5737 O O . THR A 1 761 ? 22.786 -7.642 21.050 1.00 98.69 761 THR A O 1
ATOM 5740 N N . TYR A 1 762 ? 23.427 -9.789 21.204 1.00 98.56 762 TYR A N 1
ATOM 5741 C CA . TYR A 1 762 ? 23.879 -9.690 22.587 1.00 98.56 762 TYR A CA 1
ATOM 5742 C C . TYR A 1 762 ? 24.997 -10.697 22.879 1.00 98.56 762 TYR A C 1
ATOM 5744 O O . TYR A 1 762 ? 24.776 -11.910 22.867 1.00 98.56 762 TYR A O 1
ATOM 5752 N N . ASN A 1 763 ? 26.204 -10.206 23.162 1.00 98.31 763 ASN A N 1
ATOM 5753 C CA . ASN A 1 763 ? 27.269 -11.025 23.735 1.00 98.31 763 ASN A CA 1
ATOM 5754 C C . ASN A 1 763 ? 27.003 -11.235 25.234 1.00 98.31 763 ASN A C 1
ATOM 5756 O O . ASN A 1 763 ? 26.775 -10.291 25.985 1.00 98.31 763 ASN A O 1
ATOM 5760 N N . LEU A 1 764 ? 26.931 -12.504 25.644 1.00 97.00 764 LEU A N 1
ATOM 5761 C CA . LEU A 1 764 ? 26.414 -12.887 26.956 1.00 97.00 764 LEU A CA 1
ATOM 5762 C C . LEU A 1 764 ? 27.503 -13.183 27.983 1.00 97.00 764 LEU A C 1
ATOM 5764 O O . LEU A 1 764 ? 27.194 -13.359 29.165 1.00 97.00 764 LEU A O 1
ATOM 5768 N N . SER A 1 765 ? 28.746 -13.364 27.532 1.00 94.75 765 SER A N 1
ATOM 5769 C CA . SER A 1 765 ? 29.826 -13.946 28.336 1.00 94.75 765 SER A CA 1
ATOM 5770 C C . SER A 1 765 ? 29.392 -15.227 29.080 1.00 94.75 765 SER A C 1
ATOM 5772 O O . SER A 1 765 ? 29.828 -15.514 30.202 1.00 94.75 765 SER A O 1
ATOM 5774 N N . LEU A 1 766 ? 28.500 -16.019 28.467 1.00 96.31 766 LEU A N 1
ATOM 5775 C CA . LEU A 1 766 ? 28.007 -17.302 28.978 1.00 96.31 766 LEU A CA 1
ATOM 5776 C C . LEU A 1 766 ? 28.864 -18.472 28.474 1.00 96.31 766 LEU A C 1
ATOM 5778 O O . LEU A 1 766 ? 28.381 -19.582 28.280 1.00 96.31 766 LEU A O 1
ATOM 5782 N N . ASN A 1 767 ? 30.165 -18.248 28.328 1.00 94.81 767 ASN A N 1
ATOM 5783 C CA . ASN A 1 767 ? 31.140 -19.285 28.022 1.00 94.81 767 ASN A CA 1
ATOM 5784 C C . ASN A 1 767 ? 31.733 -19.875 29.314 1.00 94.81 767 ASN A C 1
ATOM 5786 O O . ASN A 1 767 ? 31.724 -19.239 30.376 1.00 94.81 767 ASN A O 1
ATOM 5790 N N . ARG A 1 768 ? 32.227 -21.115 29.273 1.00 96.56 768 ARG A N 1
ATOM 5791 C CA . ARG A 1 768 ? 32.843 -21.796 30.425 1.00 96.56 768 ARG A CA 1
ATOM 5792 C C . ARG A 1 768 ? 34.216 -22.341 30.084 1.00 96.56 768 ARG A C 1
ATOM 5794 O O . ARG A 1 768 ? 34.566 -22.543 28.937 1.00 96.56 768 ARG A O 1
ATOM 5801 N N . ALA A 1 769 ? 35.005 -22.627 31.119 1.00 94.81 769 ALA A N 1
ATOM 5802 C CA . ALA A 1 769 ? 36.360 -23.160 30.961 1.00 94.81 769 ALA A CA 1
ATOM 5803 C C . ALA A 1 769 ? 36.404 -24.654 30.579 1.00 94.81 769 ALA A C 1
ATOM 5805 O O . ALA A 1 769 ? 37.475 -25.186 30.291 1.00 94.81 769 ALA A O 1
ATOM 5806 N N . THR A 1 770 ? 35.271 -25.359 30.644 1.00 95.38 770 THR A N 1
ATOM 5807 C CA . THR A 1 770 ? 35.183 -26.797 30.366 1.00 95.38 770 THR A CA 1
ATOM 5808 C C . THR A 1 770 ? 33.908 -27.129 29.609 1.00 95.38 770 THR A C 1
ATOM 5810 O O . THR A 1 770 ? 32.838 -26.638 29.975 1.00 95.38 770 THR A O 1
ATOM 5813 N N . GLU A 1 771 ? 34.022 -28.044 28.647 1.00 95.12 771 GLU A N 1
ATOM 5814 C CA . GLU A 1 771 ? 32.906 -28.572 27.860 1.00 95.12 771 GLU A CA 1
ATOM 5815 C C . GLU A 1 771 ? 31.750 -29.048 28.759 1.00 95.12 771 GLU A C 1
ATOM 5817 O O . GLU A 1 771 ? 31.958 -29.733 29.767 1.00 95.12 771 GLU A O 1
ATOM 5822 N N . GLY A 1 772 ? 30.521 -28.648 28.417 1.00 95.31 772 GLY A N 1
ATOM 5823 C CA . GLY A 1 772 ? 29.307 -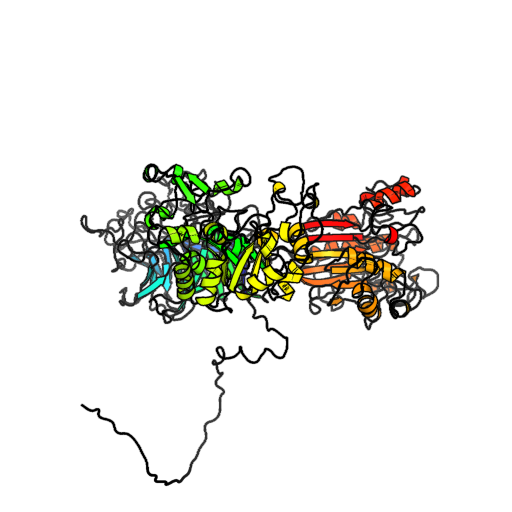28.964 29.179 1.00 95.31 772 GLY A CA 1
ATOM 5824 C C . GLY A 1 772 ? 29.111 -28.155 30.470 1.00 95.31 772 GLY A C 1
ATOM 5825 O O . GLY A 1 772 ? 28.104 -28.343 31.155 1.00 95.31 772 GLY A O 1
ATOM 5826 N N . GLY A 1 773 ? 30.031 -27.244 30.808 1.00 97.00 773 GLY A N 1
ATOM 5827 C CA . GLY A 1 773 ? 29.903 -26.366 31.972 1.00 97.00 773 GLY A CA 1
ATOM 5828 C C . GLY A 1 773 ? 28.674 -25.456 31.895 1.00 97.00 773 GLY A C 1
ATOM 5829 O O . GLY A 1 773 ? 27.964 -25.314 32.888 1.00 97.00 773 GLY A O 1
ATOM 5830 N N . LEU A 1 774 ? 28.387 -24.890 30.716 1.00 97.25 774 LEU A N 1
ATOM 5831 C CA . LEU A 1 774 ? 27.235 -24.006 30.527 1.00 97.25 774 LEU A CA 1
ATOM 5832 C C . LEU A 1 774 ? 25.916 -24.755 30.755 1.00 97.25 774 LEU A C 1
ATOM 5834 O O . LEU A 1 774 ? 25.081 -24.318 31.543 1.00 97.25 774 LEU A O 1
ATOM 5838 N N . ALA A 1 775 ? 25.761 -25.935 30.149 1.00 96.94 775 ALA A N 1
ATOM 5839 C CA . ALA A 1 775 ? 24.594 -26.788 30.363 1.00 96.94 775 ALA A CA 1
ATOM 5840 C C . ALA A 1 775 ? 24.377 -27.124 31.851 1.00 96.94 775 ALA A C 1
ATOM 5842 O O . ALA A 1 775 ? 23.239 -27.159 32.318 1.00 96.94 775 ALA A O 1
ATOM 5843 N N . ALA A 1 776 ? 25.454 -27.352 32.613 1.00 97.06 776 ALA A N 1
ATOM 5844 C CA . ALA A 1 776 ? 25.361 -27.608 34.049 1.00 97.06 776 ALA A CA 1
ATOM 5845 C C . ALA A 1 776 ? 24.863 -26.381 34.835 1.00 97.06 776 ALA A C 1
ATOM 5847 O O . ALA A 1 776 ? 24.032 -26.537 35.731 1.00 97.06 776 ALA A O 1
ATOM 5848 N N . ASP A 1 777 ? 25.328 -25.182 34.479 1.00 97.12 777 ASP A N 1
ATOM 5849 C CA . ASP A 1 777 ? 24.894 -23.925 35.096 1.00 97.12 777 ASP A CA 1
ATOM 5850 C C . ASP A 1 777 ? 23.425 -23.604 34.802 1.00 97.12 777 ASP A C 1
ATOM 5852 O O . ASP A 1 777 ? 22.704 -23.138 35.687 1.00 97.12 777 ASP A O 1
ATOM 5856 N N . LEU A 1 778 ? 22.971 -23.880 33.578 1.00 97.94 778 LEU A N 1
ATOM 5857 C CA . LEU A 1 778 ? 21.606 -23.596 33.132 1.00 97.94 778 LEU A CA 1
ATOM 5858 C C . LEU A 1 778 ? 20.574 -24.629 33.619 1.00 97.94 778 LEU A C 1
ATOM 5860 O O . LEU A 1 778 ? 19.367 -24.398 33.547 1.00 97.94 778 LEU A O 1
ATOM 5864 N N . ALA A 1 779 ? 21.011 -25.782 34.129 1.00 96.75 779 ALA A N 1
ATOM 5865 C CA . ALA A 1 779 ? 20.117 -26.893 34.450 1.00 96.75 779 ALA A CA 1
ATOM 5866 C C . ALA A 1 779 ? 19.133 -26.611 35.599 1.00 96.75 779 ALA A C 1
ATOM 5868 O O . ALA A 1 779 ? 18.080 -27.246 35.657 1.00 96.75 779 ALA A O 1
ATOM 5869 N N . THR A 1 780 ? 19.473 -25.717 36.535 1.00 91.81 780 THR A N 1
ATOM 5870 C CA . THR A 1 780 ? 18.677 -25.503 37.758 1.00 91.81 780 THR A CA 1
ATOM 5871 C C . THR A 1 780 ? 17.804 -24.256 37.727 1.00 91.81 780 THR A C 1
ATOM 5873 O O . THR A 1 780 ? 16.971 -24.107 38.616 1.00 91.81 780 THR A O 1
ATOM 5876 N N . GLY A 1 781 ? 17.999 -23.353 36.760 1.00 92.12 781 GLY A N 1
ATOM 5877 C CA . GLY A 1 781 ? 17.316 -22.058 36.752 1.00 92.12 781 GLY A CA 1
ATOM 5878 C C . GLY A 1 781 ? 17.793 -21.099 37.849 1.00 92.12 781 GLY A C 1
ATOM 5879 O O . GLY A 1 781 ? 17.071 -20.169 38.179 1.00 92.12 781 GLY A O 1
ATOM 5880 N N . ASP A 1 782 ? 18.971 -21.316 38.458 1.00 94.56 782 ASP A N 1
ATOM 5881 C CA . ASP A 1 782 ? 19.465 -20.519 39.602 1.00 94.56 782 ASP A CA 1
ATOM 5882 C C . ASP A 1 782 ? 20.756 -19.732 39.338 1.00 94.56 782 ASP A C 1
ATOM 5884 O O . ASP A 1 782 ? 21.144 -18.906 40.166 1.00 94.56 782 ASP A O 1
ATOM 5888 N N . ASN A 1 783 ? 21.425 -19.954 38.203 1.00 97.50 783 ASN A N 1
ATOM 5889 C CA . ASN A 1 783 ? 22.612 -19.180 37.833 1.00 97.50 783 ASN A CA 1
ATOM 5890 C C . ASN A 1 783 ? 22.297 -17.670 37.741 1.00 97.50 783 ASN A C 1
ATOM 5892 O O . ASN A 1 783 ? 21.447 -17.262 36.955 1.00 97.50 783 ASN A O 1
ATOM 5896 N N . ALA A 1 784 ? 22.986 -16.854 38.545 1.00 96.44 784 ALA A N 1
ATOM 5897 C CA . ALA A 1 784 ? 22.690 -15.427 38.691 1.00 96.44 784 ALA A CA 1
ATOM 5898 C C . ALA A 1 784 ? 22.947 -14.609 37.414 1.00 96.44 784 ALA A C 1
ATOM 5900 O O . ALA A 1 784 ? 22.119 -13.773 37.068 1.00 96.44 784 ALA A O 1
ATOM 5901 N N . GLN A 1 785 ? 24.048 -14.881 36.703 1.00 96.88 785 GLN A N 1
ATOM 5902 C CA . GLN A 1 785 ? 24.377 -14.205 35.442 1.00 96.88 785 GLN A CA 1
ATOM 5903 C C . GLN A 1 785 ? 23.312 -14.515 34.383 1.00 96.88 785 GLN A C 1
ATOM 5905 O O . GLN A 1 785 ? 22.775 -13.606 33.762 1.00 96.88 785 GLN A O 1
ATOM 5910 N N . ALA A 1 786 ? 22.930 -15.790 34.239 1.00 97.75 786 ALA A N 1
ATOM 5911 C CA . ALA A 1 786 ? 21.902 -16.200 33.283 1.00 97.75 786 ALA A CA 1
ATOM 5912 C C . ALA A 1 786 ? 20.516 -15.597 33.590 1.00 97.75 786 ALA A C 1
ATOM 5914 O O . ALA A 1 786 ? 19.789 -15.274 32.655 1.00 97.75 786 ALA A O 1
ATOM 5915 N N . LYS A 1 787 ? 20.158 -15.390 34.871 1.00 97.44 787 LYS A N 1
ATOM 5916 C CA . LYS A 1 787 ? 18.930 -14.657 35.247 1.00 97.44 787 LYS A CA 1
ATOM 5917 C C . LYS A 1 787 ? 18.983 -13.200 34.810 1.00 97.44 787 LYS A C 1
ATOM 5919 O O . LYS A 1 787 ? 18.042 -12.741 34.181 1.00 97.44 787 LYS A O 1
ATOM 5924 N N . ALA A 1 788 ? 20.083 -12.509 35.103 1.00 96.88 788 ALA A N 1
ATOM 5925 C CA . ALA A 1 788 ? 20.244 -11.109 34.727 1.00 96.88 788 ALA A CA 1
ATOM 5926 C C . ALA A 1 788 ? 20.242 -10.933 33.198 1.00 96.88 788 ALA A C 1
ATOM 5928 O O . ALA A 1 788 ? 19.597 -10.030 32.679 1.00 96.88 788 ALA A O 1
ATOM 5929 N N . VAL A 1 789 ? 20.901 -11.836 32.461 1.00 97.81 789 VAL A N 1
ATOM 5930 C CA . VAL A 1 789 ? 20.876 -11.842 30.990 1.00 97.81 789 VAL A CA 1
ATOM 5931 C C . VAL A 1 789 ? 19.457 -12.067 30.468 1.00 97.81 789 VAL A C 1
ATOM 5933 O O . VAL A 1 789 ? 19.012 -11.351 29.574 1.00 97.81 789 VAL A O 1
ATOM 5936 N N . ALA A 1 790 ? 18.738 -13.044 31.022 1.00 97.69 790 ALA A N 1
ATOM 5937 C CA . ALA A 1 790 ? 17.360 -13.306 30.630 1.00 97.69 790 ALA A CA 1
ATOM 5938 C C . ALA A 1 790 ? 16.436 -12.123 30.942 1.00 97.69 790 ALA A C 1
ATOM 5940 O O . ALA A 1 790 ? 15.592 -11.813 30.114 1.00 97.69 790 ALA A O 1
ATOM 5941 N N . GLU A 1 791 ? 16.634 -11.418 32.057 1.00 96.94 791 GLU A N 1
ATOM 5942 C CA . GLU A 1 791 ? 15.881 -10.205 32.398 1.00 96.94 791 GLU A CA 1
ATOM 5943 C C . GLU A 1 791 ? 16.112 -9.073 31.383 1.00 96.94 791 GLU A C 1
ATOM 5945 O O . GLU A 1 791 ? 15.155 -8.434 30.944 1.00 96.94 791 GLU A O 1
ATOM 5950 N N . VAL A 1 792 ? 17.356 -8.880 30.918 1.00 96.88 792 VAL A N 1
ATOM 5951 C CA . VAL A 1 792 ? 17.663 -7.932 29.829 1.00 96.88 792 VAL A CA 1
ATOM 5952 C C . VAL A 1 792 ? 16.928 -8.319 28.543 1.00 96.88 792 VAL A C 1
ATOM 5954 O O . VAL A 1 792 ? 16.278 -7.472 27.933 1.00 96.88 792 VAL A O 1
ATOM 5957 N N . ILE A 1 793 ? 16.971 -9.595 28.143 1.00 97.19 793 ILE A N 1
ATOM 5958 C CA . ILE A 1 793 ? 16.283 -10.078 26.932 1.00 97.19 793 ILE A CA 1
ATOM 5959 C C . ILE A 1 793 ? 14.757 -9.981 27.084 1.00 97.19 793 ILE A C 1
ATOM 5961 O O . ILE A 1 793 ? 14.074 -9.645 26.123 1.00 97.19 793 ILE A O 1
ATOM 5965 N N . GLN A 1 794 ? 14.210 -10.244 28.271 1.00 92.31 794 GLN A N 1
ATOM 5966 C CA . GLN A 1 794 ? 12.780 -10.107 28.569 1.00 92.31 794 GLN A CA 1
ATOM 5967 C C . GLN A 1 794 ? 12.312 -8.652 28.531 1.00 92.31 794 GLN A C 1
ATOM 5969 O O . GLN A 1 794 ? 11.193 -8.383 28.107 1.00 92.31 794 GLN A O 1
ATOM 5974 N N . THR A 1 795 ? 13.179 -7.720 28.928 1.00 86.88 795 THR A N 1
ATOM 5975 C CA . THR A 1 795 ? 12.889 -6.282 28.897 1.00 86.88 795 THR A CA 1
ATOM 5976 C C . THR A 1 795 ? 12.997 -5.715 27.482 1.00 86.88 795 THR A C 1
ATOM 5978 O O . THR A 1 795 ? 12.111 -4.993 27.039 1.00 86.88 795 THR A O 1
ATOM 5981 N N . ALA A 1 796 ? 14.067 -6.050 26.754 1.00 89.19 796 ALA A N 1
ATOM 5982 C CA . ALA A 1 796 ? 14.258 -5.608 25.371 1.00 89.19 796 ALA A CA 1
ATOM 5983 C C . ALA A 1 796 ? 13.291 -6.300 24.394 1.00 89.19 796 ALA A C 1
ATOM 5985 O O . ALA A 1 796 ? 12.951 -5.731 23.357 1.00 89.19 796 ALA A O 1
ATOM 5986 N N . ALA A 1 797 ? 12.865 -7.517 24.744 1.00 88.00 797 ALA A N 1
ATOM 5987 C CA . ALA A 1 797 ? 11.877 -8.344 24.064 1.00 88.00 797 ALA A CA 1
ATOM 5988 C C . ALA A 1 797 ? 12.065 -8.478 22.537 1.00 88.00 797 ALA A C 1
ATOM 5990 O O . ALA A 1 797 ? 11.069 -8.352 21.825 1.00 88.00 797 ALA A O 1
ATOM 5991 N N . PRO A 1 798 ? 13.279 -8.769 22.019 1.00 95.12 798 PRO A N 1
ATOM 5992 C CA . PRO A 1 798 ? 13.477 -8.892 20.580 1.00 95.12 798 PRO A CA 1
ATOM 5993 C C . PRO A 1 798 ? 12.664 -10.047 19.982 1.00 95.12 798 PRO A C 1
ATOM 5995 O O . PRO A 1 798 ? 12.334 -11.028 20.661 1.00 95.12 798 PRO A O 1
ATOM 5998 N N . ASP A 1 799 ? 12.354 -9.937 18.696 1.00 95.19 799 ASP A N 1
ATOM 5999 C CA . ASP A 1 799 ? 11.699 -10.998 17.935 1.00 95.19 799 ASP A CA 1
ATOM 6000 C C . ASP A 1 799 ? 12.715 -11.986 17.375 1.00 95.19 799 ASP A C 1
ATOM 6002 O O . ASP A 1 799 ? 12.469 -13.195 17.368 1.00 95.19 799 ASP A O 1
ATOM 6006 N N . VAL A 1 800 ? 13.882 -11.476 16.975 1.00 97.94 800 VAL A N 1
ATOM 6007 C CA . VAL A 1 800 ? 15.050 -12.269 16.597 1.00 97.94 800 VAL A CA 1
ATOM 6008 C C . VAL A 1 800 ? 16.269 -11.759 17.350 1.00 97.94 800 VAL A C 1
ATOM 6010 O O . VAL A 1 800 ? 16.543 -10.562 17.360 1.00 97.94 800 VAL A O 1
ATOM 6013 N N . VAL A 1 801 ? 17.026 -12.660 17.975 1.00 98.69 801 VAL A N 1
ATOM 6014 C CA . VAL A 1 801 ? 18.254 -12.294 18.685 1.00 98.69 801 VAL A CA 1
ATOM 6015 C C . VAL A 1 801 ? 19.392 -13.266 18.400 1.00 98.69 801 VAL A C 1
ATOM 6017 O O . VAL A 1 801 ? 19.239 -14.481 18.543 1.00 98.69 801 VAL A O 1
ATOM 6020 N N . LEU A 1 802 ? 20.549 -12.716 18.029 1.00 98.81 802 LEU A N 1
ATOM 6021 C CA . LEU A 1 802 ? 21.822 -13.429 18.027 1.00 98.81 802 LEU A CA 1
ATOM 6022 C C . LEU A 1 802 ? 22.467 -13.330 19.413 1.00 98.81 802 LEU A C 1
ATOM 6024 O O . LEU A 1 802 ? 22.734 -12.241 19.915 1.00 98.81 802 LEU A O 1
ATOM 6028 N N . LEU A 1 803 ? 22.752 -14.479 20.012 1.00 98.62 803 LEU A N 1
ATOM 6029 C CA . LEU A 1 803 ? 23.451 -14.605 21.281 1.00 98.62 803 LEU A CA 1
ATOM 6030 C C . LEU A 1 803 ? 24.895 -15.041 21.021 1.00 98.62 803 LEU A C 1
ATOM 6032 O O . LEU A 1 803 ? 25.124 -16.139 20.506 1.00 98.62 803 LEU A O 1
ATOM 6036 N N . ASN A 1 804 ? 25.853 -14.190 21.389 1.00 98.44 804 ASN A N 1
ATOM 6037 C CA . ASN A 1 804 ? 27.287 -14.457 21.259 1.00 98.44 804 ASN A CA 1
ATOM 6038 C C . ASN A 1 804 ? 27.885 -14.923 22.592 1.00 98.44 804 ASN A C 1
ATOM 6040 O O . ASN A 1 804 ? 27.324 -14.702 23.668 1.00 98.44 804 ASN A O 1
ATOM 6044 N N . GLU A 1 805 ? 29.029 -15.602 22.504 1.00 97.31 805 GLU A N 1
ATOM 6045 C CA . GLU A 1 805 ? 29.691 -16.268 23.631 1.00 97.31 805 GLU A CA 1
ATOM 6046 C C . GLU A 1 805 ? 28.785 -17.229 24.408 1.00 97.31 805 GLU A C 1
ATOM 6048 O O . GLU A 1 805 ? 28.821 -17.318 25.638 1.00 97.31 805 GLU A O 1
ATOM 6053 N N . PHE A 1 806 ? 27.983 -17.984 23.665 1.00 97.88 806 PHE A N 1
ATOM 6054 C CA . PHE A 1 806 ? 27.135 -19.039 24.190 1.00 97.88 806 PHE A CA 1
ATOM 6055 C C . PHE A 1 806 ? 27.727 -20.388 23.779 1.00 97.88 806 PHE A C 1
ATOM 6057 O O . PHE A 1 806 ? 27.695 -20.740 22.601 1.00 97.88 806 PHE A O 1
ATOM 6064 N N . ASP A 1 807 ? 28.318 -21.128 24.726 1.00 97.75 807 ASP A N 1
ATOM 6065 C CA . ASP A 1 807 ? 28.994 -22.398 24.421 1.00 97.75 807 ASP A CA 1
ATOM 6066 C C . ASP A 1 807 ? 28.085 -23.341 23.614 1.00 97.75 807 ASP A C 1
ATOM 6068 O O . ASP A 1 807 ? 26.967 -23.670 24.021 1.00 97.75 807 ASP A O 1
ATOM 6072 N N . HIS A 1 808 ? 28.592 -23.801 22.472 1.00 96.19 808 HIS A N 1
ATOM 6073 C CA . HIS A 1 808 ? 27.890 -24.714 21.585 1.00 96.19 808 HIS A CA 1
ATOM 6074 C C . HIS A 1 808 ? 27.988 -26.154 22.100 1.00 96.19 808 HIS A C 1
ATOM 6076 O O . HIS A 1 808 ? 29.078 -26.679 22.341 1.00 96.19 808 HIS A O 1
ATOM 6082 N N . ASP A 1 809 ? 26.847 -26.838 22.155 1.00 94.50 809 ASP A N 1
ATOM 6083 C CA . ASP A 1 809 ? 26.771 -28.287 22.297 1.00 94.50 809 ASP A CA 1
ATOM 6084 C C . ASP A 1 809 ? 25.901 -28.885 21.184 1.00 94.50 809 ASP A C 1
ATOM 6086 O O . ASP A 1 809 ? 24.859 -28.339 20.827 1.00 94.50 809 ASP A O 1
ATOM 6090 N N . ALA A 1 810 ? 26.340 -30.015 20.621 1.00 91.44 810 ALA A N 1
ATOM 6091 C CA . ALA A 1 810 ? 25.757 -30.577 19.397 1.00 91.44 810 ALA A CA 1
ATOM 6092 C C . ALA A 1 810 ? 24.263 -30.931 19.521 1.00 91.44 810 ALA A C 1
ATOM 6094 O O . ALA A 1 810 ? 23.536 -30.901 18.534 1.00 91.44 810 ALA A O 1
ATOM 6095 N N . GLU A 1 811 ? 23.803 -31.252 20.731 1.00 92.56 811 GLU A N 1
ATOM 6096 C CA . GLU A 1 811 ? 22.419 -31.651 21.006 1.00 92.56 811 GLU A CA 1
ATOM 6097 C C . GLU A 1 811 ? 21.518 -30.452 21.372 1.00 92.56 811 GLU A C 1
ATOM 6099 O O . GLU A 1 811 ? 20.334 -30.642 21.661 1.00 92.56 811 GLU A O 1
ATOM 6104 N N . GLY A 1 812 ? 22.055 -29.224 21.400 1.00 93.38 812 GLY A N 1
ATOM 6105 C CA . GLY A 1 812 ? 21.310 -28.006 21.739 1.00 93.38 812 GLY A CA 1
ATOM 6106 C C . GLY A 1 812 ? 20.796 -27.972 23.184 1.00 93.38 812 GLY A C 1
ATOM 6107 O O . GLY A 1 812 ? 19.796 -27.314 23.484 1.00 93.38 812 GLY A O 1
ATOM 6108 N N . VAL A 1 813 ? 21.436 -28.703 24.102 1.00 96.75 813 VAL A N 1
ATOM 6109 C CA . VAL A 1 813 ? 21.033 -28.820 25.509 1.00 96.75 813 VAL A CA 1
ATOM 6110 C C . VAL A 1 813 ? 21.087 -27.466 26.201 1.00 96.75 813 VAL A C 1
ATOM 6112 O O . VAL A 1 813 ? 20.135 -27.119 26.899 1.00 96.75 813 VAL A O 1
ATOM 6115 N N . SER A 1 814 ? 22.161 -26.702 26.006 1.00 97.25 814 SER A N 1
ATOM 6116 C CA . SER A 1 814 ? 22.333 -25.386 26.626 1.00 97.25 814 SER A CA 1
ATOM 6117 C C . SER A 1 814 ? 21.270 -24.412 26.119 1.00 97.25 814 SER A C 1
ATOM 6119 O O . SER A 1 814 ? 20.602 -23.774 26.930 1.00 97.25 814 SER A O 1
ATOM 6121 N N . ALA A 1 815 ? 21.031 -24.371 24.802 1.00 96.31 815 ALA A N 1
ATOM 6122 C CA . ALA A 1 815 ? 20.009 -23.523 24.184 1.00 96.31 815 ALA A CA 1
ATOM 6123 C C . ALA A 1 815 ? 18.606 -23.826 24.736 1.00 96.31 815 ALA A C 1
ATOM 6125 O O . ALA A 1 815 ? 17.883 -22.922 25.157 1.00 96.31 815 ALA A O 1
ATOM 6126 N N . ARG A 1 816 ? 18.243 -25.114 24.813 1.00 96.75 816 ARG A N 1
ATOM 6127 C CA . ARG A 1 816 ? 16.965 -25.550 25.383 1.00 96.75 816 ARG A CA 1
ATOM 6128 C C . ARG A 1 816 ? 16.838 -25.189 26.866 1.00 96.75 816 ARG A C 1
ATOM 6130 O O . ARG A 1 816 ? 15.805 -24.669 27.265 1.00 96.75 816 ARG A O 1
ATOM 6137 N N . LEU A 1 817 ? 17.869 -25.437 27.679 1.00 98.06 817 LEU A N 1
ATOM 6138 C CA . LEU A 1 817 ? 17.831 -25.119 29.113 1.00 98.06 817 LEU A CA 1
ATOM 6139 C C . LEU A 1 817 ? 17.753 -23.612 29.372 1.00 98.06 817 LEU A C 1
ATOM 6141 O O . LEU A 1 817 ? 17.040 -23.199 30.282 1.00 98.06 817 LEU A O 1
ATOM 6145 N N . PHE A 1 818 ? 18.456 -22.793 28.585 1.00 98.31 818 PHE A N 1
ATOM 6146 C CA . PHE A 1 818 ? 18.372 -21.340 28.709 1.00 98.31 818 PHE A CA 1
ATOM 6147 C C . PHE A 1 818 ? 16.952 -20.842 28.422 1.00 98.31 818 PHE A C 1
ATOM 6149 O O . PHE A 1 818 ? 16.387 -20.083 29.209 1.00 98.31 818 PHE A O 1
ATOM 6156 N N . ARG A 1 819 ? 16.333 -21.348 27.351 1.00 97.12 819 ARG A N 1
ATOM 6157 C CA . ARG A 1 819 ? 14.936 -21.051 27.032 1.00 97.12 819 ARG A CA 1
ATOM 6158 C C . ARG A 1 819 ? 13.976 -21.481 28.140 1.00 97.12 819 ARG A C 1
ATOM 6160 O O . ARG A 1 819 ? 13.301 -20.634 28.711 1.00 97.12 819 ARG A O 1
ATOM 6167 N N . GLU A 1 820 ? 13.963 -22.770 28.474 1.00 94.44 820 GLU A N 1
ATOM 6168 C CA . GLU A 1 820 ? 12.976 -23.373 29.382 1.00 94.44 820 GLU A CA 1
ATOM 6169 C C . GLU A 1 820 ? 13.093 -22.848 30.823 1.00 94.44 820 GLU A C 1
ATOM 6171 O O . GLU A 1 820 ? 12.082 -22.666 31.499 1.00 94.44 820 GLU A O 1
ATOM 6176 N N . ASN A 1 821 ? 14.316 -22.626 31.318 1.00 97.69 821 ASN A N 1
ATOM 6177 C CA . ASN A 1 821 ? 14.537 -22.301 32.730 1.00 97.69 821 ASN A CA 1
ATOM 6178 C C . ASN A 1 821 ? 14.716 -20.803 33.006 1.00 97.69 821 ASN A C 1
ATOM 6180 O O . ASN A 1 821 ? 14.627 -20.410 34.171 1.00 97.69 821 ASN A O 1
ATOM 6184 N N . TYR A 1 822 ? 15.003 -19.985 31.985 1.00 97.88 822 TYR A N 1
ATOM 6185 C CA . TYR A 1 822 ? 15.315 -18.564 32.169 1.00 97.88 822 TYR A CA 1
ATOM 6186 C C . TYR A 1 822 ? 14.463 -17.639 31.308 1.00 97.88 822 TYR A C 1
ATOM 6188 O O . TYR A 1 822 ? 13.856 -16.735 31.866 1.00 97.88 822 TYR A O 1
ATOM 6196 N N . LEU A 1 823 ? 14.386 -17.846 29.989 1.00 95.75 823 LEU A N 1
ATOM 6197 C CA . LEU A 1 823 ? 13.637 -16.938 29.104 1.00 95.75 823 LEU A CA 1
ATOM 6198 C C . LEU A 1 823 ? 12.119 -17.117 29.225 1.00 95.75 823 LEU A C 1
ATOM 6200 O O . LEU A 1 823 ? 11.390 -16.133 29.321 1.00 95.75 823 LEU A O 1
ATOM 6204 N N . GLU A 1 824 ? 11.650 -18.363 29.294 1.00 90.12 824 GLU A N 1
ATOM 6205 C CA . GLU A 1 824 ? 10.227 -18.725 29.389 1.00 90.12 824 GLU A CA 1
ATOM 6206 C C . GLU A 1 824 ? 9.695 -18.642 30.840 1.00 90.12 824 GLU A C 1
ATOM 6208 O O . GLU A 1 824 ? 8.552 -19.000 31.130 1.00 90.12 824 GLU A O 1
ATOM 6213 N N . VAL A 1 825 ? 10.517 -18.138 31.770 1.00 91.81 825 VAL A N 1
ATOM 6214 C CA . VAL A 1 825 ? 10.184 -17.927 33.184 1.00 91.81 825 VAL A CA 1
ATOM 6215 C C . VAL A 1 825 ? 10.447 -16.461 33.543 1.00 91.81 825 VAL A C 1
ATOM 6217 O O . VAL A 1 825 ? 11.557 -16.000 33.298 1.00 91.81 825 VAL A O 1
ATOM 6220 N N . PRO A 1 826 ? 9.498 -15.730 34.160 1.00 88.88 826 PRO A N 1
ATOM 6221 C CA . PRO A 1 826 ? 9.713 -14.330 34.534 1.00 88.88 826 PRO A CA 1
ATOM 6222 C C . PRO A 1 826 ? 10.983 -14.139 35.385 1.00 88.88 826 PRO A C 1
ATOM 6224 O O . PRO A 1 826 ? 11.167 -14.853 36.379 1.00 88.88 826 PRO A O 1
ATOM 6227 N N . GLN A 1 827 ? 11.832 -13.178 35.017 1.00 93.56 827 GLN A N 1
ATOM 6228 C CA . GLN A 1 827 ? 12.966 -12.704 35.816 1.00 93.56 827 GLN A CA 1
ATOM 6229 C C . GLN A 1 827 ? 12.702 -11.262 36.257 1.00 93.56 827 GLN A C 1
ATOM 6231 O O . GLN A 1 827 ? 12.237 -10.456 35.459 1.00 93.56 827 GLN A O 1
ATOM 6236 N N . GLY A 1 828 ? 12.985 -10.937 37.522 1.00 86.56 828 GLY A N 1
ATOM 6237 C CA . GLY A 1 828 ? 12.717 -9.598 38.062 1.00 86.56 828 GLY A CA 1
ATOM 6238 C C . GLY A 1 828 ? 11.268 -9.153 37.830 1.00 86.56 828 GLY A C 1
ATOM 6239 O O . GLY A 1 828 ? 10.339 -9.885 38.185 1.00 86.56 828 GLY A O 1
ATOM 6240 N N . ASP A 1 829 ? 11.104 -7.974 37.225 1.00 75.50 829 ASP A N 1
ATOM 6241 C CA . ASP A 1 829 ? 9.813 -7.423 36.780 1.00 75.50 829 ASP A CA 1
ATOM 6242 C C . ASP A 1 829 ? 9.508 -7.731 35.291 1.00 75.50 829 ASP A C 1
ATOM 6244 O O . ASP A 1 829 ? 8.463 -7.337 34.771 1.00 75.50 829 ASP A O 1
ATOM 6248 N N . GLY A 1 830 ? 10.399 -8.450 34.597 1.00 69.12 830 GLY A N 1
ATOM 6249 C CA . GLY A 1 830 ? 10.277 -8.810 33.184 1.00 69.12 830 GLY A CA 1
ATOM 6250 C C . GLY A 1 830 ? 9.258 -9.923 32.914 1.00 69.12 830 GLY A C 1
ATOM 6251 O O . GLY A 1 830 ? 9.187 -10.934 33.622 1.00 69.12 830 GLY A O 1
ATOM 6252 N N . ALA A 1 831 ? 8.471 -9.759 31.847 1.00 73.62 831 ALA A N 1
ATOM 6253 C CA . ALA A 1 831 ? 7.563 -10.792 31.355 1.00 73.62 831 ALA A CA 1
ATOM 6254 C C . ALA A 1 831 ? 8.344 -11.920 30.646 1.00 73.62 831 ALA A C 1
ATOM 6256 O O . ALA A 1 831 ? 9.355 -11.652 29.999 1.00 73.62 831 ALA A O 1
ATOM 6257 N N . PRO A 1 832 ? 7.893 -13.185 30.726 1.00 78.00 832 PRO A N 1
ATOM 6258 C CA . PRO A 1 832 ? 8.564 -14.286 30.046 1.00 78.00 832 PRO A CA 1
ATOM 6259 C C . PRO A 1 832 ? 8.492 -14.104 28.525 1.00 78.00 832 PRO A C 1
ATOM 6261 O O . PRO A 1 832 ? 7.460 -13.701 27.990 1.00 78.00 832 PRO A O 1
ATOM 6264 N N . VAL A 1 833 ? 9.566 -14.466 27.824 1.00 77.25 833 VAL A N 1
ATOM 6265 C CA . VAL A 1 833 ? 9.654 -14.423 26.357 1.00 77.25 833 VAL A CA 1
ATOM 6266 C C . VAL A 1 833 ? 9.841 -15.830 25.806 1.00 77.25 833 VAL A C 1
ATOM 6268 O O . VAL A 1 833 ? 10.622 -16.623 26.332 1.00 77.25 833 VAL A O 1
ATOM 6271 N N . THR A 1 834 ? 9.114 -16.156 24.738 1.00 80.25 834 THR A N 1
ATOM 6272 C CA . THR A 1 834 ? 9.145 -17.490 24.123 1.00 80.25 834 THR A CA 1
ATOM 6273 C C . THR A 1 834 ? 9.729 -17.404 22.720 1.00 80.25 834 THR A C 1
ATOM 6275 O O . THR A 1 834 ? 9.206 -16.680 21.882 1.00 80.25 834 THR A O 1
ATOM 6278 N N . TYR A 1 835 ? 10.772 -18.192 22.453 1.00 87.06 835 TYR A N 1
ATOM 6279 C CA . TYR A 1 835 ? 11.386 -18.323 21.127 1.00 87.06 835 TYR A CA 1
ATOM 6280 C C . TYR A 1 835 ? 11.170 -19.740 20.593 1.00 87.06 835 TYR A C 1
ATOM 6282 O O . TYR A 1 835 ? 12.017 -20.603 20.818 1.00 87.06 835 TYR A O 1
ATOM 6290 N N . PRO A 1 836 ? 10.034 -20.045 19.943 1.00 76.75 836 PRO A N 1
ATOM 6291 C CA . PRO A 1 836 ? 9.751 -21.385 19.429 1.00 76.75 836 PRO A CA 1
ATOM 6292 C C . PRO A 1 836 ? 10.840 -21.927 18.494 1.00 76.75 836 PRO A C 1
ATOM 6294 O O . PRO A 1 836 ? 11.052 -23.144 18.473 1.00 76.75 836 PRO A O 1
ATOM 6297 N N . TYR A 1 837 ? 11.557 -21.051 17.788 1.00 90.81 837 TYR A N 1
ATOM 6298 C CA . TYR A 1 837 ? 12.586 -21.411 16.821 1.00 90.81 837 TYR A CA 1
ATOM 6299 C C . TYR A 1 837 ? 13.976 -21.029 17.331 1.00 90.81 837 TYR A C 1
ATOM 6301 O O . TYR A 1 837 ? 14.175 -19.992 17.964 1.00 90.81 837 TYR A O 1
ATOM 6309 N N . ALA A 1 838 ? 14.946 -21.899 17.066 1.00 96.38 838 ALA A N 1
ATOM 6310 C CA . ALA A 1 838 ? 16.337 -21.684 17.418 1.00 96.38 838 ALA A CA 1
ATOM 6311 C C . ALA A 1 838 ? 17.233 -22.300 16.347 1.00 96.38 838 ALA A C 1
ATOM 6313 O O . ALA A 1 838 ? 16.934 -23.388 15.850 1.00 96.38 838 ALA A O 1
ATOM 6314 N N . PHE A 1 839 ? 18.337 -21.630 16.040 1.00 98.00 839 PHE A N 1
ATOM 6315 C CA . PHE A 1 839 ? 19.384 -22.145 15.172 1.00 98.00 839 PHE A CA 1
ATOM 6316 C C . PHE A 1 839 ? 20.730 -22.103 15.896 1.00 98.00 839 PHE A C 1
ATOM 6318 O O . PHE A 1 839 ? 21.133 -21.078 16.447 1.00 98.00 839 PHE A O 1
ATOM 6325 N N . TRP A 1 840 ? 21.410 -23.245 15.905 1.00 96.00 840 TRP A N 1
ATOM 6326 C CA . TRP A 1 840 ? 22.759 -23.409 16.426 1.00 96.00 840 TRP A CA 1
ATOM 6327 C C . TRP A 1 840 ? 23.515 -24.362 15.504 1.00 96.00 840 TRP A C 1
ATOM 6329 O O . TRP A 1 840 ? 22.955 -25.344 15.014 1.00 96.00 840 TRP A O 1
ATOM 6339 N N . ALA A 1 841 ? 24.790 -24.076 15.278 1.00 96.50 841 ALA A N 1
ATOM 6340 C CA . ALA A 1 841 ? 25.664 -24.901 14.461 1.00 96.50 841 ALA A CA 1
ATOM 6341 C C . ALA A 1 841 ? 27.098 -24.877 15.018 1.00 96.50 841 ALA A C 1
ATOM 6343 O O . ALA A 1 841 ? 27.427 -24.013 15.840 1.00 96.50 841 ALA A O 1
ATOM 6344 N N . PRO A 1 842 ? 27.967 -25.816 14.601 1.00 96.12 842 PRO A N 1
ATOM 6345 C CA . PRO A 1 842 ? 29.357 -25.828 15.031 1.00 96.12 842 PRO A CA 1
ATOM 6346 C C . PRO A 1 842 ? 30.107 -24.534 14.678 1.00 96.12 842 PRO A C 1
ATOM 6348 O O . PRO A 1 842 ? 29.858 -23.888 13.659 1.00 96.12 842 PRO A O 1
ATOM 6351 N N . VAL A 1 843 ? 31.072 -24.191 15.528 1.00 97.25 843 VAL A N 1
ATOM 6352 C CA . VAL A 1 843 ? 31.988 -23.052 15.375 1.00 97.25 843 VAL A CA 1
ATOM 6353 C C . VAL A 1 843 ? 33.439 -23.541 15.393 1.00 97.25 843 VAL A C 1
ATOM 6355 O O . VAL A 1 843 ? 33.725 -24.642 15.869 1.00 97.25 843 VAL A O 1
ATOM 6358 N N . ASN A 1 844 ? 34.371 -22.735 1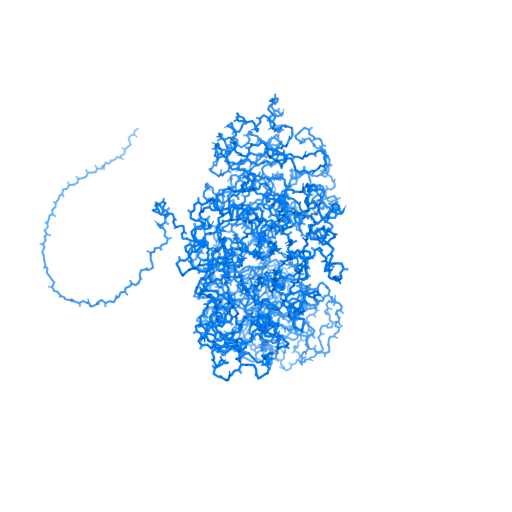4.882 1.00 98.25 844 ASN A N 1
ATOM 6359 C CA . ASN A 1 844 ? 35.794 -23.086 14.797 1.00 98.25 844 ASN A CA 1
ATOM 6360 C C . ASN A 1 844 ? 36.577 -22.901 16.105 1.00 98.25 844 ASN A C 1
ATOM 6362 O O . ASN A 1 844 ? 37.692 -23.418 16.234 1.00 98.25 844 ASN A O 1
ATOM 6366 N N . THR A 1 845 ? 36.002 -22.228 17.098 1.00 97.06 845 THR A N 1
ATOM 6367 C CA . THR A 1 845 ? 36.628 -22.031 18.405 1.00 97.06 845 THR A CA 1
ATOM 6368 C C . THR A 1 845 ? 36.858 -23.347 19.140 1.00 97.06 845 THR A C 1
ATOM 6370 O O . THR A 1 845 ? 35.966 -24.186 19.294 1.00 97.06 845 THR A O 1
ATOM 6373 N N . GLY A 1 846 ? 38.105 -23.547 19.570 1.00 96.62 846 GLY A N 1
ATOM 6374 C CA . GLY A 1 846 ? 38.563 -24.737 20.286 1.00 96.62 846 GLY A CA 1
ATOM 6375 C C . GLY A 1 846 ? 38.576 -26.037 19.479 1.00 96.62 846 GLY A C 1
ATOM 6376 O O . GLY A 1 846 ? 38.903 -27.089 20.034 1.00 96.62 846 GLY A O 1
ATOM 6377 N N . VAL A 1 847 ? 38.272 -25.994 18.176 1.00 97.56 847 VAL A N 1
ATOM 6378 C CA . VAL A 1 847 ? 38.466 -27.127 17.263 1.00 97.56 847 VAL A CA 1
ATOM 6379 C C . VAL A 1 847 ? 39.966 -27.279 16.984 1.00 97.56 847 VAL A C 1
ATOM 6381 O O . VAL A 1 847 ? 40.561 -26.361 16.419 1.00 97.56 847 VAL A O 1
ATOM 6384 N N . PRO A 1 848 ? 40.609 -28.407 17.346 1.00 97.12 848 PRO A N 1
ATOM 6385 C CA . PRO A 1 848 ? 42.048 -28.570 17.150 1.00 97.12 848 PRO A CA 1
ATOM 6386 C C . PRO A 1 848 ? 42.436 -28.498 15.670 1.00 97.12 848 PRO A C 1
ATOM 6388 O O . PRO A 1 848 ? 41.915 -29.275 14.867 1.00 97.12 848 PRO A O 1
ATOM 6391 N N . SER A 1 849 ? 43.389 -27.628 15.321 1.00 96.75 849 SER A N 1
ATOM 6392 C CA . SER A 1 849 ? 43.869 -27.510 13.937 1.00 96.75 849 SER A CA 1
ATOM 6393 C C . SER A 1 849 ? 44.818 -28.642 13.533 1.00 96.75 849 SER A C 1
ATOM 6395 O O . SER A 1 849 ? 44.842 -29.070 12.382 1.00 96.75 849 SER A O 1
ATOM 6397 N N . GLY A 1 850 ? 45.588 -29.154 14.501 1.00 96.31 850 GLY A N 1
ATOM 6398 C CA . GLY A 1 850 ? 46.708 -30.064 14.252 1.00 96.31 850 GLY A CA 1
ATOM 6399 C C . GLY A 1 850 ? 48.013 -29.360 13.853 1.00 96.31 850 GLY A C 1
ATOM 6400 O O . GLY A 1 850 ? 48.991 -30.056 13.576 1.00 96.31 850 GLY A O 1
ATOM 6401 N N . PHE A 1 851 ? 48.038 -28.025 13.873 1.00 96.94 851 PHE A N 1
ATOM 6402 C CA . PHE A 1 851 ? 49.169 -27.163 13.524 1.00 96.94 851 PHE A CA 1
ATOM 6403 C C . PHE A 1 851 ? 49.589 -26.266 14.703 1.00 96.94 851 PHE A C 1
ATOM 6405 O O . PHE A 1 851 ? 48.849 -26.143 15.675 1.00 96.94 851 PHE A O 1
ATOM 6412 N N . ASP A 1 852 ? 50.789 -25.689 14.612 1.00 96.06 852 ASP A N 1
ATOM 6413 C CA . ASP A 1 852 ? 51.368 -24.719 15.562 1.00 96.06 852 ASP A CA 1
ATOM 6414 C C . ASP A 1 852 ? 51.091 -23.309 15.009 1.00 96.06 852 ASP A C 1
ATOM 6416 O O . ASP A 1 852 ? 51.936 -22.692 14.359 1.00 96.06 852 ASP A O 1
ATOM 6420 N N . LEU A 1 853 ? 49.845 -22.845 15.150 1.00 94.69 853 LEU A N 1
ATOM 6421 C CA . LEU A 1 853 ? 49.354 -21.620 14.504 1.00 94.69 853 LEU A CA 1
ATOM 6422 C C . LEU A 1 853 ? 49.921 -20.353 15.159 1.00 94.69 853 LEU A C 1
ATOM 6424 O O . LEU A 1 853 ? 49.942 -19.282 14.533 1.00 94.69 853 LEU A O 1
ATOM 6428 N N . ASN A 1 854 ? 50.378 -20.461 16.409 1.00 93.31 854 ASN A N 1
ATOM 6429 C CA . ASN A 1 854 ? 51.006 -19.374 17.157 1.00 93.31 854 ASN A CA 1
ATOM 6430 C C . ASN A 1 854 ? 52.551 -19.374 17.067 1.00 93.31 854 ASN A C 1
ATOM 6432 O O . ASN A 1 854 ? 53.179 -18.421 17.539 1.00 93.31 854 ASN A O 1
ATOM 6436 N N . ASN A 1 855 ? 53.155 -20.378 16.419 1.00 93.94 855 ASN A N 1
ATOM 6437 C CA . ASN A 1 855 ? 54.598 -20.562 16.254 1.00 93.94 855 ASN A CA 1
ATOM 6438 C C . ASN A 1 855 ? 55.384 -20.636 17.585 1.00 93.94 855 ASN A C 1
ATOM 6440 O O . ASN A 1 855 ? 56.534 -20.176 17.667 1.00 93.94 855 ASN A O 1
ATOM 6444 N N . ASP A 1 856 ? 54.798 -21.210 18.640 1.00 93.75 856 ASP A N 1
ATOM 6445 C CA . ASP A 1 856 ? 55.454 -21.369 19.945 1.00 93.75 856 ASP A CA 1
ATOM 6446 C C . ASP A 1 856 ? 56.377 -22.602 20.036 1.00 93.75 856 ASP A C 1
ATOM 6448 O O . ASP A 1 856 ? 57.180 -22.736 20.974 1.00 93.75 856 ASP A O 1
ATOM 6452 N N . GLY A 1 857 ? 56.347 -23.457 19.011 1.00 94.62 857 GLY A N 1
ATOM 6453 C CA . GLY A 1 857 ? 57.147 -24.668 18.888 1.00 94.62 857 GLY A CA 1
ATOM 6454 C C . GLY A 1 857 ? 56.446 -25.930 19.394 1.00 94.62 857 GLY A C 1
ATOM 6455 O O . GLY A 1 857 ? 57.101 -26.980 19.499 1.00 94.62 857 GLY A O 1
ATOM 6456 N N . SER A 1 858 ? 55.159 -25.858 19.728 1.00 94.69 858 SER A N 1
ATOM 6457 C CA . SER A 1 858 ? 54.320 -26.989 20.108 1.00 94.69 858 SER A CA 1
ATOM 6458 C C . SER A 1 858 ? 52.976 -26.960 19.384 1.00 94.69 858 SER A C 1
ATOM 6460 O O . SER A 1 858 ? 52.521 -25.917 18.968 1.00 94.69 858 SER A O 1
ATOM 6462 N N . VAL A 1 859 ? 52.373 -28.138 19.182 1.00 95.12 859 VAL A N 1
ATOM 6463 C CA . VAL A 1 859 ? 51.028 -28.256 18.602 1.00 95.12 859 VAL A CA 1
ATOM 6464 C C . VAL A 1 859 ? 50.047 -28.581 19.719 1.00 95.12 859 VAL A C 1
ATOM 6466 O O . VAL A 1 859 ? 50.171 -29.628 20.372 1.00 95.12 859 VAL A O 1
ATOM 6469 N N . GLY A 1 860 ? 49.038 -27.734 19.869 1.00 91.31 860 GLY A N 1
ATOM 6470 C CA . GLY A 1 860 ? 47.871 -27.924 20.715 1.00 91.31 860 GLY A CA 1
ATOM 6471 C C . GLY A 1 860 ? 47.755 -26.901 21.842 1.00 91.31 860 GLY A C 1
ATOM 6472 O O . GLY A 1 860 ? 48.726 -26.344 22.331 1.00 91.31 860 GLY A O 1
ATOM 6473 N N . GLY A 1 861 ? 46.528 -26.730 22.328 1.00 93.06 861 GLY A N 1
ATOM 6474 C CA . GLY A 1 861 ? 46.163 -25.646 23.239 1.00 93.06 861 GLY A CA 1
ATOM 6475 C C . GLY A 1 861 ? 45.198 -24.677 22.550 1.00 93.06 861 GLY A C 1
ATOM 6476 O O . GLY A 1 861 ? 44.879 -24.882 21.379 1.00 93.06 861 GLY A O 1
ATOM 6477 N N . PRO A 1 862 ? 44.695 -23.659 23.268 1.00 93.69 862 PRO A N 1
ATOM 6478 C CA . PRO A 1 862 ? 43.683 -22.761 22.722 1.00 93.69 862 PRO A CA 1
ATOM 6479 C C . PRO A 1 862 ? 44.137 -21.944 21.512 1.00 93.69 862 PRO A C 1
ATOM 6481 O O . PRO A 1 862 ? 43.351 -21.769 20.590 1.00 93.69 862 PRO A O 1
ATOM 6484 N N . ASP A 1 863 ? 45.392 -21.492 21.491 1.00 93.56 863 ASP A N 1
ATOM 6485 C CA . ASP A 1 863 ? 45.949 -20.667 20.408 1.00 93.56 863 ASP A CA 1
ATOM 6486 C C . ASP A 1 863 ? 46.211 -21.439 19.101 1.00 93.56 863 ASP A C 1
ATOM 6488 O O . ASP A 1 863 ? 46.360 -20.826 18.046 1.00 93.56 863 ASP A O 1
ATOM 6492 N N . ASP A 1 864 ? 46.216 -22.773 19.166 1.00 96.19 864 ASP A N 1
ATOM 6493 C CA . ASP A 1 864 ? 46.391 -23.676 18.021 1.00 96.19 864 ASP A CA 1
ATOM 6494 C C . ASP A 1 864 ? 45.072 -24.280 17.527 1.00 96.19 864 ASP A C 1
ATOM 6496 O O . ASP A 1 864 ? 45.056 -25.140 16.643 1.00 96.19 864 ASP A O 1
ATOM 6500 N N . ALA A 1 865 ? 43.939 -23.890 18.101 1.00 97.12 865 ALA A N 1
ATOM 6501 C CA . ALA A 1 865 ? 42.641 -24.221 17.534 1.00 97.12 865 ALA A CA 1
ATOM 6502 C C . ALA A 1 865 ? 42.333 -23.322 16.321 1.00 97.12 865 ALA A C 1
ATOM 6504 O O . ALA A 1 865 ? 42.903 -22.242 16.172 1.00 97.12 865 ALA A O 1
ATOM 6505 N N . TRP A 1 866 ? 41.423 -23.749 15.439 1.00 97.06 866 TRP A N 1
ATOM 6506 C CA . TRP A 1 866 ? 41.055 -22.956 14.255 1.00 97.06 866 TRP A CA 1
ATOM 6507 C C . TRP A 1 866 ? 40.506 -21.564 14.602 1.00 97.06 866 TRP A C 1
ATOM 6509 O O . TRP A 1 866 ? 40.720 -20.605 13.858 1.00 97.06 866 TRP A O 1
ATOM 6519 N N . GLY A 1 867 ? 39.846 -21.441 15.749 1.00 96.44 867 GLY A N 1
ATOM 6520 C CA . GLY A 1 867 ? 39.672 -20.202 16.501 1.00 96.44 867 GLY A CA 1
ATOM 6521 C C . GLY A 1 867 ? 40.022 -20.445 17.969 1.00 96.44 867 GLY A C 1
ATOM 6522 O O . GLY A 1 867 ? 39.920 -21.577 18.447 1.00 96.44 867 GLY A O 1
ATOM 6523 N N . PHE A 1 868 ? 40.414 -19.400 18.696 1.00 96.31 868 PHE A N 1
ATOM 6524 C CA . PHE A 1 868 ? 40.843 -19.532 20.089 1.00 96.31 868 PHE A CA 1
ATOM 6525 C C . PHE A 1 868 ? 39.773 -20.210 20.967 1.00 96.31 868 PHE A C 1
ATOM 6527 O O . PHE A 1 868 ? 38.622 -19.776 21.007 1.00 96.31 868 PHE A O 1
ATOM 6534 N N . GLY A 1 869 ? 40.143 -21.274 21.683 1.00 95.88 869 GLY A N 1
ATOM 6535 C CA . GLY A 1 869 ? 39.242 -21.950 22.622 1.00 95.88 869 GLY A CA 1
ATOM 6536 C C . GLY A 1 869 ? 39.832 -23.219 23.239 1.00 95.88 869 GLY A C 1
ATOM 6537 O O . GLY A 1 869 ? 40.637 -23.917 22.636 1.00 95.88 869 GLY A O 1
ATOM 6538 N N . ALA A 1 870 ? 39.438 -23.541 24.465 1.00 95.94 870 ALA A N 1
ATOM 6539 C CA . ALA A 1 870 ? 39.923 -24.699 25.214 1.00 95.94 870 ALA A CA 1
ATOM 6540 C C . ALA A 1 870 ? 39.236 -26.020 24.828 1.00 95.94 870 ALA A C 1
ATOM 6542 O O . ALA A 1 870 ? 39.793 -27.091 25.082 1.00 95.94 870 ALA A O 1
ATOM 6543 N N . PHE A 1 871 ? 38.037 -25.962 24.244 1.00 96.38 871 PHE A N 1
ATOM 6544 C CA . PHE A 1 871 ? 37.308 -27.122 23.727 1.00 96.38 871 PHE A CA 1
ATOM 6545 C C . PHE A 1 871 ? 36.438 -26.731 22.521 1.00 96.38 871 PHE A C 1
ATOM 6547 O O . PHE A 1 871 ? 36.035 -25.568 22.428 1.00 96.38 871 PHE A O 1
ATOM 6554 N N . PRO A 1 872 ? 36.119 -27.681 21.618 1.00 96.94 872 PRO A N 1
ATOM 6555 C CA . PRO A 1 872 ? 35.266 -27.419 20.462 1.00 96.94 872 PRO A CA 1
ATOM 6556 C C . PRO A 1 872 ? 33.908 -26.839 20.866 1.00 96.94 872 PRO A C 1
ATOM 6558 O O . PRO A 1 872 ? 33.155 -27.486 21.592 1.00 96.94 872 PRO A O 1
ATOM 6561 N N . GLY A 1 873 ? 33.590 -25.642 20.377 1.00 95.38 873 GLY A N 1
ATOM 6562 C CA . GLY A 1 873 ? 32.316 -24.976 20.654 1.00 95.38 873 GLY A CA 1
ATOM 6563 C C . GLY A 1 873 ? 32.346 -23.940 21.779 1.00 95.38 873 GLY A C 1
ATOM 6564 O O . GLY A 1 873 ? 31.328 -23.287 21.999 1.00 95.38 873 GLY A O 1
ATOM 6565 N N . GLN A 1 874 ? 33.473 -23.744 22.475 1.00 97.50 874 GLN A N 1
ATOM 6566 C CA . GLN A 1 874 ? 33.598 -22.647 23.445 1.00 97.50 874 GLN A CA 1
ATOM 6567 C C . GLN A 1 874 ? 33.402 -21.290 22.747 1.00 97.50 874 GLN A C 1
ATOM 6569 O O . GLN A 1 874 ? 33.908 -21.116 21.645 1.00 97.50 874 GLN A O 1
ATOM 6574 N N . TYR A 1 875 ? 32.719 -20.320 23.361 1.00 97.00 875 TYR A N 1
ATOM 6575 C CA . TYR A 1 875 ? 32.415 -19.012 22.733 1.00 97.00 875 TYR A CA 1
ATOM 6576 C C . TYR A 1 875 ? 31.521 -19.099 21.481 1.00 97.00 875 TYR A C 1
ATOM 6578 O O . TYR A 1 875 ? 31.648 -18.293 20.557 1.00 97.00 875 TYR A O 1
ATOM 6586 N N . GLY A 1 876 ? 30.642 -20.101 21.433 1.00 97.38 876 GLY A N 1
ATOM 6587 C CA . GLY A 1 876 ? 29.724 -20.316 20.320 1.00 97.38 876 GLY A CA 1
ATOM 6588 C C . GLY A 1 876 ? 28.670 -19.220 20.142 1.00 97.38 876 GLY A C 1
ATOM 6589 O O . GLY A 1 876 ? 28.707 -18.154 20.764 1.00 97.38 876 GLY A O 1
ATOM 6590 N N . MET A 1 877 ? 27.724 -19.510 19.253 1.00 98.31 877 MET A N 1
ATOM 6591 C CA . MET A 1 877 ? 26.648 -18.612 18.845 1.00 98.31 877 MET A CA 1
ATOM 6592 C C . MET A 1 877 ? 25.301 -19.343 18.902 1.00 98.31 877 MET A C 1
ATOM 6594 O O . MET A 1 877 ? 25.238 -20.566 18.740 1.00 98.31 877 MET A O 1
ATOM 6598 N N . LEU A 1 878 ? 24.219 -18.594 19.104 1.00 98.56 878 LEU A N 1
ATOM 6599 C CA . LEU A 1 878 ? 22.848 -19.105 19.092 1.00 98.56 878 LEU A CA 1
ATOM 6600 C C . LEU A 1 878 ? 21.903 -18.033 18.544 1.00 98.56 878 LEU A C 1
ATOM 6602 O O . LEU A 1 878 ? 21.834 -16.942 19.097 1.00 98.56 878 LEU A O 1
ATOM 6606 N N . VAL A 1 879 ? 21.140 -18.352 17.499 1.00 98.75 879 VAL A N 1
ATOM 6607 C CA . VAL A 1 879 ? 20.043 -17.497 17.024 1.00 98.75 879 VAL A CA 1
ATOM 6608 C C . VAL A 1 879 ? 18.739 -17.998 17.631 1.00 98.75 879 VAL A C 1
ATOM 6610 O O . VAL A 1 879 ? 18.412 -19.181 17.516 1.00 98.75 879 VAL A O 1
ATOM 6613 N N . LEU A 1 880 ? 17.988 -17.107 18.271 1.00 98.44 880 LEU A N 1
ATOM 6614 C CA . LEU A 1 880 ? 16.635 -17.361 18.762 1.00 98.44 880 LEU A CA 1
ATOM 6615 C C . LEU A 1 880 ? 15.643 -16.509 17.974 1.00 98.44 880 LEU A C 1
ATOM 6617 O O . LEU A 1 880 ? 15.912 -15.338 17.722 1.00 98.44 880 LEU A O 1
ATOM 6621 N N . SER A 1 881 ? 14.503 -17.091 17.599 1.00 94.88 881 SER A N 1
ATOM 6622 C CA . SER A 1 881 ? 13.485 -16.404 16.802 1.00 94.88 881 SER A CA 1
ATOM 6623 C C . SER A 1 881 ? 12.067 -16.753 17.251 1.00 94.88 881 SER A C 1
ATOM 6625 O O . SER A 1 881 ? 11.744 -17.909 17.559 1.00 94.88 881 SER A O 1
ATOM 6627 N N . ARG A 1 882 ? 11.205 -15.733 17.288 1.00 86.44 882 ARG A N 1
ATOM 6628 C CA . ARG A 1 882 ? 9.750 -15.885 17.425 1.00 86.44 882 ARG A CA 1
ATOM 6629 C C . ARG A 1 882 ? 9.105 -16.362 16.130 1.00 86.44 882 ARG A C 1
ATOM 6631 O O . ARG A 1 882 ? 8.115 -17.091 16.171 1.00 86.44 882 ARG A O 1
ATOM 6638 N N . TYR A 1 883 ? 9.728 -16.027 15.007 1.00 84.12 883 TYR A N 1
ATOM 6639 C CA . TYR A 1 883 ? 9.300 -16.366 13.658 1.00 84.12 883 TYR A CA 1
ATOM 6640 C C . TYR A 1 883 ? 9.994 -17.635 13.130 1.00 84.12 883 TYR A C 1
ATOM 6642 O O . TYR A 1 883 ? 11.134 -17.915 13.524 1.00 84.12 883 TYR A O 1
ATOM 6650 N N . PRO A 1 884 ? 9.338 -18.422 12.255 1.00 85.12 884 PRO A N 1
ATOM 6651 C CA . PRO A 1 884 ? 9.934 -19.615 11.661 1.00 85.12 884 PRO A CA 1
ATOM 6652 C C . PRO A 1 884 ? 11.290 -19.343 11.002 1.00 85.12 884 PRO A C 1
ATOM 6654 O O . PRO A 1 884 ? 11.456 -18.347 10.306 1.00 85.12 884 PRO A O 1
ATOM 6657 N N . ILE A 1 885 ? 12.236 -20.264 11.182 1.00 91.19 885 ILE A N 1
ATOM 6658 C CA . ILE A 1 885 ? 13.507 -20.288 10.446 1.00 91.19 885 ILE A CA 1
ATOM 6659 C C . ILE A 1 885 ? 13.356 -21.289 9.299 1.00 91.19 885 ILE A C 1
ATOM 6661 O O . ILE A 1 885 ? 12.980 -22.440 9.551 1.00 91.19 885 ILE A O 1
ATOM 6665 N N . ASP A 1 886 ? 13.653 -20.880 8.065 1.00 90.75 886 ASP A N 1
ATOM 6666 C CA . ASP A 1 886 ? 13.704 -21.797 6.922 1.00 90.75 886 ASP A CA 1
ATOM 6667 C C . ASP A 1 886 ? 15.017 -22.585 6.949 1.00 90.75 886 ASP A C 1
ATOM 6669 O O . ASP A 1 886 ? 16.023 -22.211 6.349 1.00 90.75 886 ASP A O 1
ATOM 6673 N N . THR A 1 887 ? 15.013 -23.688 7.697 1.00 90.38 887 THR A N 1
ATOM 6674 C CA . THR A 1 887 ? 16.207 -24.507 7.931 1.00 90.38 887 THR A CA 1
ATOM 6675 C C . THR A 1 887 ? 16.777 -25.143 6.669 1.00 90.38 887 THR A C 1
ATOM 6677 O O . THR A 1 887 ? 17.956 -25.480 6.669 1.00 90.38 887 THR A O 1
ATOM 6680 N N . ASP A 1 888 ? 15.967 -25.329 5.622 1.00 89.56 888 ASP A N 1
ATOM 6681 C CA . ASP A 1 888 ? 16.419 -25.932 4.362 1.00 89.56 888 ASP A CA 1
ATOM 6682 C C . ASP A 1 888 ? 17.192 -24.919 3.495 1.00 89.56 888 ASP A C 1
ATOM 6684 O O . ASP A 1 888 ? 17.948 -25.320 2.611 1.00 89.56 888 ASP A O 1
ATOM 6688 N N . ALA A 1 889 ? 17.009 -23.619 3.750 1.00 92.00 889 ALA A N 1
ATOM 6689 C CA . ALA A 1 889 ? 17.675 -22.521 3.053 1.00 92.00 889 ALA A CA 1
ATOM 6690 C C . ALA A 1 889 ? 18.835 -21.895 3.853 1.00 92.00 889 ALA A C 1
ATOM 6692 O O . ALA A 1 889 ? 19.494 -20.981 3.357 1.00 92.00 889 ALA A O 1
ATOM 6693 N N . VAL A 1 890 ? 19.098 -22.366 5.079 1.00 97.88 890 VAL A N 1
ATOM 6694 C CA . VAL A 1 890 ? 20.220 -21.884 5.896 1.00 97.88 890 VAL A CA 1
ATOM 6695 C C . VAL A 1 890 ? 21.550 -22.203 5.224 1.00 97.88 890 VAL A C 1
ATOM 6697 O O . VAL A 1 890 ? 21.784 -23.329 4.788 1.00 97.88 890 VAL A O 1
ATOM 6700 N N . ARG A 1 891 ? 22.464 -21.230 5.233 1.00 98.31 891 ARG A N 1
ATOM 6701 C CA . ARG A 1 891 ? 23.841 -21.418 4.767 1.00 98.31 891 ARG A CA 1
ATOM 6702 C C . ARG A 1 891 ? 24.818 -21.144 5.896 1.00 98.31 891 ARG A C 1
ATOM 6704 O O . ARG A 1 891 ? 24.732 -20.127 6.584 1.00 98.31 891 ARG A O 1
ATOM 6711 N N . THR A 1 892 ? 25.776 -22.045 6.078 1.00 98.44 892 THR A N 1
ATOM 6712 C CA . THR A 1 892 ? 26.881 -21.869 7.024 1.00 98.44 892 THR A CA 1
ATOM 6713 C C . THR A 1 892 ? 28.200 -21.805 6.275 1.00 98.44 892 THR A C 1
ATOM 6715 O O . THR A 1 892 ? 28.397 -22.496 5.278 1.00 98.44 892 THR A O 1
ATOM 6718 N N . PHE A 1 893 ? 29.115 -20.968 6.756 1.00 98.38 893 PHE A N 1
ATOM 6719 C CA . PHE A 1 893 ? 30.428 -20.769 6.140 1.00 98.38 893 PHE A CA 1
ATOM 6720 C C . PHE A 1 893 ? 31.545 -21.052 7.152 1.00 98.38 893 PHE A C 1
ATOM 6722 O O . PHE A 1 893 ? 32.537 -20.320 7.254 1.00 98.38 893 PHE A O 1
ATOM 6729 N N . GLN A 1 894 ? 31.376 -22.105 7.955 1.00 96.88 894 GLN A N 1
ATOM 6730 C CA . GLN A 1 894 ? 32.363 -22.502 8.955 1.00 96.88 894 GLN A CA 1
ATOM 6731 C C . GLN A 1 894 ? 33.681 -22.914 8.278 1.00 96.88 894 GLN A C 1
ATOM 6733 O O . GLN A 1 894 ? 34.763 -22.562 8.748 1.00 96.88 894 GLN A O 1
ATOM 6738 N N . GLY A 1 895 ? 33.593 -23.667 7.183 1.00 97.25 895 GLY A N 1
ATOM 6739 C CA . GLY A 1 895 ? 34.711 -24.253 6.452 1.00 97.25 895 GLY A CA 1
ATOM 6740 C C . GLY A 1 895 ? 35.250 -23.401 5.303 1.00 97.25 895 GLY A C 1
ATOM 6741 O O . GLY A 1 895 ? 36.217 -23.819 4.663 1.00 97.25 895 GLY A O 1
ATOM 6742 N N . PHE A 1 896 ? 34.670 -22.226 5.030 1.00 98.31 896 PHE A N 1
ATOM 6743 C CA . PHE A 1 896 ? 35.171 -21.331 3.985 1.00 98.31 896 PHE A CA 1
ATOM 6744 C C . PHE A 1 896 ? 36.606 -20.896 4.312 1.00 98.31 896 PHE A C 1
ATOM 6746 O O . PHE A 1 896 ? 36.870 -20.330 5.373 1.00 98.31 896 PHE A O 1
ATOM 6753 N N . ARG A 1 897 ? 37.560 -21.188 3.422 1.00 98.31 897 ARG A N 1
ATOM 6754 C CA . ARG A 1 897 ? 38.994 -21.009 3.705 1.00 98.31 897 ARG A CA 1
ATOM 6755 C C . ARG A 1 897 ? 39.452 -19.575 3.489 1.00 98.31 897 ARG A C 1
ATOM 6757 O O . ARG A 1 897 ? 39.154 -18.974 2.462 1.00 98.31 897 ARG A O 1
ATOM 6764 N N . TRP A 1 898 ? 40.284 -19.063 4.397 1.00 98.06 898 TRP A N 1
ATOM 6765 C CA . TRP A 1 898 ? 40.781 -17.684 4.329 1.00 98.06 898 TRP A CA 1
ATOM 6766 C C . TRP A 1 898 ? 41.551 -17.412 3.029 1.00 98.06 898 TRP A C 1
ATOM 6768 O O . TRP A 1 898 ? 41.347 -16.394 2.370 1.00 98.06 898 TRP A O 1
ATOM 6778 N N . GLN A 1 899 ? 42.375 -18.368 2.591 1.00 97.50 899 GLN A N 1
ATOM 6779 C CA . GLN A 1 899 ? 43.135 -18.237 1.345 1.00 97.50 899 GLN A CA 1
ATOM 6780 C C . GLN A 1 899 ? 42.262 -18.210 0.076 1.00 97.50 899 GLN A C 1
ATOM 6782 O O . GLN A 1 899 ? 42.735 -17.742 -0.961 1.00 97.50 899 GLN A O 1
ATOM 6787 N N . ASP A 1 900 ? 41.021 -18.712 0.138 1.00 97.69 900 ASP A N 1
ATOM 6788 C CA . ASP A 1 900 ? 40.113 -18.765 -1.014 1.00 97.69 900 ASP A CA 1
ATOM 6789 C C . ASP A 1 900 ? 39.436 -17.401 -1.255 1.00 97.69 900 ASP A C 1
ATOM 6791 O O . ASP A 1 900 ? 38.918 -17.153 -2.345 1.00 97.69 900 ASP A O 1
ATOM 6795 N N . MET A 1 901 ? 39.501 -16.482 -0.282 1.00 98.00 901 MET A N 1
ATOM 6796 C CA . MET A 1 901 ? 39.032 -15.107 -0.425 1.00 98.00 901 MET A CA 1
ATOM 6797 C C . MET A 1 901 ? 39.984 -14.284 -1.319 1.00 98.00 901 MET A C 1
ATOM 6799 O O . MET A 1 901 ? 41.169 -14.128 -0.991 1.00 98.00 901 MET A O 1
ATOM 6803 N N . PRO A 1 902 ? 39.511 -13.705 -2.441 1.00 97.44 902 PRO A N 1
ATOM 6804 C CA . PRO A 1 902 ? 40.346 -12.897 -3.320 1.00 97.44 902 PRO A CA 1
ATOM 6805 C C . PRO A 1 902 ? 40.867 -11.630 -2.638 1.00 97.44 902 PRO A C 1
ATOM 6807 O O . PRO A 1 902 ? 40.104 -10.818 -2.106 1.00 97.44 902 PRO A O 1
ATOM 6810 N N . GLY A 1 903 ? 42.185 -11.428 -2.711 1.00 96.38 903 GLY A N 1
ATOM 6811 C CA . GLY A 1 903 ? 42.832 -10.251 -2.132 1.00 96.38 903 GLY A CA 1
ATOM 6812 C C . GLY A 1 903 ? 42.780 -10.210 -0.604 1.00 96.38 903 GLY A C 1
ATOM 6813 O O . GLY A 1 903 ? 42.781 -9.116 -0.053 1.00 96.38 903 GLY A O 1
ATOM 6814 N N . ASN A 1 904 ? 42.701 -11.372 0.054 1.00 97.25 904 ASN A N 1
ATOM 6815 C CA . ASN A 1 904 ? 42.824 -11.489 1.507 1.00 97.25 904 ASN A CA 1
ATOM 6816 C C . ASN A 1 904 ? 44.092 -10.803 2.045 1.00 97.25 904 ASN A C 1
ATOM 6818 O O . ASN A 1 904 ? 45.088 -10.633 1.330 1.00 97.25 904 ASN A O 1
ATOM 6822 N N . VAL A 1 905 ? 44.061 -10.440 3.325 1.00 97.19 905 VAL A N 1
ATOM 6823 C CA . VAL A 1 905 ? 45.148 -9.732 4.016 1.00 97.19 905 VAL A CA 1
ATOM 6824 C C . VAL A 1 905 ? 45.931 -10.623 4.982 1.00 97.19 905 VAL A C 1
ATOM 6826 O O . VAL A 1 905 ? 46.522 -10.110 5.934 1.00 97.19 905 VAL A O 1
ATOM 6829 N N . ILE A 1 906 ? 45.993 -11.935 4.714 1.00 96.69 906 ILE A N 1
ATOM 6830 C CA . ILE A 1 906 ? 46.756 -12.924 5.496 1.00 96.69 906 ILE A CA 1
ATOM 6831 C C . ILE A 1 906 ? 48.199 -12.430 5.740 1.00 96.69 906 ILE A C 1
ATOM 6833 O O . ILE A 1 906 ? 48.870 -12.011 4.788 1.00 96.69 906 ILE A O 1
ATOM 6837 N N . PRO A 1 907 ? 48.723 -12.493 6.983 1.00 93.19 907 PRO A N 1
ATOM 6838 C CA . PRO A 1 907 ? 50.100 -12.105 7.274 1.00 93.19 907 PRO A CA 1
ATOM 6839 C C . PRO A 1 907 ? 51.116 -12.878 6.424 1.00 93.19 907 PRO A C 1
ATOM 6841 O O . PRO A 1 907 ? 51.123 -14.112 6.387 1.00 93.19 907 PRO A O 1
ATOM 6844 N N . ALA A 1 908 ? 52.012 -12.148 5.759 1.00 88.06 908 ALA A N 1
ATOM 6845 C CA . ALA A 1 908 ? 53.050 -12.751 4.931 1.00 88.06 908 ALA A CA 1
ATOM 6846 C C . ALA A 1 908 ? 54.015 -13.601 5.774 1.00 88.06 908 ALA A C 1
ATOM 6848 O O . ALA A 1 908 ? 54.479 -13.163 6.825 1.00 88.06 908 ALA A O 1
ATOM 6849 N N . ASP A 1 909 ? 54.353 -14.789 5.269 1.00 87.69 909 ASP A N 1
ATOM 6850 C CA . ASP A 1 909 ? 55.337 -15.715 5.847 1.00 87.69 909 ASP A CA 1
ATOM 6851 C C . ASP A 1 909 ? 55.037 -16.210 7.285 1.00 87.69 909 ASP A C 1
ATOM 6853 O O . ASP A 1 909 ? 55.932 -16.774 7.917 1.00 87.69 909 ASP A O 1
ATOM 6857 N N . TRP A 1 910 ? 53.812 -16.034 7.808 1.00 94.88 910 TRP A N 1
ATOM 6858 C CA . TRP A 1 910 ? 53.429 -16.550 9.135 1.00 94.88 910 TRP A CA 1
ATOM 6859 C C . TRP A 1 910 ? 52.919 -17.994 9.092 1.00 94.88 910 TRP A C 1
ATOM 6861 O O . TRP A 1 910 ? 53.393 -18.832 9.856 1.00 94.88 910 TRP A O 1
ATOM 6871 N N . TYR A 1 911 ? 51.973 -18.273 8.191 1.00 95.62 911 TYR A N 1
ATOM 6872 C CA . TYR A 1 911 ? 51.399 -19.603 7.998 1.00 95.62 911 TYR A CA 1
ATOM 6873 C C . TYR A 1 911 ? 52.087 -20.335 6.841 1.00 95.62 911 TYR A C 1
ATOM 6875 O O . TYR A 1 911 ? 52.402 -19.756 5.796 1.00 95.62 911 TYR A O 1
ATOM 6883 N N . SER A 1 912 ? 52.309 -21.631 7.012 1.00 94.75 912 SER A N 1
ATOM 6884 C CA . SER A 1 912 ? 52.777 -22.536 5.970 1.00 94.75 912 SER A CA 1
ATOM 6885 C C . SER A 1 912 ? 51.695 -22.791 4.914 1.00 94.75 912 SER A C 1
ATOM 6887 O O . SER A 1 912 ? 50.500 -22.625 5.149 1.00 94.75 912 SER A O 1
ATOM 6889 N N . SER A 1 913 ? 52.099 -23.252 3.727 1.00 93.19 913 SER A N 1
ATOM 6890 C CA . SER A 1 913 ? 51.135 -23.608 2.675 1.00 93.19 913 SER A CA 1
ATOM 6891 C C . SER A 1 913 ? 50.187 -24.741 3.089 1.00 93.19 913 SER A C 1
ATOM 6893 O O . SER A 1 913 ? 49.052 -24.760 2.636 1.00 93.19 913 SER A O 1
ATOM 6895 N N . GLU A 1 914 ? 50.634 -25.663 3.948 1.00 94.62 914 GLU A N 1
ATOM 6896 C CA . GLU A 1 914 ? 49.804 -26.770 4.447 1.00 94.62 914 GLU A CA 1
ATOM 6897 C C . GLU A 1 914 ? 48.733 -26.276 5.430 1.00 94.62 914 GLU A C 1
ATOM 6899 O O . GLU A 1 914 ? 47.588 -26.715 5.360 1.00 94.62 914 GLU A O 1
ATOM 6904 N N . GLU A 1 915 ? 49.078 -25.315 6.292 1.00 96.06 915 GLU A N 1
ATOM 6905 C CA . GLU A 1 915 ? 48.116 -24.662 7.188 1.00 96.06 915 GLU A CA 1
ATOM 6906 C C . GLU A 1 915 ? 47.041 -23.932 6.382 1.00 96.06 915 GLU A C 1
ATOM 6908 O O . GLU A 1 915 ? 45.851 -24.162 6.587 1.00 96.06 915 GLU A O 1
ATOM 6913 N N . LEU A 1 916 ? 47.452 -23.111 5.409 1.00 95.50 916 LEU A N 1
ATOM 6914 C CA . LEU A 1 916 ? 46.536 -22.309 4.593 1.00 95.50 916 LEU A CA 1
ATOM 6915 C C . LEU A 1 916 ? 45.556 -23.154 3.767 1.00 95.50 916 LEU A C 1
ATOM 6917 O O . LEU A 1 916 ? 44.410 -22.744 3.591 1.00 95.50 916 LEU A O 1
ATOM 6921 N N . GLU A 1 917 ? 45.949 -24.356 3.330 1.00 95.38 917 GLU A N 1
ATOM 6922 C CA . GLU A 1 917 ? 45.068 -25.287 2.607 1.00 95.38 917 GLU A CA 1
ATOM 6923 C C . GLU A 1 917 ? 43.818 -25.704 3.397 1.00 95.38 917 GLU A C 1
ATOM 6925 O O . GLU A 1 917 ? 42.827 -26.120 2.782 1.00 95.38 917 GLU A O 1
ATOM 6930 N N . SER A 1 918 ? 43.862 -25.571 4.728 1.00 94.56 918 SER A N 1
ATOM 6931 C CA . SER A 1 918 ? 42.790 -25.960 5.651 1.00 94.56 918 SER A CA 1
ATOM 6932 C C . SER A 1 918 ? 42.341 -24.840 6.599 1.00 94.56 918 SER A C 1
ATOM 6934 O O . SER A 1 918 ? 41.441 -25.080 7.395 1.00 94.56 918 SER A O 1
ATOM 6936 N N . PHE A 1 919 ? 42.936 -23.643 6.537 1.00 97.50 919 PHE A N 1
ATOM 6937 C CA . PHE A 1 919 ? 42.670 -22.561 7.490 1.00 97.50 919 PHE A CA 1
ATOM 6938 C C . PHE A 1 919 ? 41.324 -21.872 7.184 1.00 97.50 919 PHE A C 1
ATOM 6940 O O . PHE A 1 919 ? 41.218 -21.184 6.159 1.00 97.50 919 PHE A O 1
ATOM 6947 N N . PRO A 1 920 ? 40.297 -21.994 8.048 1.00 98.12 920 PRO A N 1
ATOM 6948 C CA . PRO A 1 920 ? 39.011 -21.341 7.829 1.00 98.12 920 PRO A CA 1
ATOM 6949 C C . PRO A 1 920 ? 39.094 -19.831 8.090 1.00 98.12 920 PRO A C 1
ATOM 6951 O O . PRO A 1 920 ? 39.718 -19.396 9.058 1.00 98.12 920 PRO A O 1
ATOM 6954 N N . LEU A 1 921 ? 38.428 -19.022 7.266 1.00 98.31 921 LEU A N 1
ATOM 6955 C CA . LEU A 1 921 ? 38.305 -17.578 7.479 1.00 98.31 921 LEU A CA 1
ATOM 6956 C C . LEU A 1 921 ? 37.645 -17.295 8.830 1.00 98.31 921 LEU A C 1
ATOM 6958 O O . LEU A 1 921 ? 38.228 -16.619 9.672 1.00 98.31 921 LEU A O 1
ATOM 6962 N N . SER A 1 922 ? 36.477 -17.890 9.060 1.00 97.69 922 SER A N 1
ATOM 6963 C CA . SER A 1 922 ? 35.686 -17.705 10.273 1.00 97.69 922 SER A CA 1
ATOM 6964 C C . SER A 1 922 ? 36.404 -18.261 11.507 1.00 97.69 922 SER A C 1
ATOM 6966 O O . SER A 1 922 ? 36.747 -19.442 11.558 1.00 97.69 922 SER A O 1
ATOM 6968 N N . SER A 1 923 ? 36.602 -17.439 12.529 1.00 96.50 923 SER A N 1
ATOM 6969 C CA . SER A 1 923 ? 37.129 -17.820 13.843 1.00 96.50 923 SER A CA 1
ATOM 6970 C C . SER A 1 923 ? 36.077 -18.530 14.693 1.00 96.50 923 SER A C 1
ATOM 6972 O O . SER A 1 923 ? 36.400 -19.512 15.360 1.00 96.50 923 SER A O 1
ATOM 6974 N N . LYS A 1 924 ? 34.817 -18.083 14.621 1.00 97.31 924 LYS A N 1
ATOM 6975 C CA . LYS A 1 924 ? 33.639 -18.812 15.110 1.00 97.31 924 LYS A CA 1
ATOM 6976 C C . LYS A 1 924 ? 32.874 -19.385 13.921 1.00 97.31 924 LYS A C 1
ATOM 6978 O O . LYS A 1 924 ? 33.103 -20.540 13.571 1.00 97.31 924 LYS A O 1
ATOM 6983 N N . SER A 1 925 ? 32.007 -18.594 13.291 1.00 97.31 925 SER A N 1
ATOM 6984 C CA . SER A 1 925 ? 31.322 -18.935 12.040 1.00 97.31 925 SER A CA 1
ATOM 6985 C C . SER A 1 925 ? 30.662 -17.697 11.417 1.00 97.31 925 SER A C 1
ATOM 6987 O O . SER A 1 925 ? 30.538 -16.666 12.080 1.00 97.31 925 SER A O 1
ATOM 6989 N N . HIS A 1 926 ? 30.226 -17.835 10.166 1.00 98.62 926 HIS A N 1
ATOM 6990 C CA . HIS A 1 926 ? 29.268 -16.944 9.509 1.00 98.62 926 HIS A CA 1
ATOM 6991 C C . HIS A 1 926 ? 28.039 -17.777 9.148 1.00 98.62 926 HIS A C 1
ATOM 6993 O O . HIS A 1 926 ? 28.190 -18.860 8.568 1.00 98.62 926 HIS A O 1
ATOM 6999 N N . TRP A 1 927 ? 26.846 -17.288 9.480 1.00 98.69 927 TRP A N 1
ATOM 7000 C CA . TRP A 1 927 ? 25.576 -17.943 9.176 1.00 98.69 927 TRP A CA 1
ATOM 7001 C C . TRP A 1 927 ? 24.647 -16.984 8.444 1.00 98.69 927 TRP A C 1
ATOM 7003 O O . TRP A 1 927 ? 24.417 -15.875 8.911 1.00 98.69 927 TRP A O 1
ATOM 7013 N N . ASP A 1 928 ? 24.099 -17.431 7.323 1.00 98.62 928 ASP A N 1
ATOM 7014 C CA . ASP A 1 928 ? 22.922 -16.830 6.711 1.00 98.62 928 ASP A CA 1
ATOM 7015 C C . ASP A 1 928 ? 21.704 -17.641 7.165 1.00 98.62 928 ASP A C 1
ATOM 7017 O O . ASP A 1 928 ? 21.564 -18.815 6.804 1.00 98.62 928 ASP A O 1
ATOM 7021 N N . VAL A 1 929 ? 20.880 -17.040 8.028 1.00 98.62 929 VAL A N 1
ATOM 7022 C CA . VAL A 1 929 ? 19.713 -17.677 8.647 1.00 98.62 929 VAL A CA 1
ATOM 7023 C C . VAL A 1 929 ? 18.434 -16.993 8.148 1.00 98.62 929 VAL A C 1
ATOM 7025 O O . VAL A 1 929 ? 18.069 -15.939 8.674 1.00 98.62 929 VAL A O 1
ATOM 7028 N N . PRO A 1 930 ? 17.723 -17.569 7.162 1.00 97.38 930 PRO A N 1
ATOM 7029 C CA . PRO A 1 930 ? 16.483 -16.991 6.653 1.00 97.38 930 PRO A CA 1
ATOM 7030 C C . PRO A 1 930 ? 15.344 -17.135 7.674 1.00 97.38 930 PRO A C 1
ATOM 7032 O O . PRO A 1 930 ? 14.962 -18.249 8.048 1.00 97.38 930 PRO A O 1
ATOM 7035 N N . VAL A 1 931 ? 14.791 -16.009 8.127 1.00 92.94 931 VAL A N 1
ATOM 7036 C CA . VAL A 1 931 ? 13.640 -15.939 9.039 1.00 92.94 931 VAL A CA 1
ATOM 7037 C C . VAL A 1 931 ? 12.400 -15.512 8.260 1.00 92.94 931 VAL A C 1
ATOM 7039 O O . VAL A 1 931 ? 12.435 -14.529 7.527 1.00 92.94 931 VAL A O 1
ATOM 7042 N N . VAL A 1 932 ? 11.296 -16.243 8.417 1.00 81.19 932 VAL A N 1
ATOM 7043 C CA . VAL A 1 932 ? 10.037 -15.985 7.707 1.00 81.19 932 VAL A CA 1
ATOM 7044 C C . VAL A 1 932 ? 9.101 -15.154 8.584 1.00 81.19 932 VAL A C 1
ATOM 7046 O O . VAL A 1 932 ? 8.443 -15.692 9.474 1.00 81.19 932 VAL A O 1
ATOM 7049 N N . VAL A 1 933 ? 9.028 -13.855 8.312 1.00 74.31 933 VAL A N 1
ATOM 7050 C CA . VAL A 1 933 ? 8.183 -12.874 9.006 1.00 74.31 933 VAL A CA 1
ATOM 7051 C C . VAL A 1 933 ? 6.981 -12.585 8.116 1.00 74.31 933 VAL A C 1
ATOM 7053 O O . VAL A 1 933 ? 7.142 -12.078 7.011 1.00 74.31 933 VAL A O 1
ATOM 7056 N N . ASP A 1 934 ? 5.794 -13.020 8.541 1.00 62.94 934 ASP A N 1
ATOM 7057 C CA . ASP A 1 934 ? 4.530 -12.856 7.803 1.00 62.94 934 ASP A CA 1
ATOM 7058 C C . ASP A 1 934 ? 4.603 -13.225 6.310 1.00 62.94 934 ASP A C 1
ATOM 7060 O O . ASP A 1 934 ? 4.062 -12.568 5.429 1.00 62.94 934 ASP A O 1
ATOM 7064 N N . GLY A 1 935 ? 5.296 -14.327 6.008 1.00 59.94 935 GLY A N 1
ATOM 7065 C CA . GLY A 1 935 ? 5.442 -14.847 4.644 1.00 59.94 935 GLY A CA 1
ATOM 7066 C C . GLY A 1 935 ? 6.563 -14.204 3.821 1.00 59.94 935 GLY A C 1
ATOM 7067 O O . GLY A 1 935 ? 6.848 -14.689 2.726 1.00 59.94 935 GLY A O 1
ATOM 7068 N N . ARG A 1 936 ? 7.242 -13.178 4.347 1.00 71.69 936 ARG A N 1
ATOM 7069 C CA . ARG A 1 936 ? 8.448 -12.575 3.764 1.00 71.69 936 ARG A CA 1
ATOM 7070 C C . ARG A 1 936 ? 9.703 -13.149 4.422 1.00 71.69 936 ARG A C 1
ATOM 7072 O O . ARG A 1 936 ? 9.725 -13.401 5.623 1.00 71.69 936 ARG A O 1
ATOM 7079 N N . THR A 1 937 ? 10.764 -13.326 3.644 1.00 85.56 937 THR A N 1
ATOM 7080 C CA . THR A 1 937 ? 12.067 -13.751 4.169 1.00 85.56 937 THR A CA 1
ATOM 7081 C C . THR A 1 937 ? 12.897 -12.534 4.566 1.00 85.56 937 THR A C 1
ATOM 7083 O O . THR A 1 937 ? 13.063 -11.613 3.769 1.00 85.56 937 THR A O 1
ATOM 7086 N N . VAL A 1 938 ? 13.443 -12.554 5.782 1.00 95.12 938 VAL A N 1
ATOM 7087 C CA . VAL A 1 938 ? 14.505 -11.656 6.245 1.00 95.12 938 VAL A CA 1
ATOM 7088 C C . VAL A 1 938 ? 15.725 -12.507 6.587 1.00 95.12 938 VAL A C 1
ATOM 7090 O O . VAL A 1 938 ? 15.677 -13.354 7.479 1.00 95.12 938 VAL A O 1
ATOM 7093 N N . HIS A 1 939 ? 16.823 -12.301 5.868 1.00 98.31 939 HIS A N 1
ATOM 7094 C CA . HIS A 1 939 ? 18.084 -13.001 6.090 1.00 98.31 939 HIS A CA 1
ATOM 7095 C C . HIS A 1 939 ? 18.822 -12.415 7.297 1.00 98.31 939 HIS A C 1
ATOM 7097 O O . HIS A 1 939 ? 19.250 -11.260 7.284 1.00 98.31 939 HIS A O 1
ATOM 7103 N N . VAL A 1 940 ? 18.995 -13.216 8.346 1.00 98.69 940 VAL A N 1
ATOM 7104 C CA . VAL A 1 940 ? 19.779 -12.846 9.528 1.00 98.69 940 VAL A CA 1
ATOM 7105 C C . VAL A 1 940 ? 21.212 -13.310 9.301 1.00 98.69 940 VAL A C 1
ATOM 7107 O O . VAL A 1 940 ? 21.527 -14.493 9.442 1.00 98.69 940 VAL A O 1
ATOM 7110 N N . LEU A 1 941 ? 22.075 -12.370 8.917 1.00 98.81 941 LEU A N 1
ATOM 7111 C CA . LEU A 1 941 ? 23.483 -12.611 8.611 1.00 98.81 941 LEU A CA 1
ATOM 7112 C C . LEU A 1 941 ? 24.299 -12.498 9.903 1.00 98.81 941 LEU A C 1
ATOM 7114 O O . LEU A 1 941 ? 24.750 -11.421 10.296 1.00 98.81 941 LEU A O 1
ATOM 7118 N N . ALA A 1 942 ? 24.422 -13.622 10.601 1.00 98.69 942 ALA A N 1
ATOM 7119 C CA . ALA A 1 942 ? 25.001 -13.717 11.932 1.00 98.69 942 ALA A CA 1
ATOM 7120 C C . ALA A 1 942 ? 26.499 -14.039 11.884 1.00 98.69 942 ALA A C 1
ATOM 7122 O O . ALA A 1 942 ? 26.908 -15.048 11.303 1.00 98.69 942 ALA A O 1
ATOM 7123 N N . ALA A 1 943 ? 27.320 -13.230 12.554 1.00 97.94 943 ALA A N 1
ATOM 7124 C CA . ALA A 1 943 ? 28.742 -13.517 12.722 1.00 97.94 943 ALA A CA 1
ATOM 7125 C C . ALA A 1 943 ? 29.272 -13.079 14.086 1.00 97.94 943 ALA A C 1
ATOM 7127 O O . ALA A 1 943 ? 28.777 -12.143 14.707 1.00 97.94 943 ALA A O 1
ATOM 7128 N N . HIS A 1 944 ? 30.338 -13.747 14.512 1.00 97.56 944 HIS A N 1
ATOM 7129 C CA . HIS A 1 944 ? 31.134 -13.352 15.667 1.00 97.56 944 HIS A CA 1
ATOM 7130 C C . HIS A 1 944 ? 32.621 -13.475 15.301 1.00 97.56 944 HIS A C 1
ATOM 7132 O O . HIS A 1 944 ? 33.237 -14.504 15.588 1.00 97.56 944 HIS A O 1
ATOM 7138 N N . PRO A 1 945 ? 33.192 -12.480 14.601 1.00 97.06 945 PRO A N 1
ATOM 7139 C CA . PRO A 1 945 ? 34.607 -12.426 14.245 1.00 97.06 945 PRO A CA 1
ATOM 7140 C C . PRO A 1 945 ? 35.567 -12.529 15.438 1.00 97.06 945 PRO A C 1
ATOM 7142 O O . PRO A 1 945 ? 35.184 -12.512 16.612 1.00 97.06 945 PRO A O 1
ATOM 7145 N N . THR A 1 946 ? 36.860 -12.654 15.147 1.00 96.19 946 THR A N 1
ATOM 7146 C CA . THR A 1 946 ? 37.891 -12.623 16.188 1.00 96.19 946 THR A CA 1
ATOM 7147 C C . THR A 1 946 ? 38.075 -11.196 16.716 1.00 96.19 946 THR A C 1
ATOM 7149 O O . THR A 1 946 ? 38.035 -10.261 15.917 1.00 96.19 946 THR A O 1
ATOM 7152 N N . PRO A 1 947 ? 38.341 -10.990 18.019 1.00 94.81 947 PRO A N 1
ATOM 7153 C CA . PRO A 1 947 ? 38.837 -9.708 18.513 1.00 94.81 947 PRO A CA 1
ATOM 7154 C C . PRO A 1 947 ? 40.135 -9.323 17.793 1.00 94.81 947 PRO A C 1
ATOM 7156 O O . PRO A 1 947 ? 40.979 -10.207 17.654 1.00 94.81 947 PRO A O 1
ATOM 7159 N N . PRO A 1 948 ? 40.346 -8.063 17.361 1.00 92.56 948 PRO A N 1
ATOM 7160 C CA . PRO A 1 948 ? 41.499 -7.643 16.554 1.00 92.56 948 PRO A CA 1
ATOM 7161 C C . PRO A 1 948 ? 42.799 -7.467 17.365 1.00 92.56 948 PRO A C 1
ATOM 7163 O O . PRO A 1 948 ? 43.699 -6.744 16.960 1.00 92.56 948 PRO A O 1
ATOM 7166 N N . SER A 1 949 ? 42.899 -8.096 18.535 1.00 88.94 949 SER A N 1
ATOM 7167 C CA . SER A 1 949 ? 43.998 -7.932 19.492 1.00 88.94 949 SER A CA 1
ATOM 7168 C C . SER A 1 949 ? 44.502 -9.293 19.998 1.00 88.94 949 SER A C 1
ATOM 7170 O O . SER A 1 949 ? 44.123 -10.334 19.469 1.00 88.94 949 SER A O 1
ATOM 7172 N N . PHE A 1 950 ? 45.357 -9.312 21.029 1.00 86.50 950 PHE A N 1
ATOM 7173 C CA . PHE A 1 950 ? 45.943 -10.526 21.636 1.00 86.50 950 PHE A CA 1
ATOM 7174 C C . PHE A 1 950 ? 46.971 -11.284 20.774 1.00 86.50 950 PHE A C 1
ATOM 7176 O O . PHE A 1 950 ? 47.149 -12.494 20.919 1.00 86.50 950 PHE A O 1
ATOM 7183 N N . ASP A 1 951 ? 47.713 -10.572 19.930 1.00 87.69 951 ASP A N 1
ATOM 7184 C CA . ASP A 1 951 ? 48.783 -11.113 19.091 1.00 87.69 951 ASP A CA 1
ATOM 7185 C C . ASP A 1 951 ? 49.989 -10.152 18.961 1.00 87.69 951 ASP A C 1
ATOM 7187 O O . ASP A 1 951 ? 50.136 -9.190 19.723 1.00 87.69 951 ASP A O 1
ATOM 7191 N N . GLY A 1 952 ? 50.955 -10.500 18.104 1.00 89.75 952 GLY A N 1
ATOM 7192 C CA . GLY A 1 952 ? 52.190 -9.747 17.909 1.00 89.75 952 GLY A CA 1
ATOM 7193 C C . GLY A 1 952 ? 52.138 -8.758 16.740 1.00 89.75 952 GLY A C 1
ATOM 7194 O O . GLY A 1 952 ? 51.096 -8.432 16.186 1.00 89.75 952 GLY A O 1
ATOM 7195 N N . ALA A 1 953 ? 53.313 -8.272 16.331 1.00 89.81 953 ALA A N 1
ATOM 7196 C CA . ALA A 1 953 ? 53.446 -7.282 15.255 1.00 89.81 953 ALA A CA 1
ATOM 7197 C C . ALA A 1 953 ? 53.002 -7.790 13.866 1.00 89.81 953 ALA A C 1
ATOM 7199 O O . ALA A 1 953 ? 52.946 -7.006 12.918 1.00 89.81 953 ALA A O 1
ATOM 7200 N N . GLU A 1 954 ? 52.758 -9.092 13.731 1.00 91.69 954 GLU A N 1
ATOM 7201 C CA . GLU A 1 954 ? 52.177 -9.730 12.554 1.00 91.69 954 GLU A CA 1
ATOM 7202 C C . GLU A 1 954 ? 50.687 -9.409 12.346 1.00 91.69 954 GLU A C 1
ATOM 7204 O O . GLU A 1 954 ? 50.234 -9.476 11.201 1.00 91.69 954 GLU A O 1
ATOM 7209 N N . ASP A 1 955 ? 49.970 -9.032 13.414 1.00 93.62 955 ASP A N 1
ATOM 7210 C CA . ASP A 1 955 ? 48.556 -8.630 13.402 1.00 93.62 955 ASP A CA 1
ATOM 7211 C C . ASP A 1 955 ? 47.629 -9.675 12.746 1.00 93.62 955 ASP A C 1
ATOM 7213 O O . ASP A 1 955 ? 46.887 -9.406 11.802 1.00 93.62 955 ASP A O 1
ATOM 7217 N N . ARG A 1 956 ? 47.729 -10.930 13.196 1.00 94.50 956 ARG A N 1
ATOM 7218 C CA . ARG A 1 956 ? 46.912 -12.055 12.705 1.00 94.50 956 ARG A CA 1
ATOM 7219 C C . ARG A 1 956 ? 45.435 -11.800 12.935 1.00 94.50 956 ARG A C 1
ATOM 7221 O O . ARG A 1 956 ? 44.633 -12.053 12.039 1.00 94.50 956 ARG A O 1
ATOM 7228 N N . ASN A 1 957 ? 45.098 -11.341 14.127 1.00 95.81 957 ASN A N 1
ATOM 7229 C CA . ASN A 1 957 ? 43.743 -11.190 14.597 1.00 95.81 957 ASN A CA 1
ATOM 7230 C C . ASN A 1 957 ? 43.083 -9.950 13.993 1.00 95.81 957 ASN A C 1
ATOM 7232 O O . ASN A 1 957 ? 41.968 -10.077 13.495 1.00 95.81 957 ASN A O 1
ATOM 7236 N N . GLY A 1 958 ? 43.763 -8.800 13.912 1.00 96.62 958 GLY A N 1
ATOM 7237 C CA . GLY A 1 958 ? 43.220 -7.630 13.216 1.00 96.62 958 GLY A CA 1
ATOM 7238 C C . GLY A 1 958 ? 43.018 -7.886 11.723 1.00 96.62 958 GLY A C 1
ATOM 7239 O O . GLY A 1 958 ? 41.960 -7.573 11.178 1.00 96.62 958 GLY A O 1
ATOM 7240 N N . ARG A 1 959 ? 43.972 -8.552 11.057 1.00 97.56 959 ARG A N 1
ATOM 7241 C CA . ARG A 1 959 ? 43.843 -8.943 9.638 1.00 97.56 959 ARG A CA 1
ATOM 7242 C C . ARG A 1 959 ? 42.741 -9.972 9.393 1.00 97.56 959 ARG A C 1
ATOM 7244 O O . ARG A 1 959 ? 42.055 -9.889 8.377 1.00 97.56 959 ARG A O 1
ATOM 7251 N N . ARG A 1 960 ? 42.569 -10.945 10.292 1.00 97.81 960 ARG A N 1
ATOM 7252 C CA . ARG A 1 960 ? 41.491 -11.937 10.181 1.00 97.81 960 ARG A CA 1
ATOM 7253 C C . ARG A 1 960 ? 40.131 -11.290 10.409 1.00 97.81 960 ARG A C 1
ATOM 7255 O O . ARG A 1 960 ? 39.261 -11.473 9.570 1.00 97.81 960 ARG A O 1
ATOM 7262 N N . ASN A 1 961 ? 39.986 -10.479 11.459 1.00 98.31 961 ASN A N 1
ATOM 7263 C CA . ASN A 1 961 ? 38.770 -9.713 11.740 1.00 98.31 961 ASN A CA 1
ATOM 7264 C C . ASN A 1 961 ? 38.362 -8.845 10.536 1.00 98.31 961 ASN A C 1
ATOM 7266 O O . ASN A 1 961 ? 37.202 -8.860 10.130 1.00 98.31 961 ASN A O 1
ATOM 7270 N N . HIS A 1 962 ? 39.329 -8.167 9.906 1.00 98.31 962 HIS A N 1
ATOM 7271 C CA . HIS A 1 962 ? 39.105 -7.394 8.684 1.00 98.31 962 HIS A CA 1
ATOM 7272 C C . HIS A 1 962 ? 38.462 -8.220 7.562 1.00 98.31 962 HIS A C 1
ATOM 7274 O O . HIS A 1 962 ? 37.481 -7.780 6.959 1.00 98.31 962 HIS A O 1
ATOM 7280 N N . ASP A 1 963 ? 39.003 -9.405 7.271 1.00 98.50 963 ASP A N 1
ATOM 7281 C CA . ASP A 1 963 ? 38.489 -10.263 6.201 1.00 98.50 963 ASP A CA 1
ATOM 7282 C C . ASP A 1 963 ? 37.199 -11.003 6.596 1.00 98.50 963 ASP A C 1
ATOM 7284 O O . ASP A 1 963 ? 36.355 -11.236 5.733 1.00 98.50 963 ASP A O 1
ATOM 7288 N N . GLU A 1 964 ? 36.998 -11.315 7.882 1.00 98.56 964 GLU A N 1
ATOM 7289 C CA . GLU A 1 964 ? 35.719 -11.814 8.409 1.00 98.56 964 GLU A CA 1
ATOM 7290 C C . GLU A 1 964 ? 34.609 -10.768 8.212 1.00 98.56 964 GLU A C 1
ATOM 7292 O O . GLU A 1 964 ? 33.551 -11.083 7.687 1.00 98.56 964 GLU A O 1
ATOM 7297 N N . ILE A 1 965 ? 34.854 -9.492 8.519 1.00 98.56 965 ILE A N 1
ATOM 7298 C CA . ILE A 1 965 ? 33.865 -8.426 8.284 1.00 98.56 965 ILE A CA 1
ATOM 7299 C C . ILE A 1 965 ? 33.634 -8.198 6.783 1.00 98.56 965 ILE A C 1
ATOM 7301 O O . ILE A 1 965 ? 32.492 -8.064 6.333 1.00 98.56 965 ILE A O 1
ATOM 7305 N N . ARG A 1 966 ? 34.708 -8.188 5.985 1.00 98.12 966 ARG A N 1
ATOM 7306 C CA . ARG A 1 966 ? 34.618 -8.029 4.528 1.00 98.12 966 ARG A CA 1
ATOM 7307 C C . ARG A 1 966 ? 33.822 -9.154 3.867 1.00 98.12 966 ARG A C 1
ATOM 7309 O O . ARG A 1 966 ? 33.176 -8.906 2.851 1.00 98.12 966 ARG A O 1
ATOM 7316 N N . PHE A 1 967 ? 33.842 -10.364 4.426 1.00 98.69 967 PHE A N 1
ATOM 7317 C CA . PHE A 1 967 ? 33.047 -11.482 3.922 1.00 98.69 967 PHE A CA 1
ATOM 7318 C C . PHE A 1 967 ? 31.581 -11.085 3.731 1.00 98.69 967 PHE A C 1
ATOM 7320 O O . PHE A 1 967 ? 31.028 -11.325 2.659 1.00 98.69 967 PHE A O 1
ATOM 7327 N N . TRP A 1 968 ? 30.975 -10.403 4.711 1.00 98.38 968 TRP A N 1
ATOM 7328 C CA . TRP A 1 968 ? 29.597 -9.939 4.571 1.00 98.38 968 TRP A CA 1
ATOM 7329 C C . TRP A 1 968 ? 29.423 -8.869 3.505 1.00 98.38 968 TRP A C 1
ATOM 7331 O O . TRP A 1 968 ? 28.463 -8.946 2.742 1.00 98.38 968 TRP A O 1
ATOM 7341 N N . ALA A 1 969 ? 30.360 -7.924 3.398 1.00 97.62 969 ALA A N 1
ATOM 7342 C CA . ALA A 1 969 ? 30.319 -6.903 2.354 1.00 97.62 969 ALA A CA 1
ATOM 7343 C C . ALA A 1 969 ? 30.315 -7.538 0.953 1.00 97.62 969 ALA A C 1
ATOM 7345 O O . ALA A 1 969 ? 29.528 -7.144 0.094 1.00 97.62 969 ALA A O 1
ATOM 7346 N N . ASP A 1 970 ? 31.163 -8.542 0.724 1.00 98.06 970 ASP A N 1
ATOM 7347 C CA . ASP A 1 970 ? 31.241 -9.249 -0.555 1.00 98.06 970 ASP A CA 1
ATOM 7348 C C . ASP A 1 970 ? 30.007 -10.157 -0.770 1.00 98.06 970 ASP A C 1
ATOM 7350 O O . ASP A 1 970 ? 29.471 -10.226 -1.879 1.00 98.06 970 ASP A O 1
ATOM 7354 N N . TYR A 1 971 ? 29.511 -10.817 0.284 1.00 98.44 971 TYR A N 1
ATOM 7355 C CA . TYR A 1 971 ? 28.349 -11.709 0.227 1.00 98.44 971 TYR A CA 1
ATOM 7356 C C . TYR A 1 971 ? 27.077 -10.985 -0.221 1.00 98.44 971 TYR A C 1
ATOM 7358 O O . TYR A 1 971 ? 26.422 -11.435 -1.160 1.00 98.44 971 TYR A O 1
ATOM 7366 N N . VAL A 1 972 ? 26.749 -9.845 0.393 1.00 97.38 972 VAL A N 1
ATOM 7367 C CA . VAL A 1 972 ? 25.515 -9.092 0.086 1.00 97.38 972 VAL A CA 1
ATOM 7368 C C . VAL A 1 972 ? 25.567 -8.378 -1.267 1.00 97.38 972 VAL A C 1
ATOM 7370 O O . VAL A 1 972 ? 24.542 -7.969 -1.802 1.00 97.38 972 VAL A O 1
ATOM 7373 N N . GLN A 1 973 ? 26.761 -8.258 -1.852 1.00 94.44 973 GLN A N 1
ATOM 7374 C CA . GLN A 1 973 ? 26.973 -7.773 -3.218 1.00 94.44 973 GLN A CA 1
ATOM 7375 C C . GLN A 1 973 ? 26.960 -8.904 -4.263 1.00 94.44 973 GLN A C 1
ATOM 7377 O O . GLN A 1 973 ? 27.251 -8.657 -5.435 1.00 94.44 973 GLN A O 1
ATOM 7382 N N . GLY A 1 974 ? 26.631 -10.138 -3.865 1.00 92.75 974 GLY A N 1
ATOM 7383 C CA . GLY A 1 974 ? 26.485 -11.268 -4.780 1.00 92.75 974 GLY A CA 1
ATOM 7384 C C . GLY A 1 974 ? 27.812 -11.877 -5.247 1.00 92.75 974 GLY A C 1
ATOM 7385 O O . GLY A 1 974 ? 27.899 -12.338 -6.380 1.00 92.75 974 GLY A O 1
ATOM 7386 N N . ALA A 1 975 ? 28.868 -11.870 -4.425 1.00 95.19 975 ALA A N 1
ATOM 7387 C CA . ALA A 1 975 ? 30.179 -12.377 -4.840 1.00 95.19 975 ALA A CA 1
ATOM 7388 C C . ALA A 1 975 ? 30.186 -13.878 -5.217 1.00 95.19 975 ALA A C 1
ATOM 7390 O O . ALA A 1 975 ? 29.839 -14.749 -4.421 1.00 95.19 975 ALA A O 1
ATOM 7391 N N . ASP A 1 976 ? 30.706 -14.197 -6.408 1.00 94.69 976 ASP A N 1
ATOM 7392 C CA . ASP A 1 976 ? 30.731 -15.565 -6.961 1.00 94.69 976 ASP A CA 1
ATOM 7393 C C . ASP A 1 976 ? 31.732 -16.523 -6.283 1.00 94.69 976 ASP A C 1
ATOM 7395 O O . ASP A 1 976 ? 31.659 -17.741 -6.466 1.00 94.69 976 ASP A O 1
ATOM 7399 N N . TYR A 1 977 ? 32.723 -15.997 -5.552 1.00 96.31 977 TYR A N 1
ATOM 7400 C CA . TYR A 1 977 ? 33.789 -16.819 -4.961 1.00 96.31 977 TYR A CA 1
ATOM 7401 C C . TYR A 1 977 ? 33.368 -17.504 -3.655 1.00 96.31 977 TYR A C 1
ATOM 7403 O O . TYR A 1 977 ? 34.031 -18.449 -3.222 1.00 96.31 977 TYR A O 1
ATOM 7411 N N . VAL A 1 978 ? 32.293 -17.024 -3.028 1.00 97.12 978 VAL A N 1
ATOM 7412 C CA . VAL A 1 978 ? 31.782 -17.561 -1.767 1.00 97.12 978 VAL A CA 1
ATOM 7413 C C . VAL A 1 978 ? 31.190 -18.947 -2.010 1.00 97.12 978 VAL A C 1
ATOM 7415 O O . VAL A 1 978 ? 30.494 -19.162 -3.004 1.00 97.12 978 VAL A O 1
ATOM 7418 N N . TYR A 1 979 ? 31.470 -19.882 -1.105 1.00 98.06 979 TYR A N 1
ATOM 7419 C CA . TYR A 1 979 ? 30.830 -21.193 -1.046 1.00 98.06 979 TYR A CA 1
ATOM 7420 C C . TYR A 1 979 ? 30.513 -21.544 0.404 1.00 98.06 979 TYR A C 1
ATOM 7422 O O . TYR A 1 979 ? 31.323 -21.268 1.290 1.00 98.06 979 TYR A O 1
ATOM 7430 N N . ASP A 1 980 ? 29.346 -22.134 0.636 1.00 98.12 980 ASP A N 1
ATOM 7431 C CA . ASP A 1 980 ? 28.960 -22.629 1.958 1.00 98.12 980 ASP A CA 1
ATOM 7432 C C . ASP A 1 980 ? 29.501 -24.038 2.237 1.00 98.12 980 ASP A C 1
ATOM 7434 O O . ASP A 1 980 ? 30.156 -24.668 1.399 1.00 98.12 980 ASP A O 1
ATOM 7438 N N . ASP A 1 981 ? 29.231 -24.534 3.442 1.00 97.81 981 ASP A N 1
ATOM 7439 C CA . ASP A 1 981 ? 29.681 -25.842 3.918 1.00 97.81 981 ASP A CA 1
ATOM 7440 C C . ASP A 1 981 ? 29.049 -27.025 3.151 1.00 97.81 981 ASP A C 1
ATOM 7442 O O . ASP A 1 981 ? 29.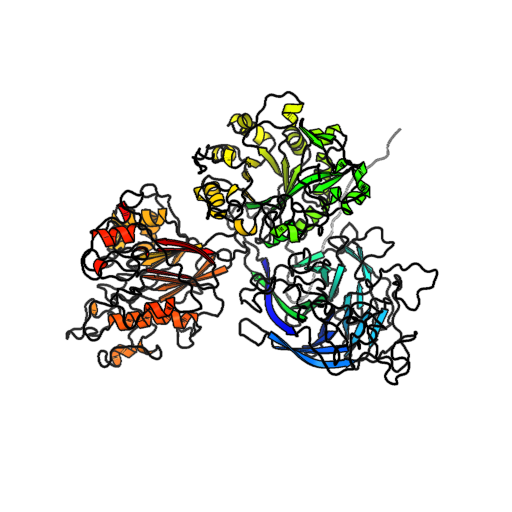571 -28.144 3.207 1.00 97.81 981 ASP A O 1
ATOM 7446 N N . GLU A 1 982 ? 27.975 -26.792 2.385 1.00 96.50 982 GLU A N 1
ATOM 7447 C CA . GLU A 1 982 ? 27.381 -27.772 1.464 1.00 96.50 982 GLU A CA 1
ATOM 7448 C C . GLU A 1 982 ? 27.944 -27.671 0.032 1.00 96.50 982 GLU A C 1
ATOM 7450 O O . GLU A 1 982 ? 27.696 -28.543 -0.810 1.00 96.50 982 GLU A O 1
ATOM 7455 N N . GLY A 1 983 ? 28.764 -26.653 -0.241 1.00 95.44 983 GLY A N 1
ATOM 7456 C CA . GLY A 1 983 ? 29.396 -26.398 -1.531 1.00 95.44 983 GLY A CA 1
ATOM 7457 C C . GLY A 1 983 ? 28.526 -25.612 -2.514 1.00 95.44 983 GLY A C 1
ATOM 7458 O O . GLY A 1 983 ? 28.812 -25.628 -3.716 1.00 95.44 983 GLY A O 1
ATOM 7459 N N . VAL A 1 984 ? 27.470 -24.938 -2.049 1.00 94.44 984 VAL A N 1
ATOM 7460 C CA . VAL A 1 984 ? 26.675 -24.019 -2.872 1.00 94.44 984 VAL A CA 1
ATOM 7461 C C . VAL A 1 984 ? 27.419 -22.694 -2.997 1.00 94.44 984 VAL A C 1
ATOM 7463 O O . VAL A 1 984 ? 27.797 -22.068 -2.006 1.00 94.44 984 VAL A O 1
ATOM 7466 N N . HIS A 1 985 ? 27.632 -22.272 -4.242 1.00 96.31 985 HIS A N 1
ATOM 7467 C CA . HIS A 1 985 ? 28.384 -21.070 -4.589 1.00 96.31 985 HIS A CA 1
ATOM 7468 C C . HIS A 1 985 ? 27.487 -19.840 -4.771 1.00 96.31 985 HIS A C 1
ATOM 7470 O O . HIS A 1 985 ? 26.341 -19.971 -5.198 1.00 96.31 985 HIS A O 1
ATOM 7476 N N . GLY A 1 986 ? 28.057 -18.655 -4.542 1.00 94.38 986 GLY A N 1
ATOM 7477 C CA . GLY A 1 986 ? 27.428 -17.355 -4.793 1.00 94.38 986 GLY A CA 1
ATOM 7478 C C . GLY A 1 986 ? 26.992 -16.625 -3.522 1.00 94.38 986 GLY A C 1
ATOM 7479 O O . GLY A 1 986 ? 26.777 -17.246 -2.473 1.00 94.38 986 GLY A O 1
ATOM 7480 N N . GLY A 1 987 ? 26.894 -15.298 -3.630 1.00 93.69 987 GLY A N 1
ATOM 7481 C CA . GLY A 1 987 ? 26.415 -14.405 -2.575 1.00 93.69 987 GLY A CA 1
ATOM 7482 C C . GLY A 1 987 ? 24.888 -14.307 -2.499 1.00 93.69 987 GLY A C 1
ATOM 7483 O O . GLY A 1 987 ? 24.175 -15.064 -3.159 1.00 93.69 987 GLY A O 1
ATOM 7484 N N . LEU A 1 988 ? 24.399 -13.367 -1.694 1.00 93.69 988 LEU A N 1
ATOM 7485 C CA . LEU A 1 988 ? 22.975 -13.061 -1.574 1.00 93.69 988 LEU A CA 1
ATOM 7486 C C . LEU A 1 988 ? 22.454 -12.406 -2.865 1.00 93.69 988 LEU A C 1
ATOM 7488 O O . LEU A 1 988 ? 23.173 -11.646 -3.520 1.00 93.69 988 LEU A O 1
ATOM 7492 N N . ALA A 1 989 ? 21.210 -12.707 -3.243 1.00 85.25 989 ALA A N 1
ATOM 7493 C CA . ALA A 1 989 ? 20.583 -12.093 -4.408 1.00 85.25 989 ALA A CA 1
ATOM 7494 C C . ALA A 1 989 ? 20.297 -10.598 -4.170 1.00 85.25 989 ALA A C 1
ATOM 7496 O O . ALA A 1 989 ? 20.143 -10.130 -3.041 1.00 85.25 989 ALA A O 1
ATOM 7497 N N . ARG A 1 990 ? 20.242 -9.819 -5.256 1.00 79.12 990 ARG A N 1
ATOM 7498 C CA . ARG A 1 990 ? 19.967 -8.380 -5.178 1.00 79.12 990 ARG A CA 1
ATOM 7499 C C . ARG A 1 990 ? 18.513 -8.144 -4.763 1.00 79.12 990 ARG A C 1
ATOM 7501 O O . ARG A 1 990 ? 17.620 -8.747 -5.339 1.00 79.12 990 ARG A O 1
ATOM 7508 N N . GLY A 1 991 ? 18.294 -7.213 -3.835 1.00 76.31 991 GLY A N 1
ATOM 7509 C CA . GLY A 1 991 ? 16.954 -6.844 -3.358 1.00 76.31 991 GLY A CA 1
ATOM 7510 C C . GLY A 1 991 ? 16.436 -7.707 -2.204 1.00 76.31 991 GLY A C 1
ATOM 7511 O O . GLY A 1 991 ? 15.387 -7.396 -1.646 1.00 76.31 991 GLY A O 1
ATOM 7512 N N . GLU A 1 992 ? 17.180 -8.745 -1.809 1.00 85.94 992 GLU A N 1
ATOM 7513 C CA . GLU A 1 992 ? 16.861 -9.525 -0.615 1.00 85.94 992 GLU A CA 1
ATOM 7514 C C . GLU A 1 992 ? 16.880 -8.642 0.635 1.00 85.94 992 GLU A C 1
ATOM 7516 O O . GLU A 1 992 ? 17.723 -7.754 0.782 1.00 85.94 992 GLU A O 1
ATOM 7521 N N . ARG A 1 993 ? 15.953 -8.914 1.556 1.00 91.44 993 ARG A N 1
ATOM 7522 C CA . ARG A 1 993 ? 15.887 -8.237 2.855 1.00 91.44 993 ARG A CA 1
ATOM 7523 C C . ARG A 1 993 ? 16.833 -8.943 3.805 1.00 91.44 993 ARG A C 1
ATOM 7525 O O . ARG A 1 993 ? 16.692 -10.145 4.032 1.00 91.44 993 ARG A O 1
ATOM 7532 N N . PHE A 1 994 ? 17.779 -8.216 4.380 1.00 97.56 994 PHE A N 1
ATOM 7533 C CA . PHE A 1 994 ? 18.743 -8.811 5.296 1.00 97.56 994 PHE A CA 1
ATOM 7534 C C . PHE A 1 994 ? 19.144 -7.860 6.414 1.00 97.56 994 PHE A C 1
ATOM 7536 O O . PHE A 1 994 ? 19.003 -6.643 6.322 1.00 97.56 994 PHE A O 1
ATOM 7543 N N . VAL A 1 995 ? 19.677 -8.433 7.483 1.00 98.50 995 VAL A N 1
ATOM 7544 C CA . VAL A 1 995 ? 20.248 -7.704 8.608 1.00 98.50 995 VAL A CA 1
ATOM 7545 C C . VAL A 1 995 ? 21.527 -8.405 9.040 1.00 98.50 995 VAL A C 1
ATOM 7547 O O . VAL A 1 995 ? 21.525 -9.601 9.332 1.00 98.50 995 VAL A O 1
ATOM 7550 N N . ILE A 1 996 ? 22.637 -7.670 9.052 1.00 98.75 996 ILE A N 1
ATOM 7551 C CA . ILE A 1 996 ? 23.903 -8.166 9.594 1.00 98.75 996 ILE A CA 1
ATOM 7552 C C . ILE A 1 996 ? 23.887 -7.937 11.098 1.00 98.75 996 ILE A C 1
ATOM 7554 O O . ILE A 1 996 ? 23.714 -6.808 11.556 1.00 98.75 996 ILE A O 1
ATOM 7558 N N . VAL A 1 997 ? 24.074 -9.011 11.861 1.00 98.50 997 VAL A N 1
ATOM 7559 C CA . VAL A 1 997 ? 24.064 -8.981 13.324 1.00 98.50 997 VAL A CA 1
ATOM 7560 C C . VAL A 1 997 ? 25.299 -9.662 13.889 1.00 98.50 997 VAL A C 1
ATOM 7562 O O . VAL A 1 997 ? 25.716 -10.719 13.409 1.00 98.50 997 VAL A O 1
ATOM 7565 N N . GLY A 1 998 ? 25.892 -9.076 14.924 1.00 97.75 998 GLY A N 1
ATOM 7566 C CA . GLY A 1 998 ? 27.075 -9.672 15.533 1.00 97.75 998 GLY A CA 1
ATOM 7567 C C . GLY A 1 998 ? 27.796 -8.799 16.537 1.00 97.75 998 GLY A C 1
ATOM 7568 O O . GLY A 1 998 ? 27.696 -7.575 16.501 1.00 97.75 998 GLY A O 1
ATOM 7569 N N . ASP A 1 999 ? 28.570 -9.460 17.391 1.00 97.31 999 ASP A N 1
ATOM 7570 C CA . ASP A 1 999 ? 29.747 -8.860 18.013 1.00 97.31 999 ASP A CA 1
ATOM 7571 C C . ASP A 1 999 ? 30.873 -8.883 16.970 1.00 97.31 999 ASP A C 1
ATOM 7573 O O . ASP A 1 999 ? 31.589 -9.878 16.811 1.00 97.31 999 ASP A O 1
ATOM 7577 N N . LEU A 1 1000 ? 30.966 -7.806 16.188 1.00 97.62 1000 LEU A N 1
ATOM 7578 C CA . LEU A 1 1000 ? 31.925 -7.686 15.090 1.00 97.62 1000 LEU A CA 1
ATOM 7579 C C . LEU A 1 1000 ? 33.325 -7.306 15.578 1.00 97.62 1000 LEU A C 1
ATOM 7581 O O . LEU A 1 1000 ? 34.268 -7.340 14.788 1.00 97.62 1000 LEU A O 1
ATOM 7585 N N . ASN A 1 1001 ? 33.482 -7.000 16.872 1.00 97.00 1001 ASN A N 1
ATOM 7586 C CA . ASN A 1 1001 ? 34.764 -6.702 17.507 1.00 97.00 1001 ASN A CA 1
ATOM 7587 C C . ASN A 1 1001 ? 35.555 -5.548 16.853 1.00 97.00 1001 ASN A C 1
ATOM 7589 O O . ASN A 1 1001 ? 36.772 -5.448 17.008 1.00 97.00 1001 ASN A O 1
ATOM 7593 N N . ALA A 1 1002 ? 34.880 -4.666 16.117 1.00 96.56 1002 ALA A N 1
ATOM 7594 C CA . ALA A 1 1002 ? 35.523 -3.607 15.354 1.00 96.56 1002 ALA A CA 1
ATOM 7595 C C . ALA A 1 1002 ? 34.847 -2.262 15.607 1.00 96.56 1002 ALA A C 1
ATOM 7597 O O . ALA A 1 1002 ? 33.688 -2.057 15.250 1.00 96.56 1002 ALA A O 1
ATOM 7598 N N . ASP A 1 1003 ? 35.603 -1.347 16.204 1.00 96.06 1003 ASP A N 1
ATOM 7599 C CA . ASP A 1 1003 ? 35.183 0.025 16.466 1.00 96.06 1003 ASP A CA 1
ATOM 7600 C C . ASP A 1 1003 ? 35.622 0.952 15.315 1.00 96.06 1003 ASP A C 1
ATOM 7602 O O . ASP A 1 1003 ? 36.730 0.794 14.787 1.00 96.06 1003 ASP A O 1
ATOM 7606 N N . PRO A 1 1004 ? 34.780 1.910 14.883 1.00 94.25 1004 PRO A N 1
ATOM 7607 C CA . PRO A 1 1004 ? 35.091 2.773 13.748 1.00 94.25 1004 PRO A CA 1
ATOM 7608 C C . PRO A 1 1004 ? 36.148 3.855 14.040 1.00 94.25 1004 PRO A C 1
ATOM 7610 O O . PRO A 1 1004 ? 36.649 4.456 13.085 1.00 94.25 1004 PRO A O 1
ATOM 7613 N N . ALA A 1 1005 ? 36.472 4.143 15.305 1.00 92.25 1005 ALA A N 1
ATOM 7614 C CA . ALA A 1 1005 ? 37.281 5.296 15.709 1.00 92.25 1005 ALA A CA 1
ATOM 7615 C C . ALA A 1 1005 ? 38.415 4.980 16.704 1.00 92.25 1005 ALA A C 1
ATOM 7617 O O . ALA A 1 1005 ? 39.534 5.462 16.513 1.00 92.25 1005 ALA A O 1
ATOM 7618 N N . ASP A 1 1006 ? 38.140 4.203 17.749 1.00 91.56 1006 ASP A N 1
ATOM 7619 C CA . ASP A 1 1006 ? 38.948 4.118 18.969 1.00 91.56 1006 ASP A CA 1
ATOM 7620 C C . ASP A 1 1006 ? 39.554 2.724 19.230 1.00 91.56 1006 ASP A C 1
ATOM 7622 O O . ASP A 1 1006 ? 40.427 2.583 20.087 1.00 91.56 1006 ASP A O 1
ATOM 7626 N N . GLY A 1 1007 ? 39.140 1.698 18.477 1.00 87.50 1007 GLY A N 1
ATOM 7627 C CA . GLY A 1 1007 ? 39.631 0.320 18.620 1.00 87.50 1007 GLY A CA 1
ATOM 7628 C C . GLY A 1 1007 ? 40.915 -0.011 17.842 1.00 87.50 1007 GLY A C 1
ATOM 7629 O O . GLY A 1 1007 ? 41.388 0.747 16.998 1.00 87.50 1007 GLY A O 1
ATOM 7630 N N . ASP A 1 1008 ? 41.446 -1.216 18.072 1.00 86.31 1008 ASP A N 1
ATOM 7631 C CA . ASP A 1 1008 ? 42.688 -1.728 17.458 1.00 86.31 1008 ASP A CA 1
ATOM 7632 C C . ASP A 1 1008 ? 42.472 -2.392 16.074 1.00 86.31 1008 ASP A C 1
ATOM 7634 O O . ASP A 1 1008 ? 43.259 -3.227 15.636 1.00 86.31 1008 ASP A O 1
ATOM 7638 N N . SER A 1 1009 ? 41.387 -2.059 15.366 1.00 89.25 1009 SER A N 1
ATOM 7639 C CA . SER A 1 1009 ? 41.037 -2.708 14.091 1.00 89.25 1009 SER A CA 1
ATOM 7640 C C . SER A 1 1009 ? 42.052 -2.433 12.972 1.00 89.25 1009 SER A C 1
ATOM 7642 O O . SER A 1 1009 ? 42.473 -1.295 12.750 1.00 89.25 1009 SER A O 1
ATOM 7644 N N . TYR A 1 1010 ? 42.375 -3.464 12.184 1.00 91.19 1010 TYR A N 1
ATOM 7645 C CA . TYR A 1 1010 ? 43.189 -3.324 10.975 1.00 91.19 1010 TYR A CA 1
ATOM 7646 C C . TYR A 1 1010 ? 42.406 -2.596 9.872 1.00 91.19 1010 TYR A C 1
ATOM 7648 O O . TYR A 1 1010 ? 41.292 -2.992 9.535 1.00 91.19 1010 TYR A O 1
ATOM 7656 N N . ASP A 1 1011 ? 43.002 -1.543 9.303 1.00 88.81 1011 ASP A N 1
ATOM 7657 C CA . ASP A 1 1011 ? 42.534 -0.838 8.092 1.00 88.81 1011 ASP A CA 1
ATOM 7658 C C . ASP A 1 1011 ? 41.038 -0.449 8.097 1.00 88.81 1011 ASP A C 1
ATOM 7660 O O . ASP A 1 1011 ? 40.355 -0.519 7.080 1.00 88.81 1011 ASP A O 1
ATOM 7664 N N . THR A 1 1012 ? 40.515 -0.042 9.263 1.00 87.56 1012 THR A N 1
ATOM 7665 C CA . THR A 1 1012 ? 39.106 0.367 9.443 1.00 87.56 1012 THR A CA 1
ATOM 7666 C C . THR A 1 1012 ? 38.113 -0.728 9.019 1.00 87.56 1012 THR A C 1
ATOM 7668 O O . THR A 1 1012 ? 37.163 -0.475 8.280 1.00 87.56 1012 THR A O 1
ATOM 7671 N N . ALA A 1 1013 ? 38.321 -1.952 9.516 1.00 94.75 1013 ALA A N 1
ATOM 7672 C CA . ALA A 1 1013 ? 37.550 -3.149 9.176 1.00 94.75 1013 ALA A CA 1
ATOM 7673 C C . ALA A 1 1013 ? 36.023 -2.940 9.086 1.00 94.75 1013 ALA A C 1
ATOM 7675 O O . ALA A 1 1013 ? 35.434 -3.237 8.046 1.00 94.75 1013 ALA A O 1
ATOM 7676 N N . ILE A 1 1014 ? 35.391 -2.374 10.124 1.00 97.31 1014 ILE A N 1
ATOM 7677 C CA . ILE A 1 1014 ? 33.936 -2.134 10.152 1.00 97.31 1014 ILE A CA 1
ATOM 7678 C C . ILE A 1 1014 ? 33.463 -1.082 9.141 1.00 97.31 1014 ILE A C 1
ATOM 7680 O O . ILE A 1 1014 ? 32.327 -1.130 8.667 1.00 97.31 1014 ILE A O 1
ATOM 7684 N N . GLY A 1 1015 ? 34.349 -0.170 8.732 1.00 96.44 1015 GLY A N 1
ATOM 7685 C CA . GLY A 1 1015 ? 34.067 0.834 7.708 1.00 96.44 1015 GLY A CA 1
ATOM 7686 C C . GLY A 1 1015 ? 33.660 0.220 6.368 1.00 96.44 1015 GLY A C 1
ATOM 7687 O O . GLY A 1 1015 ? 32.929 0.856 5.614 1.00 96.44 1015 GLY A O 1
ATOM 7688 N N . GLN A 1 1016 ? 34.056 -1.028 6.094 1.00 96.38 1016 GLN A N 1
ATOM 7689 C CA . GLN A 1 1016 ? 33.642 -1.777 4.903 1.00 96.38 1016 GLN A CA 1
ATOM 7690 C C . GLN A 1 1016 ? 32.130 -2.048 4.861 1.00 96.38 1016 GLN A C 1
ATOM 7692 O O . GLN A 1 1016 ? 31.565 -2.111 3.773 1.00 96.38 1016 GLN A O 1
ATOM 7697 N N . LEU A 1 1017 ? 31.476 -2.177 6.021 1.00 97.81 1017 LEU A N 1
ATOM 7698 C CA . LEU A 1 1017 ? 30.020 -2.312 6.119 1.00 97.81 1017 LEU A CA 1
ATOM 7699 C C . LEU A 1 1017 ? 29.342 -0.948 6.281 1.00 97.81 1017 LEU A C 1
ATOM 7701 O O . LEU A 1 1017 ? 28.382 -0.663 5.575 1.00 97.81 1017 LEU A O 1
ATOM 7705 N N . LEU A 1 1018 ? 29.871 -0.070 7.144 1.00 96.81 1018 LEU A N 1
ATOM 7706 C CA . LEU A 1 1018 ? 29.255 1.240 7.428 1.00 96.81 1018 LEU A CA 1
ATOM 7707 C C . LEU A 1 1018 ? 29.252 2.206 6.231 1.00 96.81 1018 LEU A C 1
ATOM 7709 O O . LEU A 1 1018 ? 28.521 3.191 6.242 1.00 96.81 1018 LEU A O 1
ATOM 7713 N N . SER A 1 1019 ? 30.085 1.960 5.217 1.00 94.69 1019 SER A N 1
ATOM 7714 C CA . SER A 1 1019 ? 30.130 2.760 3.984 1.00 94.69 1019 SER A CA 1
ATOM 7715 C C . SER A 1 1019 ? 29.445 2.099 2.786 1.00 94.69 1019 SER A C 1
ATOM 7717 O O . SER A 1 1019 ? 29.512 2.638 1.681 1.00 94.69 1019 SER A O 1
ATOM 7719 N N . LEU A 1 1020 ? 28.814 0.937 2.976 1.00 93.88 1020 LEU A N 1
ATOM 7720 C CA . LEU A 1 1020 ? 28.191 0.188 1.894 1.00 93.88 1020 LEU A CA 1
ATOM 7721 C C . LEU A 1 1020 ? 26.776 0.712 1.614 1.00 93.88 1020 LEU A C 1
ATOM 7723 O O . LEU A 1 1020 ? 25.913 0.622 2.477 1.00 93.88 1020 LEU A O 1
ATOM 7727 N N . ASP A 1 1021 ? 26.507 1.161 0.384 1.00 91.00 1021 ASP A N 1
ATOM 7728 C CA . ASP A 1 1021 ? 25.212 1.751 -0.024 1.00 91.00 1021 ASP A CA 1
ATOM 7729 C C . ASP A 1 1021 ? 24.000 0.797 0.111 1.00 91.00 1021 ASP A C 1
ATOM 7731 O O . ASP A 1 1021 ? 22.847 1.222 0.032 1.00 91.00 1021 ASP A O 1
ATOM 7735 N N . LEU A 1 1022 ? 24.249 -0.506 0.277 1.00 87.38 1022 LEU A N 1
ATOM 7736 C CA . LEU A 1 1022 ? 23.216 -1.525 0.500 1.00 87.38 1022 LEU A CA 1
ATOM 7737 C C . LEU A 1 1022 ? 22.793 -1.643 1.969 1.00 87.38 1022 LEU A C 1
ATOM 7739 O O . LEU A 1 1022 ? 21.793 -2.296 2.253 1.00 87.38 1022 LEU A O 1
ATOM 7743 N N . LEU A 1 1023 ? 23.553 -1.049 2.887 1.00 94.62 1023 LEU A N 1
ATOM 7744 C CA . LEU A 1 1023 ? 23.326 -1.076 4.325 1.00 94.62 1023 LEU A CA 1
ATOM 7745 C C . LEU A 1 1023 ? 22.991 0.323 4.827 1.00 94.62 1023 LEU A C 1
ATOM 7747 O O . LEU A 1 1023 ? 23.399 1.332 4.254 1.00 94.62 1023 LEU A O 1
ATOM 7751 N N . GLN A 1 1024 ? 22.289 0.376 5.948 1.00 93.06 1024 GLN A N 1
ATOM 7752 C CA . GLN A 1 1024 ? 22.127 1.596 6.724 1.00 93.06 1024 GLN A CA 1
ATOM 7753 C C . GLN A 1 1024 ? 22.600 1.356 8.155 1.00 93.06 1024 GLN A C 1
ATOM 7755 O O . GLN A 1 1024 ? 22.388 0.285 8.723 1.00 93.06 1024 GLN A O 1
ATOM 7760 N N . ASP A 1 1025 ? 23.272 2.352 8.726 1.00 96.06 1025 ASP A N 1
ATOM 7761 C CA . ASP A 1 1025 ? 23.683 2.333 10.125 1.00 96.06 1025 ASP A CA 1
ATOM 7762 C C . ASP A 1 1025 ? 22.620 3.045 10.978 1.00 96.06 1025 ASP A C 1
ATOM 7764 O O . ASP A 1 1025 ? 22.487 4.267 10.857 1.00 96.06 1025 ASP A O 1
ATOM 7768 N N . PRO A 1 1026 ? 21.884 2.331 11.850 1.00 92.19 1026 PRO A N 1
ATOM 7769 C CA . PRO A 1 1026 ? 20.888 2.951 12.716 1.00 92.19 1026 PRO A CA 1
ATOM 7770 C C . PRO A 1 1026 ? 21.506 3.772 13.861 1.00 92.19 1026 PRO A C 1
ATOM 7772 O O . PRO A 1 1026 ? 20.780 4.482 14.549 1.00 92.19 1026 PRO A O 1
ATOM 7775 N N . ALA A 1 1027 ? 22.829 3.690 14.072 1.00 93.81 1027 ALA A N 1
ATOM 7776 C CA . ALA A 1 1027 ? 23.575 4.418 15.101 1.00 93.81 1027 ALA A CA 1
ATOM 7777 C C . ALA A 1 1027 ? 22.892 4.376 16.492 1.00 93.81 1027 ALA A C 1
ATOM 7779 O O . ALA A 1 1027 ? 22.568 5.426 17.055 1.00 93.81 1027 ALA A O 1
ATOM 7780 N N . PRO A 1 1028 ? 22.653 3.172 17.052 1.00 94.75 1028 PRO A N 1
ATOM 7781 C CA . PRO A 1 1028 ? 21.892 3.006 18.286 1.00 94.75 1028 PRO A CA 1
ATOM 7782 C C . PRO A 1 1028 ? 22.614 3.682 19.455 1.00 94.75 1028 PRO A C 1
ATOM 7784 O O . PRO A 1 1028 ? 23.827 3.536 19.603 1.00 94.75 1028 PRO A O 1
ATOM 7787 N N . THR A 1 1029 ? 21.871 4.400 20.303 1.00 95.50 1029 THR A N 1
ATOM 7788 C CA . THR A 1 1029 ? 22.454 5.149 21.431 1.00 95.50 1029 THR A CA 1
ATOM 7789 C C . THR A 1 1029 ? 21.979 4.656 22.797 1.00 95.50 1029 THR A C 1
ATOM 7791 O O . THR A 1 1029 ? 20.965 3.966 22.922 1.00 95.50 1029 THR A O 1
ATOM 7794 N N . SER A 1 1030 ? 22.710 5.035 23.851 1.00 95.81 1030 SER A N 1
ATOM 7795 C CA . SER A 1 1030 ? 22.281 4.880 25.243 1.00 95.81 1030 SER A CA 1
ATOM 7796 C C . SER A 1 1030 ? 22.666 6.061 26.132 1.00 95.81 1030 SER A C 1
ATOM 7798 O O . SER A 1 1030 ? 23.599 6.814 25.856 1.00 95.81 1030 SER A O 1
ATOM 7800 N N . ALA A 1 1031 ? 21.965 6.195 27.261 1.00 91.88 1031 ALA A N 1
ATOM 7801 C CA . ALA A 1 1031 ? 22.317 7.164 28.298 1.00 91.88 1031 ALA A CA 1
ATOM 7802 C C . ALA A 1 1031 ? 23.482 6.693 29.192 1.00 91.88 1031 ALA A C 1
ATOM 7804 O O . ALA A 1 1031 ? 24.199 7.525 29.750 1.00 91.88 1031 ALA A O 1
ATOM 7805 N N . GLY A 1 1032 ? 23.658 5.378 29.354 1.00 94.69 1032 GLY A N 1
ATOM 7806 C CA . GLY A 1 1032 ? 24.664 4.780 30.231 1.00 94.69 1032 GLY A CA 1
ATOM 7807 C C . GLY A 1 1032 ? 26.079 4.785 29.655 1.00 94.69 1032 GLY A C 1
ATOM 7808 O O . GLY A 1 1032 ? 27.020 4.944 30.429 1.00 94.69 1032 GLY A O 1
ATOM 7809 N N . GLY A 1 1033 ? 26.245 4.701 28.329 1.00 94.88 1033 GLY A N 1
ATOM 7810 C CA . GLY A 1 1033 ? 27.560 4.764 27.671 1.00 94.88 1033 GLY A CA 1
ATOM 7811 C C . GLY A 1 1033 ? 28.360 6.030 28.030 1.00 94.88 1033 GLY A C 1
ATOM 7812 O O . GLY A 1 1033 ? 29.436 5.922 28.629 1.00 94.88 1033 GLY A O 1
ATOM 7813 N N . PRO A 1 1034 ? 27.813 7.247 27.819 1.00 95.56 1034 PRO A N 1
ATOM 7814 C CA . PRO A 1 1034 ? 28.477 8.498 28.189 1.00 95.56 1034 PRO A CA 1
ATOM 7815 C C . PRO A 1 1034 ? 28.747 8.629 29.690 1.00 95.56 1034 PRO A C 1
ATOM 7817 O O . PRO A 1 1034 ? 29.772 9.186 30.092 1.00 95.56 1034 PRO A O 1
ATOM 7820 N N . GLU A 1 1035 ? 27.836 8.134 30.534 1.00 94.56 1035 GLU A N 1
ATOM 7821 C CA . GLU A 1 1035 ? 28.018 8.136 31.987 1.00 94.56 1035 GLU A CA 1
ATOM 7822 C C . GLU A 1 1035 ? 29.192 7.240 32.399 1.00 94.56 1035 GLU A C 1
ATOM 7824 O O . GLU A 1 1035 ? 30.051 7.679 33.169 1.00 94.56 1035 GLU A O 1
ATOM 7829 N N . ALA A 1 1036 ? 29.260 6.019 31.862 1.00 92.31 1036 ALA A N 1
ATOM 7830 C CA . ALA A 1 1036 ? 30.335 5.071 32.124 1.00 92.31 1036 ALA A CA 1
ATOM 7831 C C . ALA A 1 1036 ? 31.686 5.613 31.638 1.00 92.31 1036 ALA A C 1
ATOM 7833 O O . ALA A 1 1036 ? 32.630 5.687 32.431 1.00 92.31 1036 ALA A O 1
ATOM 7834 N N . ALA A 1 1037 ? 31.755 6.099 30.394 1.00 92.75 1037 ALA A N 1
ATOM 7835 C CA . ALA A 1 1037 ? 32.967 6.674 29.813 1.00 92.75 1037 ALA A CA 1
ATOM 7836 C C . ALA A 1 1037 ? 33.503 7.848 30.657 1.00 92.75 1037 ALA A C 1
ATOM 7838 O O . ALA A 1 1037 ? 34.696 7.920 30.974 1.00 92.75 1037 ALA A O 1
ATOM 7839 N N . ALA A 1 1038 ? 32.614 8.751 31.090 1.00 92.12 1038 ALA A N 1
ATOM 7840 C CA . ALA A 1 1038 ? 32.975 9.893 31.926 1.00 92.12 1038 ALA A CA 1
ATOM 7841 C C . ALA A 1 1038 ? 33.398 9.490 33.349 1.00 92.12 1038 ALA A C 1
ATOM 7843 O O . ALA A 1 1038 ? 34.299 10.111 33.921 1.00 92.12 1038 ALA A O 1
ATOM 7844 N N . ALA A 1 1039 ? 32.742 8.486 33.937 1.00 89.00 1039 ALA A N 1
ATOM 7845 C CA . ALA A 1 1039 ? 33.031 8.019 35.289 1.00 89.00 1039 ALA A CA 1
ATOM 7846 C C . ALA A 1 1039 ? 34.367 7.267 35.379 1.00 89.00 1039 ALA A C 1
ATOM 7848 O O . ALA A 1 1039 ? 35.078 7.419 36.376 1.00 89.00 1039 ALA A O 1
ATOM 7849 N N . GLN A 1 1040 ? 34.706 6.481 34.357 1.00 88.12 1040 GLN A N 1
ATOM 7850 C CA . GLN A 1 1040 ? 35.953 5.720 34.290 1.00 88.12 1040 GLN A CA 1
ATOM 7851 C C . GLN A 1 1040 ? 37.142 6.620 33.928 1.00 88.12 1040 GLN A C 1
ATOM 7853 O O . GLN A 1 1040 ? 38.137 6.666 34.648 1.00 88.12 1040 GLN A O 1
ATOM 7858 N N . GLY A 1 1041 ? 37.024 7.424 32.867 1.00 84.88 1041 GLY A N 1
ATOM 7859 C CA . GLY A 1 1041 ? 38.161 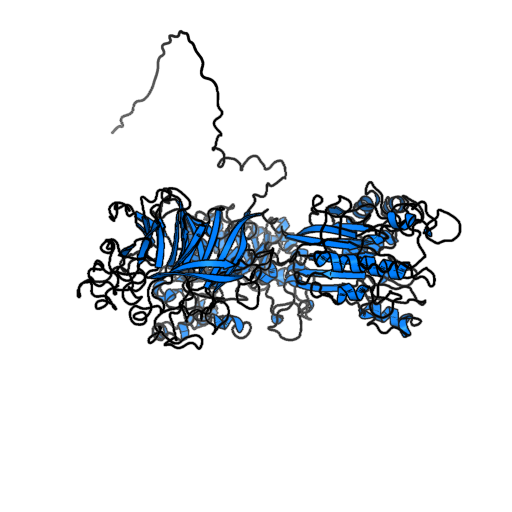8.173 32.337 1.00 84.88 1041 GLY A CA 1
ATOM 7860 C C . GLY A 1 1041 ? 39.180 7.241 31.671 1.00 84.88 1041 GLY A C 1
ATOM 7861 O O . GLY A 1 1041 ? 38.813 6.439 30.820 1.00 84.88 1041 GLY A O 1
ATOM 7862 N N . GLY A 1 1042 ? 40.471 7.382 31.993 1.00 87.62 1042 GLY A N 1
ATOM 7863 C CA . GLY A 1 1042 ? 41.503 6.474 31.475 1.00 87.62 1042 GLY A CA 1
ATOM 7864 C C . GLY A 1 1042 ? 41.625 6.495 29.945 1.00 87.62 1042 GLY A C 1
ATOM 7865 O O . GLY A 1 1042 ? 41.908 7.550 29.370 1.00 87.62 1042 GLY A O 1
ATOM 7866 N N . ALA A 1 1043 ? 41.442 5.331 29.310 1.00 87.00 1043 ALA A N 1
ATOM 7867 C CA . ALA A 1 1043 ? 41.422 5.183 27.851 1.00 87.00 1043 ALA A CA 1
ATOM 7868 C C . ALA A 1 1043 ? 40.292 6.011 27.213 1.00 87.00 1043 ALA A C 1
ATOM 7870 O O . ALA A 1 1043 ? 40.566 6.790 26.301 1.00 87.00 1043 ALA A O 1
ATOM 7871 N N . ASN A 1 1044 ? 39.094 6.003 27.817 1.00 90.62 1044 ASN A N 1
ATOM 7872 C CA . ASN A 1 1044 ? 37.924 6.763 27.358 1.00 90.62 1044 ASN A CA 1
ATOM 7873 C C . ASN A 1 1044 ? 38.189 8.272 27.231 1.00 90.62 1044 ASN A C 1
ATOM 7875 O O . ASN A 1 1044 ? 37.600 8.954 26.401 1.00 90.62 1044 ASN A O 1
ATOM 7879 N N . ALA A 1 1045 ? 39.102 8.833 28.035 1.00 90.12 1045 ALA A N 1
ATOM 7880 C CA . ALA A 1 1045 ? 39.446 10.256 27.958 1.00 90.12 1045 ALA A CA 1
ATOM 7881 C C . ALA A 1 1045 ? 40.248 10.628 26.694 1.00 90.12 1045 ALA A C 1
ATOM 7883 O O . ALA A 1 1045 ? 40.389 11.816 26.387 1.00 90.12 1045 ALA A O 1
ATOM 7884 N N . ALA A 1 1046 ? 40.824 9.636 26.012 1.00 89.50 1046 ALA A N 1
ATOM 7885 C CA . ALA A 1 1046 ? 41.542 9.790 24.753 1.00 89.50 1046 ALA A CA 1
ATOM 7886 C C . ALA A 1 1046 ? 40.700 9.390 23.528 1.00 89.50 1046 ALA A C 1
ATOM 7888 O O . ALA A 1 1046 ? 41.155 9.645 22.413 1.00 89.50 1046 ALA A O 1
ATOM 7889 N N . HIS A 1 1047 ? 39.516 8.804 23.738 1.00 93.94 1047 HIS A N 1
ATOM 7890 C CA . HIS A 1 1047 ? 38.607 8.386 22.673 1.00 93.94 1047 HIS A CA 1
ATOM 7891 C C . HIS A 1 1047 ? 38.015 9.590 21.941 1.00 93.94 1047 HIS A C 1
ATOM 7893 O O . HIS A 1 1047 ? 37.907 10.700 22.479 1.00 93.94 1047 HIS A O 1
ATOM 7899 N N . THR A 1 1048 ? 37.681 9.370 20.678 1.00 94.25 1048 THR A N 1
ATOM 7900 C CA . THR A 1 1048 ? 37.182 10.375 19.740 1.00 94.25 1048 THR A CA 1
ATOM 7901 C C . THR A 1 1048 ? 35.803 10.040 19.187 1.00 94.25 1048 THR A C 1
ATOM 7903 O O . THR A 1 1048 ? 35.137 10.958 18.697 1.00 94.25 1048 THR A O 1
ATOM 7906 N N . GLY A 1 1049 ? 35.373 8.779 19.284 1.00 92.50 1049 GLY A N 1
ATOM 7907 C CA . GLY A 1 1049 ? 34.009 8.337 19.040 1.00 92.50 1049 GLY A CA 1
ATOM 7908 C C . GLY A 1 1049 ? 33.015 8.959 20.020 1.00 92.50 1049 GLY A C 1
ATOM 7909 O O . GLY A 1 1049 ? 33.381 9.490 21.073 1.00 92.50 1049 GLY A O 1
ATOM 7910 N N . ASP A 1 1050 ? 31.739 8.951 19.637 1.00 95.81 1050 ASP A N 1
ATOM 7911 C CA . ASP A 1 1050 ? 30.666 9.401 20.520 1.00 95.81 1050 ASP A CA 1
ATOM 7912 C C . ASP A 1 1050 ? 30.340 8.282 21.521 1.00 95.81 1050 ASP A C 1
ATOM 7914 O O . ASP A 1 1050 ? 29.820 7.250 21.095 1.00 95.81 1050 ASP A O 1
ATOM 7918 N N . PRO A 1 1051 ? 30.577 8.470 22.834 1.00 95.44 1051 PRO A N 1
ATOM 7919 C CA . PRO A 1 1051 ? 30.333 7.424 23.824 1.00 95.44 1051 PRO A CA 1
ATOM 7920 C C . PRO A 1 1051 ? 28.847 7.068 23.978 1.00 95.44 1051 PRO A C 1
ATOM 7922 O O . PRO A 1 1051 ? 28.503 6.104 24.658 1.00 95.44 1051 PRO A O 1
ATOM 7925 N N . ALA A 1 1052 ? 27.933 7.840 23.376 1.00 95.75 1052 ALA A N 1
ATOM 7926 C CA . ALA A 1 1052 ? 26.530 7.450 23.280 1.00 95.75 1052 ALA A CA 1
ATOM 7927 C C . ALA A 1 1052 ? 26.337 6.191 22.424 1.00 95.75 1052 ALA A C 1
ATOM 7929 O O . ALA A 1 1052 ? 25.369 5.471 22.657 1.00 95.75 1052 ALA A O 1
ATOM 7930 N N . LEU A 1 1053 ? 27.245 5.937 21.476 1.00 96.94 1053 LEU A N 1
ATOM 7931 C CA . LEU A 1 1053 ? 27.225 4.805 20.547 1.00 96.94 1053 LEU A CA 1
ATOM 7932 C C . LEU A 1 1053 ? 27.992 3.579 21.066 1.00 96.94 1053 LEU A C 1
ATOM 7934 O O . LEU A 1 1053 ? 28.028 2.562 20.375 1.00 96.94 1053 LEU A O 1
ATOM 7938 N N . ASP A 1 1054 ? 28.615 3.662 22.245 1.00 97.50 1054 ASP A N 1
ATOM 7939 C CA . ASP A 1 1054 ? 29.353 2.543 22.830 1.00 97.50 1054 ASP A CA 1
ATOM 7940 C C . ASP A 1 1054 ? 28.411 1.369 23.132 1.00 97.50 1054 ASP A C 1
ATOM 7942 O O . ASP A 1 1054 ? 27.334 1.535 23.717 1.00 97.50 1054 ASP A O 1
ATOM 7946 N N . THR A 1 1055 ? 28.849 0.160 22.782 1.00 97.88 1055 THR A N 1
ATOM 7947 C CA . THR A 1 1055 ? 28.092 -1.086 22.986 1.00 97.88 1055 THR A CA 1
ATOM 7948 C C . THR A 1 1055 ? 28.768 -2.031 23.971 1.00 97.88 1055 THR A C 1
ATOM 7950 O O . THR A 1 1055 ? 28.140 -2.989 24.412 1.00 97.88 1055 THR A O 1
ATOM 7953 N N . ALA A 1 1056 ? 30.012 -1.751 24.365 1.00 96.62 1056 ALA A N 1
ATOM 7954 C CA . ALA A 1 1056 ? 30.762 -2.534 25.338 1.00 96.62 1056 ALA A CA 1
ATOM 7955 C C . ALA A 1 1056 ? 31.573 -1.650 26.298 1.00 96.62 1056 ALA A C 1
ATOM 7957 O O . ALA A 1 1056 ? 31.976 -0.535 25.967 1.00 96.62 1056 ALA A O 1
ATOM 7958 N N . ASP A 1 1057 ? 31.820 -2.181 27.495 1.00 94.56 1057 ASP A N 1
ATOM 7959 C CA . ASP A 1 1057 ? 32.608 -1.595 28.579 1.00 94.56 1057 ASP A CA 1
ATOM 7960 C C . ASP A 1 1057 ? 33.736 -2.557 28.975 1.00 94.56 1057 ASP A C 1
ATOM 7962 O O . ASP A 1 1057 ? 33.515 -3.528 29.702 1.00 94.56 1057 ASP A O 1
ATOM 7966 N N . PHE A 1 1058 ? 34.969 -2.265 28.553 1.00 91.69 1058 PHE A N 1
ATOM 7967 C CA . PHE A 1 1058 ? 36.154 -3.049 28.930 1.00 91.69 1058 PHE A CA 1
ATOM 7968 C C . PHE A 1 1058 ? 36.870 -2.502 30.185 1.00 91.69 1058 PHE A C 1
ATOM 7970 O O . PHE A 1 1058 ? 38.060 -2.759 30.406 1.00 91.69 1058 PHE A O 1
ATOM 7977 N N . ALA A 1 1059 ? 36.132 -1.790 31.046 1.00 82.94 1059 ALA A N 1
ATOM 7978 C CA . ALA A 1 1059 ? 36.578 -1.150 32.283 1.00 82.94 1059 ALA A CA 1
ATOM 7979 C C . ALA A 1 1059 ? 37.641 -0.040 32.091 1.00 82.94 1059 ALA A C 1
ATOM 7981 O O . ALA A 1 1059 ? 37.947 0.402 30.991 1.00 82.94 1059 ALA A O 1
ATOM 7982 N N . ASP A 1 1060 ? 38.238 0.439 33.194 1.00 72.75 1060 ASP A N 1
ATOM 7983 C CA . ASP A 1 1060 ? 39.163 1.596 33.233 1.00 72.75 1060 ASP A CA 1
ATOM 7984 C C . ASP A 1 1060 ? 40.598 1.285 32.724 1.00 72.75 1060 ASP A C 1
ATOM 7986 O O . ASP A 1 1060 ? 41.592 1.900 33.123 1.00 72.75 1060 ASP A O 1
ATOM 7990 N N . THR A 1 1061 ? 40.749 0.278 31.864 1.00 75.06 1061 THR A N 1
ATOM 7991 C CA . THR A 1 1061 ? 42.016 -0.073 31.203 1.00 75.06 1061 THR A CA 1
ATOM 7992 C C . THR A 1 1061 ? 41.837 -0.069 29.694 1.00 75.06 1061 THR A C 1
ATOM 7994 O O . THR A 1 1061 ? 40.724 -0.242 29.222 1.00 75.06 1061 THR A O 1
ATOM 7997 N N . ALA A 1 1062 ? 42.920 0.112 28.927 1.00 78.38 1062 ALA A N 1
ATOM 7998 C CA . ALA A 1 1062 ? 42.844 -0.021 27.470 1.00 78.38 1062 ALA A CA 1
ATOM 7999 C C . ALA A 1 1062 ? 42.198 -1.380 27.098 1.00 78.38 1062 ALA A C 1
ATOM 8001 O O . ALA A 1 1062 ? 42.636 -2.393 27.657 1.00 78.38 1062 ALA A O 1
ATOM 8002 N N . PRO A 1 1063 ? 41.185 -1.405 26.211 1.00 88.94 1063 PRO A N 1
ATOM 8003 C CA . PRO A 1 1063 ? 40.818 -0.319 25.301 1.00 88.94 1063 PRO A CA 1
ATOM 8004 C C . PRO A 1 1063 ? 39.763 0.681 25.809 1.00 88.94 1063 PRO A C 1
ATOM 8006 O O . PRO A 1 1063 ? 39.596 1.682 25.146 1.00 88.94 1063 PRO A O 1
ATOM 8009 N N . GLY A 1 1064 ? 39.114 0.510 26.965 1.00 92.31 1064 GLY A N 1
ATOM 8010 C CA . GLY A 1 1064 ? 37.996 1.372 27.397 1.00 92.31 1064 GLY A CA 1
ATOM 8011 C C . GLY A 1 1064 ? 36.663 0.965 26.760 1.00 92.31 1064 GLY A C 1
ATOM 8012 O O . GLY A 1 1064 ? 36.514 -0.179 26.346 1.00 92.31 1064 GLY A O 1
ATOM 8013 N N . ASN A 1 1065 ? 35.687 1.866 26.701 1.00 94.94 1065 ASN A N 1
ATOM 8014 C CA . ASN A 1 1065 ? 34.404 1.621 26.046 1.00 94.94 1065 ASN A CA 1
ATOM 8015 C C . ASN A 1 1065 ? 34.546 1.719 24.526 1.00 94.94 1065 ASN A C 1
ATOM 8017 O O . ASN A 1 1065 ? 35.276 2.581 24.036 1.00 94.94 1065 ASN A O 1
ATOM 8021 N N . LEU A 1 1066 ? 33.845 0.845 23.804 1.00 96.25 1066 LEU A N 1
ATOM 8022 C CA . LEU A 1 1066 ? 33.882 0.777 22.343 1.00 96.25 1066 LEU A CA 1
ATOM 8023 C C . LEU A 1 1066 ? 32.506 0.430 21.764 1.00 96.25 1066 LEU A C 1
ATOM 8025 O O . LEU A 1 1066 ? 31.675 -0.207 22.421 1.00 96.25 1066 LEU A O 1
ATOM 8029 N N . ARG A 1 1067 ? 32.305 0.765 20.490 1.00 97.06 1067 ARG A N 1
ATOM 8030 C CA . ARG A 1 1067 ? 31.214 0.284 19.641 1.00 97.06 1067 ARG A CA 1
ATOM 8031 C C . ARG A 1 1067 ? 31.673 -0.947 18.859 1.00 97.06 1067 ARG A C 1
ATOM 8033 O O . ARG A 1 1067 ? 32.343 -0.831 17.836 1.00 97.06 1067 ARG A O 1
ATOM 8040 N N . VAL A 1 1068 ? 31.305 -2.134 19.327 1.00 97.62 1068 VAL A N 1
ATOM 8041 C CA . VAL A 1 1068 ? 31.764 -3.418 18.754 1.00 97.62 1068 VAL A CA 1
ATOM 8042 C C . VAL A 1 1068 ? 30.632 -4.370 18.363 1.00 97.62 1068 VAL A C 1
ATOM 8044 O O . VAL A 1 1068 ? 30.859 -5.294 17.584 1.00 97.62 1068 VAL A O 1
ATOM 8047 N N . ASP A 1 1069 ? 29.408 -4.101 18.815 1.00 98.31 1069 ASP A N 1
ATOM 8048 C CA . ASP A 1 1069 ? 28.205 -4.877 18.519 1.00 98.31 1069 ASP A CA 1
ATOM 8049 C C . ASP A 1 1069 ? 27.308 -4.125 17.531 1.00 98.31 1069 ASP A C 1
ATOM 8051 O O . ASP A 1 1069 ? 27.076 -2.921 17.663 1.00 98.31 1069 ASP A O 1
ATOM 8055 N N . TYR A 1 1070 ? 26.787 -4.834 16.531 1.00 98.50 1070 TYR A N 1
ATOM 8056 C CA . TYR A 1 1070 ? 26.104 -4.216 15.400 1.00 98.50 1070 TYR A CA 1
ATOM 8057 C C . TYR A 1 1070 ? 24.811 -4.935 15.026 1.00 98.50 1070 TYR A C 1
ATOM 8059 O O . TYR A 1 1070 ? 24.739 -6.164 15.022 1.00 98.50 1070 TYR A O 1
ATOM 8067 N N . VAL A 1 1071 ? 23.819 -4.128 14.648 1.00 98.56 1071 VAL A N 1
ATOM 8068 C CA . VAL A 1 1071 ? 22.619 -4.518 13.902 1.00 98.56 1071 VAL A CA 1
ATOM 8069 C C . VAL A 1 1071 ? 22.563 -3.587 12.689 1.00 98.56 1071 VAL A C 1
ATOM 8071 O O . VAL A 1 1071 ? 22.289 -2.400 12.839 1.00 98.56 1071 VAL A O 1
ATOM 8074 N N . LEU A 1 1072 ? 22.916 -4.098 11.509 1.00 98.50 1072 LEU A N 1
ATOM 8075 C CA . LEU A 1 1072 ? 23.025 -3.329 10.263 1.00 98.50 1072 LEU A CA 1
ATOM 8076 C C . LEU A 1 1072 ? 22.012 -3.867 9.245 1.00 98.50 1072 LEU A C 1
ATOM 8078 O O . LEU A 1 1072 ? 22.298 -4.859 8.565 1.00 98.50 1072 LEU A O 1
ATOM 8082 N N . PRO A 1 1073 ? 20.812 -3.273 9.164 1.00 97.19 1073 PRO A N 1
ATOM 8083 C CA . PRO A 1 1073 ? 19.803 -3.668 8.192 1.00 97.19 1073 PRO A CA 1
ATOM 8084 C C . PRO A 1 1073 ? 20.166 -3.217 6.772 1.00 97.19 1073 PRO A C 1
ATOM 8086 O O . PRO A 1 1073 ? 20.833 -2.202 6.555 1.00 97.19 1073 PRO A O 1
ATOM 8089 N N . SER A 1 1074 ? 19.685 -3.970 5.786 1.00 95.56 1074 SER A N 1
ATOM 8090 C CA . SER A 1 1074 ? 19.685 -3.583 4.376 1.00 95.56 1074 SER A CA 1
ATOM 8091 C C . SER A 1 1074 ? 18.846 -2.323 4.145 1.00 95.56 1074 SER A C 1
ATOM 8093 O O . SER A 1 1074 ? 17.870 -2.096 4.858 1.00 95.56 1074 SER A O 1
ATOM 8095 N N . THR A 1 1075 ? 19.135 -1.548 3.100 1.00 87.38 1075 THR A N 1
ATOM 8096 C CA . THR A 1 1075 ? 18.330 -0.371 2.706 1.00 87.38 1075 THR A CA 1
ATOM 8097 C C . THR A 1 1075 ? 16.924 -0.707 2.194 1.00 87.38 1075 THR A C 1
ATOM 8099 O O . THR A 1 1075 ? 16.112 0.191 2.001 1.00 87.38 1075 THR A O 1
ATOM 8102 N N . THR A 1 1076 ? 16.611 -1.991 2.005 1.00 80.75 1076 THR A N 1
ATOM 8103 C CA . THR A 1 1076 ? 15.268 -2.500 1.679 1.00 80.75 1076 THR A CA 1
ATOM 8104 C C . THR A 1 1076 ? 14.383 -2.740 2.910 1.00 80.75 1076 THR A C 1
ATOM 8106 O O . THR A 1 1076 ? 13.288 -3.274 2.767 1.00 80.75 1076 THR A O 1
ATOM 8109 N N . LEU A 1 1077 ? 14.869 -2.432 4.115 1.00 83.00 1077 LEU A N 1
ATOM 8110 C CA . LEU A 1 1077 ? 14.104 -2.471 5.364 1.00 83.00 1077 LEU A CA 1
ATOM 8111 C C . LEU A 1 1077 ? 14.047 -1.050 5.929 1.00 83.00 1077 LEU A C 1
ATOM 8113 O O . LEU A 1 1077 ? 15.081 -0.385 5.982 1.00 83.00 1077 LEU A O 1
ATOM 8117 N N . GLY A 1 1078 ? 12.879 -0.569 6.348 1.00 77.44 1078 GLY A N 1
ATOM 8118 C CA . GLY A 1 1078 ? 12.807 0.686 7.104 1.00 77.44 1078 GLY A CA 1
ATOM 8119 C C . GLY A 1 1078 ? 13.373 0.495 8.514 1.00 77.44 1078 GLY A C 1
ATOM 8120 O O . GLY A 1 1078 ? 13.376 -0.619 9.035 1.00 77.44 1078 GLY A O 1
ATOM 8121 N N . VAL A 1 1079 ? 13.879 1.561 9.137 1.00 83.88 1079 VAL A N 1
ATOM 8122 C CA . VAL A 1 1079 ? 14.310 1.550 10.546 1.00 83.88 1079 VAL A CA 1
ATOM 8123 C C . VAL A 1 1079 ? 13.388 2.476 11.327 1.00 83.88 1079 VAL A C 1
ATOM 8125 O O . VAL A 1 1079 ? 13.451 3.693 11.146 1.00 83.88 1079 VAL A O 1
ATOM 8128 N N . ALA A 1 1080 ? 12.552 1.894 12.184 1.00 76.88 1080 ALA A N 1
ATOM 8129 C CA . ALA A 1 1080 ? 11.597 2.626 13.009 1.00 76.88 1080 ALA A CA 1
ATOM 8130 C C . ALA A 1 1080 ? 12.261 3.193 14.274 1.00 76.88 1080 ALA A C 1
ATOM 8132 O O . ALA A 1 1080 ? 12.072 4.362 14.612 1.00 76.88 1080 ALA A O 1
ATOM 8133 N N . ASP A 1 1081 ? 13.079 2.380 14.949 1.00 84.00 1081 ASP A N 1
ATOM 8134 C CA . ASP A 1 1081 ? 13.808 2.757 16.164 1.00 84.00 1081 ASP A CA 1
ATOM 8135 C C . ASP A 1 1081 ? 15.063 1.882 16.347 1.00 84.00 1081 ASP A C 1
ATOM 8137 O O . ASP A 1 1081 ? 15.195 0.822 15.731 1.00 84.00 1081 ASP A O 1
ATOM 8141 N N . ALA A 1 1082 ? 16.009 2.313 17.181 1.00 93.62 1082 ALA A N 1
ATOM 8142 C CA . ALA A 1 1082 ? 17.180 1.521 17.546 1.00 93.62 1082 ALA A CA 1
ATOM 8143 C C . ALA A 1 1082 ? 17.789 1.969 18.877 1.00 93.62 1082 ALA A C 1
ATOM 8145 O O . ALA A 1 1082 ? 17.791 3.150 19.228 1.00 93.62 1082 ALA A O 1
ATOM 8146 N N . GLY A 1 1083 ? 18.409 1.038 19.602 1.00 95.62 1083 GLY A N 1
ATOM 8147 C CA . GLY A 1 1083 ? 18.987 1.367 20.899 1.00 95.62 1083 GLY A CA 1
ATOM 8148 C C . GLY A 1 1083 ? 19.991 0.364 21.440 1.00 95.62 1083 GLY A C 1
ATOM 8149 O O . GLY A 1 1083 ? 20.144 -0.758 20.955 1.00 95.62 1083 GLY A O 1
ATOM 8150 N N . VAL A 1 1084 ? 20.677 0.801 22.495 1.00 98.25 1084 VAL A N 1
ATOM 8151 C CA . VAL A 1 1084 ? 21.567 -0.034 23.305 1.00 98.25 1084 VAL A CA 1
ATOM 8152 C C . VAL A 1 1084 ? 20.976 -0.143 24.708 1.00 98.25 1084 VAL A C 1
ATOM 8154 O O . VAL A 1 1084 ? 20.675 0.869 25.348 1.00 98.25 1084 VAL A O 1
ATOM 8157 N N . PHE A 1 1085 ? 20.815 -1.365 25.223 1.00 97.06 1085 PHE A N 1
ATOM 8158 C CA . PHE A 1 1085 ? 20.371 -1.590 26.599 1.00 97.06 1085 PHE A CA 1
ATOM 8159 C C . PHE A 1 1085 ? 21.498 -1.231 27.575 1.00 97.06 1085 PHE A C 1
ATOM 8161 O O . PHE A 1 1085 ? 22.258 -2.077 28.045 1.00 97.06 1085 PHE A O 1
ATOM 8168 N N . TRP A 1 1086 ? 21.620 0.062 27.866 1.00 97.06 1086 TRP A N 1
ATOM 8169 C CA . TRP A 1 1086 ? 22.545 0.603 28.852 1.00 97.06 1086 TRP A CA 1
ATOM 8170 C C . TRP A 1 1086 ? 21.907 1.809 29.553 1.00 97.06 1086 TRP A C 1
ATOM 8172 O O . TRP A 1 1086 ? 22.226 2.963 29.261 1.00 97.06 1086 TRP A O 1
ATOM 8182 N N . PRO A 1 1087 ? 20.944 1.569 30.456 1.00 92.75 1087 PRO A N 1
ATOM 8183 C CA . PRO A 1 1087 ? 20.317 2.642 31.218 1.00 92.75 1087 PRO A CA 1
ATOM 8184 C C . PRO A 1 1087 ? 21.327 3.314 32.163 1.00 92.75 1087 PRO A C 1
ATOM 8186 O O . PRO A 1 1087 ? 22.230 2.664 32.694 1.00 92.75 1087 PRO A O 1
ATOM 8189 N N . ALA A 1 1088 ? 21.161 4.621 32.383 1.00 91.62 1088 ALA A N 1
ATOM 8190 C CA . ALA A 1 1088 ? 21.983 5.391 33.320 1.00 91.62 1088 ALA A CA 1
ATOM 8191 C C . ALA A 1 1088 ? 21.739 4.968 34.781 1.00 91.62 1088 ALA A C 1
ATOM 8193 O O . ALA A 1 1088 ? 20.668 4.466 35.132 1.00 91.62 1088 ALA A O 1
ATOM 8194 N N . ALA A 1 1089 ? 22.711 5.211 35.657 1.00 91.56 1089 ALA A N 1
ATOM 8195 C CA . ALA A 1 1089 ? 22.674 4.794 37.051 1.00 91.56 1089 ALA A CA 1
ATOM 8196 C C . ALA A 1 1089 ? 21.407 5.281 37.779 1.00 91.56 1089 ALA A C 1
ATOM 8198 O O . ALA A 1 1089 ? 21.112 6.476 37.860 1.00 91.56 1089 ALA A O 1
ATOM 8199 N N . GLY A 1 1090 ? 20.670 4.334 38.367 1.00 87.62 1090 GLY A N 1
ATOM 8200 C CA . GLY A 1 1090 ? 19.434 4.601 39.107 1.00 87.62 1090 GLY A CA 1
ATOM 8201 C C . GLY A 1 1090 ? 18.162 4.597 38.256 1.00 87.62 1090 GLY A C 1
ATOM 8202 O O . GLY A 1 1090 ? 17.080 4.718 38.829 1.00 87.62 1090 GLY A O 1
ATOM 8203 N N . GLN A 1 1091 ? 18.271 4.430 36.934 1.00 85.81 1091 GLN A N 1
ATOM 8204 C CA . GLN A 1 1091 ? 17.140 4.054 36.084 1.00 85.81 1091 GLN A CA 1
ATOM 8205 C C . GLN A 1 1091 ? 16.868 2.543 36.196 1.00 85.81 1091 GLN A C 1
ATOM 8207 O O . GLN A 1 1091 ? 17.811 1.783 36.460 1.00 85.81 1091 GLN A O 1
ATOM 8212 N N . PRO A 1 1092 ? 15.614 2.091 36.001 1.00 84.06 1092 PRO A N 1
ATOM 8213 C CA . PRO A 1 1092 ? 15.287 0.665 35.945 1.00 84.06 1092 PRO A CA 1
ATOM 8214 C C . PRO A 1 1092 ? 16.200 -0.097 34.971 1.00 84.06 1092 PRO A C 1
ATOM 8216 O O . PRO A 1 1092 ? 16.474 0.390 33.874 1.00 84.06 1092 PRO A O 1
ATOM 8219 N N . GLY A 1 1093 ? 16.706 -1.263 35.384 1.00 88.88 1093 GLY A N 1
ATOM 8220 C CA . GLY A 1 1093 ? 17.607 -2.098 34.586 1.00 88.88 1093 GLY A CA 1
ATOM 8221 C C . GLY A 1 1093 ? 19.094 -1.728 34.674 1.00 88.88 1093 GLY A C 1
ATOM 8222 O O . GLY A 1 1093 ? 19.935 -2.490 34.197 1.00 88.88 1093 GLY A O 1
ATOM 8223 N N . SER A 1 1094 ? 19.468 -0.605 35.305 1.00 93.56 1094 SER A N 1
ATOM 8224 C CA . SER A 1 1094 ? 20.887 -0.208 35.462 1.00 93.56 1094 SER A CA 1
ATOM 8225 C C . SER A 1 1094 ? 21.686 -1.151 36.365 1.00 93.56 1094 SER A C 1
ATOM 8227 O O . SER A 1 1094 ? 22.902 -1.278 36.233 1.00 93.56 1094 SER A O 1
ATOM 8229 N N . GLU A 1 1095 ? 21.008 -1.881 37.245 1.00 93.94 1095 GLU A N 1
ATOM 8230 C CA . GLU A 1 1095 ? 21.564 -2.966 38.048 1.00 93.94 1095 GLU A CA 1
ATOM 8231 C C . GLU A 1 1095 ? 21.934 -4.217 37.241 1.00 93.94 1095 GLU A C 1
ATOM 8233 O O . GLU A 1 1095 ? 22.695 -5.037 37.752 1.00 93.94 1095 GLU A O 1
ATOM 8238 N N . LEU A 1 1096 ? 21.421 -4.369 36.014 1.00 94.12 1096 LEU A N 1
ATOM 8239 C CA . LEU A 1 1096 ? 21.710 -5.510 35.140 1.00 94.12 1096 LEU A CA 1
ATOM 8240 C C . LEU A 1 1096 ? 22.983 -5.284 34.314 1.00 94.12 1096 LEU A C 1
ATOM 8242 O O . LEU A 1 1096 ? 23.700 -6.239 34.016 1.00 94.12 1096 LEU A O 1
ATOM 8246 N N . THR A 1 1097 ? 23.298 -4.031 33.980 1.00 93.00 1097 THR A N 1
ATOM 8247 C CA . THR A 1 1097 ? 24.536 -3.650 33.277 1.00 93.00 1097 THR A CA 1
ATOM 8248 C C . THR A 1 1097 ? 25.657 -3.318 34.263 1.00 93.00 1097 THR A C 1
ATOM 8250 O O . THR A 1 1097 ? 26.754 -3.861 34.157 1.00 93.00 1097 THR A O 1
ATOM 8253 N N . GLY A 1 1098 ? 25.364 -2.524 35.297 1.00 88.69 1098 GLY A N 1
ATOM 8254 C CA . GLY A 1 1098 ? 26.244 -2.284 36.442 1.00 88.69 1098 GLY A CA 1
ATOM 8255 C C . GLY A 1 1098 ? 27.645 -1.757 36.095 1.00 88.69 1098 GLY A C 1
ATOM 8256 O O . GLY A 1 1098 ? 27.863 -1.101 35.082 1.00 88.69 1098 GLY A O 1
ATOM 8257 N N . THR A 1 1099 ? 28.609 -2.018 36.983 1.00 86.81 1099 THR A N 1
ATOM 8258 C CA . THR A 1 1099 ? 30.040 -1.724 36.788 1.00 86.81 1099 THR A CA 1
ATOM 8259 C C . THR A 1 1099 ? 30.874 -2.969 37.078 1.00 86.81 1099 THR A C 1
ATOM 8261 O O . THR A 1 1099 ? 30.404 -3.882 37.755 1.00 86.81 1099 THR A O 1
ATOM 8264 N N . PHE A 1 1100 ? 32.116 -3.015 36.587 1.00 86.88 1100 PHE A N 1
ATOM 8265 C CA . PHE A 1 1100 ? 32.980 -4.189 36.726 1.00 86.88 1100 PHE A CA 1
ATOM 8266 C C . PHE A 1 1100 ? 33.169 -4.650 38.199 1.00 86.88 1100 PHE A C 1
ATOM 8268 O O . PHE A 1 1100 ? 33.551 -3.836 39.051 1.00 86.88 1100 PHE A O 1
ATOM 8275 N N . PRO A 1 1101 ? 33.008 -5.955 38.521 1.00 89.19 1101 PRO A N 1
ATOM 8276 C CA . PRO A 1 1101 ? 32.622 -7.045 37.619 1.00 89.19 1101 PRO A CA 1
ATOM 8277 C C . PRO A 1 1101 ? 31.144 -6.959 37.216 1.00 89.19 1101 PRO A C 1
ATOM 8279 O O . PRO A 1 1101 ? 30.272 -6.877 38.082 1.00 89.19 1101 PRO A O 1
ATOM 8282 N N . PHE A 1 1102 ? 30.883 -7.006 35.907 1.00 93.38 1102 PHE A N 1
ATOM 8283 C CA . PHE A 1 1102 ? 29.544 -6.805 35.358 1.00 93.38 1102 PHE A CA 1
ATOM 8284 C C . PHE A 1 1102 ? 28.584 -7.936 35.773 1.00 93.38 1102 PHE A C 1
ATOM 8286 O O . PHE A 1 1102 ? 28.993 -9.101 35.798 1.00 93.38 1102 PHE A O 1
ATOM 8293 N N . PRO A 1 1103 ? 27.313 -7.633 36.100 1.00 93.25 1103 PRO A N 1
ATOM 8294 C CA . PRO A 1 1103 ? 26.313 -8.646 36.449 1.00 93.25 1103 PRO A CA 1
ATOM 8295 C C . PRO A 1 1103 ? 25.945 -9.577 35.286 1.00 93.25 1103 PRO A C 1
ATOM 8297 O O . PRO A 1 1103 ? 25.609 -10.739 35.519 1.00 93.25 1103 PRO A O 1
ATOM 8300 N N . THR A 1 1104 ? 26.001 -9.062 34.055 1.00 95.00 1104 THR A N 1
ATOM 8301 C CA . THR A 1 1104 ? 25.641 -9.760 32.814 1.00 95.00 1104 THR A CA 1
ATOM 8302 C C . THR A 1 1104 ? 26.870 -10.041 31.950 1.00 95.00 1104 THR A C 1
ATOM 8304 O O . THR A 1 1104 ? 27.383 -11.159 31.976 1.00 95.00 1104 THR A O 1
ATOM 8307 N N . SER A 1 1105 ? 27.348 -9.032 31.224 1.00 95.75 1105 SER A N 1
ATOM 8308 C CA . SER A 1 1105 ? 28.482 -9.080 30.298 1.00 95.75 1105 SER A CA 1
ATOM 8309 C C . SER A 1 1105 ? 29.204 -7.725 30.283 1.00 95.75 1105 SER A C 1
ATOM 8311 O O . SER A 1 1105 ? 28.675 -6.716 30.752 1.00 95.75 1105 SER A O 1
ATOM 8313 N N . ASP A 1 1106 ? 30.433 -7.694 29.781 1.00 94.50 1106 ASP A N 1
ATOM 8314 C CA . ASP A 1 1106 ? 31.120 -6.477 29.340 1.00 94.50 1106 ASP A CA 1
ATOM 8315 C C . ASP A 1 1106 ? 30.461 -5.841 28.106 1.00 94.50 1106 ASP A C 1
ATOM 8317 O O . ASP A 1 1106 ? 30.571 -4.633 27.929 1.00 94.50 1106 ASP A O 1
ATOM 8321 N N . HIS A 1 1107 ? 29.666 -6.587 27.342 1.00 97.62 1107 HIS A N 1
ATOM 8322 C CA . HIS A 1 1107 ? 28.863 -6.074 26.231 1.00 97.62 1107 HIS A CA 1
ATOM 8323 C C . HIS A 1 1107 ? 27.438 -5.691 26.655 1.00 97.62 1107 HIS A C 1
ATOM 8325 O O . HIS A 1 1107 ? 26.973 -5.991 27.764 1.00 97.62 1107 HIS A O 1
ATOM 8331 N N . ARG A 1 1108 ? 26.723 -4.993 25.772 1.00 97.88 1108 ARG A N 1
ATOM 8332 C CA . ARG A 1 1108 ? 25.330 -4.5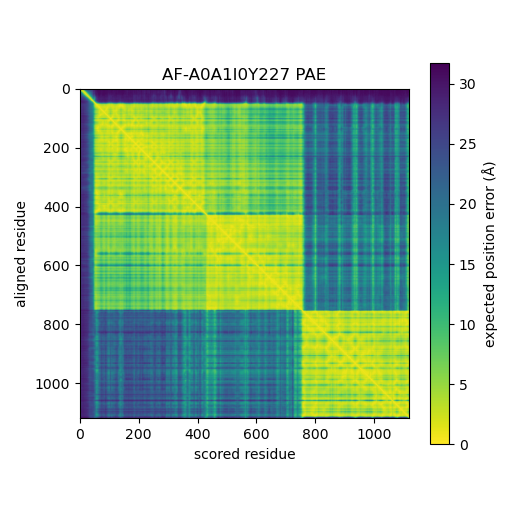66 25.946 1.00 97.88 1108 ARG A CA 1
ATOM 8333 C C . ARG A 1 1108 ? 24.477 -5.102 24.804 1.00 97.88 1108 ARG A C 1
ATOM 8335 O O . ARG A 1 1108 ? 24.956 -5.281 23.690 1.00 97.88 1108 ARG A O 1
ATOM 8342 N N . LEU A 1 1109 ? 23.197 -5.346 25.077 1.00 98.56 1109 LEU A N 1
ATOM 8343 C CA . LEU A 1 1109 ? 22.251 -5.741 24.035 1.00 98.56 1109 LEU A CA 1
ATOM 8344 C C . LEU A 1 1109 ? 22.027 -4.558 23.088 1.00 98.56 1109 LEU A C 1
ATOM 8346 O O . LEU A 1 1109 ? 21.631 -3.481 23.539 1.00 98.56 1109 LEU A O 1
ATOM 8350 N N . VAL A 1 1110 ? 22.243 -4.777 21.794 1.00 98.75 1110 VAL A N 1
ATOM 8351 C CA . VAL A 1 1110 ? 22.000 -3.801 20.722 1.00 98.75 1110 VAL A CA 1
ATOM 8352 C C . VAL A 1 1110 ? 20.826 -4.279 19.885 1.00 98.75 1110 VAL A C 1
ATOM 8354 O O . VAL A 1 1110 ? 20.773 -5.458 19.532 1.00 98.75 1110 VAL A O 1
ATOM 8357 N N . TRP A 1 1111 ? 19.883 -3.392 19.577 1.00 98.38 1111 TRP A N 1
ATOM 8358 C CA . TRP A 1 1111 ? 18.670 -3.732 18.834 1.00 98.38 1111 TRP A CA 1
ATOM 8359 C C . TRP A 1 1111 ? 18.274 -2.644 17.834 1.00 98.38 1111 TRP A C 1
ATOM 8361 O O . TRP A 1 1111 ? 18.622 -1.475 18.009 1.00 98.38 1111 TRP A O 1
ATOM 8371 N N . ALA A 1 1112 ? 17.529 -3.048 16.807 1.00 96.62 1112 ALA A N 1
ATOM 8372 C CA . ALA A 1 1112 ? 16.825 -2.169 15.881 1.00 96.62 1112 ALA A CA 1
ATOM 8373 C C . ALA A 1 1112 ? 15.429 -2.734 15.577 1.00 96.62 1112 ALA A C 1
ATOM 8375 O O . ALA A 1 1112 ? 15.270 -3.950 15.440 1.00 96.62 1112 ALA A O 1
ATOM 8376 N N . ASP A 1 1113 ? 14.448 -1.845 15.471 1.00 89.69 1113 ASP A N 1
ATOM 8377 C CA . ASP A 1 1113 ? 13.088 -2.118 15.013 1.00 89.69 1113 ASP A CA 1
ATOM 8378 C C . ASP A 1 1113 ? 13.025 -1.874 13.511 1.00 89.69 1113 ASP A C 1
ATOM 8380 O O . ASP A 1 1113 ? 13.286 -0.765 13.036 1.00 89.69 1113 ASP A O 1
ATOM 8384 N N . LEU A 1 1114 ? 12.749 -2.940 12.765 1.00 88.94 1114 LEU A N 1
ATOM 8385 C CA . LEU A 1 1114 ? 12.807 -2.937 11.312 1.00 88.94 1114 LEU A CA 1
ATOM 8386 C C . LEU A 1 1114 ? 11.399 -2.996 10.731 1.00 88.94 1114 LEU A C 1
ATOM 8388 O O . LEU A 1 1114 ? 10.661 -3.944 10.992 1.00 88.94 1114 LEU A O 1
ATOM 8392 N N . GLU A 1 1115 ? 11.065 -2.032 9.882 1.00 76.94 1115 GLU A N 1
ATOM 8393 C CA . GLU A 1 1115 ? 9.855 -2.075 9.071 1.00 76.94 1115 GLU A CA 1
ATOM 8394 C C . GLU A 1 1115 ? 10.066 -3.147 7.995 1.00 76.94 1115 GLU A C 1
ATOM 8396 O O . GLU A 1 1115 ? 10.730 -2.942 6.973 1.00 76.94 1115 GLU A O 1
ATOM 8401 N N . VAL A 1 1116 ? 9.548 -4.343 8.252 1.00 69.50 1116 VAL A N 1
ATOM 8402 C CA . VAL A 1 1116 ? 9.385 -5.356 7.215 1.00 69.50 1116 VAL A CA 1
ATOM 8403 C C . VAL A 1 1116 ? 8.084 -4.968 6.541 1.00 69.50 1116 VAL A C 1
ATOM 8405 O O . VAL A 1 1116 ? 7.063 -5.101 7.186 1.00 69.50 1116 VAL A O 1
ATOM 8408 N N . ASP A 1 1117 ? 8.090 -4.413 5.323 1.00 55.31 1117 ASP A N 1
ATOM 8409 C CA . ASP A 1 1117 ? 6.850 -3.998 4.639 1.00 55.31 1117 ASP A CA 1
ATOM 8410 C C . ASP A 1 1117 ? 5.804 -5.124 4.675 1.00 55.31 1117 ASP A C 1
ATOM 8412 O O . ASP A 1 1117 ? 5.847 -6.085 3.891 1.00 55.31 1117 ASP A O 1
ATOM 8416 N N . LEU A 1 1118 ? 4.882 -5.020 5.634 1.00 41.47 1118 LEU A N 1
ATOM 8417 C CA . LEU A 1 1118 ? 3.928 -6.067 5.927 1.00 41.47 1118 LEU A CA 1
ATOM 8418 C C . LEU A 1 1118 ? 2.748 -5.890 4.993 1.00 41.47 1118 LEU A C 1
ATOM 8420 O O . LEU A 1 1118 ? 1.800 -5.144 5.236 1.00 41.47 1118 LEU A O 1
ATOM 8424 N N . LEU A 1 1119 ? 2.775 -6.672 3.924 1.00 34.97 1119 LEU A N 1
ATOM 8425 C CA . LEU A 1 1119 ? 1.549 -7.365 3.587 1.00 34.97 1119 LEU A CA 1
ATOM 8426 C C . LEU A 1 1119 ? 1.363 -8.414 4.692 1.00 34.97 1119 LEU A C 1
ATOM 8428 O O . LEU A 1 1119 ? 2.011 -9.456 4.650 1.00 34.97 1119 LEU A O 1
ATOM 8432 N N . ARG A 1 1120 ? 0.533 -8.103 5.696 1.00 38.31 1120 ARG A N 1
ATOM 8433 C CA . ARG A 1 1120 ? -0.147 -9.140 6.487 1.00 38.31 1120 ARG A CA 1
ATOM 8434 C C . ARG A 1 1120 ? -1.018 -10.031 5.600 1.00 38.31 1120 ARG A C 1
ATOM 8436 O O . ARG A 1 1120 ? -0.882 -9.958 4.368 1.00 38.31 1120 ARG A O 1
#

Solvent-accessible surface area (backbone atoms only — not comparable to full-atom values): 57972 Å² total; per-residue (Å²): 133,84,88,86,84,89,81,89,88,89,88,90,85,89,91,87,91,87,90,87,89,84,90,83,85,88,77,90,79,84,81,93,79,86,89,84,82,88,83,84,77,66,92,82,54,102,66,84,81,78,63,65,33,77,44,44,29,57,60,32,34,21,35,30,62,44,84,39,65,45,98,54,64,57,14,34,73,57,34,71,67,28,48,92,45,70,51,58,37,89,19,27,70,48,52,15,25,23,16,54,43,77,44,99,86,66,51,34,36,35,24,40,40,24,53,41,85,39,56,89,27,5,55,57,28,73,35,43,43,31,34,50,46,64,39,46,18,30,79,91,43,62,83,24,42,38,44,75,82,48,73,31,55,30,21,35,63,84,64,40,74,79,66,93,47,87,35,62,91,46,80,58,22,52,38,21,11,44,62,48,33,40,23,17,51,42,76,42,95,85,53,30,35,40,32,19,15,13,32,39,22,31,40,42,42,23,42,76,64,24,41,57,72,52,58,54,36,73,48,90,90,42,32,12,76,65,17,93,80,59,50,98,86,58,79,55,33,28,45,71,84,26,18,21,25,14,30,20,49,36,83,86,52,52,37,35,38,42,26,35,21,40,36,46,71,84,44,92,56,49,32,38,30,54,38,37,34,28,34,61,91,75,67,40,73,72,82,53,70,48,38,39,68,45,96,40,58,82,37,30,42,23,19,32,30,51,80,39,92,52,32,32,38,36,29,38,24,35,82,36,36,26,94,67,42,65,46,45,33,32,29,38,34,35,84,85,42,61,45,97,90,60,31,43,45,70,42,78,72,41,48,38,70,55,22,43,18,76,55,48,59,80,45,60,94,39,57,44,24,40,71,53,22,32,60,38,40,45,40,48,12,28,54,34,76,44,94,93,65,35,37,39,36,30,28,28,18,62,42,41,59,37,27,33,41,43,83,63,38,47,31,51,24,41,41,38,32,35,38,76,42,80,40,72,38,22,74,79,69,86,57,46,44,30,8,40,31,5,16,37,68,68,26,36,59,35,21,65,50,8,34,42,51,10,39,77,32,44,14,44,25,36,29,38,33,32,31,48,25,55,76,72,46,52,30,30,35,86,53,50,62,37,55,62,44,28,52,53,84,78,37,75,92,50,58,88,59,55,44,74,49,72,56,87,88,41,81,47,76,40,35,46,41,54,81,30,41,64,77,59,49,58,73,39,22,31,26,39,73,50,50,89,62,39,55,77,24,48,79,52,45,65,70,41,47,63,37,38,51,64,54,55,51,52,50,26,73,67,38,53,18,48,52,61,45,67,29,16,42,36,42,28,56,54,59,58,67,52,35,42,75,75,74,51,63,53,68,68,56,54,52,48,51,36,49,76,71,68,48,59,37,69,90,36,63,40,34,46,30,26,54,40,60,67,62,46,53,51,43,53,77,74,50,59,44,42,28,29,44,40,39,55,76,67,61,54,36,58,50,35,54,76,71,71,44,87,67,31,32,71,52,40,64,33,78,66,28,42,52,61,45,51,75,48,29,47,28,39,34,34,26,48,54,55,44,40,32,66,43,98,85,38,33,76,50,69,69,66,57,43,50,66,53,34,48,76,65,67,27,47,39,29,39,37,78,49,48,40,30,23,70,74,39,41,53,85,35,40,48,78,87,50,52,57,37,65,27,43,44,49,61,52,52,50,56,44,40,75,66,58,43,38,28,40,30,19,24,42,20,61,58,66,50,46,61,61,49,29,37,27,22,31,48,43,68,48,46,53,95,47,87,66,44,47,39,62,49,34,68,74,54,70,44,66,40,60,41,37,44,28,27,51,49,30,65,69,54,56,41,30,36,41,34,31,27,32,47,43,52,97,84,43,57,40,63,51,30,42,40,67,43,31,28,55,32,63,29,94,93,25,56,55,42,74,54,88,29,73,52,72,68,85,33,27,7,14,32,78,59,86,40,48,74,71,69,81,83,58,68,68,60,30,70,16,13,58,10,69,22,87,36,61,13,32,53,17,48,38,38,39,18,58,43,54,60,47,71,91,71,46,41,42,27,41,68,34,38,37,74,70,43,86,86,58,63,75,53,82,89,73,69,53,75,74,53,47,78,70,34,36,43,27,27,23,31,38,34,42,43,34,30,40,56,58,78,42,64,37,31,39,37,38,36,41,42,39,55,29,60,98,70,61,98,69,40,59,33,11,34,41,23,24,51,43,52,40,46,54,48,42,28,62,71,38,33,69,80,43,43,32,72,86,66,55,68,42,33,43,65,82,65,63,40,36,33,41,30,21,51,50,47,32,27,87,70,66,53,73,41,38,92,51,29,47,49,58,52,76,69,31,88,62,41,43,78,69,76,35,41,31,64,18,29,43,51,50,40,66,71,57,28,64,40,38,70,72,51,78,60,64,44,35,47,33,30,31,49,60,53,69,39,83,72,16,59,38,36,27,58,44,60,36,38,21,66,79,40,48,77,77,48,52,30,36,66,33,47,34,90,88,41,86,66,17,78,38,47,58,59,89,82,41,48,31,26,54,42,35,43,34,37,34,28,26,37,52,88,52,62,60